Protein AF-0000000083311700 (afdb_homodimer)

Solvent-accessible surface area (backbone atoms only — not comparable to full-atom values): 52429 Å² total; per-residue (Å²): 103,34,38,14,32,40,33,31,38,44,49,66,46,43,50,50,52,52,40,32,36,46,22,36,74,93,36,34,59,31,32,37,21,34,14,21,86,45,64,67,41,33,49,54,33,51,52,51,51,53,50,28,37,56,74,63,70,44,69,45,44,77,47,76,42,66,46,60,59,69,29,34,46,58,13,48,33,37,40,35,49,47,62,70,63,48,68,66,46,50,47,51,34,45,53,56,43,29,30,63,62,46,57,37,16,63,34,49,59,46,38,69,14,3,49,51,43,34,42,36,32,40,59,54,47,39,51,50,27,50,43,40,75,72,38,25,34,91,84,35,42,36,39,35,55,31,61,15,47,47,43,42,36,40,44,27,42,74,74,25,73,35,64,42,41,24,50,67,65,40,62,59,48,45,44,46,52,52,36,52,31,51,41,54,51,32,37,76,72,65,76,38,57,88,86,59,80,74,51,51,88,60,42,48,73,43,48,43,44,24,77,66,52,23,28,48,79,40,40,32,47,92,85,39,75,40,54,90,46,44,58,61,34,42,62,64,30,84,61,49,46,54,44,29,37,44,46,49,50,46,18,67,72,71,62,39,48,55,25,45,53,33,16,55,42,38,37,62,36,33,51,51,42,56,48,56,88,51,32,70,79,44,33,28,82,86,54,87,35,28,41,25,33,35,24,49,56,39,34,43,51,39,30,53,51,43,46,71,68,41,42,70,56,58,70,66,43,79,64,66,83,68,31,65,90,66,42,68,86,62,59,66,41,46,48,53,44,3,45,76,70,41,52,76,35,78,52,59,36,32,37,70,24,78,57,26,47,57,66,47,68,70,66,39,46,26,24,31,52,30,38,26,19,60,90,40,80,46,70,61,74,73,38,67,60,61,67,67,60,31,43,59,41,47,48,52,49,45,25,41,51,31,36,39,53,12,38,76,67,38,35,63,66,39,38,47,46,18,49,53,59,22,47,31,40,21,29,54,32,39,67,68,51,43,52,53,49,49,28,50,50,43,49,76,43,46,90,54,32,74,61,38,61,80,50,32,62,53,31,47,48,52,53,50,47,24,55,76,69,67,64,54,71,88,60,42,78,86,58,70,57,78,39,61,75,84,70,63,48,67,70,60,33,65,73,39,49,68,60,41,49,50,42,32,38,51,54,26,84,70,43,75,76,58,72,84,130,104,34,37,14,30,40,35,33,39,44,50,65,45,42,49,50,52,52,39,31,36,46,23,37,74,92,37,35,58,31,33,38,21,35,14,18,86,46,64,68,42,32,51,53,33,50,54,50,50,53,50,30,37,57,74,62,69,43,70,44,43,78,48,77,40,68,46,59,61,70,28,34,45,59,11,47,33,37,38,36,47,47,62,71,64,48,67,67,45,49,49,51,34,45,53,55,43,30,31,62,61,46,58,39,16,61,36,49,60,46,37,71,14,3,50,51,43,34,42,36,32,39,60,54,46,38,52,50,28,50,41,42,76,72,39,26,34,89,83,35,41,35,40,35,56,31,61,15,48,48,43,42,36,39,44,27,42,75,74,26,73,35,64,42,40,24,50,69,65,39,62,59,47,44,45,46,52,53,35,52,30,51,41,54,49,31,38,74,72,65,77,37,55,89,85,60,79,75,51,52,89,61,42,48,72,43,47,43,42,23,76,67,52,22,28,49,80,40,39,32,48,91,87,38,75,41,52,90,47,44,57,61,36,43,63,66,30,84,60,49,46,55,44,29,36,44,47,50,51,45,19,67,72,70,60,38,48,54,27,46,53,31,18,56,41,36,36,62,36,34,52,52,41,56,47,57,87,50,32,70,79,44,34,28,83,87,54,87,35,27,42,25,34,36,24,46,56,38,36,44,50,40,30,52,51,43,46,71,67,42,43,71,56,58,70,66,45,79,65,64,83,71,31,65,90,66,41,70,85,63,58,67,41,46,50,50,45,3,44,75,68,40,50,76,35,77,52,57,36,32,37,70,25,79,56,26,46,57,68,48,68,70,66,38,45,28,25,32,53,31,38,24,19,59,90,40,80,45,71,62,73,76,38,67,59,60,67,66,60,33,42,58,40,48,47,50,48,46,25,41,52,32,34,41,52,11,38,76,67,37,34,65,65,39,38,47,45,19,48,52,57,21,47,30,42,21,30,54,31,39,68,70,50,44,50,53,50,49,29,50,50,43,48,74,43,46,91,54,32,74,61,38,61,80,51,32,61,54,30,47,49,51,53,51,46,23,55,74,69,68,65,54,72,87,60,42,78,86,58,68,57,78,41,60,78,84,72,61,48,66,71,58,33,64,73,38,50,68,60,42,49,50,42,31,40,51,53,25,86,67,44,76,76,57,73,86,131

Organism: NCBI:txid1204385

Foldseek 3Di:
DEEEEAACLLQQQNLQVVLQQCQDVVCLAYEYEYEDLDPVSQVLNVLQNVVLNVLQVGNYHYHYDNDLLVRQAAHQEYEYADQFPPLPLQVLLQPLVVQLPQFALRQCADASSVLVSLLLVQVVLLVSLVSNVPGYPDLREYEYAYPPFQLNQLSCVPPSVHHYKYFACQVVLVLVVQQVLVQVVCCVVVVDPPPDGDDSVQWDFWWKFAPQLIWGPFIDHPRDTCLQVSLVSQCPDPPSVAAQQQQSVVCVVQSIGGTDAQQNNQSQAAPARQDLVRNVVRHDPPDQSSNARHRLSLLLVLLVQQCVVCSVVSSVDDRDHRHPVSNFPTCVSVQVCQQVPFPKDKDWIWHFDPQLAVLEDGSGIMITIWMHHVVGIHRHRPYHDDPVSRVSRNLLSQLSVLSSVCSVQVPLVSSLVSNCSRRNSVSRHDSVSSLLSSLVSCLSPVVSNPSNVVVNVVSVVVCVVCVVVVNDDRTPPPDPGSHHDDRDHNVRCVVPVVSSVVSSSVSNSTDSNDDDD/DEEEEEACLLQLQNLQVVLQQCQDVVCLQYEYEYEDLDPVSQVLNVLQNVVLNVLQVGNYHYHYDNDLLVRQAAGQEYEYAHQFPPLPLQVLLQPLVVQLPQFALRQCAFASSVLVSLLLVQVVLLVSLVSNVPGYPDLREYEYAHPPFQLNQLSCVPPSVHHYWYFACQVVLVLVVQQVLVQVVCCVVVVDPPPDGDDSVQWDFWWKFAPQLIWGPFIDHPRDTCLQVSLVSQCPDPPSVAAQQQQSVVCVVQSIGGTDAQQNNQSQAAPARQDLVRNVVRHDPPDQSSNARHRLSLLLVLLVQQCVVCSVVSSVDDRDHRHPVSNFPTCVSVQVCQQVPFPKDKDWIWHFDPQLAVLEDGSGIMITIWMHHVVGIHRHRPYHDDPVSRVSRNLLSQLSVLSSVCSVQVPLVSSLVSNCSRRNSVSRHDSVSSLLSSLVSCLSPVVSNPSNVVVNVVSVVVCVVCVVVVNDDRTPPPDPGSHHDDRDHNVRCVVPVVSSVVSSSVSNSTPSNDDDD

Sequence (1034 aa):
MKIAMIGAGSIGFTRKLMYDILAVPEFADTHFALMDISQRNLDMVTQLVKRDIAANGLPATITATTNRREAIEGADYIICMIRQGGLEAFQLDIDIPLKYGVDQCVGDTLCAGGIMYGQRTIPAMLEICQDIREVAQPDALFLNYSNPMAMNVWACNKYGGVNTVGLCHGVQGGHWQITRCIELWAKKEGLLAEDETLHRRDVDIVCAGINHQTWYIKVQWRGMDMIPRMLELFEAHPEYSRTEKVRIDILRRFGYYTTESNGHVSEYVPWYRKRPEEIPQWIDLSRWIHGETGGYLRVCTEGRNWFETDFPNWLKEEPPTIGPERRSEEHGSYIIEALETGRLYRGHFNVINRGHITNLPDGCVVEIPGYVDRNGINMPVVGDLPLACAATCAASVRVQEMAVEAAVHGDVMLLKQAMLHDPLVSAVCNPEEVWQMVDEMLVAQARWLPQYRDEIPRAAERLAQAERNGTRVKLREGWQGAARLHTKTVEEMARDKAAARANAAAADKGQMTQEPAMKIAMIGAGSIGFTRKLMYDILAVPEFADTHFALMDISQRNLDMVTQLVKRDIAANGLPATITATTNRREAIEGADYIICMIRQGGLEAFQLDIDIPLKYGVDQCVGDTLCAGGIMYGQRTIPAMLEICQDIREVAQPDALFLNYSNPMAMNVWACNKYGGVNTVGLCHGVQGGHWQITRCIELWAKKEGLLAEDETLHRRDVDIVCAGINHQTWYIKVQWRGMDMIPRMLELFEAHPEYSRTEKVRIDILRRFGYYTTESNGHVSEYVPWYRKRPEEIPQWIDLSRWIHGETGGYLRVCTEGRNWFETDFPNWLKEEPPTIGPERRSEEHGSYIIEALETGRLYRGHFNVINRGHITNLPDGCVVEIPGYVDRNGINMPVVGDLPLACAATCAASVRVQEMAVEAAVHGDVMLLKQAMLHDPLVSAVCNPEEVWQMVDEMLVAQARWLPQYRDEIPRAAERLAQAERNGTRVKLREGWQGAARLHTKTVEEMARDKAAARANAAAADKGQMTQEPA

Radius of gyration: 31.57 Å; Cα contacts (8 Å, |Δi|>4): 2142; chains: 2; bounding box: 68×103×74 Å

Secondary structure (DSSP, 8-state):
-EEEEETTT-HHHHHHHHHHHHTSGGGTT-EEEEE-S-HHHHHHHHHHHHHHHHHTT---EEEEES-HHHHHTT-SEEEE---TTHHHHHHHHHHHHHHTT---SS-SSSHHHHHHHHHHHHHHHHHHHHHHHHHSPTT-EEEE-PSSHHHHHHHIIIII-S-EEE--SHHHHHHHHHHHHHHHHHHHTTSS-TT----GGGEEEEEEEETTEEEEEEEEETTEE-GGGHHHHHHH-TTHHHH-HHHHHHHHHHSS-BSS-HHHHHTSSSSSSSSGGGHHHH---SSS-TT-TTHHHHHHHHHHHHHHHHHHHHHHSPPPPPSGGG----HHHHHHHHHHH---EEEEEEEE-SSSBTTS-TTSEEEEEEEEETTEEE----BPPPHHHHHHHHHHHHHHHHHHHHHHHT-HHHHHHHHHH-HHHHHH--HHHHHHHHHHHHHHTGGG-GGGTTHHHHHHHHHHHHHHHT-PPPP-TT---SS-PPPPPHHHHHHTHHHHHHHHHHHSTT-TTS---/-EEEEETTT-HHHHHHHHHHHHTSGGGTT-EEEEE-S-HHHHHHHHHHHHHHHHHTT---EEEEES-HHHHHTT-SEEEE---TTHHHHHHHHHHHHHHTT---SS-SSSHHHHHHHHHHHHHHHHHHHHHHHHHSPTT-EEEE-PSSHHHHHHHIIIII-S-EEE--SHHHHHHHHHHHHHHHHHHHTTSS-TT----GGGEEEEEEEETTEEEEEEEEETTEE-GGGHHHHHHH-TTHHHH-HHHHHHHHHHSS-BSS-HHHHHTSSSSSSSSGGGHHHH---SSS-TT-TTHHHHHHHHHHHHHHHHHHHHHHSPPPPPSGGG----HHHHHHHHHHH---EEEEEEEE-SSSBTTS-TTSEEEEEEEEETTEEE----BPPPHHHHHHHHHHHHHHHHHHHHHHHT-HHHHHHHHHH-HHHHHH--HHHHHHHHHHHHHHTGGG-GGGTTHHHHHHHHHHHHHHHT-PPPP-TT---SS-PPPPPHHHHHHTHHHHHHHHHHHSTT-TTS---

Nearest PDB structures (foldseek):
  3fef-assembly1_A  TM=8.771E-01  e=4.579E-27  Bacillus subtilis
  5c3m-assembly1_A-2  TM=8.807E-01  e=1.232E-23  Geobacillus stearothermophilus
  6wbt-assembly1_C  TM=8.261E-01  e=5.709E-24  metagenomes
  6wbt-assembly1_D  TM=8.496E-01  e=2.813E-22  metagenomes
  1obb-assembly1_B  TM=7.939E-01  e=5.179E-23  Thermotoga maritima MSB8

pLDDT: mean 94.11, std 9.99, range [33.28, 98.94]

Structure (mmCIF, N/CA/C/O backbone):
data_AF-0000000083311700-model_v1
#
loop_
_entity.id
_entity.type
_entity.pdbx_description
1 polymer Alpha-glucosidase/alpha-galactosidase
#
loop_
_atom_site.group_PDB
_atom_site.id
_atom_site.type_symbol
_atom_site.label_atom_id
_atom_site.label_alt_id
_atom_site.label_comp_id
_atom_site.label_asym_id
_atom_site.label_entity_id
_atom_site.label_seq_id
_atom_site.pdbx_PDB_ins_code
_atom_site.Cartn_x
_atom_site.Cartn_y
_atom_site.Cartn_z
_atom_site.occupancy
_atom_site.B_iso_or_equiv
_atom_site.auth_seq_id
_atom_site.auth_comp_id
_atom_site.auth_asym_id
_atom_site.auth_atom_id
_atom_site.pdbx_PDB_model_num
ATOM 1 N N . MET A 1 1 ? 14.312 29.719 31.516 1 96.25 1 MET A N 1
ATOM 2 C CA . MET A 1 1 ? 14.211 28.766 30.406 1 96.25 1 MET A CA 1
ATOM 3 C C . MET A 1 1 ? 14.477 29.453 29.062 1 96.25 1 MET A C 1
ATOM 5 O O . MET A 1 1 ? 14.047 30.594 28.844 1 96.25 1 MET A O 1
ATOM 9 N N . LYS A 1 2 ? 15.242 28.797 28.188 1 98.62 2 LYS A N 1
ATOM 10 C CA . LYS A 1 2 ? 15.508 29.328 26.844 1 98.62 2 LYS A CA 1
ATOM 11 C C . LYS A 1 2 ? 14.859 28.469 25.781 1 98.62 2 LYS A C 1
ATOM 13 O O . LYS A 1 2 ? 15.023 27.25 25.766 1 98.62 2 LYS A O 1
ATOM 18 N N . ILE A 1 3 ? 14.156 29.094 24.906 1 98.81 3 ILE A N 1
ATOM 19 C CA . ILE A 1 3 ? 13.516 28.422 23.781 1 98.81 3 ILE A CA 1
ATOM 20 C C . ILE A 1 3 ? 14.031 29.016 22.469 1 98.81 3 ILE A C 1
ATOM 22 O O . ILE A 1 3 ? 13.883 30.219 22.219 1 98.81 3 ILE A O 1
ATOM 26 N N . ALA A 1 4 ? 14.68 28.188 21.719 1 98.81 4 ALA A N 1
ATOM 27 C CA . ALA A 1 4 ? 15.055 28.594 20.359 1 98.81 4 ALA A CA 1
ATOM 28 C C . ALA A 1 4 ? 13.922 28.359 19.375 1 98.81 4 ALA A C 1
ATOM 30 O O . ALA A 1 4 ? 13.352 27.266 19.328 1 98.81 4 ALA A O 1
ATOM 31 N N . MET A 1 5 ? 13.562 29.359 18.625 1 98.44 5 MET A N 1
ATOM 32 C CA . MET A 1 5 ? 12.531 29.25 17.594 1 98.44 5 MET A CA 1
ATOM 33 C C . MET A 1 5 ? 13.133 29.375 16.203 1 98.44 5 MET A C 1
ATOM 35 O O . MET A 1 5 ? 13.406 30.484 15.742 1 98.44 5 MET A O 1
ATOM 39 N N . ILE A 1 6 ? 13.227 28.219 15.547 1 98.44 6 ILE A N 1
ATOM 40 C CA . ILE A 1 6 ? 13.852 28.156 14.227 1 98.44 6 ILE A CA 1
ATOM 41 C C . ILE A 1 6 ? 12.789 28.328 13.148 1 98.44 6 ILE A C 1
ATOM 43 O O . ILE A 1 6 ? 11.805 27.578 13.102 1 98.44 6 ILE A O 1
ATOM 47 N N . GLY A 1 7 ? 12.977 29.234 12.219 1 97 7 GLY A N 1
ATOM 48 C CA . GLY A 1 7 ? 11.945 29.625 11.273 1 97 7 GLY A CA 1
ATOM 49 C C . GLY A 1 7 ? 10.969 30.641 11.828 1 97 7 GLY A C 1
ATOM 50 O O . GLY A 1 7 ? 9.766 30.562 11.57 1 97 7 GLY A O 1
ATOM 51 N N . ALA A 1 8 ? 11.453 31.562 12.602 1 95.19 8 ALA A N 1
ATOM 52 C CA . ALA A 1 8 ? 10.641 32.5 13.375 1 95.19 8 ALA A CA 1
ATOM 53 C C . ALA A 1 8 ? 10.078 33.594 12.492 1 95.19 8 ALA A C 1
ATOM 55 O O . ALA A 1 8 ? 9.273 34.406 12.945 1 95.19 8 ALA A O 1
ATOM 56 N N . GLY A 1 9 ? 10.398 33.562 11.211 1 88.75 9 GLY A N 1
ATOM 57 C CA . GLY A 1 9 ? 9.914 34.594 10.305 1 88.75 9 GLY A CA 1
ATOM 58 C C . GLY A 1 9 ? 8.453 34.438 9.938 1 88.75 9 GLY A C 1
ATOM 59 O O . GLY A 1 9 ? 7.867 35.312 9.305 1 88.75 9 GLY A O 1
ATOM 60 N N . SER A 1 10 ? 7.895 33.344 10.289 1 83.81 10 SER A N 1
ATOM 61 C CA . SER A 1 10 ? 6.449 33.188 10.156 1 83.81 10 SER A CA 1
ATOM 62 C C . SER A 1 10 ? 5.711 34.031 11.188 1 83.81 10 SER A C 1
ATOM 64 O O . SER A 1 10 ? 5.391 33.562 12.281 1 83.81 10 SER A O 1
ATOM 66 N N . ILE A 1 11 ? 5.27 35.156 10.906 1 77.5 11 ILE A N 1
ATOM 67 C CA . ILE A 1 11 ? 4.848 36.188 11.836 1 77.5 11 ILE A CA 1
ATOM 68 C C . ILE A 1 11 ? 3.652 35.688 12.648 1 77.5 11 ILE A C 1
ATOM 70 O O . ILE A 1 11 ? 3.66 35.781 13.883 1 77.5 11 ILE A O 1
ATOM 74 N N . GLY A 1 12 ? 2.66 35.188 11.984 1 78.94 12 GLY A N 1
ATOM 75 C CA . GLY A 1 12 ? 1.464 34.75 12.688 1 78.94 12 GLY A CA 1
ATOM 76 C C . GLY A 1 12 ? 1.713 33.562 13.609 1 78.94 12 GLY A C 1
ATOM 77 O O . GLY A 1 12 ? 1.309 33.594 14.773 1 78.94 12 GLY A O 1
ATOM 78 N N . PHE A 1 13 ? 2.408 32.656 13.156 1 86.88 13 PHE A N 1
ATOM 79 C CA . PHE A 1 13 ? 2.584 31.406 13.906 1 86.88 13 PHE A CA 1
ATOM 80 C C . PHE A 1 13 ? 3.561 31.609 15.062 1 86.88 13 PHE A C 1
ATOM 82 O O . PHE A 1 13 ? 3.326 31.109 16.172 1 86.88 13 PHE A O 1
ATOM 89 N N . THR A 1 14 ? 4.66 32.25 14.812 1 92.06 14 THR A N 1
ATOM 90 C CA . THR A 1 14 ? 5.652 32.531 15.844 1 92.06 14 THR A CA 1
ATOM 91 C C . THR A 1 14 ? 5.031 33.281 17.016 1 92.06 14 THR A C 1
ATOM 93 O O . THR A 1 14 ? 5.184 32.906 18.172 1 92.06 14 THR A O 1
ATOM 96 N N . ARG A 1 15 ? 4.289 34.312 16.672 1 92.06 15 ARG A N 1
ATOM 97 C CA . ARG A 1 15 ? 3.645 35.125 17.688 1 92.06 15 ARG A CA 1
ATOM 98 C C . ARG A 1 15 ? 2.678 34.312 18.531 1 92.06 15 ARG A C 1
ATOM 100 O O . ARG A 1 15 ? 2.691 34.375 19.75 1 92.06 15 ARG A O 1
ATOM 107 N N . LYS A 1 16 ? 1.96 33.531 17.812 1 92.25 16 LYS A N 1
ATOM 108 C CA . LYS A 1 16 ? 0.975 32.688 18.5 1 92.25 16 LYS A CA 1
ATOM 109 C C . LYS A 1 16 ? 1.647 31.75 19.5 1 92.25 16 LYS A C 1
ATOM 111 O O . LYS A 1 16 ? 1.212 31.625 20.641 1 92.25 16 LYS A O 1
ATOM 116 N N . LEU A 1 17 ? 2.67 31.109 19.094 1 95.31 17 LEU A N 1
ATOM 117 C CA . LEU A 1 17 ? 3.361 30.156 19.953 1 95.31 17 LEU A CA 1
ATOM 118 C C . LEU A 1 17 ? 3.996 30.859 21.141 1 95.31 17 LEU A C 1
ATOM 120 O O . LEU A 1 17 ? 3.979 30.328 22.266 1 95.31 17 LEU A O 1
ATOM 124 N N . MET A 1 18 ? 4.566 32.031 20.922 1 96.62 18 MET A N 1
ATOM 125 C CA . MET A 1 18 ? 5.172 32.781 22.016 1 96.62 18 MET A CA 1
ATOM 126 C C . MET A 1 18 ? 4.117 33.219 23.031 1 96.62 18 MET A C 1
ATOM 128 O O . MET A 1 18 ? 4.336 33.094 24.234 1 96.62 18 MET A O 1
ATOM 132 N N . TYR A 1 19 ? 2.932 33.625 22.469 1 96.31 19 TYR A N 1
ATOM 133 C CA . TYR A 1 19 ? 1.852 34.062 23.359 1 96.31 19 TYR A CA 1
ATOM 134 C C . TYR A 1 19 ? 1.33 32.875 24.172 1 96.31 19 TYR A C 1
ATOM 136 O O . TYR A 1 19 ? 1.024 33 25.359 1 96.31 19 TYR A O 1
ATOM 144 N N . ASP A 1 20 ? 1.245 31.75 23.547 1 97.06 20 ASP A N 1
ATOM 145 C CA . ASP A 1 20 ? 0.809 30.547 24.234 1 97.06 20 ASP A CA 1
ATOM 146 C C . ASP A 1 20 ? 1.757 30.188 25.375 1 97.06 20 ASP A C 1
ATOM 148 O O . ASP A 1 20 ? 1.314 29.812 26.469 1 97.06 20 ASP A O 1
ATOM 152 N N . ILE A 1 21 ? 3.049 30.297 25.141 1 97.94 21 ILE A N 1
ATOM 153 C CA . ILE A 1 21 ? 4.055 29.969 26.141 1 97.94 21 ILE A CA 1
ATOM 154 C C . ILE A 1 21 ? 3.998 30.984 27.281 1 97.94 21 ILE A C 1
ATOM 156 O O . ILE A 1 21 ? 3.994 30.609 28.453 1 97.94 21 ILE A O 1
ATOM 160 N N . LEU A 1 22 ? 3.844 32.25 26.969 1 97.75 22 LEU A N 1
ATOM 161 C CA . LEU A 1 22 ? 3.855 33.344 27.953 1 97.75 22 LEU A CA 1
ATOM 162 C C . LEU A 1 22 ? 2.539 33.375 28.719 1 97.75 22 LEU A C 1
ATOM 164 O O . LEU A 1 22 ? 2.445 34.062 29.75 1 97.75 22 LEU A O 1
ATOM 168 N N . ALA A 1 23 ? 1.563 32.688 28.172 1 96.5 23 ALA A N 1
ATOM 169 C CA . ALA A 1 23 ? 0.291 32.594 28.875 1 96.5 23 ALA A CA 1
ATOM 170 C C . ALA A 1 23 ? 0.441 31.781 30.172 1 96.5 23 ALA A C 1
ATOM 172 O O . ALA A 1 23 ? -0.43 31.828 31.031 1 96.5 23 ALA A O 1
ATOM 173 N N . VAL A 1 24 ? 1.465 31.016 30.297 1 97.12 24 VAL A N 1
ATOM 174 C CA . VAL A 1 24 ? 1.776 30.266 31.516 1 97.12 24 VAL A CA 1
ATOM 175 C C . VAL A 1 24 ? 2.531 31.156 32.5 1 97.12 24 VAL A C 1
ATOM 177 O O . VAL A 1 24 ? 3.656 31.578 32.219 1 97.12 24 VAL A O 1
ATOM 180 N N . PRO A 1 25 ? 1.991 31.359 33.625 1 96 25 PRO A N 1
ATOM 181 C CA . PRO A 1 25 ? 2.594 32.312 34.531 1 96 25 PRO A CA 1
ATOM 182 C C . PRO A 1 25 ? 4.035 31.953 34.906 1 96 25 PRO A C 1
ATOM 184 O O . PRO A 1 25 ? 4.879 32.844 35.031 1 96 25 PRO A O 1
ATOM 187 N N . GLU A 1 26 ? 4.285 30.703 35.031 1 97 26 GLU A N 1
ATOM 188 C CA . GLU A 1 26 ? 5.617 30.234 35.406 1 97 26 GLU A CA 1
ATOM 189 C C . GLU A 1 26 ? 6.645 30.547 34.312 1 97 26 GLU A C 1
ATOM 191 O O . GLU A 1 26 ? 7.852 30.469 34.562 1 97 26 GLU A O 1
ATOM 196 N N . PHE A 1 27 ? 6.188 30.969 33.125 1 98.25 27 PHE A N 1
ATOM 197 C CA . PHE A 1 27 ? 7.098 31.156 31.984 1 98.25 27 PHE A CA 1
ATOM 198 C C . PHE A 1 27 ? 7.273 32.625 31.656 1 98.25 27 PHE A C 1
ATOM 200 O O . PHE A 1 27 ? 7.738 32.969 30.562 1 98.25 27 PHE A O 1
ATOM 207 N N . ALA A 1 28 ? 6.934 33.531 32.469 1 96.81 28 ALA A N 1
ATOM 208 C CA . ALA A 1 28 ? 6.891 34.969 32.25 1 96.81 28 ALA A CA 1
ATOM 209 C C . ALA A 1 28 ? 8.273 35.5 31.891 1 96.81 28 ALA A C 1
ATOM 211 O O . ALA A 1 28 ? 8.391 36.469 31.156 1 96.81 28 ALA A O 1
ATOM 212 N N . ASP A 1 29 ? 9.312 34.875 32.375 1 97.81 29 ASP A N 1
ATOM 213 C CA . ASP A 1 29 ? 10.664 35.375 32.156 1 97.81 29 ASP A CA 1
ATOM 214 C C . ASP A 1 29 ? 11.406 34.562 31.109 1 97.81 29 ASP A C 1
ATOM 216 O O . ASP A 1 29 ? 12.641 34.562 31.078 1 97.81 29 ASP A O 1
ATOM 220 N N . THR A 1 30 ? 10.688 33.812 30.281 1 98.5 30 THR A N 1
ATOM 221 C CA . THR A 1 30 ? 11.281 32.969 29.25 1 98.5 30 THR A CA 1
ATOM 222 C C . THR A 1 30 ? 12.18 33.781 28.328 1 98.5 30 THR A C 1
ATOM 224 O O . THR A 1 30 ? 11.844 34.938 27.969 1 98.5 30 THR A O 1
ATOM 227 N N . HIS A 1 31 ? 13.336 33.281 27.984 1 98.75 31 HIS A N 1
ATOM 228 C CA . HIS A 1 31 ? 14.188 33.812 26.938 1 98.75 31 HIS A CA 1
ATOM 229 C C . HIS A 1 31 ? 13.914 33.156 25.594 1 98.75 31 HIS A C 1
ATOM 231 O O . HIS A 1 31 ? 14.141 31.969 25.422 1 98.75 31 HIS A O 1
ATOM 237 N N . PHE A 1 32 ? 13.398 33.969 24.672 1 98.69 32 PHE A N 1
ATOM 238 C CA . PHE A 1 32 ? 13.156 33.469 23.312 1 98.69 32 PHE A CA 1
ATOM 239 C C . PHE A 1 32 ? 14.305 33.844 22.391 1 98.69 32 PHE A C 1
ATOM 241 O O . PHE A 1 32 ? 14.633 35.031 22.25 1 98.69 32 PHE A O 1
ATOM 248 N N . ALA A 1 33 ? 14.922 32.875 21.797 1 98.81 33 ALA A N 1
ATOM 249 C CA . ALA A 1 33 ? 15.891 33.094 20.734 1 98.81 33 ALA A CA 1
ATOM 250 C C . ALA A 1 33 ? 15.266 32.875 19.359 1 98.81 33 ALA A C 1
ATOM 252 O O . ALA A 1 33 ? 15.078 31.734 18.938 1 98.81 33 ALA A O 1
ATOM 253 N N . LEU A 1 34 ? 14.984 33.969 18.641 1 98.56 34 LEU A N 1
ATOM 254 C CA . LEU A 1 34 ? 14.336 33.906 17.328 1 98.56 34 LEU A CA 1
ATOM 255 C C . LEU A 1 34 ? 15.375 33.812 16.219 1 98.56 34 LEU A C 1
ATOM 257 O O . LEU A 1 34 ? 16.359 34.562 16.203 1 98.56 34 LEU A O 1
ATOM 261 N N . MET A 1 35 ? 15.156 32.844 15.375 1 98.56 35 MET A N 1
ATOM 262 C CA . MET A 1 35 ? 16.062 32.656 14.25 1 98.56 35 MET A CA 1
ATOM 263 C C . MET A 1 35 ? 15.289 32.5 12.945 1 98.56 35 MET A C 1
ATOM 265 O O . MET A 1 35 ? 14.312 31.75 12.891 1 98.56 35 MET A O 1
ATOM 269 N N . ASP A 1 36 ? 15.672 33.188 11.891 1 97.5 36 ASP A N 1
ATOM 270 C CA . ASP A 1 36 ? 15.18 33.062 10.523 1 97.5 36 ASP A CA 1
ATOM 271 C C . ASP A 1 36 ? 16.266 33.438 9.516 1 97.5 36 ASP A C 1
ATOM 273 O O . ASP A 1 36 ? 17.141 34.25 9.812 1 97.5 36 ASP A O 1
ATOM 277 N N . ILE A 1 37 ? 16.141 32.906 8.367 1 95.12 37 ILE A N 1
ATOM 278 C CA . ILE A 1 37 ? 17.156 33.188 7.359 1 95.12 37 ILE A CA 1
ATOM 279 C C . ILE A 1 37 ? 16.891 34.562 6.754 1 95.12 37 ILE A C 1
ATOM 281 O O . ILE A 1 37 ? 17.797 35.188 6.199 1 95.12 37 ILE A O 1
ATOM 285 N N . SER A 1 38 ? 15.695 35 6.801 1 94.12 38 SER A N 1
ATOM 286 C CA . SER A 1 38 ? 15.328 36.344 6.293 1 94.12 38 SER A CA 1
ATOM 287 C C . SER A 1 38 ? 15.438 37.406 7.383 1 94.12 38 SER A C 1
ATOM 289 O O . SER A 1 38 ? 14.586 37.469 8.273 1 94.12 38 SER A O 1
ATOM 291 N N . GLN A 1 39 ? 16.406 38.25 7.254 1 95.88 39 GLN A N 1
ATOM 292 C CA . GLN A 1 39 ? 16.578 39.344 8.219 1 95.88 39 GLN A CA 1
ATOM 293 C C . GLN A 1 39 ? 15.336 40.25 8.25 1 95.88 39 GLN A C 1
ATOM 295 O O . GLN A 1 39 ? 14.914 40.688 9.32 1 95.88 39 GLN A O 1
ATOM 300 N N . ARG A 1 40 ? 14.805 40.406 7.09 1 92.69 40 ARG A N 1
ATOM 301 C CA . ARG A 1 40 ? 13.633 41.281 6.969 1 92.69 40 ARG A CA 1
ATOM 302 C C . ARG A 1 40 ? 12.453 40.719 7.758 1 92.69 40 ARG A C 1
ATOM 304 O O . ARG A 1 40 ? 11.852 41.438 8.57 1 92.69 40 ARG A O 1
ATOM 311 N N . ASN A 1 41 ? 12.125 39.469 7.539 1 92.19 41 ASN A N 1
ATOM 312 C CA . ASN A 1 41 ? 11.023 38.844 8.258 1 92.19 41 ASN A CA 1
ATOM 313 C C . ASN A 1 41 ? 11.297 38.781 9.766 1 92.19 41 ASN A C 1
ATOM 315 O O . ASN A 1 41 ? 10.391 39 10.57 1 92.19 41 ASN A O 1
ATOM 319 N N . LEU A 1 42 ? 12.508 38.469 10.086 1 95.44 42 LEU A N 1
ATOM 320 C CA . LEU A 1 42 ? 12.914 38.375 11.477 1 95.44 42 LEU A CA 1
ATOM 321 C C . LEU A 1 42 ? 12.734 39.688 12.203 1 95.44 42 LEU A C 1
ATOM 323 O O . LEU A 1 42 ? 12.25 39.719 13.336 1 95.44 42 LEU A O 1
ATOM 327 N N . ASP A 1 43 ? 13.086 40.75 11.523 1 95 43 ASP A N 1
ATOM 328 C CA . ASP A 1 43 ? 12.961 42.062 12.109 1 95 43 ASP A CA 1
ATOM 329 C C . ASP A 1 43 ? 11.5 42.406 12.391 1 95 43 ASP A C 1
ATOM 331 O O . ASP A 1 43 ? 11.18 42.969 13.453 1 95 43 ASP A O 1
ATOM 335 N N . MET A 1 44 ? 10.688 42.094 11.469 1 92.31 44 MET A N 1
ATOM 336 C CA . MET A 1 44 ? 9.266 42.406 11.609 1 92.31 44 MET A CA 1
ATOM 337 C C . MET A 1 44 ? 8.664 41.656 12.789 1 92.31 44 MET A C 1
ATOM 339 O O . MET A 1 44 ? 7.992 42.25 13.633 1 92.31 44 MET A O 1
ATOM 343 N N . VAL A 1 45 ? 8.945 40.438 12.906 1 93.5 45 VAL A N 1
ATOM 344 C CA . VAL A 1 45 ? 8.391 39.625 13.977 1 93.5 45 VAL A CA 1
ATOM 345 C C . VAL A 1 45 ? 8.953 40.062 15.32 1 93.5 45 VAL A C 1
ATOM 347 O O . VAL A 1 45 ? 8.211 40.188 16.297 1 93.5 45 VAL A O 1
ATOM 350 N N . THR A 1 46 ? 10.227 40.344 15.352 1 96.31 46 THR A N 1
ATOM 351 C CA . THR A 1 46 ? 10.898 40.75 16.578 1 96.31 46 THR A CA 1
ATOM 352 C C . THR A 1 46 ? 10.289 42.062 17.109 1 96.31 46 THR A C 1
ATOM 354 O O . THR A 1 46 ? 10.031 42.188 18.312 1 96.31 46 THR A O 1
ATOM 357 N N . GLN A 1 47 ? 10.047 42.938 16.188 1 95.12 47 GLN A N 1
ATOM 358 C CA . GLN A 1 47 ? 9.453 44.219 16.578 1 95.12 47 GLN A CA 1
ATOM 359 C C . GLN A 1 47 ? 8.07 44.031 17.188 1 95.12 47 GLN A C 1
ATOM 361 O O . GLN A 1 47 ? 7.754 44.594 18.234 1 95.12 47 GLN A O 1
ATOM 366 N N . LEU A 1 48 ? 7.312 43.281 16.547 1 93.75 48 LEU A N 1
ATOM 367 C CA . LEU A 1 48 ? 5.941 43.031 16.984 1 93.75 48 LEU A CA 1
ATOM 368 C C . LEU A 1 48 ? 5.906 42.344 18.328 1 93.75 48 LEU A C 1
ATOM 370 O O . LEU A 1 48 ? 5.152 42.75 19.219 1 93.75 48 LEU A O 1
ATOM 374 N N . VAL A 1 49 ? 6.727 41.344 18.531 1 95.56 49 VAL A N 1
ATOM 375 C CA . VAL A 1 49 ? 6.672 40.562 19.75 1 95.56 49 VAL A CA 1
ATOM 376 C C . VAL A 1 49 ? 7.258 41.344 20.922 1 95.56 49 VAL A C 1
ATOM 378 O O . VAL A 1 49 ? 6.836 41.188 22.062 1 95.56 49 VAL A O 1
ATOM 381 N N . LYS A 1 50 ? 8.312 42.125 20.703 1 96 50 LYS A N 1
ATOM 382 C CA . LYS A 1 50 ? 8.867 42.969 21.75 1 96 50 LYS A CA 1
ATOM 383 C C . LYS A 1 50 ? 7.844 43.969 22.234 1 96 50 LYS A C 1
ATOM 385 O O . LYS A 1 50 ? 7.703 44.219 23.438 1 96 50 LYS A O 1
ATOM 390 N N . ARG A 1 51 ? 7.145 44.531 21.234 1 95.75 51 ARG A N 1
ATOM 391 C CA . ARG A 1 51 ? 6.082 45.469 21.578 1 95.75 51 ARG A CA 1
ATOM 392 C C . ARG A 1 51 ? 5.012 44.812 22.438 1 95.75 51 ARG A C 1
ATOM 394 O O . ARG A 1 51 ? 4.594 45.344 23.453 1 95.75 51 ARG A O 1
ATOM 401 N N . ASP A 1 52 ? 4.562 43.688 21.969 1 95.44 52 ASP A N 1
ATOM 402 C CA . ASP A 1 52 ? 3.486 42.969 22.656 1 95.44 52 ASP A CA 1
ATOM 403 C C . ASP A 1 52 ? 3.91 42.562 24.062 1 95.44 52 ASP A C 1
ATOM 405 O O . ASP A 1 52 ? 3.117 42.656 25.016 1 95.44 52 ASP A O 1
ATOM 409 N N . ILE A 1 53 ? 5.137 42.094 24.266 1 96.75 53 ILE A N 1
ATOM 410 C CA . ILE A 1 53 ? 5.66 41.688 25.562 1 96.75 53 ILE A CA 1
ATOM 411 C C . ILE A 1 53 ? 5.762 42.875 26.5 1 96.75 53 ILE A C 1
ATOM 413 O O . ILE A 1 53 ? 5.348 42.781 27.672 1 96.75 53 ILE A O 1
ATOM 417 N N . ALA A 1 54 ? 6.266 43.969 26 1 96.5 54 ALA A N 1
ATOM 418 C CA . ALA A 1 54 ? 6.395 45.188 26.781 1 96.5 54 ALA A CA 1
ATOM 419 C C . ALA A 1 54 ? 5.027 45.719 27.234 1 96.5 54 ALA A C 1
ATOM 421 O O . ALA A 1 54 ? 4.852 46.125 28.375 1 96.5 54 ALA A O 1
ATOM 422 N N . ALA A 1 55 ? 4.125 45.656 26.297 1 96.69 55 ALA A N 1
ATOM 423 C CA . ALA A 1 55 ? 2.779 46.156 26.578 1 96.69 55 ALA A CA 1
ATOM 424 C C . ALA A 1 55 ? 2.102 45.312 27.672 1 96.69 55 ALA A C 1
ATOM 426 O O . ALA A 1 55 ? 1.259 45.844 28.406 1 96.69 55 ALA A O 1
ATOM 427 N N . ASN A 1 56 ? 2.473 44.125 27.812 1 96.62 56 ASN A N 1
ATOM 428 C CA . ASN A 1 56 ? 1.883 43.219 28.797 1 96.62 56 ASN A CA 1
ATOM 429 C C . ASN A 1 56 ? 2.693 43.219 30.094 1 96.62 56 ASN A C 1
ATOM 431 O O . ASN A 1 56 ? 2.354 42.5 31.047 1 96.62 56 ASN A O 1
ATOM 435 N N . GLY A 1 57 ? 3.787 43.906 30.172 1 96.88 57 GLY A N 1
ATOM 436 C CA . GLY A 1 57 ? 4.621 44.031 31.359 1 96.88 57 GLY A CA 1
ATOM 437 C C . GLY A 1 57 ? 5.34 42.719 31.703 1 96.88 57 GLY A C 1
ATOM 438 O O . GLY A 1 57 ? 5.578 42.438 32.875 1 96.88 57 GLY A O 1
ATOM 439 N N . LEU A 1 58 ? 5.594 41.938 30.75 1 97.25 58 LEU A N 1
ATOM 440 C CA . LEU A 1 58 ? 6.238 40.625 30.969 1 97.25 58 LEU A CA 1
ATOM 441 C C . LEU A 1 58 ? 7.754 40.781 30.922 1 97.25 58 LEU A C 1
ATOM 443 O O . LEU A 1 58 ? 8.289 41.531 30.109 1 97.25 58 LEU A O 1
ATOM 447 N N . PRO A 1 59 ? 8.453 40.125 31.781 1 97.94 59 PRO A N 1
ATOM 448 C CA . PRO A 1 59 ? 9.914 40.219 31.828 1 97.94 59 PRO A CA 1
ATOM 449 C C . PRO A 1 59 ? 10.609 39.312 30.812 1 97.94 59 PRO A C 1
ATOM 451 O O . PRO A 1 59 ? 11.836 39.219 30.828 1 97.94 59 PRO A O 1
ATOM 454 N N . ALA A 1 60 ? 9.891 38.656 29.953 1 98.25 60 ALA A N 1
ATOM 455 C CA . ALA A 1 60 ? 10.477 37.812 28.922 1 98.25 60 ALA A CA 1
ATOM 456 C C . ALA A 1 60 ? 11.484 38.562 28.078 1 98.25 60 ALA A C 1
ATOM 458 O O . ALA A 1 60 ? 11.336 39.781 27.875 1 98.25 60 ALA A O 1
ATOM 459 N N . THR A 1 61 ? 12.516 37.906 27.625 1 98.25 61 THR A N 1
ATOM 460 C CA . THR A 1 61 ? 13.547 38.531 26.797 1 98.25 61 THR A CA 1
ATOM 461 C C . THR A 1 61 ? 13.602 37.906 25.406 1 98.25 61 THR A C 1
ATOM 463 O O . THR A 1 61 ? 13.172 36.75 25.234 1 98.25 61 THR A O 1
ATOM 466 N N . ILE A 1 62 ? 14.062 38.688 24.422 1 98.25 62 ILE A N 1
ATOM 467 C CA . ILE A 1 62 ? 14.117 38.219 23.047 1 98.25 62 ILE A CA 1
ATOM 468 C C . ILE A 1 62 ? 15.5 38.5 22.469 1 98.25 62 ILE A C 1
ATOM 470 O O . ILE A 1 62 ? 16.016 39.625 22.594 1 98.25 62 ILE A O 1
ATOM 474 N N . THR A 1 63 ? 16.109 37.531 21.922 1 98.38 63 THR A N 1
ATOM 475 C CA . THR A 1 63 ? 17.234 37.688 21.016 1 98.38 63 THR A CA 1
ATOM 476 C C . THR A 1 63 ? 16.875 37.25 19.609 1 98.38 63 THR A C 1
ATOM 478 O O . THR A 1 63 ? 16.109 36.281 19.453 1 98.38 63 THR A O 1
ATOM 481 N N . ALA A 1 64 ? 17.297 37.969 18.609 1 98.25 64 ALA A N 1
ATOM 482 C CA . ALA A 1 64 ? 17.031 37.656 17.203 1 98.25 64 ALA A CA 1
ATOM 483 C C . ALA A 1 64 ? 18.328 37.531 16.406 1 98.25 64 ALA A C 1
ATOM 485 O O . ALA A 1 64 ? 19.234 38.344 16.562 1 98.25 64 ALA A O 1
ATOM 486 N N . THR A 1 65 ? 18.469 36.469 15.656 1 98.5 65 THR A N 1
ATOM 487 C CA . THR A 1 65 ? 19.672 36.281 14.883 1 98.5 65 THR A CA 1
ATOM 488 C C . THR A 1 65 ? 19.391 35.438 13.633 1 98.5 65 THR A C 1
ATOM 490 O O . THR A 1 65 ? 18.422 34.688 13.602 1 98.5 65 THR A O 1
ATOM 493 N N . THR A 1 66 ? 20.141 35.625 12.594 1 98.12 66 THR A N 1
ATOM 494 C CA . THR A 1 66 ? 20.062 34.781 11.414 1 98.12 66 THR A CA 1
ATOM 495 C C . THR A 1 66 ? 21.016 33.594 11.539 1 98.12 66 THR A C 1
ATOM 497 O O . THR A 1 66 ? 21.031 32.719 10.688 1 98.12 66 THR A O 1
ATOM 500 N N . ASN A 1 67 ? 21.703 33.594 12.625 1 98.31 67 ASN A N 1
ATOM 501 C CA . ASN A 1 67 ? 22.625 32.5 12.914 1 98.31 67 ASN A CA 1
ATOM 502 C C . ASN A 1 67 ? 21.953 31.406 13.758 1 98.31 67 ASN A C 1
ATOM 504 O O . ASN A 1 67 ? 21.734 31.578 14.961 1 98.31 67 ASN A O 1
ATOM 508 N N . ARG A 1 68 ? 21.734 30.312 13.133 1 98.44 68 ARG A N 1
ATOM 509 C CA . ARG A 1 68 ? 20.969 29.234 13.75 1 98.44 68 ARG A CA 1
ATOM 510 C C . ARG A 1 68 ? 21.688 28.703 14.992 1 98.44 68 ARG A C 1
ATOM 512 O O . ARG A 1 68 ? 21.047 28.469 16.031 1 98.44 68 ARG A O 1
ATOM 519 N N . ARG A 1 69 ? 22.953 28.5 14.891 1 98.31 69 ARG A N 1
ATOM 520 C CA . ARG A 1 69 ? 23.75 27.953 15.992 1 98.31 69 ARG A CA 1
ATOM 521 C C . ARG A 1 69 ? 23.672 28.859 17.219 1 98.31 69 ARG A C 1
ATOM 523 O O . ARG A 1 69 ? 23.531 28.391 18.344 1 98.31 69 ARG A O 1
ATOM 530 N N . GLU A 1 70 ? 23.766 30.141 16.953 1 98.62 70 GLU A N 1
ATOM 531 C CA . GLU A 1 70 ? 23.672 31.125 18.031 1 98.62 70 GLU A CA 1
ATOM 532 C C . GLU A 1 70 ? 22.312 31.031 18.734 1 98.62 70 GLU A C 1
ATOM 534 O O . GLU A 1 70 ? 22.234 31.109 19.969 1 98.62 70 GLU A O 1
ATOM 539 N N . ALA A 1 71 ? 21.281 30.891 17.984 1 98.75 71 ALA A N 1
ATOM 540 C CA . ALA A 1 71 ? 19.938 30.797 18.562 1 98.75 71 ALA A CA 1
ATOM 541 C C . ALA A 1 71 ? 19.797 29.547 19.422 1 98.75 71 ALA A C 1
ATOM 543 O O . ALA A 1 71 ? 19.172 29.578 20.484 1 98.75 71 ALA A O 1
ATOM 544 N N . ILE A 1 72 ? 20.406 28.438 19.031 1 98.81 72 ILE A N 1
ATOM 545 C CA . ILE A 1 72 ? 20.219 27.125 19.656 1 98.81 72 ILE A CA 1
ATOM 546 C C . ILE A 1 72 ? 21.109 27 20.875 1 98.81 72 ILE A C 1
ATOM 548 O O . ILE A 1 72 ? 20.828 26.219 21.797 1 98.81 72 ILE A O 1
ATOM 552 N N . GLU A 1 73 ? 22.156 27.797 20.953 1 98.69 73 GLU A N 1
ATOM 553 C CA . GLU A 1 73 ? 23.141 27.672 22.031 1 98.69 73 GLU A CA 1
ATOM 554 C C . GLU A 1 73 ? 22.469 27.797 23.406 1 98.69 73 GLU A C 1
ATOM 556 O O . GLU A 1 73 ? 21.828 28.812 23.688 1 98.69 73 GLU A O 1
ATOM 561 N N . GLY A 1 74 ? 22.562 26.719 24.141 1 98.5 74 GLY A N 1
ATOM 562 C CA . GLY A 1 74 ? 22.078 26.719 25.516 1 98.5 74 GLY A CA 1
ATOM 563 C C . GLY A 1 74 ? 20.578 26.578 25.625 1 98.5 74 GLY A C 1
ATOM 564 O O . GLY A 1 74 ? 20.016 26.766 26.703 1 98.5 74 GLY A O 1
ATOM 565 N N . ALA A 1 75 ? 19.906 26.297 24.578 1 98.75 75 ALA A N 1
ATOM 566 C CA . ALA A 1 75 ? 18.453 26.203 24.594 1 98.75 75 ALA A CA 1
ATOM 567 C C . ALA A 1 75 ? 17.969 24.938 25.281 1 98.75 75 ALA A C 1
ATOM 569 O O . ALA A 1 75 ? 18.594 23.875 25.141 1 98.75 75 ALA A O 1
ATOM 570 N N . ASP A 1 76 ? 16.906 25.031 26.047 1 98.38 76 ASP A N 1
ATOM 571 C CA . ASP A 1 76 ? 16.234 23.906 26.672 1 98.38 76 ASP A CA 1
ATOM 572 C C . ASP A 1 76 ? 15.258 23.234 25.703 1 98.38 76 ASP A C 1
ATOM 574 O O . ASP A 1 76 ? 15.047 22.016 25.75 1 98.38 76 ASP A O 1
ATOM 578 N N . TYR A 1 77 ? 14.641 24.016 24.953 1 98.75 77 TYR A N 1
ATOM 579 C CA . TYR A 1 77 ? 13.688 23.594 23.922 1 98.75 77 TYR A CA 1
ATOM 580 C C . TYR A 1 77 ? 13.992 24.25 22.594 1 98.75 77 TYR A C 1
ATOM 582 O O . TYR A 1 77 ? 14.414 25.406 22.531 1 98.75 77 TYR A O 1
ATOM 590 N N . ILE A 1 78 ? 13.844 23.5 21.547 1 98.81 78 ILE A N 1
ATOM 591 C CA . ILE A 1 78 ? 13.945 24.016 20.188 1 98.81 78 ILE A CA 1
ATOM 592 C C . ILE A 1 78 ? 12.633 23.766 19.438 1 98.81 78 ILE A C 1
ATOM 594 O O . ILE A 1 78 ? 12.164 22.625 19.375 1 98.81 78 ILE A O 1
ATOM 598 N N . ILE A 1 79 ? 11.992 24.797 18.906 1 98.56 79 ILE A N 1
ATOM 599 C CA . ILE A 1 79 ? 10.781 24.703 18.109 1 98.56 79 ILE A CA 1
ATOM 600 C C . ILE A 1 79 ? 11.109 25.016 16.641 1 98.56 79 ILE A C 1
ATOM 602 O O . ILE A 1 79 ? 11.68 26.062 16.344 1 98.56 79 ILE A O 1
ATOM 606 N N . CYS A 1 80 ? 10.75 24.078 15.797 1 98.19 80 CYS A N 1
ATOM 607 C CA . CYS A 1 80 ? 11.062 24.234 14.383 1 98.19 80 CYS A CA 1
ATOM 608 C C . CYS A 1 80 ? 9.797 24.5 13.578 1 98.19 80 CYS A C 1
ATOM 610 O O . CYS A 1 80 ? 8.836 23.734 13.641 1 98.19 80 CYS A O 1
ATOM 612 N N . MET A 1 81 ? 9.797 25.531 12.797 1 96.44 81 MET A N 1
ATOM 613 C CA . MET A 1 81 ? 8.656 25.875 11.961 1 96.44 81 MET A CA 1
ATOM 614 C C . MET A 1 81 ? 9.125 26.359 10.586 1 96.44 81 MET A C 1
ATOM 616 O O . MET A 1 81 ? 8.594 27.344 10.055 1 96.44 81 MET A O 1
ATOM 620 N N . ILE A 1 82 ? 10.07 25.781 10.023 1 96.19 82 ILE A N 1
ATOM 621 C CA . ILE A 1 82 ? 10.648 26.234 8.766 1 96.19 82 ILE A CA 1
ATOM 622 C C . ILE A 1 82 ? 9.82 25.719 7.598 1 96.19 82 ILE A C 1
ATOM 624 O O . ILE A 1 82 ? 9.133 24.703 7.715 1 96.19 82 ILE A O 1
ATOM 628 N N . ARG A 1 83 ? 9.812 26.406 6.496 1 95.12 83 ARG A N 1
ATOM 629 C CA . ARG A 1 83 ? 9.406 25.984 5.16 1 95.12 83 ARG A CA 1
ATOM 630 C C . ARG A 1 83 ? 10.57 26.047 4.18 1 95.12 83 ARG A C 1
ATOM 632 O O . ARG A 1 83 ? 10.758 27.078 3.514 1 95.12 83 ARG A O 1
ATOM 639 N N . GLN A 1 84 ? 11.25 24.984 4.066 1 96 84 GLN A N 1
ATOM 640 C CA . GLN A 1 84 ? 12.461 24.969 3.256 1 96 84 GLN A CA 1
ATOM 641 C C . GLN A 1 84 ? 12.148 25.281 1.795 1 96 84 GLN A C 1
ATOM 643 O O . GLN A 1 84 ? 11.273 24.656 1.193 1 96 84 GLN A O 1
ATOM 648 N N . GLY A 1 85 ? 12.828 26.281 1.261 1 95.56 85 GLY A N 1
ATOM 649 C CA . GLY A 1 85 ? 12.617 26.688 -0.117 1 95.56 85 GLY A CA 1
ATOM 650 C C . GLY A 1 85 ? 11.547 27.75 -0.262 1 95.56 85 GLY A C 1
ATOM 651 O O . GLY A 1 85 ? 11.383 28.328 -1.339 1 95.56 85 GLY A O 1
ATOM 652 N N . GLY A 1 86 ? 10.805 28.078 0.803 1 94.5 86 GLY A N 1
ATOM 653 C CA . GLY A 1 86 ? 9.805 29.141 0.797 1 94.5 86 GLY A CA 1
ATOM 654 C C . GLY A 1 86 ? 8.68 28.891 -0.193 1 94.5 86 GLY A C 1
ATOM 655 O O . GLY A 1 86 ? 8.375 27.734 -0.51 1 94.5 86 GLY A O 1
ATOM 656 N N . LEU A 1 87 ? 8.055 29.938 -0.637 1 94.38 87 LEU A N 1
ATOM 657 C CA . LEU A 1 87 ? 6.91 29.844 -1.544 1 94.38 87 LEU A CA 1
ATOM 658 C C . LEU A 1 87 ? 7.367 29.5 -2.959 1 94.38 87 LEU A C 1
ATOM 660 O O . LEU A 1 87 ? 6.621 28.891 -3.727 1 94.38 87 LEU A O 1
ATOM 664 N N . GLU A 1 88 ? 8.562 29.875 -3.219 1 96.56 88 GLU A N 1
ATOM 665 C CA . GLU A 1 88 ? 9.078 29.578 -4.551 1 96.56 88 GLU A CA 1
ATOM 666 C C . GLU A 1 88 ? 9.148 28.078 -4.797 1 96.56 88 GLU A C 1
ATOM 668 O O . GLU A 1 88 ? 8.664 27.594 -5.816 1 96.56 88 GLU A O 1
ATOM 673 N N . ALA A 1 89 ? 9.773 27.359 -3.875 1 97.94 89 ALA A N 1
ATOM 674 C CA . ALA A 1 89 ? 9.852 25.906 -4.004 1 97.94 89 ALA A CA 1
ATOM 675 C C . ALA A 1 89 ? 8.461 25.281 -3.934 1 97.94 89 ALA A C 1
ATOM 677 O O . ALA A 1 89 ? 8.18 24.297 -4.637 1 97.94 89 ALA A O 1
ATOM 678 N N . PHE A 1 90 ? 7.633 25.844 -3.078 1 97.75 90 PHE A N 1
ATOM 679 C CA . PHE A 1 90 ? 6.266 25.359 -2.93 1 97.75 90 PHE A CA 1
ATOM 680 C C . PHE A 1 90 ? 5.516 25.438 -4.254 1 97.75 90 PHE A C 1
ATOM 682 O O . PHE A 1 90 ? 4.785 24.516 -4.617 1 97.75 90 PHE A O 1
ATOM 689 N N . GLN A 1 91 ? 5.684 26.5 -4.961 1 97.88 91 GLN A N 1
ATOM 690 C CA . GLN A 1 91 ? 5.059 26.672 -6.27 1 97.88 91 GLN A CA 1
ATOM 691 C C . GLN A 1 91 ? 5.496 25.578 -7.234 1 97.88 91 GLN A C 1
ATOM 693 O O . GLN A 1 91 ? 4.68 25.031 -7.98 1 97.88 91 GLN A O 1
ATOM 698 N N . LEU A 1 92 ? 6.727 25.25 -7.246 1 98.44 92 LEU A N 1
ATOM 699 C CA . LEU A 1 92 ? 7.25 24.203 -8.117 1 98.44 92 LEU A CA 1
ATOM 700 C C . LEU A 1 92 ? 6.664 22.844 -7.742 1 98.44 92 LEU A C 1
ATOM 702 O O . LEU A 1 92 ? 6.41 22.016 -8.617 1 98.44 92 LEU A O 1
ATOM 706 N N . ASP A 1 93 ? 6.395 22.625 -6.398 1 98.5 93 ASP A N 1
ATOM 707 C CA . ASP A 1 93 ? 5.82 21.375 -5.895 1 98.5 93 ASP A CA 1
ATOM 708 C C . ASP A 1 93 ? 4.402 21.172 -6.418 1 98.5 93 ASP A C 1
ATOM 710 O O . ASP A 1 93 ? 3.896 20.047 -6.438 1 98.5 93 ASP A O 1
ATOM 714 N N . ILE A 1 94 ? 3.764 22.281 -6.781 1 97.94 94 ILE A N 1
ATOM 715 C CA . ILE A 1 94 ? 2.391 22.219 -7.27 1 97.94 94 ILE A CA 1
ATOM 716 C C . ILE A 1 94 ? 2.387 22.188 -8.797 1 97.94 94 ILE A C 1
ATOM 718 O O . ILE A 1 94 ? 1.747 21.328 -9.406 1 97.94 94 ILE A O 1
ATOM 722 N N . ASP A 1 95 ? 3.168 23.078 -9.414 1 97.5 95 ASP A N 1
ATOM 723 C CA . ASP A 1 95 ? 3.053 23.359 -10.844 1 97.5 95 ASP A CA 1
ATOM 724 C C . ASP A 1 95 ? 3.65 22.219 -11.672 1 97.5 95 ASP A C 1
ATOM 726 O O . ASP A 1 95 ? 3.098 21.844 -12.711 1 97.5 95 ASP A O 1
ATOM 730 N N . ILE A 1 96 ? 4.758 21.672 -11.281 1 98.38 96 ILE A N 1
ATOM 731 C CA . ILE A 1 96 ? 5.43 20.672 -12.109 1 98.38 96 ILE A CA 1
ATOM 732 C C . ILE A 1 96 ? 4.613 19.375 -12.141 1 98.38 96 ILE A C 1
ATOM 734 O O . ILE A 1 96 ? 4.297 18.859 -13.211 1 98.38 96 ILE A O 1
ATOM 738 N N . PRO A 1 97 ? 4.211 18.844 -10.961 1 98.62 97 PRO A N 1
ATOM 739 C CA . PRO A 1 97 ? 3.369 17.641 -11.016 1 98.62 97 PRO A CA 1
ATOM 740 C C . PRO A 1 97 ? 2.08 17.875 -11.805 1 98.62 97 PRO A C 1
ATOM 742 O O . PRO A 1 97 ? 1.579 16.953 -12.453 1 98.62 97 PRO A O 1
ATOM 745 N N . LEU A 1 98 ? 1.589 19.062 -11.727 1 98.19 98 LEU A N 1
ATOM 746 C CA . LEU A 1 98 ? 0.361 19.375 -12.445 1 98.19 98 LEU A CA 1
ATOM 747 C C . LEU A 1 98 ? 0.534 19.156 -13.945 1 98.19 98 LEU A C 1
ATOM 749 O O . LEU A 1 98 ? -0.394 18.703 -14.617 1 98.19 98 LEU A O 1
ATOM 753 N N . LYS A 1 99 ? 1.724 19.453 -14.531 1 97.94 99 LYS A N 1
ATOM 754 C CA . LYS A 1 99 ? 2.033 19.219 -15.938 1 97.94 99 LYS A CA 1
ATOM 755 C C . LYS A 1 99 ? 1.892 17.734 -16.281 1 97.94 99 LYS A C 1
ATOM 757 O O . LYS A 1 99 ? 1.619 17.391 -17.438 1 97.94 99 LYS A O 1
ATOM 762 N N . TYR A 1 100 ? 2.043 16.906 -15.352 1 98.25 100 TYR A N 1
ATOM 763 C CA . TYR A 1 100 ? 1.994 15.469 -15.562 1 98.25 100 TYR A CA 1
ATOM 764 C C . TYR A 1 100 ? 0.64 14.898 -15.156 1 98.25 100 TYR A C 1
ATOM 766 O O . TYR A 1 100 ? 0.451 13.68 -15.133 1 98.25 100 TYR A O 1
ATOM 774 N N . GLY A 1 101 ? -0.275 15.75 -14.703 1 97.81 101 GLY A N 1
ATOM 775 C CA . GLY A 1 101 ? -1.647 15.352 -14.43 1 97.81 101 GLY A CA 1
ATOM 776 C C . GLY A 1 101 ? -1.933 15.141 -12.961 1 97.81 101 GLY A C 1
ATOM 777 O O . GLY A 1 101 ? -3.059 14.812 -12.578 1 97.81 101 GLY A O 1
ATOM 778 N N . VAL A 1 102 ? -0.963 15.32 -12.102 1 98.38 102 VAL A N 1
ATOM 779 C CA . VAL A 1 102 ? -1.14 15.141 -10.664 1 98.38 102 VAL A CA 1
ATOM 780 C C . VAL A 1 102 ? -1.646 16.438 -10.039 1 98.38 102 VAL A C 1
ATOM 782 O O . VAL A 1 102 ? -0.881 17.391 -9.875 1 98.38 102 VAL A O 1
ATOM 785 N N . ASP A 1 103 ? -2.9 16.453 -9.695 1 97.94 103 ASP A N 1
ATOM 786 C CA . ASP A 1 103 ? -3.586 17.625 -9.156 1 97.94 103 ASP A CA 1
ATOM 787 C C . ASP A 1 103 ? -3.598 17.594 -7.633 1 97.94 103 ASP A C 1
ATOM 789 O O . ASP A 1 103 ? -4.312 16.797 -7.027 1 97.94 103 ASP A O 1
ATOM 793 N N . GLN A 1 104 ? -2.859 18.5 -7.039 1 97.56 104 GLN A N 1
ATOM 794 C CA . GLN A 1 104 ? -2.729 18.531 -5.586 1 97.56 104 GLN A CA 1
ATOM 795 C C . GLN A 1 104 ? -3.402 19.781 -5.004 1 97.56 104 GLN A C 1
ATOM 797 O O . GLN A 1 104 ? -3.381 20.844 -5.617 1 97.56 104 GLN A O 1
ATOM 802 N N . CYS A 1 105 ? -3.977 19.594 -3.816 1 96.69 105 CYS A N 1
ATOM 803 C CA . CYS A 1 105 ? -4.586 20.703 -3.096 1 96.69 105 CYS A CA 1
ATOM 804 C C . CYS A 1 105 ? -3.553 21.453 -2.254 1 96.69 105 CYS A C 1
ATOM 806 O O . CYS A 1 105 ? -3.539 22.688 -2.219 1 96.69 105 CYS A O 1
ATOM 808 N N . VAL A 1 106 ? -2.703 20.719 -1.554 1 96 106 VAL A N 1
ATOM 809 C CA . VAL A 1 106 ? -1.711 21.281 -0.641 1 96 106 VAL A CA 1
ATOM 810 C C . VAL A 1 106 ? -0.31 20.875 -1.085 1 96 106 VAL A C 1
ATOM 812 O O . VAL A 1 106 ? 0.548 21.719 -1.326 1 96 106 VAL A O 1
ATOM 815 N N . GLY A 1 107 ? -0.046 19.547 -1.216 1 96.44 107 GLY A N 1
ATOM 816 C CA . GLY A 1 107 ? 1.216 19.047 -1.741 1 96.44 107 GLY A CA 1
ATOM 817 C C . GLY A 1 107 ? 2.373 19.219 -0.775 1 96.44 107 GLY A C 1
ATOM 818 O O . GLY A 1 107 ? 3.51 19.438 -1.193 1 96.44 107 GLY A O 1
ATOM 819 N N . ASP A 1 108 ? 2.168 19.031 0.543 1 96.06 108 ASP A N 1
ATOM 820 C CA . ASP A 1 108 ? 3.258 19.328 1.463 1 96.06 108 ASP A CA 1
ATOM 821 C C . ASP A 1 108 ? 3.482 18.188 2.451 1 96.06 108 ASP A C 1
ATOM 823 O O . ASP A 1 108 ? 4.195 18.359 3.443 1 96.06 108 ASP A O 1
ATOM 827 N N . THR A 1 109 ? 2.775 17.047 2.273 1 95.38 109 THR A N 1
ATOM 828 C CA . THR A 1 109 ? 2.867 15.93 3.203 1 95.38 109 THR A CA 1
ATOM 829 C C . THR A 1 109 ? 3.258 14.648 2.469 1 95.38 109 THR A C 1
ATOM 831 O O . THR A 1 109 ? 4.246 14 2.822 1 95.38 109 THR A O 1
ATOM 834 N N . LEU A 1 110 ? 2.408 14.281 1.534 1 96.62 110 LEU A N 1
ATOM 835 C CA . LEU A 1 110 ? 2.594 13.164 0.618 1 96.62 110 LEU A CA 1
ATOM 836 C C . LEU A 1 110 ? 2.373 13.602 -0.827 1 96.62 110 LEU A C 1
ATOM 838 O O . LEU A 1 110 ? 2.475 14.789 -1.144 1 96.62 110 LEU A O 1
ATOM 842 N N . CYS A 1 111 ? 2.238 12.672 -1.717 1 98.12 111 CYS A N 1
ATOM 843 C CA . CYS A 1 111 ? 2.137 12.977 -3.141 1 98.12 111 CYS A CA 1
ATOM 844 C C . CYS A 1 111 ? 3.436 13.578 -3.662 1 98.12 111 CYS A C 1
ATOM 846 O O . CYS A 1 111 ? 4.41 13.703 -2.918 1 98.12 111 CYS A O 1
ATOM 848 N N . ALA A 1 112 ? 3.49 14.008 -4.906 1 98.69 112 ALA A N 1
ATOM 849 C CA . ALA A 1 112 ? 4.723 14.461 -5.547 1 98.69 112 ALA A CA 1
ATOM 850 C C . ALA A 1 112 ? 5.312 15.664 -4.812 1 98.69 112 ALA A C 1
ATOM 852 O O . ALA A 1 112 ? 6.512 15.695 -4.523 1 98.69 112 ALA A O 1
ATOM 853 N N . GLY A 1 113 ? 4.465 16.594 -4.492 1 98.69 113 GLY A N 1
ATOM 854 C CA . GLY A 1 113 ? 4.938 17.797 -3.814 1 98.69 113 GLY A CA 1
ATOM 855 C C . GLY A 1 113 ? 5.465 17.516 -2.42 1 98.69 113 GLY A C 1
ATOM 856 O O . GLY A 1 113 ? 6.527 18.016 -2.043 1 98.69 113 GLY A O 1
ATOM 857 N N . GLY A 1 114 ? 4.719 16.719 -1.618 1 98.44 114 GLY A N 1
ATOM 858 C CA . GLY A 1 114 ? 5.133 16.391 -0.262 1 98.44 114 GLY A CA 1
ATOM 859 C C . GLY A 1 114 ? 6.422 15.602 -0.206 1 98.44 114 GLY A C 1
ATOM 860 O O . GLY A 1 114 ? 7.262 15.836 0.667 1 98.44 114 GLY A O 1
ATOM 861 N N . ILE A 1 115 ? 6.594 14.672 -1.109 1 98.88 115 ILE A N 1
ATOM 862 C CA . ILE A 1 115 ? 7.812 13.867 -1.164 1 98.88 115 ILE A CA 1
ATOM 863 C C . ILE A 1 115 ? 9.008 14.766 -1.452 1 98.88 115 ILE A C 1
ATOM 865 O O . ILE A 1 115 ? 10.039 14.68 -0.778 1 98.88 115 ILE A O 1
ATOM 869 N N . MET A 1 116 ? 8.875 15.688 -2.42 1 98.81 116 MET A N 1
ATOM 870 C CA . MET A 1 116 ? 9.977 16.578 -2.764 1 98.81 116 MET A CA 1
ATOM 871 C C . MET A 1 116 ? 10.25 17.562 -1.636 1 98.81 116 MET A C 1
ATOM 873 O O . MET A 1 116 ? 11.406 17.938 -1.396 1 98.81 116 MET A O 1
ATOM 877 N N . TYR A 1 117 ? 9.148 18.047 -1.008 1 98.75 117 TYR A N 1
ATOM 878 C CA . TYR A 1 117 ? 9.305 18.906 0.157 1 98.75 117 TYR A CA 1
ATOM 879 C C . TYR A 1 117 ? 10.156 18.234 1.225 1 98.75 117 TYR A C 1
ATOM 881 O O . TYR A 1 117 ? 11.031 18.859 1.828 1 98.75 117 TYR A O 1
ATOM 889 N N . GLY A 1 118 ? 9.977 16.891 1.429 1 98.81 118 GLY A N 1
ATOM 890 C CA . GLY A 1 118 ? 10.805 16.125 2.35 1 98.81 118 GLY A CA 1
ATOM 891 C C . GLY A 1 118 ? 12.258 16.062 1.934 1 98.81 118 GLY A C 1
ATOM 892 O O . GLY A 1 118 ? 13.156 16.109 2.779 1 98.81 118 GLY A O 1
ATOM 893 N N . GLN A 1 119 ? 12.438 16 0.592 1 98.88 119 GLN A N 1
ATOM 894 C CA . GLN A 1 119 ? 13.812 15.953 0.099 1 98.88 119 GLN A CA 1
ATOM 895 C C . GLN A 1 119 ? 14.555 17.25 0.415 1 98.88 119 GLN A C 1
ATOM 897 O O . GLN A 1 119 ? 15.766 17.234 0.658 1 98.88 119 GLN A O 1
ATOM 902 N N . ARG A 1 120 ? 13.867 18.344 0.421 1 98.69 120 ARG A N 1
ATOM 903 C CA . ARG A 1 120 ? 14.492 19.641 0.718 1 98.69 120 ARG A CA 1
ATOM 904 C C . ARG A 1 120 ? 14.664 19.828 2.221 1 98.69 120 ARG A C 1
ATOM 906 O O . ARG A 1 120 ? 15.68 20.359 2.668 1 98.69 120 ARG A O 1
ATOM 913 N N . THR A 1 121 ? 13.758 19.359 3.014 1 98.69 121 THR A N 1
ATOM 914 C CA . THR A 1 121 ? 13.688 19.75 4.422 1 98.69 121 THR A CA 1
ATOM 915 C C . THR A 1 121 ? 14.586 18.844 5.27 1 98.69 121 THR A C 1
ATOM 917 O O . THR A 1 121 ? 15.188 19.297 6.242 1 98.69 121 THR A O 1
ATOM 920 N N . ILE A 1 122 ? 14.703 17.594 4.906 1 98.81 122 ILE A N 1
ATOM 921 C CA . ILE A 1 122 ? 15.383 16.609 5.738 1 98.81 122 ILE A CA 1
ATOM 922 C C . ILE A 1 122 ? 16.844 17 5.914 1 98.81 122 ILE A C 1
ATOM 924 O O . ILE A 1 122 ? 17.375 17 7.027 1 98.81 122 ILE A O 1
ATOM 928 N N . PRO A 1 123 ? 17.594 17.406 4.867 1 98.5 123 PRO A N 1
ATOM 929 C CA . PRO A 1 123 ? 18.984 17.844 5.102 1 98.5 123 PRO A CA 1
ATOM 930 C C . PRO A 1 123 ? 19.062 19.016 6.07 1 98.5 123 PRO A C 1
ATOM 932 O O . PRO A 1 123 ? 19.969 19.062 6.918 1 98.5 123 PRO A O 1
ATOM 935 N N . ALA A 1 124 ? 18.141 19.953 5.949 1 98 124 ALA A N 1
ATOM 936 C CA . ALA A 1 124 ? 18.125 21.094 6.863 1 98 124 ALA A CA 1
ATOM 937 C C . ALA A 1 124 ? 17.859 20.641 8.297 1 98 124 ALA A C 1
ATOM 939 O O . ALA A 1 124 ? 18.484 21.125 9.234 1 98 124 ALA A O 1
ATOM 940 N N . MET A 1 125 ? 16.938 19.734 8.461 1 98.69 125 MET A N 1
ATOM 941 C CA . MET A 1 125 ? 16.594 19.188 9.773 1 98.69 125 MET A CA 1
ATOM 942 C C . MET A 1 125 ? 17.797 18.5 10.406 1 98.69 125 MET A C 1
ATOM 944 O O . MET A 1 125 ? 18.031 18.625 11.609 1 98.69 125 MET A O 1
ATOM 948 N N . LEU A 1 126 ? 18.484 17.766 9.625 1 98.75 126 LEU A N 1
ATOM 949 C CA . LEU A 1 126 ? 19.656 17.047 10.141 1 98.75 126 LEU A CA 1
ATOM 950 C C . LEU A 1 126 ? 20.75 18.031 10.555 1 98.75 126 LEU A C 1
ATOM 952 O O . LEU A 1 126 ? 21.469 17.781 11.523 1 98.75 126 LEU A O 1
ATOM 956 N N . GLU A 1 127 ? 20.891 19.141 9.852 1 98.38 127 GLU A N 1
ATOM 957 C CA . GLU A 1 127 ? 21.812 20.188 10.273 1 98.38 127 GLU A CA 1
ATOM 958 C C . GLU A 1 127 ? 21.391 20.797 11.602 1 98.38 127 GLU A C 1
ATOM 960 O O . GLU A 1 127 ? 22.219 21.078 12.461 1 98.38 127 GLU A O 1
ATOM 965 N N . ILE A 1 128 ? 20.125 21.031 11.742 1 98.69 128 ILE A N 1
ATOM 966 C CA . ILE A 1 128 ? 19.609 21.547 13 1 98.69 128 ILE A CA 1
ATOM 967 C C . ILE A 1 128 ? 19.922 20.562 14.133 1 98.69 128 ILE A C 1
ATOM 969 O O . ILE A 1 128 ? 20.328 20.969 15.219 1 98.69 128 ILE A O 1
ATOM 973 N N . CYS A 1 129 ? 19.688 19.297 13.867 1 98.75 129 CYS A N 1
ATOM 974 C CA . CYS A 1 129 ? 19.984 18.266 14.859 1 98.75 129 CYS A CA 1
ATOM 975 C C . CYS A 1 129 ? 21.453 18.312 15.266 1 98.75 129 CYS A C 1
ATOM 977 O O . CYS A 1 129 ? 21.781 18.156 16.438 1 98.75 129 CYS A O 1
ATOM 979 N N . GLN A 1 130 ? 22.312 18.484 14.297 1 98.69 130 GLN A N 1
ATOM 980 C CA . GLN A 1 130 ? 23.734 18.609 14.602 1 98.69 130 GLN A CA 1
ATOM 981 C C . GLN A 1 130 ? 24 19.766 15.547 1 98.69 130 GLN A C 1
ATOM 983 O O . GLN A 1 130 ? 24.719 19.625 16.547 1 98.69 130 GLN A O 1
ATOM 988 N N . ASP A 1 131 ? 23.438 20.922 15.227 1 98.69 131 ASP A N 1
ATOM 989 C CA . ASP A 1 131 ? 23.578 22.094 16.094 1 98.69 131 ASP A CA 1
ATOM 990 C C . ASP A 1 131 ? 23.062 21.797 17.5 1 98.69 131 ASP A C 1
ATOM 992 O O . ASP A 1 131 ? 23.688 22.156 18.5 1 98.69 131 ASP A O 1
ATOM 996 N N . ILE A 1 132 ? 21.938 21.141 17.594 1 98.81 132 ILE A N 1
ATOM 997 C CA . ILE A 1 132 ? 21.328 20.812 18.875 1 98.81 132 ILE A CA 1
ATOM 998 C C . ILE A 1 132 ? 22.281 19.953 19.703 1 98.81 132 ILE A C 1
ATOM 1000 O O . ILE A 1 132 ? 22.547 20.25 20.875 1 98.81 132 ILE A O 1
ATOM 1004 N N . ARG A 1 133 ? 22.797 18.953 19.109 1 98.44 133 ARG A N 1
ATOM 1005 C CA . ARG A 1 133 ? 23.688 18.047 19.828 1 98.44 133 ARG A CA 1
ATOM 1006 C C . ARG A 1 133 ? 24.938 18.766 20.312 1 98.44 133 ARG A C 1
ATOM 1008 O O . ARG A 1 133 ? 25.484 18.422 21.359 1 98.44 133 ARG A O 1
ATOM 1015 N N . GLU A 1 134 ? 25.297 19.797 19.594 1 98.44 134 GLU A N 1
ATOM 1016 C CA . GLU A 1 134 ? 26.594 20.406 19.859 1 98.44 134 GLU A CA 1
ATOM 1017 C C . GLU A 1 134 ? 26.469 21.562 20.859 1 98.44 134 GLU A C 1
ATOM 1019 O O . GLU A 1 134 ? 27.359 21.781 21.672 1 98.44 134 GLU A O 1
ATOM 1024 N N . VAL A 1 135 ? 25.297 22.312 20.812 1 98.69 135 VAL A N 1
ATOM 1025 C CA . VAL A 1 135 ? 25.391 23.562 21.547 1 98.69 135 VAL A CA 1
ATOM 1026 C C . VAL A 1 135 ? 24.172 23.734 22.438 1 98.69 135 VAL A C 1
ATOM 1028 O O . VAL A 1 135 ? 24.156 24.594 23.328 1 98.69 135 VAL A O 1
ATOM 1031 N N . ALA A 1 136 ? 23.141 22.969 22.234 1 98.62 136 ALA A N 1
ATOM 1032 C CA . ALA A 1 136 ? 21.984 23.078 23.109 1 98.62 136 ALA A CA 1
ATOM 1033 C C . ALA A 1 136 ? 22.25 22.438 24.469 1 98.62 136 ALA A C 1
ATOM 1035 O O . ALA A 1 136 ? 23.328 21.875 24.688 1 98.62 136 ALA A O 1
ATOM 1036 N N . GLN A 1 137 ? 21.359 22.656 25.484 1 97.56 137 GLN A N 1
ATOM 1037 C CA . GLN A 1 137 ? 21.406 21.922 26.734 1 97.56 137 GLN A CA 1
ATOM 1038 C C . GLN A 1 137 ? 21.344 20.422 26.5 1 97.56 137 GLN A C 1
ATOM 1040 O O . GLN A 1 137 ? 20.688 19.969 25.547 1 97.56 137 GLN A O 1
ATOM 1045 N N . PRO A 1 138 ? 22 19.766 27.5 1 92.94 138 PRO A N 1
ATOM 1046 C CA . PRO A 1 138 ? 21.875 18.312 27.391 1 92.94 138 PRO A CA 1
ATOM 1047 C C . PRO A 1 138 ? 20.422 17.828 27.469 1 92.94 138 PRO A C 1
ATOM 1049 O O . PRO A 1 138 ? 19.625 18.375 28.234 1 92.94 138 PRO A O 1
ATOM 1052 N N . ASP A 1 139 ? 19.828 17.094 26.672 1 90.38 139 ASP A N 1
ATOM 1053 C CA . ASP A 1 139 ? 18.5 16.484 26.656 1 90.38 139 ASP A CA 1
ATOM 1054 C C . ASP A 1 139 ? 17.469 17.469 26.109 1 90.38 139 ASP A C 1
ATOM 1056 O O . ASP A 1 139 ? 16.281 17.344 26.406 1 90.38 139 ASP A O 1
ATOM 1060 N N . ALA A 1 140 ? 17.969 18.578 25.531 1 97.12 140 ALA A N 1
ATOM 1061 C CA . ALA A 1 140 ? 17.031 19.516 24.906 1 97.12 140 ALA A CA 1
ATOM 1062 C C . ALA A 1 140 ? 15.992 18.781 24.062 1 97.12 140 ALA A C 1
ATOM 1064 O O . ALA A 1 140 ? 16.312 17.781 23.406 1 97.12 140 ALA A O 1
ATOM 1065 N N . LEU A 1 141 ? 14.75 19.219 24.156 1 98.31 141 LEU A N 1
ATOM 1066 C CA . LEU A 1 141 ? 13.648 18.625 23.391 1 98.31 141 LEU A CA 1
ATOM 1067 C C . LEU A 1 141 ? 13.422 19.391 22.094 1 98.31 141 LEU A C 1
ATOM 1069 O O . LEU A 1 141 ? 13.344 20.625 22.094 1 98.31 141 LEU A O 1
ATOM 1073 N N . PHE A 1 142 ? 13.43 18.625 21.016 1 98.69 142 PHE A N 1
ATOM 1074 C CA . PHE A 1 142 ? 13.164 19.188 19.703 1 98.69 142 PHE A CA 1
ATOM 1075 C C . PHE A 1 142 ? 11.695 19.016 19.328 1 98.69 142 PHE A C 1
ATOM 1077 O O . PHE A 1 142 ? 11.234 17.891 19.109 1 98.69 142 PHE A O 1
ATOM 1084 N N . LEU A 1 143 ? 10.961 20.109 19.234 1 98.75 143 LEU A N 1
ATOM 1085 C CA . LEU A 1 143 ? 9.547 20.156 18.859 1 98.75 143 LEU A CA 1
ATOM 1086 C C . LEU A 1 143 ? 9.375 20.625 17.422 1 98.75 143 LEU A C 1
ATOM 1088 O O . LEU A 1 143 ? 9.578 21.812 17.141 1 98.75 143 LEU A O 1
ATOM 1092 N N . ASN A 1 144 ? 8.922 19.734 16.547 1 98.69 144 ASN A N 1
ATOM 1093 C CA . ASN A 1 144 ? 8.852 20.047 15.133 1 98.69 144 ASN A CA 1
ATOM 1094 C C . ASN A 1 144 ? 7.414 20.312 14.688 1 98.69 144 ASN A C 1
ATOM 1096 O O . ASN A 1 144 ? 6.531 19.484 14.883 1 98.69 144 ASN A O 1
ATOM 1100 N N . TYR A 1 145 ? 7.258 21.469 14.086 1 97.5 145 TYR A N 1
ATOM 1101 C CA . TYR A 1 145 ? 5.98 21.812 13.477 1 97.5 145 TYR A CA 1
ATOM 1102 C C . TYR A 1 145 ? 6.074 21.766 11.953 1 97.5 145 TYR A C 1
ATOM 1104 O O . TYR A 1 145 ? 5.059 21.859 11.266 1 97.5 145 TYR A O 1
ATOM 1112 N N . SER A 1 146 ? 7.273 21.562 11.414 1 97.25 146 SER A N 1
ATOM 1113 C CA . SER A 1 146 ? 7.508 21.672 9.977 1 97.25 146 SER A CA 1
ATOM 1114 C C . SER A 1 146 ? 7.059 20.406 9.25 1 97.25 146 SER A C 1
ATOM 1116 O O . SER A 1 146 ? 7.281 19.297 9.727 1 97.25 146 SER A O 1
ATOM 1118 N N . ASN A 1 147 ? 6.477 20.594 8.094 1 96.81 147 ASN A N 1
ATOM 1119 C CA . ASN A 1 147 ? 6.145 19.5 7.195 1 96.81 147 ASN A CA 1
ATOM 1120 C C . ASN A 1 147 ? 7.301 19.188 6.25 1 96.81 147 ASN A C 1
ATOM 1122 O O . ASN A 1 147 ? 8.164 20.031 6.012 1 96.81 147 ASN A O 1
ATOM 1126 N N . PRO A 1 148 ? 7.191 17.953 5.699 1 98.12 148 PRO A N 1
ATOM 1127 C CA . PRO A 1 148 ? 6.277 16.859 6.047 1 98.12 148 PRO A CA 1
ATOM 1128 C C . PRO A 1 148 ? 6.586 16.25 7.41 1 98.12 148 PRO A C 1
ATOM 1130 O O . PRO A 1 148 ? 7.703 15.773 7.633 1 98.12 148 PRO A O 1
ATOM 1133 N N . MET A 1 149 ? 5.621 16.125 8.18 1 98.44 149 MET A N 1
ATOM 1134 C CA . MET A 1 149 ? 5.754 15.844 9.609 1 98.44 149 MET A CA 1
ATOM 1135 C C . MET A 1 149 ? 6.414 14.492 9.836 1 98.44 149 MET A C 1
ATOM 1137 O O . MET A 1 149 ? 7.469 14.406 10.461 1 98.44 149 MET A O 1
ATOM 1141 N N . ALA A 1 150 ? 5.852 13.438 9.234 1 98.62 150 ALA A N 1
ATOM 1142 C CA . ALA A 1 150 ? 6.32 12.078 9.508 1 98.62 150 ALA A CA 1
ATOM 1143 C C . ALA A 1 150 ? 7.75 11.891 9.016 1 98.62 150 ALA A C 1
ATOM 1145 O O . ALA A 1 150 ? 8.586 11.312 9.727 1 98.62 150 ALA A O 1
ATOM 1146 N N . MET A 1 151 ? 8.094 12.375 7.84 1 98.88 151 MET A N 1
ATOM 1147 C CA . MET A 1 151 ? 9.422 12.18 7.266 1 98.88 151 MET A CA 1
ATOM 1148 C C . MET A 1 151 ? 10.477 12.945 8.055 1 98.88 151 MET A C 1
ATOM 1150 O O . MET A 1 151 ? 11.562 12.43 8.312 1 98.88 151 MET A O 1
ATOM 1154 N N . ASN A 1 152 ? 10.141 14.195 8.484 1 98.88 152 ASN A N 1
ATOM 1155 C CA . ASN A 1 152 ? 11.078 15 9.266 1 98.88 152 ASN A CA 1
ATOM 1156 C C . ASN A 1 152 ? 11.367 14.367 10.625 1 98.88 152 ASN A C 1
ATOM 1158 O O . ASN A 1 152 ? 12.523 14.25 11.023 1 98.88 152 ASN A O 1
ATOM 1162 N N . VAL A 1 153 ? 10.297 13.977 11.281 1 98.88 153 VAL A N 1
ATOM 1163 C CA . VAL A 1 153 ? 10.438 13.383 12.602 1 98.88 153 VAL A CA 1
ATOM 1164 C C . VAL A 1 153 ? 11.211 12.078 12.508 1 98.88 153 VAL A C 1
ATOM 1166 O O . VAL A 1 153 ? 12.055 11.781 13.359 1 98.88 153 VAL A O 1
ATOM 1169 N N . TRP A 1 154 ? 10.906 11.328 11.453 1 98.88 154 TRP A N 1
ATOM 1170 C CA . TRP A 1 154 ? 11.609 10.078 11.188 1 98.88 154 TRP A CA 1
ATOM 1171 C C . TRP A 1 154 ? 13.109 10.328 11.031 1 98.88 154 TRP A C 1
ATOM 1173 O O . TRP A 1 154 ? 13.914 9.711 11.727 1 98.88 154 TRP A O 1
ATOM 1183 N N . ALA A 1 155 ? 13.531 11.242 10.227 1 98.88 155 ALA A N 1
ATOM 1184 C CA . ALA A 1 155 ? 14.938 11.523 9.938 1 98.88 155 ALA A CA 1
ATOM 1185 C C . ALA A 1 155 ? 15.664 12.039 11.172 1 98.88 155 ALA A C 1
ATOM 1187 O O . ALA A 1 155 ? 16.797 11.633 11.445 1 98.88 155 ALA A O 1
ATOM 1188 N N . CYS A 1 156 ? 15.031 12.945 11.93 1 98.88 156 CYS A N 1
ATOM 1189 C CA . CYS A 1 156 ? 15.664 13.547 13.109 1 98.88 156 CYS A CA 1
ATOM 1190 C C . CYS A 1 156 ? 15.945 12.492 14.172 1 98.88 156 CYS A C 1
ATOM 1192 O O . CYS A 1 156 ? 17.016 12.5 14.789 1 98.88 156 CYS A O 1
ATOM 1194 N N . ASN A 1 157 ? 14.984 11.633 14.398 1 98.75 157 ASN A N 1
ATOM 1195 C CA . ASN A 1 157 ? 15.164 10.625 15.438 1 98.75 157 ASN A CA 1
ATOM 1196 C C . ASN A 1 157 ? 16.125 9.523 15 1 98.75 157 ASN A C 1
ATOM 1198 O O . ASN A 1 157 ? 17.016 9.133 15.758 1 98.75 157 ASN A O 1
ATOM 1202 N N . LYS A 1 158 ? 15.953 9.062 13.812 1 98.38 158 LYS A N 1
ATOM 1203 C CA . LYS A 1 158 ? 16.719 7.91 13.352 1 98.38 158 LYS A CA 1
ATOM 1204 C C . LYS A 1 158 ? 18.156 8.312 13 1 98.38 158 LYS A C 1
ATOM 1206 O O . LYS A 1 158 ? 19.109 7.59 13.32 1 98.38 158 LYS A O 1
ATOM 1211 N N . TYR A 1 159 ? 18.359 9.438 12.359 1 98.62 159 TYR A N 1
ATOM 1212 C CA . TYR A 1 159 ? 19.656 9.805 11.828 1 98.62 159 TYR A CA 1
ATOM 1213 C C . TYR A 1 159 ? 20.203 11.047 12.523 1 98.62 159 TYR A C 1
ATOM 1215 O O . TYR A 1 159 ? 21.422 11.273 12.547 1 98.62 159 TYR A O 1
ATOM 1223 N N . GLY A 1 160 ? 19.281 11.867 13.047 1 98.38 160 GLY A N 1
ATOM 1224 C CA . GLY A 1 160 ? 19.703 13.109 13.688 1 98.38 160 GLY A CA 1
ATOM 1225 C C . GLY A 1 160 ? 20.203 12.906 15.102 1 98.38 160 GLY A C 1
ATOM 1226 O O . GLY A 1 160 ? 20.969 13.727 15.617 1 98.38 160 GLY A O 1
ATOM 1227 N N . GLY A 1 161 ? 19.672 11.844 15.766 1 97.06 161 GLY A N 1
ATOM 1228 C CA . GLY A 1 161 ? 20.078 11.562 17.141 1 97.06 161 GLY A CA 1
ATOM 1229 C C . GLY A 1 161 ? 19.516 12.547 18.141 1 97.06 161 GLY A C 1
ATOM 1230 O O . GLY A 1 161 ? 20.156 12.82 19.172 1 97.06 161 GLY A O 1
ATOM 1231 N N . VAL A 1 162 ? 18.531 13.18 17.828 1 97.81 162 VAL A N 1
ATOM 1232 C CA . VAL A 1 162 ? 17.891 14.164 18.688 1 97.81 162 VAL A CA 1
ATOM 1233 C C . VAL A 1 162 ? 16.469 13.711 19.016 1 97.81 162 VAL A C 1
ATOM 1235 O O . VAL A 1 162 ? 15.734 13.273 18.125 1 97.81 162 VAL A O 1
ATOM 1238 N N . ASN A 1 163 ? 16.141 13.727 20.312 1 96.44 163 ASN A N 1
ATOM 1239 C CA . ASN A 1 163 ? 14.758 13.445 20.703 1 96.44 163 ASN A CA 1
ATOM 1240 C C . ASN A 1 163 ? 13.789 14.453 20.094 1 96.4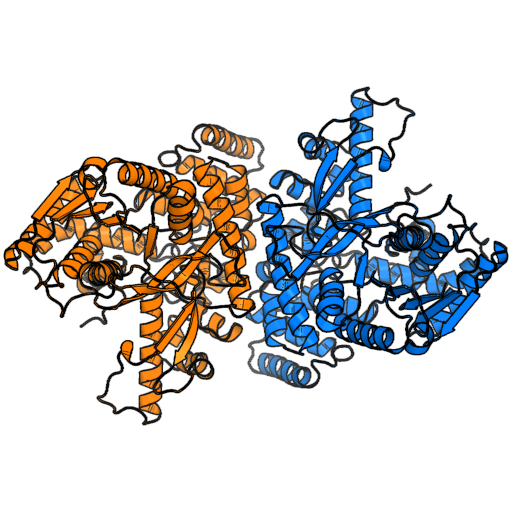4 163 ASN A C 1
ATOM 1242 O O . ASN A 1 163 ? 13.664 15.578 20.562 1 96.44 163 ASN A O 1
ATOM 1246 N N . THR A 1 164 ? 13.07 13.984 19.062 1 98.62 164 THR A N 1
ATOM 1247 C CA . THR A 1 164 ? 12.211 14.867 18.297 1 98.62 164 THR A CA 1
ATOM 1248 C C . THR A 1 164 ? 10.75 14.414 18.391 1 98.62 164 THR A C 1
ATOM 1250 O O . THR A 1 164 ? 10.438 13.25 18.141 1 98.62 164 THR A O 1
ATOM 1253 N N . VAL A 1 165 ? 9.852 15.32 18.75 1 98.81 165 VAL A N 1
ATOM 1254 C CA . VAL A 1 165 ? 8.414 15.109 18.766 1 98.81 165 VAL A CA 1
ATOM 1255 C C . VAL A 1 165 ? 7.738 16 17.734 1 98.81 165 VAL A C 1
ATOM 1257 O O . VAL A 1 165 ? 7.996 17.219 17.688 1 98.81 165 VAL A O 1
ATOM 1260 N N . GLY A 1 166 ? 6.938 15.352 16.875 1 98.69 166 GLY A N 1
ATOM 1261 C CA . GLY A 1 166 ? 6.203 16.125 15.883 1 98.69 166 GLY A CA 1
ATOM 1262 C C . GLY A 1 166 ? 4.84 16.578 16.375 1 98.69 166 GLY A C 1
ATOM 1263 O O . GLY A 1 166 ? 4.141 15.836 17.062 1 98.69 166 GLY A O 1
ATOM 1264 N N . LEU A 1 167 ? 4.508 17.828 15.977 1 97.75 167 LEU A N 1
ATOM 1265 C CA . LEU A 1 167 ? 3.266 18.422 16.453 1 97.75 167 LEU A CA 1
ATOM 1266 C C . LEU A 1 167 ? 2.432 18.938 15.281 1 97.75 167 LEU A C 1
ATOM 1268 O O . LEU A 1 167 ? 2.947 19.641 14.414 1 97.75 167 LEU A O 1
ATOM 1272 N N . CYS A 1 168 ? 1.273 18.453 15.211 1 93.44 168 CYS A N 1
ATOM 1273 C CA . CYS A 1 168 ? 0.298 18.891 14.211 1 93.44 168 CYS A CA 1
ATOM 1274 C C . CYS A 1 168 ? -1.064 19.125 14.852 1 93.44 168 CYS A C 1
ATOM 1276 O O . CYS A 1 168 ? -1.429 18.453 15.82 1 93.44 168 CYS A O 1
ATOM 1278 N N . HIS A 1 169 ? -1.812 20.078 14.367 1 89.19 169 HIS A N 1
ATOM 1279 C CA . HIS A 1 169 ? -3.09 20.422 14.984 1 89.19 169 HIS A CA 1
ATOM 1280 C C . HIS A 1 169 ? -4.25 19.734 14.258 1 89.19 169 HIS A C 1
ATOM 1282 O O . HIS A 1 169 ? -5.41 20.094 14.461 1 89.19 169 HIS A O 1
ATOM 1288 N N . GLY A 1 170 ? -3.982 18.797 13.398 1 89.06 170 GLY A N 1
ATOM 1289 C CA . GLY A 1 170 ? -5.02 18.109 12.648 1 89.06 170 GLY A CA 1
ATOM 1290 C C . GLY A 1 170 ? -6.051 17.422 13.531 1 89.06 170 GLY A C 1
ATOM 1291 O O . GLY A 1 170 ? -7.254 17.516 13.281 1 89.06 170 GLY A O 1
ATOM 1292 N N . VAL A 1 171 ? -5.625 16.766 14.555 1 93.69 171 VAL A N 1
ATOM 1293 C CA . VAL A 1 171 ? -6.508 16.031 15.453 1 93.69 171 VAL A CA 1
ATOM 1294 C C . VAL A 1 171 ? -7.492 17 16.109 1 93.69 171 VAL A C 1
ATOM 1296 O O . VAL A 1 171 ? -8.68 16.703 16.25 1 93.69 171 VAL A O 1
ATOM 1299 N N . GLN A 1 172 ? -7.023 18.188 16.484 1 93.44 172 GLN A N 1
ATOM 1300 C CA . GLN A 1 172 ? -7.863 19.172 17.141 1 93.44 172 GLN A CA 1
ATOM 1301 C C . GLN A 1 172 ? -8.969 19.672 16.219 1 93.44 172 GLN A C 1
ATOM 1303 O O . GLN A 1 172 ? -10.102 19.891 16.656 1 93.44 172 GLN A O 1
ATOM 1308 N N . GLY A 1 173 ? -8.57 19.812 14.969 1 91.56 173 GLY A N 1
ATOM 1309 C CA . GLY A 1 173 ? -9.555 20.25 14 1 91.56 173 GLY A CA 1
ATOM 1310 C C . GLY A 1 173 ? -10.711 19.281 13.844 1 91.56 173 GLY A C 1
ATOM 1311 O O . GLY A 1 173 ? -11.875 19.672 13.859 1 91.56 173 GLY A O 1
ATOM 1312 N N . GLY A 1 174 ? -10.422 18.031 13.664 1 94.62 174 GLY A N 1
ATOM 1313 C CA . GLY A 1 174 ? -11.469 17.016 13.578 1 94.62 174 GLY A CA 1
ATOM 1314 C C . GLY A 1 174 ? -12.266 16.875 14.859 1 94.62 174 GLY A C 1
ATOM 1315 O O . GLY A 1 174 ? -13.477 16.641 14.812 1 94.62 174 GLY A O 1
ATOM 1316 N N . HIS A 1 175 ? -11.602 17 15.977 1 96.31 175 HIS A N 1
ATOM 1317 C CA . HIS A 1 175 ? -12.258 16.938 17.281 1 96.31 175 HIS A CA 1
ATOM 1318 C C . HIS A 1 175 ? -13.328 18.016 17.406 1 96.31 175 HIS A C 1
ATOM 1320 O O . HIS A 1 175 ? -14.422 17.75 17.906 1 96.31 175 HIS A O 1
ATOM 1326 N N . TRP A 1 176 ? -13 19.188 16.938 1 95.25 176 TRP A N 1
ATOM 1327 C CA . TRP A 1 176 ? -13.945 20.297 16.938 1 95.25 176 TRP A CA 1
ATOM 1328 C C . TRP A 1 176 ? -15.156 19.984 16.062 1 95.25 176 TRP A C 1
ATOM 1330 O O . TRP A 1 176 ? -16.297 20.203 16.484 1 95.25 176 TRP A O 1
ATOM 1340 N N . GLN A 1 177 ? -14.914 19.516 14.906 1 96.12 177 GLN A N 1
ATOM 1341 C CA . GLN A 1 177 ? -16 19.188 13.992 1 96.12 177 GLN A CA 1
ATOM 1342 C C . GLN A 1 177 ? -16.922 18.125 14.578 1 96.12 177 GLN A C 1
ATOM 1344 O O . GLN A 1 177 ? -18.141 18.25 14.508 1 96.12 177 GLN A O 1
ATOM 1349 N N . ILE A 1 178 ? -16.312 17.094 15.156 1 98 178 ILE A N 1
ATOM 1350 C CA . ILE A 1 178 ? -17.078 16 15.773 1 98 178 ILE A CA 1
ATOM 1351 C C . ILE A 1 178 ? -17.938 16.562 16.906 1 98 178 ILE A C 1
ATOM 1353 O O . ILE A 1 178 ? -19.125 16.234 17.016 1 98 178 ILE A O 1
ATOM 1357 N N . THR A 1 179 ? -17.344 17.469 17.688 1 97.94 179 THR A N 1
ATOM 1358 C CA . THR A 1 179 ? -18.047 18.078 18.812 1 97.94 179 THR A CA 1
ATOM 1359 C C . THR A 1 179 ? -19.25 18.875 18.328 1 97.94 179 THR A C 1
ATOM 1361 O O . THR A 1 179 ? -20.328 18.797 18.922 1 97.94 179 THR A O 1
ATOM 1364 N N . ARG A 1 180 ? -19.078 19.609 17.234 1 97.31 180 ARG A N 1
ATOM 1365 C CA . ARG A 1 180 ? -20.156 20.406 16.672 1 97.31 180 ARG A CA 1
ATOM 1366 C C . ARG A 1 180 ? -21.297 19.516 16.172 1 97.31 180 ARG A C 1
ATOM 1368 O O . ARG A 1 180 ? -22.469 19.828 16.359 1 97.31 180 ARG A O 1
ATOM 1375 N N . CYS A 1 181 ? -20.953 18.469 15.531 1 98.06 181 CYS A N 1
ATOM 1376 C CA . CYS A 1 181 ? -21.953 17.516 15.031 1 98.06 181 CYS A CA 1
ATOM 1377 C C . CYS A 1 181 ? -22.734 16.906 16.172 1 98.06 181 CYS A C 1
ATOM 1379 O O . CYS A 1 181 ? -23.969 16.812 16.109 1 98.06 181 CYS A O 1
ATOM 1381 N N . ILE A 1 182 ? -22.016 16.484 17.25 1 98.12 182 ILE A N 1
ATOM 1382 C CA . ILE A 1 182 ? -22.672 15.883 18.406 1 98.12 182 ILE A CA 1
ATOM 1383 C C . ILE A 1 182 ? -23.578 16.906 19.078 1 98.12 182 ILE A C 1
ATOM 1385 O O . ILE A 1 182 ? -24.703 16.578 19.469 1 98.12 182 ILE A O 1
ATOM 1389 N N . GLU A 1 183 ? -23.125 18.156 19.172 1 97.94 183 GLU A N 1
ATOM 1390 C CA . GLU A 1 183 ? -23.906 19.219 19.781 1 97.94 183 GLU A CA 1
ATOM 1391 C C . GLU A 1 183 ? -25.234 19.406 19.062 1 97.94 183 GLU A C 1
ATOM 1393 O O . GLU A 1 183 ? -26.297 19.453 19.688 1 97.94 183 GLU A O 1
ATOM 1398 N N . LEU A 1 184 ? -25.156 19.516 17.75 1 96.94 184 LEU A N 1
ATOM 1399 C CA . LEU A 1 184 ? -26.344 19.719 16.938 1 96.94 184 LEU A CA 1
ATOM 1400 C C . LEU A 1 184 ? -27.328 18.562 17.109 1 96.94 184 LEU A C 1
ATOM 1402 O O . LEU A 1 184 ? -28.531 18.781 17.266 1 96.94 184 LEU A O 1
ATOM 1406 N N . TRP A 1 185 ? -26.859 17.391 17.047 1 96.75 185 TRP A N 1
ATOM 1407 C CA . TRP A 1 185 ? -27.688 16.188 17.203 1 96.75 185 TRP A CA 1
ATOM 1408 C C . TRP A 1 185 ? -28.312 16.156 18.594 1 96.75 185 TRP A C 1
ATOM 1410 O O . TRP A 1 185 ? -29.516 15.891 18.734 1 96.75 185 TRP A O 1
ATOM 1420 N N . ALA A 1 186 ? -27.484 16.375 19.641 1 97.12 186 ALA A N 1
ATOM 1421 C CA . ALA A 1 186 ? -27.922 16.312 21.031 1 97.12 186 ALA A CA 1
ATOM 1422 C C . ALA A 1 186 ? -29.031 17.328 21.297 1 97.12 186 ALA A C 1
ATOM 1424 O O . ALA A 1 186 ? -29.969 17.047 22.062 1 97.12 186 ALA A O 1
ATOM 1425 N N . LYS A 1 187 ? -28.906 18.516 20.688 1 96.94 187 LYS A N 1
ATOM 1426 C CA . LYS A 1 187 ? -29.953 19.516 20.812 1 96.94 187 LYS A CA 1
ATOM 1427 C C . LYS A 1 187 ? -31.234 19.062 20.141 1 96.94 187 LYS A C 1
ATOM 1429 O O . LYS A 1 187 ? -32.312 19.188 20.703 1 96.94 187 LYS A O 1
ATOM 1434 N N . LYS A 1 188 ? -31.094 18.531 18.953 1 95.94 188 LYS A N 1
ATOM 1435 C CA . LYS A 1 188 ? -32.25 18.031 18.203 1 95.94 188 LYS A CA 1
ATOM 1436 C C . LYS A 1 188 ? -32.969 16.906 18.969 1 95.94 188 LYS A C 1
ATOM 1438 O O . LYS A 1 188 ? -34.188 16.828 18.953 1 95.94 188 LYS A O 1
ATOM 1443 N N . GLU A 1 189 ? -32.219 16.094 19.672 1 95.88 189 GLU A N 1
ATOM 1444 C CA . GLU A 1 189 ? -32.75 14.945 20.391 1 95.88 189 GLU A CA 1
ATOM 1445 C C . GLU A 1 189 ? -33.219 15.336 21.781 1 95.88 189 GLU A C 1
ATOM 1447 O O . GLU A 1 189 ? -33.688 14.492 22.547 1 95.88 189 GLU A O 1
ATOM 1452 N N . GLY A 1 190 ? -32.938 16.531 22.234 1 95.5 190 GLY A N 1
ATOM 1453 C CA . GLY A 1 190 ? -33.344 17.016 23.547 1 95.5 190 GLY A CA 1
ATOM 1454 C C . GLY A 1 190 ? -32.406 16.578 24.672 1 95.5 190 GLY A C 1
ATOM 1455 O O . GLY A 1 190 ? -32.812 16.578 25.828 1 95.5 190 GLY A O 1
ATOM 1456 N N . LEU A 1 191 ? -31.234 16.203 24.312 1 95.81 191 LEU A N 1
ATOM 1457 C CA . LEU A 1 191 ? -30.266 15.758 25.297 1 95.81 191 LEU A CA 1
ATOM 1458 C C . LEU A 1 191 ? -29.422 16.922 25.812 1 95.81 191 LEU A C 1
ATOM 1460 O O . LEU A 1 191 ? -28.734 16.797 26.828 1 95.81 191 LEU A O 1
ATOM 1464 N N . LEU A 1 192 ? -29.438 18.078 25.094 1 95.19 192 LEU A N 1
ATOM 1465 C CA . LEU A 1 192 ? -28.75 19.312 25.422 1 95.19 192 LEU A CA 1
ATOM 1466 C C . LEU A 1 192 ? -29.703 20.5 25.297 1 95.19 192 LEU A C 1
ATOM 1468 O O . LEU A 1 192 ? -30.5 20.594 24.359 1 95.19 192 LEU A O 1
ATOM 1472 N N . ALA A 1 193 ? -29.562 21.406 26.234 1 95.06 193 ALA A N 1
ATOM 1473 C CA . ALA A 1 193 ? -30.391 22.609 26.172 1 95.06 193 ALA A CA 1
ATOM 1474 C C . ALA A 1 193 ? -29.984 23.484 25 1 95.06 193 ALA A C 1
ATOM 1476 O O . ALA A 1 193 ? -28.828 23.438 24.547 1 95.06 193 ALA A O 1
ATOM 1477 N N . GLU A 1 194 ? -30.891 24.25 24.5 1 92.19 194 GLU A N 1
ATOM 1478 C CA . GLU A 1 194 ? -30.656 25.094 23.328 1 92.19 194 GLU A CA 1
ATOM 1479 C C . GLU A 1 194 ? -29.516 26.078 23.562 1 92.19 194 GLU A C 1
ATOM 1481 O O . GLU A 1 194 ? -28.766 26.391 22.656 1 92.19 194 GLU A O 1
ATOM 1486 N N . ASP A 1 195 ? -29.375 26.484 24.781 1 93.88 195 ASP A N 1
ATOM 1487 C CA . ASP A 1 195 ? -28.391 27.5 25.094 1 93.88 195 ASP A CA 1
ATOM 1488 C C . ASP A 1 195 ? -27.094 26.875 25.609 1 93.88 195 ASP A C 1
ATOM 1490 O O . ASP A 1 195 ? -26.094 27.562 25.828 1 93.88 195 ASP A O 1
ATOM 1494 N N . GLU A 1 196 ? -27.156 25.578 25.734 1 93.94 196 GLU A N 1
ATOM 1495 C CA . GLU A 1 196 ? -25.969 24.859 26.188 1 93.94 196 GLU A CA 1
ATOM 1496 C C . GLU A 1 196 ? -25.016 24.578 25.031 1 93.94 196 GLU A C 1
ATOM 1498 O O . GLU A 1 196 ? -25.453 24.219 23.938 1 93.94 196 GLU A O 1
ATOM 1503 N N . THR A 1 197 ? -23.75 24.828 25.266 1 93.81 197 THR A N 1
ATOM 1504 C CA . THR A 1 197 ? -22.734 24.547 24.266 1 93.81 197 THR A CA 1
ATOM 1505 C C . THR A 1 197 ? -21.812 23.422 24.734 1 93.81 197 THR A C 1
ATOM 1507 O O . THR A 1 197 ? -21.516 23.297 25.922 1 93.81 197 THR A O 1
ATOM 1510 N N . LEU A 1 198 ? -21.438 22.609 23.75 1 94.94 198 LEU A N 1
ATOM 1511 C CA . LEU A 1 198 ? -20.469 21.547 24.047 1 94.94 198 LEU A CA 1
ATOM 1512 C C . LEU A 1 198 ? -19.062 22.016 23.719 1 94.94 198 LEU A C 1
ATOM 1514 O O . LEU A 1 198 ? -18.828 22.625 22.672 1 94.94 198 LEU A O 1
ATOM 1518 N N . HIS A 1 199 ? -18.203 21.75 24.609 1 93 199 HIS A N 1
ATOM 1519 C CA . HIS A 1 199 ? -16.781 21.938 24.375 1 93 199 HIS A CA 1
ATOM 1520 C C . HIS A 1 199 ? -16.094 20.625 24 1 93 199 HIS A C 1
ATOM 1522 O O . HIS A 1 199 ? -16.594 19.547 24.328 1 93 199 HIS A O 1
ATOM 1528 N N . ARG A 1 200 ? -15.047 20.703 23.344 1 92.81 200 ARG A N 1
ATOM 1529 C CA . ARG A 1 200 ? -14.305 19.531 22.922 1 92.81 200 ARG A CA 1
ATOM 1530 C C . ARG A 1 200 ? -13.961 18.641 24.125 1 92.81 200 ARG A C 1
ATOM 1532 O O . ARG A 1 200 ? -13.898 17.422 24 1 92.81 200 ARG A O 1
ATOM 1539 N N . ARG A 1 201 ? -13.727 19.266 25.25 1 92.19 201 ARG A N 1
ATOM 1540 C CA . ARG A 1 201 ? -13.367 18.516 26.453 1 92.19 201 ARG A CA 1
ATOM 1541 C C . ARG A 1 201 ? -14.5 17.594 26.891 1 92.19 201 ARG A C 1
ATOM 1543 O O . ARG A 1 201 ? -14.273 16.641 27.641 1 92.19 201 ARG A O 1
ATOM 1550 N N . ASP A 1 202 ? -15.664 17.891 26.359 1 96.06 202 ASP A N 1
ATOM 1551 C CA . ASP A 1 202 ? -16.828 17.109 26.75 1 96.06 202 ASP A CA 1
ATOM 1552 C C . ASP A 1 202 ? -16.938 15.844 25.891 1 96.06 202 ASP A C 1
ATOM 1554 O O . ASP A 1 202 ? -17.75 14.961 26.188 1 96.06 202 ASP A O 1
ATOM 1558 N N . VAL A 1 203 ? -16.125 15.797 24.844 1 97.94 203 VAL A N 1
ATOM 1559 C CA . VAL A 1 203 ? -16.125 14.648 23.938 1 97.94 203 VAL A CA 1
ATOM 1560 C C . VAL A 1 203 ? -14.766 13.945 24.016 1 97.94 203 VAL A C 1
ATOM 1562 O O . VAL A 1 203 ? -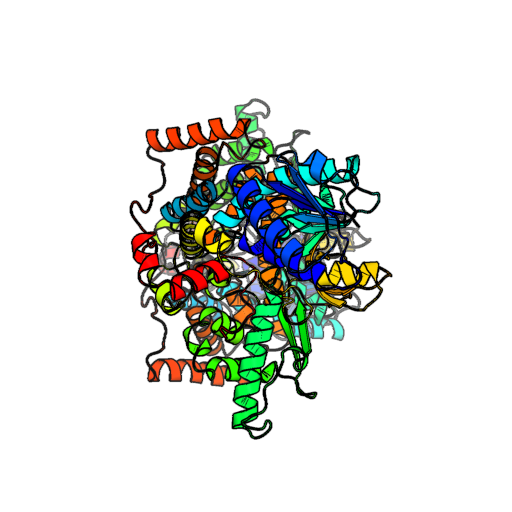13.742 14.508 23.625 1 97.94 203 VAL A O 1
ATOM 1565 N N . ASP A 1 204 ? -14.789 12.758 24.531 1 97.81 204 ASP A N 1
ATOM 1566 C CA . ASP A 1 204 ? -13.555 11.984 24.641 1 97.81 204 ASP A CA 1
ATOM 1567 C C . ASP A 1 204 ? -13.195 11.328 23.312 1 97.81 204 ASP A C 1
ATOM 1569 O O . ASP A 1 204 ? -14.055 10.742 22.656 1 97.81 204 ASP A O 1
ATOM 1573 N N . ILE A 1 205 ? -11.883 11.43 22.938 1 97.94 205 ILE A N 1
ATOM 1574 C CA . ILE A 1 205 ? -11.492 10.828 21.656 1 97.94 205 ILE A CA 1
ATOM 1575 C C . ILE A 1 205 ? -10.18 10.062 21.828 1 97.94 205 ILE A C 1
ATOM 1577 O O . ILE A 1 205 ? -9.414 10.344 22.75 1 97.94 205 ILE A O 1
ATOM 1581 N N . VAL A 1 206 ? -9.93 9.062 21.016 1 97.88 206 VAL A N 1
ATOM 1582 C CA . VAL A 1 206 ? -8.641 8.453 20.734 1 97.88 206 VAL A CA 1
ATOM 1583 C C . VAL A 1 206 ? -8.391 8.438 19.234 1 97.88 206 VAL A C 1
ATOM 1585 O O . VAL A 1 206 ? -9.203 7.91 18.469 1 97.88 206 VAL A O 1
ATOM 1588 N N . CYS A 1 207 ? -7.395 9.094 18.844 1 97.88 207 CYS A N 1
ATOM 1589 C CA . CYS A 1 207 ? -6.957 9.078 17.453 1 97.88 207 CYS A CA 1
ATOM 1590 C C . CYS A 1 207 ? -5.637 8.336 17.297 1 97.88 207 CYS A C 1
ATOM 1592 O O . CYS A 1 207 ? -4.789 8.375 18.188 1 97.88 207 CYS A O 1
ATOM 1594 N N . ALA A 1 208 ? -5.52 7.621 16.203 1 98.62 208 ALA A N 1
ATOM 1595 C CA . ALA A 1 208 ? -4.281 6.883 15.961 1 98.62 208 ALA A CA 1
ATOM 1596 C C . ALA A 1 208 ? -4.062 6.641 14.477 1 98.62 208 ALA A C 1
ATOM 1598 O O . ALA A 1 208 ? -5.02 6.457 13.719 1 98.62 208 ALA A O 1
ATOM 1599 N N . GLY A 1 209 ? -2.846 6.605 14.016 1 98.56 209 GLY A N 1
ATOM 1600 C CA . GLY A 1 209 ? -2.404 6.414 12.641 1 98.56 209 GLY A CA 1
ATOM 1601 C C . GLY A 1 209 ? -1.078 7.09 12.344 1 98.56 209 GLY A C 1
ATOM 1602 O O . GLY A 1 209 ? -0.12 6.949 13.102 1 98.56 209 GLY A O 1
ATOM 1603 N N . ILE A 1 210 ? -1.028 7.742 11.188 1 98.62 210 ILE A N 1
ATOM 1604 C CA . ILE A 1 210 ? 0.111 8.586 10.844 1 98.62 210 ILE A CA 1
ATOM 1605 C C . ILE A 1 210 ? -0.367 10.016 10.57 1 98.62 210 ILE A C 1
ATOM 1607 O O . ILE A 1 210 ? -1.541 10.234 10.266 1 98.62 210 ILE A O 1
ATOM 1611 N N . ASN A 1 211 ? 0.559 10.93 10.703 1 97.69 211 ASN A N 1
ATOM 1612 C CA . ASN A 1 211 ? 0.185 12.328 10.531 1 97.69 211 ASN A CA 1
ATOM 1613 C C . ASN A 1 211 ? -0.562 12.562 9.219 1 97.69 211 ASN A C 1
ATOM 1615 O O . ASN A 1 211 ? -0.138 12.078 8.172 1 97.69 211 ASN A O 1
ATOM 1619 N N . HIS A 1 212 ? -1.688 13.242 9.273 1 96.19 212 HIS A N 1
ATOM 1620 C CA . HIS A 1 212 ? -2.578 13.602 8.172 1 96.19 212 HIS A CA 1
ATOM 1621 C C . HIS A 1 212 ? -3.355 12.391 7.68 1 96.19 212 HIS A C 1
ATOM 1623 O O . HIS A 1 212 ? -4.102 12.484 6.699 1 96.19 212 HIS A O 1
ATOM 1629 N N . GLN A 1 213 ? -3.193 11.242 8.242 1 97.06 213 GLN A N 1
ATOM 1630 C CA . GLN A 1 213 ? -3.986 10.031 8.055 1 97.06 213 GLN A CA 1
ATOM 1631 C C . GLN A 1 213 ? -4.254 9.336 9.383 1 97.06 213 GLN A C 1
ATOM 1633 O O . GLN A 1 213 ? -4.086 8.117 9.5 1 97.06 213 GLN A O 1
ATOM 1638 N N . THR A 1 214 ? -4.512 10.109 10.359 1 97.94 214 THR A N 1
ATOM 1639 C CA . THR A 1 214 ? -4.918 9.609 11.664 1 97.94 214 THR A CA 1
ATOM 1640 C C . THR A 1 214 ? -6.43 9.414 11.727 1 97.94 214 THR A C 1
ATOM 1642 O O . THR A 1 214 ? -7.184 10.18 11.125 1 97.94 214 THR A O 1
ATOM 1645 N N . TRP A 1 215 ? -6.883 8.414 12.461 1 98.5 215 TRP A N 1
ATOM 1646 C CA . TRP A 1 215 ? -8.289 8.008 12.508 1 98.5 215 TRP A CA 1
ATOM 1647 C C . TRP A 1 215 ? -8.859 8.172 13.914 1 98.5 215 TRP A C 1
ATOM 1649 O O . TRP A 1 215 ? -8.188 7.859 14.898 1 98.5 215 TRP A O 1
ATOM 1659 N N . TYR A 1 216 ? -10.086 8.688 14 1 98.5 216 TYR A N 1
ATOM 1660 C CA . TYR A 1 216 ? -10.781 8.727 15.281 1 98.5 216 TYR A CA 1
ATOM 1661 C C . TYR A 1 216 ? -11.367 7.359 15.617 1 98.5 216 TYR A C 1
ATOM 1663 O O . TYR A 1 216 ? -12.531 7.09 15.328 1 98.5 216 TYR A O 1
ATOM 1671 N N . ILE A 1 217 ? -10.594 6.566 16.359 1 98.38 217 ILE A N 1
ATOM 1672 C CA . ILE A 1 217 ? -10.953 5.168 16.547 1 98.38 217 ILE A CA 1
ATOM 1673 C C . ILE A 1 217 ? -11.828 5.027 17.797 1 98.38 217 ILE A C 1
ATOM 1675 O O . ILE A 1 217 ? -12.445 3.986 18.016 1 98.38 217 ILE A O 1
ATOM 1679 N N . LYS A 1 218 ? -11.891 6.027 18.672 1 98.19 218 LYS A N 1
ATOM 1680 C CA . LYS A 1 218 ? -12.82 6.117 19.797 1 98.19 218 LYS A CA 1
ATOM 1681 C C . LYS A 1 218 ? -13.383 7.527 19.938 1 98.19 218 LYS A C 1
ATOM 1683 O O . LYS A 1 218 ? -12.641 8.508 19.875 1 98.19 218 LYS A O 1
ATOM 1688 N N . VAL A 1 219 ? -14.648 7.664 20.047 1 98.56 219 VAL A N 1
ATOM 1689 C CA . VAL A 1 219 ? -15.367 8.906 20.312 1 98.56 219 VAL A CA 1
ATOM 1690 C C . VAL A 1 219 ? -16.516 8.633 21.297 1 98.56 219 VAL A C 1
ATOM 1692 O O . VAL A 1 219 ? -17.406 7.836 21 1 98.56 219 VAL A O 1
ATOM 1695 N N . GLN A 1 220 ? -16.406 9.289 22.391 1 98.38 220 GLN A N 1
ATOM 1696 C CA . GLN A 1 220 ? -17.422 9.07 23.422 1 98.38 220 GLN A CA 1
ATOM 1697 C C . GLN A 1 220 ? -17.969 10.398 23.938 1 98.38 220 GLN A C 1
ATOM 1699 O O . GLN A 1 220 ? -17.219 11.367 24.109 1 98.38 220 GLN A O 1
ATOM 1704 N N . TRP A 1 221 ? -19.25 10.5 24.141 1 98.31 221 TRP A N 1
ATOM 1705 C CA . TRP A 1 221 ? -19.938 11.625 24.766 1 98.31 221 TRP A CA 1
ATOM 1706 C C . TRP A 1 221 ? -20.922 11.148 25.812 1 98.31 221 TRP A C 1
ATOM 1708 O O . TRP A 1 221 ? -21.859 10.406 25.5 1 98.31 221 TRP A O 1
ATOM 1718 N N . ARG A 1 222 ? -20.719 11.523 27.141 1 96.38 222 ARG A N 1
ATOM 1719 C CA . ARG A 1 222 ? -21.562 11.133 28.266 1 96.38 222 ARG A CA 1
ATOM 1720 C C . ARG A 1 222 ? -21.734 9.617 28.312 1 96.38 222 ARG A C 1
ATOM 1722 O O . ARG A 1 222 ? -22.859 9.125 28.438 1 96.38 222 ARG A O 1
ATOM 1729 N N . GLY A 1 223 ? -20.656 8.906 28.016 1 95.88 223 GLY A N 1
ATOM 1730 C CA . GLY A 1 223 ? -20.641 7.453 28.109 1 95.88 223 GLY A CA 1
ATOM 1731 C C . GLY A 1 223 ? -21.156 6.766 26.859 1 95.88 223 GLY A C 1
ATOM 1732 O O . GLY A 1 223 ? -21.047 5.543 26.734 1 95.88 223 GLY A O 1
ATOM 1733 N N . MET A 1 224 ? -21.672 7.477 25.922 1 97.44 224 MET A N 1
ATOM 1734 C CA . MET A 1 224 ? -22.188 6.914 24.688 1 97.44 224 MET A CA 1
ATOM 1735 C C . MET A 1 224 ? -21.094 6.777 23.641 1 97.44 224 MET A C 1
ATOM 1737 O O . MET A 1 224 ? -20.344 7.723 23.406 1 97.44 224 MET A O 1
ATOM 1741 N N . ASP A 1 225 ? -20.969 5.609 23.078 1 98.31 225 ASP A N 1
ATOM 1742 C CA . ASP A 1 225 ? -20.125 5.43 21.906 1 98.31 225 ASP A CA 1
ATOM 1743 C C . ASP A 1 225 ? -20.703 6.121 20.672 1 98.31 225 ASP A C 1
ATOM 1745 O O . ASP A 1 225 ? -21.781 5.746 20.203 1 98.31 225 ASP A O 1
ATOM 1749 N N . MET A 1 226 ? -19.984 7.012 20.094 1 98.38 226 MET A N 1
ATOM 1750 C CA . MET A 1 226 ? -20.547 7.852 19.047 1 98.38 226 MET A CA 1
ATOM 1751 C C . MET A 1 226 ? -20.109 7.371 17.672 1 98.38 226 MET A C 1
ATOM 1753 O O . MET A 1 226 ? -20.625 7.836 16.656 1 98.38 226 MET A O 1
ATOM 1757 N N . ILE A 1 227 ? -19.219 6.383 17.578 1 98.31 227 ILE A N 1
ATOM 1758 C CA . ILE A 1 227 ? -18.672 5.918 16.312 1 98.31 227 ILE A CA 1
ATOM 1759 C C . ILE A 1 227 ? -19.797 5.441 15.398 1 98.31 227 ILE A C 1
ATOM 1761 O O . ILE A 1 227 ? -19.875 5.84 14.234 1 98.31 227 ILE A O 1
ATOM 1765 N N . PRO A 1 228 ? -20.766 4.688 15.945 1 97.69 228 PRO A N 1
ATOM 1766 C CA . PRO A 1 228 ? -21.812 4.176 15.062 1 97.69 228 PRO A CA 1
ATOM 1767 C C . PRO A 1 228 ? -22.703 5.281 14.492 1 97.69 228 PRO A C 1
ATOM 1769 O O . PRO A 1 228 ? -23.375 5.082 13.477 1 97.69 228 PRO A O 1
ATOM 1772 N N . ARG A 1 229 ? -22.703 6.461 15.07 1 97.31 229 ARG A N 1
ATOM 1773 C CA . ARG A 1 229 ? -23.594 7.547 14.656 1 97.31 229 ARG A CA 1
ATOM 1774 C C . ARG A 1 229 ? -22.844 8.578 13.82 1 97.31 229 ARG A C 1
ATOM 1776 O O . ARG A 1 229 ? -23.453 9.484 13.25 1 97.31 229 ARG A O 1
ATOM 1783 N N . MET A 1 230 ? -21.562 8.422 13.703 1 98.31 230 MET A N 1
ATOM 1784 C CA . MET A 1 230 ? -20.688 9.461 13.164 1 98.31 230 MET A CA 1
ATOM 1785 C C . MET A 1 230 ? -21.109 9.836 11.742 1 98.31 230 MET A C 1
ATOM 1787 O O . MET A 1 230 ? -21.156 11.016 11.398 1 98.31 230 MET A O 1
ATOM 1791 N N . LEU A 1 231 ? -21.406 8.852 10.945 1 98.44 231 LEU A N 1
ATOM 1792 C CA . LEU A 1 231 ? -21.781 9.117 9.562 1 98.44 231 LEU A CA 1
ATOM 1793 C C . LEU A 1 231 ? -23.062 9.953 9.492 1 98.44 231 LEU A C 1
ATOM 1795 O O . LEU A 1 231 ? -23.109 10.945 8.766 1 98.44 231 LEU A O 1
ATOM 1799 N N . GLU A 1 232 ? -24.047 9.539 10.258 1 98.06 232 GLU A N 1
ATOM 1800 C CA . GLU A 1 232 ? -25.312 10.266 10.297 1 98.06 232 GLU A CA 1
ATOM 1801 C C . GLU A 1 232 ? -25.125 11.703 10.758 1 98.06 232 GLU A C 1
ATOM 1803 O O . GLU A 1 232 ? -25.719 12.625 10.203 1 98.06 232 GLU A O 1
ATOM 1808 N N . LEU A 1 233 ? -24.328 11.867 11.758 1 98.25 233 LEU A N 1
ATOM 1809 C CA . LEU A 1 233 ? -24.062 13.188 12.32 1 98.25 233 LEU A CA 1
ATOM 1810 C C . LEU A 1 233 ? -23.438 14.117 11.281 1 98.25 233 LEU A C 1
ATOM 1812 O O . LEU A 1 233 ? -23.875 15.258 11.133 1 98.25 233 LEU A O 1
ATOM 1816 N N . PHE A 1 234 ? -22.453 13.648 10.555 1 98.25 234 PHE A N 1
ATOM 1817 C CA . PHE A 1 234 ? -21.766 14.484 9.578 1 98.25 234 PHE A CA 1
ATOM 1818 C C . PHE A 1 234 ? -22.656 14.742 8.367 1 98.25 234 PHE A C 1
ATOM 1820 O O . PHE A 1 234 ? -22.656 15.844 7.82 1 98.25 234 PHE A O 1
ATOM 1827 N N . GLU A 1 235 ? -23.406 13.758 7.926 1 97.94 235 GLU A N 1
ATOM 1828 C CA . GLU A 1 235 ? -24.297 13.93 6.789 1 97.94 235 GLU A CA 1
ATOM 1829 C C . GLU A 1 235 ? -25.422 14.922 7.109 1 97.94 235 GLU A C 1
ATOM 1831 O O . GLU A 1 235 ? -25.938 15.594 6.219 1 97.94 235 GLU A O 1
ATOM 1836 N N . ALA A 1 236 ? -25.781 15.016 8.391 1 97.12 236 ALA A N 1
ATOM 1837 C CA . ALA A 1 236 ? -26.891 15.867 8.812 1 97.12 236 ALA A CA 1
ATOM 1838 C C . ALA A 1 236 ? -26.438 17.297 9.047 1 97.12 236 ALA A C 1
ATOM 1840 O O . ALA A 1 236 ? -27.25 18.219 9.117 1 97.12 236 ALA A O 1
ATOM 1841 N N . HIS A 1 237 ? -25.203 17.453 9.25 1 97 237 HIS A N 1
ATOM 1842 C CA . HIS A 1 237 ? -24.703 18.797 9.547 1 97 237 HIS A CA 1
ATOM 1843 C C . HIS A 1 237 ? -24.812 19.703 8.328 1 97 237 HIS A C 1
ATOM 1845 O O . HIS A 1 237 ? -24.328 19.375 7.25 1 97 237 HIS A O 1
ATOM 1851 N N . PRO A 1 238 ? -25.359 20.875 8.453 1 95.5 238 PRO A N 1
ATOM 1852 C CA . PRO A 1 238 ? -25.656 21.719 7.293 1 95.5 238 PRO A CA 1
ATOM 1853 C C . PRO A 1 238 ? -24.406 22.188 6.566 1 95.5 238 PRO A C 1
ATOM 1855 O O . PRO A 1 238 ? -24.406 22.312 5.34 1 95.5 238 PRO A O 1
ATOM 1858 N N . GLU A 1 239 ? -23.344 22.375 7.242 1 94.19 239 GLU A N 1
ATOM 1859 C CA . GLU A 1 239 ? -22.109 22.891 6.645 1 94.19 239 GLU A CA 1
ATOM 1860 C C . GLU A 1 239 ? -21.203 21.75 6.203 1 94.19 239 GLU A C 1
ATOM 1862 O O . GLU A 1 239 ? -20.766 21.703 5.051 1 94.19 239 GLU A O 1
ATOM 1867 N N . TYR A 1 240 ? -20.984 20.781 7.102 1 95.62 240 TYR A N 1
ATOM 1868 C CA . TYR A 1 240 ? -19.984 19.75 6.852 1 95.62 240 TYR A CA 1
ATOM 1869 C C . TYR A 1 240 ? -20.453 18.797 5.77 1 95.62 240 TYR A C 1
ATOM 1871 O O . TYR A 1 240 ? -19.641 18.234 5.027 1 95.62 240 TYR A O 1
ATOM 1879 N N . SER A 1 241 ? -21.734 18.609 5.613 1 96.06 241 SER A N 1
ATOM 1880 C CA . SER A 1 241 ? -22.266 17.766 4.559 1 96.06 241 SER A CA 1
ATOM 1881 C C . SER A 1 241 ? -21.859 18.266 3.178 1 96.06 241 SER A C 1
ATOM 1883 O O . SER A 1 241 ? -21.781 17.5 2.221 1 96.06 241 SER A O 1
ATOM 1885 N N . ARG A 1 242 ? -21.484 19.531 3.07 1 93.94 242 ARG A N 1
ATOM 1886 C CA . ARG A 1 242 ? -21.125 20.156 1.8 1 93.94 242 ARG A CA 1
ATOM 1887 C C . ARG A 1 242 ? -19.609 20.312 1.674 1 93.94 242 ARG A C 1
ATOM 1889 O O . ARG A 1 242 ? -19.047 20.125 0.593 1 93.94 242 ARG A O 1
ATOM 1896 N N . THR A 1 243 ? -18.969 20.594 2.77 1 94.38 243 THR A N 1
ATOM 1897 C CA . THR A 1 243 ? -17.578 20.984 2.703 1 94.38 243 THR A CA 1
ATOM 1898 C C . THR A 1 243 ? -16.656 19.797 2.936 1 94.38 243 THR A C 1
ATOM 1900 O O . THR A 1 243 ? -15.469 19.844 2.613 1 94.38 243 THR A O 1
ATOM 1903 N N . GLU A 1 244 ? -17.141 18.688 3.535 1 96.38 244 GLU A N 1
ATOM 1904 C CA . GLU A 1 244 ? -16.312 17.562 3.926 1 96.38 244 GLU A CA 1
ATOM 1905 C C . GLU A 1 244 ? -16.703 16.297 3.148 1 96.38 244 GLU A C 1
ATOM 1907 O O . GLU A 1 244 ? -16.75 15.211 3.715 1 96.38 244 GLU A O 1
ATOM 1912 N N . LYS A 1 245 ? -16.906 16.438 1.855 1 96.81 245 LYS A N 1
ATOM 1913 C CA . LYS A 1 245 ? -17.453 15.359 1.038 1 96.81 245 LYS A CA 1
ATOM 1914 C C . LYS A 1 245 ? -16.5 14.172 0.979 1 96.81 245 LYS A C 1
ATOM 1916 O O . LYS A 1 245 ? -16.938 13.016 1.074 1 96.81 245 LYS A O 1
ATOM 1921 N N . VAL A 1 246 ? -15.227 14.406 0.78 1 97.38 246 VAL A N 1
ATOM 1922 C CA . VAL A 1 246 ? -14.234 13.336 0.726 1 97.38 246 VAL A CA 1
ATOM 1923 C C . VAL A 1 246 ? -14.195 12.602 2.064 1 97.38 246 VAL A C 1
ATOM 1925 O O . VAL A 1 246 ? -14.266 11.367 2.109 1 97.38 246 VAL A O 1
ATOM 1928 N N . ARG A 1 247 ? -14.148 13.305 3.184 1 97.12 247 ARG A N 1
ATOM 1929 C CA . ARG A 1 247 ? -14.031 12.703 4.508 1 97.12 247 ARG A CA 1
ATOM 1930 C C . ARG A 1 247 ? -15.312 11.953 4.879 1 97.12 247 ARG A C 1
ATOM 1932 O O . ARG A 1 247 ? -15.258 10.938 5.57 1 97.12 247 ARG A O 1
ATOM 1939 N N . ILE A 1 248 ? -16.438 12.484 4.441 1 98.06 248 ILE A N 1
ATOM 1940 C CA . ILE A 1 248 ? -17.688 11.797 4.691 1 98.06 248 ILE A CA 1
ATOM 1941 C C . ILE A 1 248 ? -17.734 10.492 3.891 1 98.06 248 ILE A C 1
ATOM 1943 O O . ILE A 1 248 ? -18.203 9.469 4.387 1 98.06 248 ILE A O 1
ATOM 1947 N N . ASP A 1 249 ? -17.266 10.539 2.662 1 98.25 249 ASP A N 1
ATOM 1948 C CA . ASP A 1 249 ? -17.219 9.312 1.877 1 98.25 249 ASP A CA 1
ATOM 1949 C C . ASP A 1 249 ? -16.297 8.281 2.514 1 98.25 249 ASP A C 1
ATOM 1951 O O . ASP A 1 249 ? -16.609 7.09 2.555 1 98.25 249 ASP A O 1
ATOM 1955 N N . ILE A 1 250 ? -15.156 8.703 2.961 1 98.12 250 ILE A N 1
ATOM 1956 C CA . ILE A 1 250 ? -14.234 7.82 3.664 1 98.12 250 ILE A CA 1
ATOM 1957 C C . ILE A 1 250 ? -14.906 7.266 4.918 1 98.12 250 ILE A C 1
ATOM 1959 O O . ILE A 1 250 ? -14.805 6.07 5.203 1 98.12 250 ILE A O 1
ATOM 1963 N N . LEU A 1 251 ? -15.555 8.156 5.645 1 98.38 251 LEU A N 1
ATOM 1964 C CA . LEU A 1 251 ? -16.281 7.73 6.828 1 98.38 251 LEU A CA 1
ATOM 1965 C C . LEU A 1 251 ? -17.312 6.664 6.473 1 98.38 251 LEU A C 1
ATOM 1967 O O . LEU A 1 251 ? -17.469 5.676 7.191 1 98.38 251 LEU A O 1
ATOM 1971 N N . ARG A 1 252 ? -17.984 6.867 5.387 1 97.94 252 ARG A N 1
ATOM 1972 C CA . ARG A 1 252 ? -18.984 5.91 4.902 1 97.94 252 ARG A CA 1
ATOM 1973 C C . ARG A 1 252 ? -18.344 4.562 4.598 1 97.94 252 ARG A C 1
ATOM 1975 O O . ARG A 1 252 ? -18.906 3.514 4.914 1 97.94 252 ARG A O 1
ATOM 1982 N N . ARG A 1 253 ? -17.219 4.559 4.074 1 97.94 253 ARG A N 1
ATOM 1983 C CA . ARG A 1 253 ? -16.562 3.365 3.559 1 97.94 253 ARG A CA 1
ATOM 1984 C C . ARG A 1 253 ? -15.773 2.658 4.652 1 97.94 253 ARG A C 1
ATOM 1986 O O . ARG A 1 253 ? -15.617 1.437 4.625 1 97.94 253 ARG A O 1
ATOM 1993 N N . PHE A 1 254 ? -15.258 3.365 5.617 1 98 254 PHE A N 1
ATOM 1994 C CA . PHE A 1 254 ? -14.32 2.795 6.578 1 98 254 PHE A CA 1
ATOM 1995 C C . PHE A 1 254 ? -14.977 2.668 7.953 1 98 254 PHE A C 1
ATOM 1997 O O . PHE A 1 254 ? -14.516 1.885 8.789 1 98 254 PHE A O 1
ATOM 2004 N N . GLY A 1 255 ? -15.977 3.572 8.227 1 97.62 255 GLY A N 1
ATOM 2005 C CA . GLY A 1 255 ? -16.625 3.586 9.531 1 97.62 255 GLY A CA 1
ATOM 2006 C C . GLY A 1 255 ? -15.93 4.5 10.523 1 97.62 255 GLY A C 1
ATOM 2007 O O . GLY A 1 255 ? -16.391 4.66 11.656 1 97.62 255 GLY A O 1
ATOM 2008 N N . TYR A 1 256 ? -14.805 5.105 10.133 1 98.25 256 TYR A N 1
ATOM 2009 C CA . TYR A 1 256 ? -14.031 5.984 11 1 98.25 256 TYR A CA 1
ATOM 2010 C C . TYR A 1 256 ? -13.742 7.312 10.312 1 98.25 256 TYR A C 1
ATOM 2012 O O . TYR A 1 256 ? -13.461 7.352 9.117 1 98.25 256 TYR A O 1
ATOM 2020 N N . TYR A 1 257 ? -13.914 8.375 11.078 1 97.81 257 TYR A N 1
ATOM 2021 C CA . TYR A 1 257 ? -13.555 9.703 10.586 1 97.81 257 TYR A CA 1
ATOM 2022 C C . TYR A 1 257 ? -12.047 9.914 10.617 1 97.81 257 TYR A C 1
ATOM 2024 O O . TYR A 1 257 ? -11.352 9.336 11.461 1 97.81 257 TYR A O 1
ATOM 2032 N N . THR A 1 258 ? -11.5 10.586 9.664 1 97 258 THR A N 1
ATOM 2033 C CA . THR A 1 258 ? -10.062 10.789 9.57 1 97 258 THR A CA 1
ATOM 2034 C C . THR A 1 258 ? -9.703 12.25 9.844 1 97 258 THR A C 1
ATOM 2036 O O . THR A 1 258 ? -10.547 13.133 9.727 1 97 258 THR A O 1
ATOM 2039 N N . THR A 1 259 ? -8.406 12.289 10.141 1 93.44 259 THR A N 1
ATOM 2040 C CA . THR A 1 259 ? -7.91 13.641 10.383 1 93.44 259 THR A CA 1
ATOM 2041 C C . THR A 1 259 ? -7.672 14.375 9.062 1 93.44 259 THR A C 1
ATOM 2043 O O . THR A 1 259 ? -7.93 13.828 7.988 1 93.44 259 THR A O 1
ATOM 2046 N N . GLU A 1 260 ? -7.391 15.531 9.078 1 87.38 260 GLU A N 1
ATOM 2047 C CA . GLU A 1 260 ? -6.984 16.469 8.031 1 87.38 260 GLU A CA 1
ATOM 2048 C C . GLU A 1 260 ? -8.188 16.938 7.211 1 87.38 260 GLU A C 1
ATOM 2050 O O . GLU A 1 260 ? -9.172 16.203 7.078 1 87.38 260 GLU A O 1
ATOM 2055 N N . SER A 1 261 ? -8.062 17.969 6.586 1 91.06 261 SER A N 1
ATOM 2056 C CA . SER A 1 261 ? -9.141 18.641 5.863 1 91.06 261 SER A CA 1
ATOM 2057 C C . SER A 1 261 ? -9.492 17.891 4.586 1 91.06 261 SER A C 1
ATOM 2059 O O . SER A 1 261 ? -8.695 17.094 4.086 1 91.06 261 SER A O 1
ATOM 2061 N N . ASN A 1 262 ? -10.641 18.156 4.078 1 94.19 262 ASN A N 1
ATOM 2062 C CA . ASN A 1 262 ? -11.211 17.5 2.906 1 94.19 262 ASN A CA 1
ATOM 2063 C C . ASN A 1 262 ? -10.25 17.531 1.721 1 94.19 262 ASN A C 1
ATOM 2065 O O . ASN A 1 262 ? -9.977 16.5 1.101 1 94.19 262 ASN A O 1
ATOM 2069 N N . GLY A 1 263 ? -9.703 18.734 1.475 1 93.06 263 GLY A N 1
ATOM 2070 C CA . GLY A 1 263 ? -8.781 18.891 0.357 1 93.06 263 GLY A CA 1
ATOM 2071 C C . GLY A 1 263 ? -7.473 18.141 0.556 1 93.06 263 GLY A C 1
ATOM 2072 O O . GLY A 1 263 ? -6.938 17.562 -0.385 1 93.06 263 GLY A O 1
ATOM 2073 N N . HIS A 1 264 ? -6.969 18.062 1.805 1 93 264 HIS A N 1
ATOM 2074 C CA . HIS A 1 264 ? -5.703 17.422 2.127 1 93 264 HIS A CA 1
ATOM 2075 C C . HIS A 1 264 ? -5.789 15.898 1.951 1 93 264 HIS A C 1
ATOM 2077 O O . HIS A 1 264 ? -4.949 15.305 1.277 1 93 264 HIS A O 1
ATOM 2083 N N . VAL A 1 265 ? -6.824 15.383 2.438 1 94.69 265 VAL A N 1
ATOM 2084 C CA . VAL A 1 265 ? -6.938 13.93 2.447 1 94.69 265 VAL A CA 1
ATOM 2085 C C . VAL A 1 265 ? -7.141 13.414 1.022 1 94.69 265 VAL A C 1
ATOM 2087 O O . VAL A 1 265 ? -6.648 12.344 0.666 1 94.69 265 VAL A O 1
ATOM 2090 N N . SER A 1 266 ? -7.75 14.258 0.196 1 96.38 266 SER A N 1
ATOM 2091 C CA . SER A 1 266 ? -8.062 13.82 -1.161 1 96.38 266 SER A CA 1
ATOM 2092 C C . SER A 1 266 ? -6.793 13.555 -1.961 1 96.38 266 SER A C 1
ATOM 2094 O O . SER A 1 266 ? -6.82 12.82 -2.951 1 96.38 266 SER A O 1
ATOM 2096 N N . GLU A 1 267 ? -5.66 14.125 -1.56 1 96.12 267 GLU A N 1
ATOM 2097 C CA . GLU A 1 267 ? -4.441 13.977 -2.348 1 96.12 267 GLU A CA 1
ATOM 2098 C C . GLU A 1 267 ? -3.547 12.875 -1.777 1 96.12 267 GLU A C 1
ATOM 2100 O O . GLU A 1 267 ? -2.461 12.617 -2.301 1 96.12 267 GLU A O 1
ATOM 2105 N N . TYR A 1 268 ? -4.008 12.141 -0.706 1 96.38 268 TYR A N 1
ATOM 2106 C CA . TYR A 1 268 ? -3.184 11.109 -0.081 1 96.38 268 TYR A CA 1
ATOM 2107 C C . TYR A 1 268 ? -3.672 9.719 -0.456 1 96.38 268 TYR A C 1
ATOM 2109 O O . TYR A 1 268 ? -3.09 8.711 -0.035 1 96.38 268 TYR A O 1
ATOM 2117 N N . VAL A 1 269 ? -4.777 9.609 -1.18 1 97.62 269 VAL A N 1
ATOM 2118 C CA . VAL A 1 269 ? -5.395 8.344 -1.571 1 97.62 269 VAL A CA 1
ATOM 2119 C C . VAL A 1 269 ? -5.629 8.336 -3.08 1 97.62 269 VAL A C 1
ATOM 2121 O O . VAL A 1 269 ? -5.648 9.383 -3.721 1 97.62 269 VAL A O 1
ATOM 2124 N N . PRO A 1 270 ? -5.789 7.238 -3.668 1 98.19 270 PRO A N 1
ATOM 2125 C CA . PRO A 1 270 ? -5.891 7.152 -5.125 1 98.19 270 PRO A CA 1
ATOM 2126 C C . PRO A 1 270 ? -7.32 7.336 -5.629 1 98.19 270 PRO A C 1
ATOM 2128 O O . PRO A 1 270 ? -7.602 7.078 -6.805 1 98.19 270 PRO A O 1
ATOM 2131 N N . TRP A 1 271 ? -8.273 7.801 -4.879 1 98 271 TRP A N 1
ATOM 2132 C CA . TRP A 1 271 ? -9.664 7.547 -5.223 1 98 271 TRP A CA 1
ATOM 2133 C C . TRP A 1 271 ? -10.336 8.812 -5.75 1 98 271 TRP A C 1
ATOM 2135 O O . TRP A 1 271 ? -11.227 8.742 -6.602 1 98 271 TRP A O 1
ATOM 2145 N N . TYR A 1 272 ? -9.836 9.984 -5.332 1 97.94 272 TYR A N 1
ATOM 2146 C CA . TYR A 1 272 ? -10.734 11.125 -5.488 1 97.94 272 TYR A CA 1
ATOM 2147 C C . TYR A 1 272 ? -10.172 12.125 -6.492 1 97.94 272 TYR A C 1
ATOM 2149 O O . TYR A 1 272 ? -10.906 12.977 -7.004 1 97.94 272 TYR A O 1
ATOM 2157 N N . ARG A 1 273 ? -8.805 12.047 -6.773 1 97.69 273 ARG A N 1
ATOM 2158 C CA . ARG A 1 273 ? -8.227 13.109 -7.586 1 97.69 273 ARG A CA 1
ATOM 2159 C C . ARG A 1 273 ? -7.637 12.555 -8.883 1 97.69 273 ARG A C 1
ATOM 2161 O O . ARG A 1 273 ? -7.039 13.297 -9.664 1 97.69 273 ARG A O 1
ATOM 2168 N N . LYS A 1 274 ? -7.805 11.266 -9.141 1 97.56 274 LYS A N 1
ATOM 2169 C CA . LYS A 1 274 ? -7.148 10.656 -10.289 1 97.56 274 LYS A CA 1
ATOM 2170 C C . LYS A 1 274 ? -7.855 11.031 -11.594 1 97.56 274 LYS A C 1
ATOM 2172 O O . LYS A 1 274 ? -7.242 11.039 -12.664 1 97.56 274 LYS A O 1
ATOM 2177 N N . ARG A 1 275 ? -9.172 11.297 -11.523 1 97.06 275 ARG A N 1
ATOM 2178 C CA . ARG A 1 275 ? -9.977 11.734 -12.664 1 97.06 275 ARG A CA 1
ATOM 2179 C C . ARG A 1 275 ? -10.398 13.188 -12.508 1 97.06 275 ARG A C 1
ATOM 2181 O O . ARG A 1 275 ? -11.32 13.5 -11.758 1 97.06 275 ARG A O 1
ATOM 2188 N N . PRO A 1 276 ? -9.766 14.094 -13.32 1 95.88 276 PRO A N 1
ATOM 2189 C CA . PRO A 1 276 ? -10.016 15.523 -13.148 1 95.88 276 PRO A CA 1
ATOM 2190 C C . PRO A 1 276 ? -11.5 15.883 -13.219 1 95.88 276 PRO A C 1
ATOM 2192 O O . PRO A 1 276 ? -11.961 16.766 -12.492 1 95.88 276 PRO A O 1
ATOM 2195 N N . GLU A 1 277 ? -12.25 15.227 -14.016 1 95.94 277 GLU A N 1
ATOM 2196 C CA . GLU A 1 277 ? -13.656 15.547 -14.234 1 95.94 277 GLU A CA 1
ATOM 2197 C C . GLU A 1 277 ? -14.492 15.211 -13 1 95.94 277 GLU A C 1
ATOM 2199 O O . GLU A 1 277 ? -15.609 15.703 -12.852 1 95.94 277 GLU A O 1
ATOM 2204 N N . GLU A 1 278 ? -13.953 14.422 -12.094 1 96.69 278 GLU A N 1
ATOM 2205 C CA . GLU A 1 278 ? -14.703 14 -10.914 1 96.69 278 GLU A CA 1
ATOM 2206 C C . GLU A 1 278 ? -14.352 14.867 -9.703 1 96.69 278 GLU A C 1
ATOM 2208 O O . GLU A 1 278 ? -15.086 14.883 -8.719 1 96.69 278 GLU A O 1
ATOM 2213 N N . ILE A 1 279 ? -13.266 15.594 -9.734 1 96.5 279 ILE A N 1
ATOM 2214 C CA . ILE A 1 279 ? -12.734 16.312 -8.578 1 96.5 279 ILE A CA 1
ATOM 2215 C C . ILE A 1 279 ? -13.781 17.312 -8.07 1 96.5 279 ILE A C 1
ATOM 2217 O O . ILE A 1 279 ? -14 17.422 -6.863 1 96.5 279 ILE A O 1
ATOM 2221 N N . PRO A 1 280 ? -14.531 18.016 -8.945 1 95.12 280 PRO A N 1
ATOM 2222 C CA . PRO A 1 280 ? -15.516 19 -8.469 1 95.12 280 PRO A CA 1
ATOM 2223 C C . PRO A 1 280 ? -16.625 18.359 -7.629 1 95.12 280 PRO A C 1
ATOM 2225 O O . PRO A 1 280 ? -17.219 19.031 -6.789 1 95.12 280 PRO A O 1
ATOM 2228 N N . GLN A 1 281 ? -16.828 17.062 -7.785 1 94.75 281 GLN A N 1
ATOM 2229 C CA . GLN A 1 281 ? -17.859 16.359 -7.008 1 94.75 281 GLN A CA 1
ATOM 2230 C C . GLN A 1 281 ? -17.438 16.234 -5.547 1 94.75 281 GLN A C 1
ATOM 2232 O O . GLN A 1 281 ? -18.281 16.078 -4.664 1 94.75 281 GLN A O 1
ATOM 2237 N N . TRP A 1 282 ? -16.188 16.391 -5.297 1 95.31 282 TRP A N 1
ATOM 2238 C CA . TRP A 1 282 ? -15.648 16.047 -3.98 1 95.31 282 TRP A CA 1
ATOM 2239 C C . TRP A 1 282 ? -15.211 17.297 -3.229 1 95.31 282 TRP A C 1
ATOM 2241 O O . TRP A 1 282 ? -14.789 17.219 -2.072 1 95.31 282 TRP A O 1
ATOM 2251 N N . ILE A 1 283 ? -15.32 18.453 -3.83 1 93.38 283 ILE A N 1
ATOM 2252 C CA . ILE A 1 283 ? -14.711 19.625 -3.227 1 93.38 283 ILE A CA 1
ATOM 2253 C C . ILE A 1 283 ? -15.773 20.703 -3.018 1 93.38 283 ILE A C 1
ATOM 2255 O O . ILE A 1 283 ? -16.922 20.531 -3.406 1 93.38 283 ILE A O 1
ATOM 2259 N N . ASP A 1 284 ? -15.391 21.75 -2.279 1 91.88 284 ASP A N 1
ATOM 2260 C CA . ASP A 1 284 ? -16.172 22.953 -2.039 1 91.88 284 ASP A CA 1
ATOM 2261 C C . ASP A 1 284 ? -15.297 24.203 -2.133 1 91.88 284 ASP A C 1
ATOM 2263 O O . ASP A 1 284 ? -14.297 24.328 -1.418 1 91.88 284 ASP A O 1
ATOM 2267 N N . LEU A 1 285 ? -15.594 25.109 -2.979 1 89 285 LEU A N 1
ATOM 2268 C CA . LEU A 1 285 ? -14.727 26.25 -3.221 1 89 285 LEU A CA 1
ATOM 2269 C C . LEU A 1 285 ? -15.258 27.5 -2.51 1 89 285 LEU A C 1
ATOM 2271 O O . LEU A 1 285 ? -14.781 28.609 -2.76 1 89 285 LEU A O 1
ATOM 2275 N N . SER A 1 286 ? -16.266 27.266 -1.685 1 82.38 286 SER A N 1
ATOM 2276 C CA . SER A 1 286 ? -16.922 28.406 -1.065 1 82.38 286 SER A CA 1
ATOM 2277 C C . SER A 1 286 ? -16.016 29.062 -0.027 1 82.38 286 SER A C 1
ATOM 2279 O O . SER A 1 286 ? -16.062 30.281 0.176 1 82.38 286 SER A O 1
ATOM 2281 N N . ARG A 1 287 ? -15.25 28.219 0.625 1 76.94 287 ARG A N 1
ATOM 2282 C CA . ARG A 1 287 ? -14.375 28.734 1.679 1 76.94 287 ARG A CA 1
ATOM 2283 C C . ARG A 1 287 ? -13.078 27.938 1.754 1 76.94 287 ARG A C 1
ATOM 2285 O O . ARG A 1 287 ? -13.047 26.75 1.387 1 76.94 287 ARG A O 1
ATOM 2292 N N . TRP A 1 288 ? -12.102 28.688 2.08 1 80.44 288 TRP A N 1
ATOM 2293 C CA . TRP A 1 288 ? -10.805 28.062 2.352 1 80.44 288 TRP A CA 1
ATOM 2294 C C . TRP A 1 288 ? -10.297 27.312 1.129 1 80.44 288 TRP A C 1
ATOM 2296 O O . TRP A 1 288 ? -10.438 27.781 -0.003 1 80.44 288 TRP A O 1
ATOM 2306 N N . ILE A 1 289 ? -9.641 26.125 1.212 1 82.94 289 ILE A N 1
ATOM 2307 C CA . ILE A 1 289 ? -8.977 25.422 0.117 1 82.94 289 ILE A CA 1
ATOM 2308 C C . ILE A 1 289 ? -9.758 24.156 -0.236 1 82.94 289 ILE A C 1
ATOM 2310 O O . ILE A 1 289 ? -9.844 23.781 -1.406 1 82.94 289 ILE A O 1
ATOM 2314 N N . HIS A 1 290 ? -10.594 23.625 0.547 1 86.38 290 HIS A N 1
ATOM 2315 C CA . HIS A 1 290 ? -11.406 22.422 0.595 1 86.38 290 HIS A CA 1
ATOM 2316 C C . HIS A 1 290 ? -11.305 21.641 -0.71 1 86.38 290 HIS A C 1
ATOM 2318 O O . HIS A 1 290 ? -12.305 21.094 -1.197 1 86.38 290 HIS A O 1
ATOM 2324 N N . GLY A 1 291 ? -10.148 21.656 -1.383 1 91.81 291 GLY A N 1
ATOM 2325 C CA . GLY A 1 291 ? -9.906 20.812 -2.545 1 91.81 291 GLY A CA 1
ATOM 2326 C C . GLY A 1 291 ? -9.445 21.594 -3.762 1 91.81 291 GLY A C 1
ATOM 2327 O O . GLY A 1 291 ? -9.172 21.016 -4.812 1 91.81 291 GLY A O 1
ATOM 2328 N N . GLU A 1 292 ? -9.273 22.875 -3.613 1 95.25 292 GLU A N 1
ATOM 2329 C CA . GLU A 1 292 ? -8.75 23.734 -4.676 1 95.25 292 GLU A CA 1
ATOM 2330 C C . GLU A 1 292 ? -7.352 23.281 -5.105 1 95.25 292 GLU A C 1
ATOM 2332 O O . GLU A 1 292 ? -6.52 22.938 -4.266 1 95.25 292 GLU A O 1
ATOM 2337 N N . THR A 1 293 ? -7.133 23.234 -6.465 1 96.38 293 THR A N 1
ATOM 2338 C CA . THR A 1 293 ? -5.789 22.953 -6.961 1 96.38 293 THR A CA 1
ATOM 2339 C C . THR A 1 293 ? -4.801 24.016 -6.48 1 96.38 293 THR A C 1
ATOM 2341 O O . THR A 1 293 ? -4.906 25.188 -6.852 1 96.38 293 THR A O 1
ATOM 2344 N N . GLY A 1 294 ? -3.902 23.578 -5.645 1 96.44 294 GLY A N 1
ATOM 2345 C CA . GLY A 1 294 ? -2.922 24.516 -5.117 1 96.44 294 GLY A CA 1
ATOM 2346 C C . GLY A 1 294 ? -3.525 25.531 -4.176 1 96.44 294 GLY A C 1
ATOM 2347 O O . GLY A 1 294 ? -3.029 26.656 -4.074 1 96.44 294 GLY A O 1
ATOM 2348 N N . GLY A 1 295 ? -4.582 25.188 -3.58 1 94.75 295 GLY A N 1
ATOM 2349 C CA . GLY A 1 295 ? -5.285 26.125 -2.732 1 94.75 295 GLY A CA 1
ATOM 2350 C C . GLY A 1 295 ? -4.438 26.656 -1.591 1 94.75 295 GLY A C 1
ATOM 2351 O O . GLY A 1 295 ? -4.5 27.844 -1.256 1 94.75 295 GLY A O 1
ATOM 2352 N N . TYR A 1 296 ? -3.691 25.828 -0.982 1 93.56 296 TYR A N 1
ATOM 2353 C CA . TYR A 1 296 ? -2.861 26.25 0.142 1 93.56 296 TYR A CA 1
ATOM 2354 C C . TYR A 1 296 ? -1.761 27.203 -0.316 1 93.56 296 TYR A C 1
ATOM 2356 O O . TYR A 1 296 ? -1.393 28.125 0.407 1 93.56 296 TYR A O 1
ATOM 2364 N N . LEU A 1 297 ? -1.2 26.938 -1.481 1 94.56 297 LEU A N 1
ATOM 2365 C CA . LEU A 1 297 ? -0.233 27.875 -2.059 1 94.56 297 LEU A CA 1
ATOM 2366 C C . LEU A 1 297 ? -0.844 29.25 -2.23 1 94.56 297 LEU A C 1
ATOM 2368 O O . LEU A 1 297 ? -0.206 30.266 -1.916 1 94.56 297 LEU A O 1
ATOM 2372 N N . ARG A 1 298 ? -2.033 29.266 -2.729 1 93.19 298 ARG A N 1
ATOM 2373 C CA . ARG A 1 298 ? -2.73 30.531 -2.902 1 93.19 298 ARG A CA 1
ATOM 2374 C C . ARG A 1 298 ? -2.881 31.25 -1.569 1 93.19 298 ARG A C 1
ATOM 2376 O O . ARG A 1 298 ? -2.537 32.438 -1.457 1 93.19 298 ARG A O 1
ATOM 2383 N N . VAL A 1 299 ? -3.334 30.562 -0.585 1 90.75 299 VAL A N 1
ATOM 2384 C CA . VAL A 1 299 ? -3.596 31.141 0.726 1 90.75 299 VAL A CA 1
ATOM 2385 C C . VAL A 1 299 ? -2.289 31.641 1.337 1 90.75 299 VAL A C 1
ATOM 2387 O O . VAL A 1 299 ? -2.246 32.719 1.922 1 90.75 299 VAL A O 1
ATOM 2390 N N . CYS A 1 300 ? -1.255 30.859 1.228 1 90.12 300 CYS A N 1
ATOM 2391 C CA . CYS A 1 300 ? 0.047 31.266 1.753 1 90.12 300 CYS A CA 1
ATOM 2392 C C . CYS A 1 300 ? 0.574 32.5 1.03 1 90.12 300 CYS A C 1
ATOM 2394 O O . CYS A 1 300 ? 1.145 33.375 1.656 1 90.12 300 CYS A O 1
ATOM 2396 N N . THR A 1 301 ? 0.378 32.531 -0.276 1 90.75 301 THR A N 1
ATOM 2397 C CA . THR A 1 301 ? 0.833 33.656 -1.084 1 90.75 301 THR A CA 1
ATOM 2398 C C . THR A 1 301 ? 0.074 34.938 -0.714 1 90.75 301 THR A C 1
ATOM 2400 O O . THR A 1 301 ? 0.68 36 -0.519 1 90.75 301 THR A O 1
ATOM 2403 N N . GLU A 1 302 ? -1.192 34.812 -0.647 1 88.88 302 GLU A N 1
ATOM 2404 C CA . GLU A 1 302 ? -2.021 35.938 -0.245 1 88.88 302 GLU A CA 1
ATOM 2405 C C . GLU A 1 302 ? -1.659 36.406 1.158 1 88.88 302 GLU A C 1
ATOM 2407 O O . GLU A 1 302 ? -1.572 37.625 1.406 1 88.88 302 GLU A O 1
ATOM 2412 N N . GLY A 1 303 ? -1.479 35.469 2.049 1 85.19 303 GLY A N 1
ATOM 2413 C CA . GLY A 1 303 ? -1.104 35.781 3.412 1 85.19 303 GLY A CA 1
ATOM 2414 C C . GLY A 1 303 ? 0.214 36.531 3.502 1 85.19 303 GLY A C 1
ATOM 2415 O O . GLY A 1 303 ? 0.331 37.531 4.246 1 85.19 303 GLY A O 1
ATOM 2416 N N . ARG A 1 304 ? 1.15 36.094 2.805 1 83.94 304 ARG A N 1
ATOM 2417 C CA . ARG A 1 304 ? 2.459 36.75 2.787 1 83.94 304 ARG A CA 1
ATOM 2418 C C . ARG A 1 304 ? 2.363 38.156 2.242 1 83.94 304 ARG A C 1
ATOM 2420 O O . ARG A 1 304 ? 2.914 39.094 2.828 1 83.94 304 ARG A O 1
ATOM 2427 N N . ASN A 1 305 ? 1.642 38.312 1.198 1 83.19 305 ASN A N 1
ATOM 2428 C CA . ASN A 1 305 ? 1.476 39.625 0.581 1 83.19 305 ASN A CA 1
ATOM 2429 C C . ASN A 1 305 ? 0.746 40.594 1.508 1 83.19 305 ASN A C 1
ATOM 2431 O O . ASN A 1 305 ? 1.105 41.75 1.592 1 83.19 305 ASN A O 1
ATOM 2435 N N . TRP A 1 306 ? -0.153 40.062 2.09 1 82 306 TRP A N 1
ATOM 2436 C CA . TRP A 1 306 ? -0.933 40.906 2.996 1 82 306 TRP A CA 1
ATOM 2437 C C . TRP A 1 306 ? -0.093 41.344 4.191 1 82 306 TRP A C 1
ATOM 2439 O O . TRP A 1 306 ? -0.142 42.5 4.598 1 82 306 TRP A O 1
ATOM 2449 N N . PHE A 1 307 ? 0.633 40.469 4.723 1 78.81 307 PHE A N 1
ATOM 2450 C CA . PHE A 1 307 ? 1.454 40.781 5.887 1 78.81 307 PHE A CA 1
ATOM 2451 C C . PHE A 1 307 ? 2.496 41.844 5.555 1 78.81 307 PHE A C 1
ATOM 2453 O O . PHE A 1 307 ? 2.715 42.781 6.332 1 78.81 307 PHE A O 1
ATOM 2460 N N . GLU A 1 308 ? 3.117 41.688 4.508 1 78.75 308 GLU A N 1
ATOM 2461 C CA . GLU A 1 308 ? 4.145 42.656 4.102 1 78.75 308 GLU A CA 1
ATOM 2462 C C . GLU A 1 308 ? 3.557 44.031 3.916 1 78.75 308 GLU A C 1
ATOM 2464 O O . GLU A 1 308 ? 4.184 45.031 4.285 1 78.75 308 GLU A O 1
ATOM 2469 N N . THR A 1 309 ? 2.363 43.969 3.469 1 81.5 309 THR A N 1
ATOM 2470 C CA . THR A 1 309 ? 1.743 45.281 3.16 1 81.5 309 THR A CA 1
ATOM 2471 C C . THR A 1 309 ? 1.12 45.875 4.41 1 81.5 309 THR A C 1
ATOM 2473 O O . THR A 1 309 ? 1.171 47.094 4.602 1 81.5 309 THR A O 1
ATOM 2476 N N . ASP A 1 310 ? 0.628 45.094 5.211 1 81.5 310 ASP A N 1
ATOM 2477 C CA . ASP A 1 310 ? -0.163 45.594 6.328 1 81.5 310 ASP A CA 1
ATOM 2478 C C . ASP A 1 310 ? 0.679 45.688 7.598 1 81.5 310 ASP A C 1
ATOM 2480 O O . ASP A 1 310 ? 0.191 46.125 8.641 1 81.5 310 ASP A O 1
ATOM 2484 N N . PHE A 1 311 ? 1.905 45.438 7.586 1 85.06 311 PHE A N 1
ATOM 2485 C CA . PHE A 1 311 ? 2.801 45.375 8.734 1 85.06 311 PHE A CA 1
ATOM 2486 C C . PHE A 1 311 ? 2.775 46.688 9.5 1 85.06 311 PHE A C 1
ATOM 2488 O O . PHE A 1 311 ? 2.648 46.688 10.727 1 85.06 311 PHE A O 1
ATOM 2495 N N . PRO A 1 312 ? 2.789 47.75 8.812 1 84.75 312 PRO A N 1
ATOM 2496 C CA . PRO A 1 312 ? 2.742 49 9.547 1 84.75 312 PRO A CA 1
ATOM 2497 C C . PRO A 1 312 ? 1.453 49.156 10.352 1 84.75 312 PRO A C 1
ATOM 2499 O O . PRO A 1 312 ? 1.465 49.781 11.43 1 84.75 312 PRO A O 1
ATOM 2502 N N . ASN A 1 313 ? 0.445 48.656 9.789 1 84.12 313 ASN A N 1
ATOM 2503 C CA . ASN A 1 313 ? -0.827 48.719 10.5 1 84.12 313 ASN A CA 1
ATOM 2504 C C . ASN A 1 313 ? -0.844 47.781 11.711 1 84.12 313 ASN A C 1
ATOM 2506 O O . ASN A 1 313 ? -1.46 48.094 12.727 1 84.12 313 ASN A O 1
ATOM 2510 N N . TRP A 1 314 ? -0.177 46.719 11.578 1 83.12 314 TRP A N 1
ATOM 2511 C CA . TRP A 1 314 ? -0.075 45.812 12.695 1 83.12 314 TRP A CA 1
ATOM 2512 C C . TRP A 1 314 ? 0.689 46.438 13.859 1 83.12 314 TRP A C 1
ATOM 2514 O O . TRP A 1 314 ? 0.337 46.219 15.023 1 83.12 314 TRP A O 1
ATOM 2524 N N . LEU A 1 315 ? 1.64 47.156 13.555 1 87 315 LEU A N 1
ATOM 2525 C CA . LEU A 1 315 ? 2.463 47.812 14.57 1 87 315 LEU A CA 1
ATOM 2526 C C . LEU A 1 315 ? 1.668 48.875 15.328 1 87 315 LEU A C 1
ATOM 2528 O O . LEU A 1 315 ? 1.941 49.125 16.5 1 87 315 LEU A O 1
ATOM 2532 N N . LYS A 1 316 ? 0.658 49.312 14.602 1 88.12 316 LYS A N 1
ATOM 2533 C CA . LYS A 1 316 ? -0.129 50.375 15.195 1 88.12 316 LYS A CA 1
ATOM 2534 C C . LYS A 1 316 ? -1.318 49.844 15.977 1 88.12 316 LYS A C 1
ATOM 2536 O O . LYS A 1 316 ? -1.903 50.531 16.797 1 88.12 316 LYS A O 1
ATOM 2541 N N . GLU A 1 317 ? -1.59 48.656 15.688 1 87.44 317 GLU A N 1
ATOM 2542 C CA . GLU A 1 317 ? -2.709 48.031 16.391 1 87.44 317 GLU A CA 1
ATOM 2543 C C . GLU A 1 317 ? -2.406 47.844 17.875 1 87.44 317 GLU A C 1
ATOM 2545 O O . GLU A 1 317 ? -1.242 47.781 18.266 1 87.44 317 GLU A O 1
ATOM 2550 N N . GLU A 1 318 ? -3.479 47.875 18.656 1 91.38 318 GLU A N 1
ATOM 2551 C CA . GLU A 1 318 ? -3.324 47.625 20.078 1 91.38 318 GLU A CA 1
ATOM 2552 C C . GLU A 1 318 ? -2.732 46.25 20.344 1 91.38 318 GLU A C 1
ATOM 2554 O O . GLU A 1 318 ? -3.205 45.25 19.812 1 91.38 318 GLU A O 1
ATOM 2559 N N . PRO A 1 319 ? -1.646 46.25 21.109 1 92.19 319 PRO A N 1
ATOM 2560 C CA . PRO A 1 319 ? -1.066 44.938 21.438 1 92.19 319 PRO A CA 1
ATOM 2561 C C . PRO A 1 319 ? -2.078 44 22.078 1 92.19 319 PRO A C 1
ATOM 2563 O O . PRO A 1 319 ? -2.889 44.438 22.906 1 92.19 319 PRO A O 1
ATOM 2566 N N . PRO A 1 320 ? -2.021 42.812 21.656 1 90.62 320 PRO A N 1
ATOM 2567 C CA . PRO A 1 320 ? -2.936 41.844 22.266 1 90.62 320 PRO A CA 1
ATOM 2568 C C . PRO A 1 320 ? -2.578 41.531 23.719 1 90.62 320 PRO A C 1
ATOM 2570 O O . PRO A 1 320 ? -1.407 41.625 24.094 1 90.62 320 PRO A O 1
ATOM 2573 N N . THR A 1 321 ? -3.609 41.188 24.5 1 93.56 321 THR A N 1
ATOM 2574 C CA . THR A 1 321 ? -3.375 40.719 25.859 1 93.56 321 THR A CA 1
ATOM 2575 C C . THR A 1 321 ? -2.857 39.281 25.844 1 93.56 321 THR A C 1
ATOM 2577 O O . THR A 1 321 ? -3.406 38.406 25.141 1 93.56 321 THR A O 1
ATOM 2580 N N . ILE A 1 322 ? -1.783 39.094 26.594 1 94.75 322 ILE A N 1
ATOM 2581 C CA . ILE A 1 322 ? -1.208 37.75 26.719 1 94.75 322 ILE A CA 1
ATOM 2582 C C . ILE A 1 322 ? -1.652 37.156 28.047 1 94.75 322 ILE A C 1
ATOM 2584 O O . ILE A 1 322 ? -1.449 37.719 29.109 1 94.75 322 ILE A O 1
ATOM 2588 N N . GLY A 1 323 ? -2.393 36.031 27.922 1 91.88 323 GLY A N 1
ATOM 2589 C CA . GLY A 1 323 ? -2.885 35.375 29.125 1 91.88 323 GLY A CA 1
ATOM 2590 C C . GLY A 1 323 ? -3.578 34.062 28.812 1 91.88 323 GLY A C 1
ATOM 2591 O O . GLY A 1 323 ? -3.736 33.688 27.656 1 91.88 323 GLY A O 1
ATOM 2592 N N . PRO A 1 324 ? -3.916 33.312 29.828 1 90.44 324 PRO A N 1
ATOM 2593 C CA . PRO A 1 324 ? -4.492 31.984 29.672 1 90.44 324 PRO A CA 1
ATOM 2594 C C . PRO A 1 324 ? -5.781 31.984 28.844 1 90.44 324 PRO A C 1
ATOM 2596 O O . PRO A 1 324 ? -6.082 31.016 28.156 1 90.44 324 PRO A O 1
ATOM 2599 N N . GLU A 1 325 ? -6.48 33.062 28.859 1 88.25 325 GLU A N 1
ATOM 2600 C CA . GLU A 1 325 ? -7.77 33.125 28.188 1 88.25 325 GLU A CA 1
ATOM 2601 C C . GLU A 1 325 ? -7.594 33.125 26.672 1 88.25 325 GLU A C 1
ATOM 2603 O O . GLU A 1 325 ? -8.523 32.812 25.922 1 88.25 325 GLU A O 1
ATOM 2608 N N . ARG A 1 326 ? -6.422 33.438 26.234 1 88.69 326 ARG A N 1
ATOM 2609 C CA . ARG A 1 326 ? -6.168 33.562 24.797 1 88.69 326 ARG A CA 1
ATOM 2610 C C . ARG A 1 326 ? -5.211 32.469 24.312 1 88.69 326 ARG A C 1
ATOM 2612 O O . ARG A 1 326 ? -4.746 32.531 23.172 1 88.69 326 ARG A O 1
ATOM 2619 N N . ARG A 1 327 ? -4.891 31.609 25.156 1 93.12 327 ARG A N 1
ATOM 2620 C CA . ARG A 1 327 ? -3.969 30.531 24.797 1 93.12 327 ARG A CA 1
ATOM 2621 C C . ARG A 1 327 ? -4.586 29.609 23.766 1 93.12 327 ARG A C 1
ATOM 2623 O O . ARG A 1 327 ? -5.746 29.203 23.891 1 93.12 327 ARG A O 1
ATOM 2630 N N . SER A 1 328 ? -3.859 29.391 22.688 1 91.25 328 SER A N 1
ATOM 2631 C CA . SER A 1 328 ? -4.352 28.5 21.625 1 91.25 328 SER A CA 1
ATOM 2632 C C . SER A 1 328 ? -4.203 27.031 22.016 1 91.25 328 SER A C 1
ATOM 2634 O O . SER A 1 328 ? -3.873 26.734 23.172 1 91.25 328 SER A O 1
ATOM 2636 N N . GLU A 1 329 ? -4.477 26.156 21.016 1 89.12 329 GLU A N 1
ATOM 2637 C CA . GLU A 1 329 ? -4.445 24.719 21.297 1 89.12 329 GLU A CA 1
ATOM 2638 C C . GLU A 1 329 ? -3.186 24.078 20.734 1 89.12 329 GLU A C 1
ATOM 2640 O O . GLU A 1 329 ? -3.098 22.859 20.641 1 89.12 329 GLU A O 1
ATOM 2645 N N . GLU A 1 330 ? -2.291 24.922 20.422 1 92 330 GLU A N 1
ATOM 2646 C CA . GLU A 1 330 ? -1.036 24.359 19.922 1 92 330 GLU A CA 1
ATOM 2647 C C . GLU A 1 330 ? -0.329 23.547 21.016 1 92 330 GLU A C 1
ATOM 2649 O O . GLU A 1 330 ? -0.247 24 22.156 1 92 330 GLU A O 1
ATOM 2654 N N . HIS A 1 331 ? 0.194 22.406 20.672 1 94.06 331 HIS A N 1
ATOM 2655 C CA . HIS A 1 331 ? 0.684 21.438 21.641 1 94.06 331 HIS A CA 1
ATOM 2656 C C . HIS A 1 331 ? 1.934 21.938 22.344 1 94.06 331 HIS A C 1
ATOM 2658 O O . HIS A 1 331 ? 2.162 21.609 23.516 1 94.06 331 HIS A O 1
ATOM 2664 N N . GLY A 1 332 ? 2.75 22.672 21.688 1 96.19 332 GLY A N 1
ATOM 2665 C CA . GLY A 1 332 ? 4.086 22.984 22.156 1 96.19 332 GLY A CA 1
ATOM 2666 C C . GLY A 1 332 ? 4.102 23.609 23.547 1 96.19 332 GLY A C 1
ATOM 2667 O O . GLY A 1 332 ? 4.828 23.141 24.438 1 96.19 332 GLY A O 1
ATOM 2668 N N . SER A 1 333 ? 3.254 24.625 23.766 1 96.88 333 SER A N 1
ATOM 2669 C CA . SER A 1 333 ? 3.232 25.328 25.047 1 96.88 333 SER A CA 1
ATOM 2670 C C . SER A 1 333 ? 2.748 24.422 26.172 1 96.88 333 SER A C 1
ATOM 2672 O O . SER A 1 333 ? 3.234 24.516 27.297 1 96.88 333 SER A O 1
ATOM 2674 N N . TYR A 1 334 ? 1.835 23.516 25.844 1 97.38 334 TYR A N 1
ATOM 2675 C CA . TYR A 1 334 ? 1.304 22.609 26.844 1 97.38 334 TYR A CA 1
ATOM 2676 C C . TYR A 1 334 ? 2.324 21.531 27.219 1 97.38 334 TYR A C 1
ATOM 2678 O O . TYR A 1 334 ? 2.42 21.125 28.375 1 97.38 334 TYR A O 1
ATOM 2686 N N . ILE A 1 335 ? 3.016 21.047 26.25 1 98.38 335 ILE A N 1
ATOM 2687 C CA . ILE A 1 335 ? 4.055 20.062 26.5 1 98.38 335 ILE A CA 1
ATOM 2688 C C . ILE A 1 335 ? 5.121 20.641 27.422 1 98.38 335 ILE A C 1
ATOM 2690 O O . ILE A 1 335 ? 5.496 20.031 28.422 1 98.38 335 ILE A O 1
ATOM 2694 N N . ILE A 1 336 ? 5.602 21.875 27.125 1 98.38 336 ILE A N 1
ATOM 2695 C CA . ILE A 1 336 ? 6.629 22.531 27.922 1 98.38 336 ILE A CA 1
ATOM 2696 C C . ILE A 1 336 ? 6.105 22.766 29.344 1 98.38 336 ILE A C 1
ATOM 2698 O O . ILE A 1 336 ? 6.809 22.516 30.328 1 98.38 336 ILE A O 1
ATOM 2702 N N . GLU A 1 337 ? 4.859 23.25 29.438 1 98.38 337 GLU A N 1
ATOM 2703 C CA . GLU A 1 337 ? 4.25 23.469 30.734 1 98.38 337 GLU A CA 1
ATOM 2704 C C . GLU A 1 337 ? 4.238 22.188 31.562 1 98.38 337 GLU A C 1
ATOM 2706 O O . GLU A 1 337 ? 4.594 22.203 32.75 1 98.38 337 GLU A O 1
ATOM 2711 N N . ALA A 1 338 ? 3.812 21.125 30.922 1 98.62 338 ALA A N 1
ATOM 2712 C CA . ALA A 1 338 ? 3.723 19.844 31.609 1 98.62 338 ALA A CA 1
ATOM 2713 C C . ALA A 1 338 ? 5.094 19.391 32.094 1 98.62 338 ALA A C 1
ATOM 2715 O O . ALA A 1 338 ? 5.242 18.938 33.25 1 98.62 338 ALA A O 1
ATOM 2716 N N . LEU A 1 339 ? 6.07 19.5 31.297 1 98.06 339 LEU A N 1
ATOM 2717 C CA . LEU A 1 339 ? 7.422 19.047 31.625 1 98.06 339 LEU A CA 1
ATOM 2718 C C . LEU A 1 339 ? 8.016 19.891 32.75 1 98.06 339 LEU A C 1
ATOM 2720 O O . LEU A 1 339 ? 8.711 19.375 33.625 1 98.06 339 LEU A O 1
ATOM 2724 N N . GLU A 1 340 ? 7.762 21.234 32.781 1 97.81 340 GLU A N 1
ATOM 2725 C CA . GLU A 1 340 ? 8.398 22.172 33.688 1 97.81 340 GLU A CA 1
ATOM 2726 C C . GLU A 1 340 ? 7.637 22.234 35 1 97.81 340 GLU A C 1
ATOM 2728 O O . GLU A 1 340 ? 8.234 22.453 36.062 1 97.81 340 GLU A O 1
ATOM 2733 N N . THR A 1 341 ? 6.27 22.062 34.938 1 97.62 341 THR A N 1
ATOM 2734 C CA . THR A 1 341 ? 5.465 22.328 36.125 1 97.62 341 THR A CA 1
ATOM 2735 C C . THR A 1 341 ? 4.879 21.031 36.688 1 97.62 341 THR A C 1
ATOM 2737 O O . THR A 1 341 ? 4.438 20.984 37.844 1 97.62 341 THR A O 1
ATOM 2740 N N . GLY A 1 342 ? 4.785 20.047 35.844 1 97.62 342 GLY A N 1
ATOM 2741 C CA . GLY A 1 342 ? 4.191 18.781 36.25 1 97.62 342 GLY A CA 1
ATOM 2742 C C . GLY A 1 342 ? 2.699 18.719 36 1 97.62 342 GLY A C 1
ATOM 2743 O O . GLY A 1 342 ? 2.088 17.656 36.125 1 97.62 342 GLY A O 1
ATOM 2744 N N . ARG A 1 343 ? 2.09 19.828 35.594 1 97.56 343 ARG A N 1
ATOM 2745 C CA . ARG A 1 343 ? 0.681 19.797 35.219 1 97.56 343 ARG A CA 1
ATOM 2746 C C . ARG A 1 343 ? 0.457 18.875 34 1 97.56 343 ARG A C 1
ATOM 2748 O O . ARG A 1 343 ? 1.109 19.016 32.969 1 97.56 343 ARG A O 1
ATOM 2755 N N . LEU A 1 344 ? -0.448 17.969 34.188 1 97.44 344 LEU A N 1
ATOM 2756 C CA . LEU A 1 344 ? -0.653 16.891 33.219 1 97.44 344 LEU A CA 1
ATOM 2757 C C . LEU A 1 344 ? -1.236 17.453 31.922 1 97.44 344 LEU A C 1
ATOM 2759 O O . LEU A 1 344 ? -2.121 18.312 31.953 1 97.44 344 LEU A O 1
ATOM 2763 N N . TYR A 1 345 ? -0.687 17.047 30.812 1 97.5 345 TYR A N 1
ATOM 2764 C CA . TYR A 1 345 ? -1.213 17.375 29.5 1 97.5 345 TYR A CA 1
ATOM 2765 C C . TYR A 1 345 ? -1.39 16.125 28.641 1 97.5 345 TYR A C 1
ATOM 2767 O O . TYR A 1 345 ? -0.529 15.234 28.641 1 97.5 345 TYR A O 1
ATOM 2775 N N . ARG A 1 346 ? -2.58 16.031 28 1 97.5 346 ARG A N 1
ATOM 2776 C CA . ARG A 1 346 ? -2.838 14.992 27.016 1 97.5 346 ARG A CA 1
ATOM 2777 C C . ARG A 1 346 ? -3.008 15.586 25.625 1 97.5 346 ARG A C 1
ATOM 2779 O O . ARG A 1 346 ? -3.785 16.531 25.438 1 97.5 346 ARG A O 1
ATOM 2786 N N . GLY A 1 347 ? -2.264 15.164 24.672 1 96.88 347 GLY A N 1
ATOM 2787 C CA . GLY A 1 347 ? -2.391 15.523 23.266 1 96.88 347 GLY A CA 1
ATOM 2788 C C . GLY A 1 347 ? -2.123 14.367 22.328 1 96.88 347 GLY A C 1
ATOM 2789 O O . GLY A 1 347 ? -2.242 13.203 22.719 1 96.88 347 GLY A O 1
ATOM 2790 N N . HIS A 1 348 ? -2.004 14.602 21.141 1 97.69 348 HIS A N 1
ATOM 2791 C CA . HIS A 1 348 ? -1.567 13.641 20.125 1 97.69 348 HIS A CA 1
ATOM 2792 C C . HIS A 1 348 ? -0.243 14.062 19.5 1 97.69 348 HIS A C 1
ATOM 2794 O O . HIS A 1 348 ? -0.09 15.211 19.078 1 97.69 348 HIS A O 1
ATOM 2800 N N . PHE A 1 349 ? 0.71 13.148 19.484 1 98.56 349 PHE A N 1
ATOM 2801 C CA . PHE A 1 349 ? 2.07 13.492 19.078 1 98.56 349 PHE A CA 1
ATOM 2802 C C . PHE A 1 349 ? 2.582 12.539 18.016 1 98.56 349 PHE A C 1
ATOM 2804 O O . PHE A 1 349 ? 2.109 11.406 17.906 1 98.56 349 PHE A O 1
ATOM 2811 N N . ASN A 1 350 ? 3.445 13.008 17.188 1 98.81 350 ASN A N 1
ATOM 2812 C CA . ASN A 1 350 ? 4.152 12.18 16.219 1 98.81 350 ASN A CA 1
ATOM 2813 C C . ASN A 1 350 ? 5.469 11.656 16.781 1 98.81 350 ASN A C 1
ATOM 2815 O O . ASN A 1 350 ? 6.359 12.438 17.109 1 98.81 350 ASN A O 1
ATOM 2819 N N . VAL A 1 351 ? 5.59 10.367 16.922 1 98.75 351 VAL A N 1
ATOM 2820 C CA . VAL A 1 351 ? 6.75 9.734 17.547 1 98.75 351 VAL A CA 1
ATOM 2821 C C . VAL A 1 351 ? 7.094 8.453 16.797 1 98.75 351 VAL A C 1
ATOM 2823 O O . VAL A 1 351 ? 6.305 7.969 15.977 1 98.75 351 VAL A O 1
ATOM 2826 N N . ILE A 1 352 ? 8.227 7.898 17.047 1 98.75 352 ILE A N 1
ATOM 2827 C CA . ILE A 1 352 ? 8.648 6.629 16.469 1 98.75 352 ILE A CA 1
ATOM 2828 C C . ILE A 1 352 ? 7.777 5.496 17 1 98.75 352 ILE A C 1
ATOM 2830 O O . ILE A 1 352 ? 7.559 5.391 18.203 1 98.75 352 ILE A O 1
ATOM 2834 N N . ASN A 1 353 ? 7.258 4.68 16.125 1 98.69 353 ASN A N 1
ATOM 2835 C CA . ASN A 1 353 ? 6.473 3.516 16.516 1 98.69 353 ASN A CA 1
ATOM 2836 C C . ASN A 1 353 ? 7.348 2.43 17.125 1 98.69 353 ASN A C 1
ATOM 2838 O O . ASN A 1 353 ? 8.234 1.89 16.469 1 98.69 353 ASN A O 1
ATOM 2842 N N . ARG A 1 354 ? 7.164 2.143 18.312 1 97.19 354 ARG A N 1
ATOM 2843 C CA . ARG A 1 354 ? 7.824 1.064 19.047 1 97.19 354 ARG A CA 1
ATOM 2844 C C . ARG A 1 354 ? 6.805 0.084 19.625 1 97.19 354 ARG A C 1
ATOM 2846 O O . ARG A 1 354 ? 6.816 -0.21 20.812 1 97.19 354 ARG A O 1
ATOM 2853 N N . GLY A 1 355 ? 5.934 -0.278 18.703 1 97 355 GLY A N 1
ATOM 2854 C CA . GLY A 1 355 ? 4.898 -1.214 19.109 1 97 355 GLY A CA 1
ATOM 2855 C C . GLY A 1 355 ? 3.635 -0.531 19.594 1 97 355 GLY A C 1
ATOM 2856 O O . GLY A 1 355 ? 2.707 -1.192 20.062 1 97 355 GLY A O 1
ATOM 2857 N N . HIS A 1 356 ? 3.607 0.813 19.469 1 98.44 356 HIS A N 1
ATOM 2858 C CA . HIS A 1 356 ? 2.422 1.543 19.906 1 98.44 356 HIS A CA 1
ATOM 2859 C C . HIS A 1 356 ? 1.207 1.174 19.062 1 98.44 356 HIS A C 1
ATOM 2861 O O . HIS A 1 356 ? 0.118 0.954 19.609 1 98.44 356 HIS A O 1
ATOM 2867 N N . ILE A 1 357 ? 1.317 1.293 17.766 1 98.75 357 ILE A N 1
ATOM 2868 C CA . ILE A 1 357 ? 0.369 0.692 16.828 1 98.75 357 ILE A CA 1
ATOM 2869 C C . ILE A 1 357 ? 0.923 -0.633 16.312 1 98.75 357 ILE A C 1
ATOM 2871 O O . ILE A 1 357 ? 1.9 -0.654 15.562 1 98.75 357 ILE A O 1
ATOM 2875 N N . THR A 1 358 ? 0.288 -1.699 16.625 1 97.88 358 THR A N 1
ATOM 2876 C CA . THR A 1 358 ? 0.9 -3.02 16.5 1 97.88 358 THR A CA 1
ATOM 2877 C C . THR A 1 358 ? 0.828 -3.525 15.07 1 97.88 358 THR A C 1
ATOM 2879 O O . THR A 1 358 ? 1.58 -4.422 14.68 1 97.88 358 THR A O 1
ATOM 2882 N N . ASN A 1 359 ? -0.083 -3.006 14.242 1 97.94 359 ASN A N 1
ATOM 2883 C CA . ASN A 1 359 ? -0.173 -3.502 12.875 1 97.94 359 ASN A CA 1
ATOM 2884 C C . ASN A 1 359 ? 0.321 -2.465 11.867 1 97.94 359 ASN A C 1
ATOM 2886 O O . ASN A 1 359 ? -0.12 -2.449 10.719 1 97.94 359 ASN A O 1
ATOM 2890 N N . LEU A 1 360 ? 1.172 -1.558 12.281 1 98.19 360 LEU A N 1
ATOM 2891 C CA . LEU A 1 360 ? 2.043 -0.744 11.438 1 98.19 360 LEU A CA 1
ATOM 2892 C C . LEU A 1 360 ? 3.51 -1.078 11.695 1 98.19 360 LEU A C 1
ATOM 2894 O O . LEU A 1 360 ? 3.855 -1.608 12.75 1 98.19 360 LEU A O 1
ATOM 2898 N N . PRO A 1 361 ? 4.344 -0.843 10.734 1 96.56 361 PRO A N 1
ATOM 2899 C CA . PRO A 1 361 ? 5.746 -1.234 10.898 1 96.56 361 PRO A CA 1
ATOM 2900 C C . PRO A 1 361 ? 6.418 -0.548 12.086 1 96.56 361 PRO A C 1
ATOM 2902 O O . PRO A 1 361 ? 6.18 0.638 12.328 1 96.56 361 PRO A O 1
ATOM 2905 N N . ASP A 1 362 ? 7.254 -1.254 12.766 1 95.94 362 ASP A N 1
ATOM 2906 C CA . ASP A 1 362 ? 8.109 -0.642 13.781 1 95.94 362 ASP A CA 1
ATOM 2907 C C . ASP A 1 362 ? 9.102 0.334 13.148 1 95.94 362 ASP A C 1
ATOM 2909 O O . ASP A 1 362 ? 9.57 0.113 12.023 1 95.94 362 ASP A O 1
ATOM 2913 N N . GLY A 1 363 ? 9.336 1.386 13.859 1 97.38 363 GLY A N 1
ATOM 2914 C CA . GLY A 1 363 ? 10.32 2.342 13.391 1 97.38 363 GLY A CA 1
ATOM 2915 C C . GLY A 1 363 ? 9.727 3.461 12.562 1 97.38 363 GLY A C 1
ATOM 2916 O O . GLY A 1 363 ? 10.359 4.496 12.352 1 97.38 363 GLY A O 1
ATOM 2917 N N . CYS A 1 364 ? 8.484 3.193 12.039 1 98.5 364 CYS A N 1
ATOM 2918 C CA . CYS A 1 364 ? 7.855 4.309 11.344 1 98.5 364 CYS A CA 1
ATOM 2919 C C . CYS A 1 364 ? 7.395 5.379 12.32 1 98.5 364 CYS A C 1
ATOM 2921 O O . CYS A 1 364 ? 7.57 5.23 13.531 1 98.5 364 CYS A O 1
ATOM 2923 N N . VAL A 1 365 ? 6.914 6.5 11.82 1 98.88 365 VAL A N 1
ATOM 2924 C CA . VAL A 1 365 ? 6.391 7.555 12.68 1 98.88 365 VAL A CA 1
ATOM 2925 C C . VAL A 1 365 ? 4.867 7.469 12.742 1 98.88 365 VAL A C 1
ATOM 2927 O O . VAL A 1 365 ? 4.203 7.379 11.703 1 98.88 365 VAL A O 1
ATOM 2930 N N . VAL A 1 366 ? 4.344 7.426 13.922 1 98.88 366 VAL A N 1
ATOM 2931 C CA . VAL A 1 366 ? 2.9 7.348 14.117 1 98.88 366 VAL A CA 1
ATOM 2932 C C . VAL A 1 366 ? 2.414 8.57 14.898 1 98.88 366 VAL A C 1
ATOM 2934 O O . VAL A 1 366 ? 3.215 9.281 15.5 1 98.88 366 VAL A O 1
ATOM 2937 N N . GLU A 1 367 ? 1.212 8.898 14.805 1 98.75 367 GLU A N 1
ATOM 2938 C CA . GLU A 1 367 ? 0.524 9.922 15.594 1 98.75 367 GLU A CA 1
ATOM 2939 C C . GLU A 1 367 ? -0.505 9.289 16.531 1 98.75 367 GLU A C 1
ATOM 2941 O O . GLU A 1 367 ? -1.494 8.711 16.078 1 98.75 367 GLU A O 1
ATOM 2946 N N . ILE A 1 368 ? -0.25 9.367 17.812 1 98.62 368 ILE A N 1
ATOM 2947 C CA . ILE A 1 368 ? -1.067 8.688 18.812 1 98.62 368 ILE A CA 1
ATOM 2948 C C . ILE A 1 368 ? -1.188 9.562 20.062 1 98.62 368 ILE A C 1
ATOM 2950 O O . ILE A 1 368 ? -0.486 10.57 20.188 1 98.62 368 ILE A O 1
ATOM 2954 N N . PRO A 1 369 ? -2.115 9.211 20.953 1 98 369 PRO A N 1
ATOM 2955 C CA . PRO A 1 369 ? -2.199 9.977 22.188 1 98 369 PRO A CA 1
ATOM 2956 C C . PRO A 1 369 ? -0.914 9.906 23.016 1 98 369 PRO A C 1
ATOM 2958 O O . PRO A 1 369 ? -0.258 8.859 23.062 1 98 369 PRO A O 1
ATOM 2961 N N . GLY A 1 370 ? -0.607 10.992 23.594 1 98.06 370 GLY A N 1
ATOM 2962 C CA . GLY A 1 370 ? 0.509 11.078 24.516 1 98.06 370 GLY A CA 1
ATOM 2963 C C . GLY A 1 370 ? 0.174 11.844 25.797 1 98.06 370 GLY A C 1
ATOM 2964 O O . GLY A 1 370 ? -0.66 12.75 25.766 1 98.06 370 GLY A O 1
ATOM 2965 N N . TYR A 1 371 ? 0.803 11.477 26.844 1 98.38 371 TYR A N 1
ATOM 2966 C CA . TYR A 1 371 ? 0.666 12.109 28.156 1 98.38 371 TYR A CA 1
ATOM 2967 C C . TYR A 1 371 ? 1.988 12.719 28.609 1 98.38 371 TYR A C 1
ATOM 2969 O O . TYR A 1 371 ? 3.047 12.102 28.453 1 98.38 371 TYR A O 1
ATOM 2977 N N . VAL A 1 372 ? 1.894 13.93 29.125 1 98.62 372 VAL A N 1
ATOM 2978 C CA . VAL A 1 372 ? 3.119 14.633 29.484 1 98.62 372 VAL A CA 1
ATOM 2979 C C . VAL A 1 372 ? 3.01 15.156 30.922 1 98.62 372 VAL A C 1
ATOM 2981 O O . VAL A 1 372 ? 1.973 15.695 31.312 1 98.62 372 VAL A O 1
ATOM 2984 N N . ASP A 1 373 ? 3.945 14.93 31.703 1 98.19 373 ASP A N 1
ATOM 2985 C CA . ASP A 1 373 ? 4.168 15.523 33 1 98.19 373 ASP A CA 1
ATOM 2986 C C . ASP A 1 373 ? 5.66 15.641 33.312 1 98.19 373 ASP A C 1
ATOM 2988 O O . ASP A 1 373 ? 6.488 15.594 32.406 1 98.19 373 ASP A O 1
ATOM 2992 N N . ARG A 1 374 ? 6.023 15.875 34.594 1 97 374 ARG A N 1
ATOM 2993 C CA . ARG A 1 374 ? 7.426 16.078 34.938 1 97 374 ARG A CA 1
ATOM 2994 C C . ARG A 1 374 ? 8.25 14.828 34.656 1 97 374 ARG A C 1
ATOM 2996 O O . ARG A 1 374 ? 9.477 14.891 34.594 1 97 374 ARG A O 1
ATOM 3003 N N . ASN A 1 375 ? 7.527 13.719 34.562 1 96.5 375 ASN A N 1
ATOM 3004 C CA . ASN A 1 375 ? 8.219 12.461 34.281 1 96.5 375 ASN A CA 1
ATOM 3005 C C . ASN A 1 375 ? 8.539 12.297 32.812 1 96.5 375 ASN A C 1
ATOM 3007 O O . ASN A 1 375 ? 9.227 11.359 32.406 1 96.5 375 ASN A O 1
ATOM 3011 N N . GLY A 1 376 ? 8.031 13.164 31.938 1 97.19 376 GLY A N 1
ATOM 3012 C CA . GLY A 1 376 ? 8.367 13.125 30.531 1 97.19 376 GLY A CA 1
ATOM 3013 C C . GLY A 1 376 ? 7.152 12.906 29.641 1 97.19 376 GLY A C 1
ATOM 3014 O O . GLY A 1 376 ? 6.016 13.117 30.062 1 97.19 376 GLY A O 1
ATOM 3015 N N . ILE A 1 377 ? 7.367 12.625 28.422 1 97.94 377 ILE A N 1
ATOM 3016 C CA . ILE A 1 377 ? 6.352 12.305 27.438 1 97.94 377 ILE A CA 1
ATOM 3017 C C . ILE A 1 377 ? 6.129 10.797 27.391 1 97.94 377 ILE A C 1
ATOM 3019 O O . ILE A 1 377 ? 7.059 10.031 27.109 1 97.94 377 ILE A O 1
ATOM 3023 N N . ASN A 1 378 ? 4.969 10.391 27.703 1 97.88 378 ASN A N 1
ATOM 3024 C CA . ASN A 1 378 ? 4.625 8.977 27.797 1 97.88 378 ASN A CA 1
ATOM 3025 C C . ASN A 1 378 ? 3.604 8.578 26.734 1 97.88 378 ASN A C 1
ATOM 3027 O O . ASN A 1 378 ? 2.5 9.117 26.703 1 97.88 378 ASN A O 1
ATOM 3031 N N . MET A 1 379 ? 3.965 7.613 25.938 1 97.94 379 MET A N 1
ATOM 3032 C CA . MET A 1 379 ? 3.123 7.164 24.828 1 97.94 379 MET A CA 1
ATOM 3033 C C . MET A 1 379 ? 2.506 5.805 25.125 1 97.94 379 MET A C 1
ATOM 3035 O O . MET A 1 379 ? 3.225 4.828 25.359 1 97.94 379 MET A O 1
ATOM 3039 N N . PRO A 1 380 ? 1.233 5.645 25.141 1 97.94 380 PRO A N 1
ATOM 3040 C CA . PRO A 1 380 ? 0.608 4.344 25.391 1 97.94 380 PRO A CA 1
ATOM 3041 C C . PRO A 1 380 ? 0.608 3.443 24.156 1 97.94 380 PRO A C 1
ATOM 3043 O O . PRO A 1 380 ? 0.884 3.906 23.047 1 97.94 380 PRO A O 1
ATOM 3046 N N . VAL A 1 381 ? 0.313 2.162 24.438 1 98.12 381 VAL A N 1
ATOM 3047 C CA . VAL A 1 381 ? 0.022 1.228 23.359 1 98.12 381 VAL A CA 1
ATOM 3048 C C . VAL A 1 381 ? -1.432 1.384 22.906 1 98.12 381 VAL A C 1
ATOM 3050 O O . VAL A 1 381 ? -2.348 1.296 23.734 1 98.12 381 VAL A O 1
ATOM 3053 N N . VAL A 1 382 ? -1.622 1.657 21.625 1 98.12 382 VAL A N 1
ATOM 3054 C CA . VAL A 1 382 ? -2.961 1.778 21.062 1 98.12 382 VAL A CA 1
ATOM 3055 C C . VAL A 1 382 ? -3.467 0.404 20.625 1 98.12 382 VAL A C 1
ATOM 3057 O O . VAL A 1 382 ? -4.648 0.092 20.781 1 98.12 382 VAL A O 1
ATOM 3060 N N . GLY A 1 383 ? -2.586 -0.459 20.188 1 98.12 383 GLY A N 1
ATOM 3061 C CA . GLY A 1 383 ? -2.965 -1.745 19.625 1 98.12 383 GLY A CA 1
ATOM 3062 C C . GLY A 1 383 ? -3.199 -1.694 18.125 1 98.12 383 GLY A C 1
ATOM 3063 O O . GLY A 1 383 ? -2.604 -0.872 17.422 1 98.12 383 GLY A O 1
ATOM 3064 N N . ASP A 1 384 ? -3.973 -2.584 17.609 1 98 384 ASP A N 1
ATOM 3065 C CA . ASP A 1 384 ? -4.215 -2.656 16.172 1 98 384 ASP A CA 1
ATOM 3066 C C . ASP A 1 384 ? -5.199 -1.577 15.727 1 98 384 ASP A C 1
ATOM 3068 O O . ASP A 1 384 ? -6.223 -1.354 16.391 1 98 384 ASP A O 1
ATOM 3072 N N . LEU A 1 385 ? -4.906 -0.933 14.641 1 98.56 385 LEU A N 1
ATOM 3073 C CA . LEU A 1 385 ? -5.906 -0.163 13.906 1 98.56 385 LEU A CA 1
ATOM 3074 C C . LEU A 1 385 ? -6.887 -1.087 13.195 1 98.56 385 LEU A C 1
ATOM 3076 O O . LEU A 1 385 ? -6.562 -2.244 12.914 1 98.56 385 LEU A O 1
ATOM 3080 N N . PRO A 1 386 ? -8.133 -0.517 12.945 1 98.19 386 PRO A N 1
ATOM 3081 C CA . PRO A 1 386 ? -8.953 -1.27 12 1 98.19 386 PRO A CA 1
ATOM 3082 C C . PRO A 1 386 ? -8.219 -1.591 10.703 1 98.19 386 PRO A C 1
ATOM 3084 O O . PRO A 1 386 ? -7.441 -0.766 10.211 1 98.19 386 PRO A O 1
ATOM 3087 N N . LEU A 1 387 ? -8.453 -2.732 10.094 1 98.44 387 LEU A N 1
ATOM 3088 C CA . LEU A 1 387 ? -7.617 -3.289 9.039 1 98.44 387 LEU A CA 1
ATOM 3089 C C . LEU A 1 387 ? -7.527 -2.336 7.855 1 98.44 387 LEU A C 1
ATOM 3091 O O . LEU A 1 387 ? -6.438 -2.082 7.336 1 98.44 387 LEU A O 1
ATOM 3095 N N . ALA A 1 388 ? -8.641 -1.777 7.465 1 98.62 388 ALA A N 1
ATOM 3096 C CA . ALA A 1 388 ? -8.633 -0.895 6.301 1 98.62 388 ALA A CA 1
ATOM 3097 C C . ALA A 1 388 ? -7.895 0.405 6.598 1 98.62 388 ALA A C 1
ATOM 3099 O O . ALA A 1 388 ? -7.23 0.963 5.723 1 98.62 388 ALA A O 1
ATOM 3100 N N . CYS A 1 389 ? -8.055 0.927 7.832 1 98.69 389 CYS A N 1
ATOM 3101 C CA . CYS A 1 389 ? -7.316 2.111 8.266 1 98.69 389 CYS A CA 1
ATOM 3102 C C . CYS A 1 389 ? -5.816 1.852 8.258 1 98.69 389 CYS A C 1
ATOM 3104 O O . CYS A 1 389 ? -5.039 2.678 7.777 1 98.69 389 CYS A O 1
ATOM 3106 N N . ALA A 1 390 ? -5.453 0.691 8.766 1 98.69 390 ALA A N 1
ATOM 3107 C CA . ALA A 1 390 ? -4.047 0.3 8.781 1 98.69 390 ALA A CA 1
ATOM 3108 C C . ALA A 1 390 ? -3.494 0.16 7.371 1 98.69 390 ALA A C 1
ATOM 3110 O O . ALA A 1 390 ? -2.348 0.53 7.105 1 98.69 390 ALA A O 1
ATOM 3111 N N . ALA A 1 391 ? -4.297 -0.417 6.488 1 98.62 391 ALA A N 1
ATOM 3112 C CA . ALA A 1 391 ? -3.869 -0.606 5.105 1 98.62 391 ALA A CA 1
ATOM 3113 C C . ALA A 1 391 ? -3.568 0.732 4.434 1 98.62 391 ALA A C 1
ATOM 3115 O O . ALA A 1 391 ? -2.576 0.866 3.717 1 98.62 391 ALA A O 1
ATOM 3116 N N . THR A 1 392 ? -4.434 1.704 4.652 1 98.38 392 THR A N 1
ATOM 3117 C CA . THR A 1 392 ? -4.238 3.043 4.105 1 98.38 392 THR A CA 1
ATOM 3118 C C . THR A 1 392 ? -2.951 3.662 4.645 1 98.38 392 THR A C 1
ATOM 3120 O O . THR A 1 392 ? -2.137 4.18 3.877 1 98.38 392 THR A O 1
ATOM 3123 N N . CYS A 1 393 ? -2.709 3.553 5.93 1 98.56 393 CYS A N 1
ATOM 3124 C CA . CYS A 1 393 ? -1.517 4.102 6.57 1 98.56 393 CYS A CA 1
ATOM 3125 C C . CYS A 1 393 ? -0.26 3.398 6.074 1 98.56 393 CYS A C 1
ATOM 3127 O O . CYS A 1 393 ? 0.756 4.043 5.809 1 98.56 393 CYS A O 1
ATOM 3129 N N . ALA A 1 394 ? -0.347 2.105 5.945 1 98.25 394 ALA A N 1
ATOM 3130 C CA . ALA A 1 394 ? 0.822 1.3 5.602 1 98.25 394 ALA A CA 1
ATOM 3131 C C . ALA A 1 394 ? 1.352 1.666 4.219 1 98.25 394 ALA A C 1
ATOM 3133 O O . ALA A 1 394 ? 2.564 1.673 3.99 1 98.25 394 ALA A O 1
ATOM 3134 N N . ALA A 1 395 ? 0.467 1.903 3.328 1 97.62 395 ALA A N 1
ATOM 3135 C CA . ALA A 1 395 ? 0.876 2.311 1.987 1 97.62 395 ALA A CA 1
ATOM 3136 C C . ALA A 1 395 ? 1.683 3.605 2.029 1 97.62 395 ALA A C 1
ATOM 3138 O O . ALA A 1 395 ? 2.727 3.715 1.383 1 97.62 395 ALA A O 1
ATOM 3139 N N . SER A 1 396 ? 1.268 4.535 2.797 1 98.44 396 SER A N 1
ATOM 3140 C CA . SER A 1 396 ? 1.946 5.82 2.922 1 98.44 396 SER A CA 1
ATOM 3141 C C . SER A 1 396 ? 3.26 5.68 3.684 1 98.44 396 SER A C 1
ATOM 3143 O O . SER A 1 396 ? 4.234 6.371 3.381 1 98.44 396 SER A O 1
ATOM 3145 N N . VAL A 1 397 ? 3.283 4.824 4.664 1 98.69 397 VAL A N 1
ATOM 3146 C CA . VAL A 1 397 ? 4.473 4.605 5.48 1 98.69 397 VAL A CA 1
ATOM 3147 C C . VAL A 1 397 ? 5.625 4.125 4.598 1 98.69 397 VAL A C 1
ATOM 3149 O O . VAL A 1 397 ? 6.77 4.551 4.773 1 98.69 397 VAL A O 1
ATOM 3152 N N . ARG A 1 398 ? 5.34 3.252 3.65 1 98.69 398 ARG A N 1
ATOM 3153 C CA . ARG A 1 398 ? 6.375 2.736 2.762 1 98.69 398 ARG A CA 1
ATOM 3154 C C . ARG A 1 398 ? 6.922 3.84 1.859 1 98.69 398 ARG A C 1
ATOM 3156 O O . ARG A 1 398 ? 8.117 3.867 1.557 1 98.69 398 ARG A O 1
ATOM 3163 N N . VAL A 1 399 ? 6.098 4.707 1.436 1 98.81 399 VAL A N 1
ATOM 3164 C CA . VAL A 1 399 ? 6.512 5.867 0.653 1 98.81 399 VAL A CA 1
ATOM 3165 C C . VAL A 1 399 ? 7.418 6.762 1.496 1 98.81 399 VAL A C 1
ATOM 3167 O O . VAL A 1 399 ? 8.484 7.184 1.04 1 98.81 399 VAL A O 1
ATOM 3170 N N . GLN A 1 400 ? 6.996 7.008 2.717 1 98.88 400 GLN A N 1
ATOM 3171 C CA . GLN A 1 400 ? 7.77 7.832 3.639 1 98.88 400 GLN A CA 1
ATOM 3172 C C . GLN A 1 400 ? 9.148 7.219 3.9 1 98.88 400 GLN A C 1
ATOM 3174 O O . GLN A 1 400 ? 10.156 7.926 3.9 1 98.88 400 GLN A O 1
ATOM 3179 N N . GLU A 1 401 ? 9.133 5.945 4.098 1 98.75 401 GLU A N 1
ATOM 3180 C CA . GLU A 1 401 ? 10.375 5.234 4.383 1 98.75 401 GLU A CA 1
ATOM 3181 C C . GLU A 1 401 ? 11.391 5.41 3.254 1 98.75 401 GLU A C 1
ATOM 3183 O O . GLU A 1 401 ? 12.539 5.785 3.494 1 98.75 401 GLU A O 1
ATOM 3188 N N . MET A 1 402 ? 10.953 5.16 2.035 1 98.88 402 MET A N 1
ATOM 3189 C CA . MET A 1 402 ? 11.836 5.289 0.88 1 98.88 402 MET A CA 1
ATOM 3190 C C . MET A 1 402 ? 12.266 6.742 0.689 1 98.88 402 MET A C 1
ATOM 3192 O O . MET A 1 402 ? 13.422 7.008 0.361 1 98.88 402 MET A O 1
ATOM 3196 N N . ALA A 1 403 ? 11.398 7.668 0.927 1 98.94 403 ALA A N 1
ATOM 3197 C CA . ALA A 1 403 ? 11.703 9.086 0.756 1 98.94 403 ALA A CA 1
ATOM 3198 C C . ALA A 1 403 ? 12.742 9.547 1.774 1 98.94 403 ALA A C 1
ATOM 3200 O O . ALA A 1 403 ? 13.648 10.312 1.441 1 98.94 403 ALA A O 1
ATOM 3201 N N . VAL A 1 404 ? 12.586 9.117 3.033 1 98.94 404 VAL A N 1
ATOM 3202 C CA . VAL A 1 404 ? 13.539 9.477 4.078 1 98.94 404 VAL A CA 1
ATOM 3203 C C . VAL A 1 404 ? 14.922 8.938 3.729 1 98.94 404 VAL A C 1
ATOM 3205 O O . VAL A 1 404 ? 15.914 9.664 3.77 1 98.94 404 VAL A O 1
ATOM 3208 N N . GLU A 1 405 ? 14.977 7.676 3.316 1 98.88 405 GLU A N 1
ATOM 3209 C CA . GLU A 1 405 ? 16.25 7.074 2.941 1 98.88 405 GLU A CA 1
ATOM 3210 C C . GLU A 1 405 ? 16.859 7.777 1.734 1 98.88 405 GLU A C 1
ATOM 3212 O O . GLU A 1 405 ? 18.078 7.98 1.675 1 98.88 405 GLU A O 1
ATOM 3217 N N . ALA A 1 406 ? 16.016 8.125 0.81 1 98.88 406 ALA A N 1
ATOM 3218 C CA . ALA A 1 406 ? 16.484 8.844 -0.373 1 98.88 406 ALA A CA 1
ATOM 3219 C C . ALA A 1 406 ? 17.109 10.188 0.009 1 98.88 406 ALA A C 1
ATOM 3221 O O . ALA A 1 406 ? 18.188 10.531 -0.466 1 98.88 406 ALA A O 1
ATOM 3222 N N . ALA A 1 407 ? 16.469 10.914 0.84 1 98.88 407 ALA A N 1
ATOM 3223 C CA . ALA A 1 407 ? 16.906 12.25 1.23 1 98.88 407 ALA A CA 1
ATOM 3224 C C . ALA A 1 407 ? 18.219 12.188 2.012 1 98.88 407 ALA A C 1
ATOM 3226 O O . ALA A 1 407 ? 19.109 13.016 1.809 1 98.88 407 ALA A O 1
ATOM 3227 N N . VAL A 1 408 ? 18.312 11.25 2.92 1 98.75 408 VAL A N 1
ATOM 3228 C CA . VAL A 1 408 ? 19.469 11.141 3.812 1 98.75 408 VAL A CA 1
ATOM 3229 C C . VAL A 1 408 ? 20.703 10.711 3.02 1 98.75 408 VAL A C 1
ATOM 3231 O O . VAL A 1 408 ? 21.797 11.203 3.262 1 98.75 408 VAL A O 1
ATOM 3234 N N . HIS A 1 409 ? 20.516 9.875 1.967 1 98.44 409 HIS A N 1
ATOM 3235 C CA . HIS A 1 409 ? 21.672 9.258 1.308 1 98.44 409 HIS A CA 1
ATOM 3236 C C . HIS A 1 409 ? 21.844 9.805 -0.106 1 98.44 409 HIS A C 1
ATOM 3238 O O . HIS A 1 409 ? 22.797 9.445 -0.798 1 98.44 409 HIS A O 1
ATOM 3244 N N . GLY A 1 410 ? 21.016 10.695 -0.491 1 98.44 410 GLY A N 1
ATOM 3245 C CA . GLY A 1 410 ? 21.078 11.195 -1.854 1 98.44 410 GLY A CA 1
ATOM 3246 C C . GLY A 1 410 ? 20.844 10.125 -2.898 1 98.44 410 GLY A C 1
ATOM 3247 O O . GLY A 1 410 ? 21.547 10.055 -3.904 1 98.44 410 GLY A O 1
ATOM 3248 N N . ASP A 1 411 ? 19.922 9.242 -2.656 1 98.44 411 ASP A N 1
ATOM 3249 C CA . ASP A 1 411 ? 19.625 8.102 -3.523 1 98.44 411 ASP A CA 1
ATOM 3250 C C . ASP A 1 411 ? 18.453 8.43 -4.465 1 98.44 411 ASP A C 1
ATOM 3252 O O . ASP A 1 411 ? 17.297 8.258 -4.105 1 98.44 411 ASP A O 1
ATOM 3256 N N . VAL A 1 412 ? 18.734 8.742 -5.691 1 98.44 412 VAL A N 1
ATOM 3257 C CA . VAL A 1 412 ? 17.734 9.203 -6.648 1 98.44 412 VAL A CA 1
ATOM 3258 C C . VAL A 1 412 ? 16.812 8.039 -7.027 1 98.44 412 VAL A C 1
ATOM 3260 O O . VAL A 1 412 ? 15.625 8.234 -7.258 1 98.44 412 VAL A O 1
ATOM 3263 N N . MET A 1 413 ? 17.344 6.82 -7.098 1 98.19 413 MET A N 1
ATOM 3264 C CA . MET A 1 413 ? 16.5 5.664 -7.418 1 98.19 413 MET A CA 1
ATOM 3265 C C . MET A 1 413 ? 15.43 5.453 -6.363 1 98.19 413 MET A C 1
ATOM 3267 O O . MET A 1 413 ? 14.266 5.223 -6.695 1 98.19 413 MET A O 1
ATOM 3271 N N . LEU A 1 414 ? 15.781 5.57 -5.121 1 98.69 414 LEU A N 1
ATOM 3272 C CA . LEU A 1 414 ? 14.805 5.438 -4.047 1 98.69 414 LEU A CA 1
ATOM 3273 C C . LEU A 1 414 ? 13.773 6.559 -4.109 1 98.69 414 LEU A C 1
ATOM 3275 O O . LEU A 1 414 ? 12.602 6.352 -3.787 1 98.69 414 LEU A O 1
ATOM 3279 N N . LEU A 1 415 ? 14.273 7.766 -4.422 1 98.88 415 LEU A N 1
ATOM 3280 C CA . LEU A 1 415 ? 13.352 8.883 -4.582 1 98.88 415 LEU A CA 1
ATOM 3281 C C . LEU A 1 415 ? 12.312 8.578 -5.652 1 98.88 415 LEU A C 1
ATOM 3283 O O . LEU A 1 415 ? 11.109 8.773 -5.434 1 98.88 415 LEU A O 1
ATOM 3287 N N . LYS A 1 416 ? 12.766 8.102 -6.809 1 98.88 416 LYS A N 1
ATOM 3288 C CA . LYS A 1 416 ? 11.867 7.77 -7.91 1 98.88 416 LYS A CA 1
ATOM 3289 C C . LYS A 1 416 ? 10.922 6.633 -7.523 1 98.88 416 LYS A C 1
ATOM 3291 O O . LYS A 1 416 ? 9.742 6.648 -7.883 1 98.88 416 LYS A O 1
ATOM 3296 N N . GLN A 1 417 ? 11.422 5.664 -6.797 1 98.88 417 GLN A N 1
ATOM 3297 C CA . GLN A 1 417 ? 10.609 4.543 -6.336 1 98.88 417 GLN A CA 1
ATOM 3298 C C . GLN A 1 417 ? 9.562 5 -5.324 1 98.88 417 GLN A C 1
ATOM 3300 O O . GLN A 1 417 ? 8.43 4.508 -5.324 1 98.88 417 GLN A O 1
ATOM 3305 N N . ALA A 1 418 ? 9.93 5.934 -4.438 1 98.88 418 ALA A N 1
ATOM 3306 C CA . ALA A 1 418 ? 8.953 6.516 -3.52 1 98.88 418 ALA A CA 1
ATOM 3307 C C . ALA A 1 418 ? 7.812 7.184 -4.285 1 98.88 418 ALA A C 1
ATOM 3309 O O . ALA A 1 418 ? 6.641 6.984 -3.961 1 98.88 418 ALA A O 1
ATOM 3310 N N . MET A 1 419 ? 8.227 7.961 -5.332 1 98.88 419 MET A N 1
ATOM 3311 C CA . MET A 1 419 ? 7.242 8.641 -6.168 1 98.88 419 MET A CA 1
ATOM 3312 C C . MET A 1 419 ? 6.348 7.629 -6.879 1 98.88 419 MET A C 1
ATOM 3314 O O . MET A 1 419 ? 5.133 7.828 -6.973 1 98.88 419 MET A O 1
ATOM 3318 N N . LEU A 1 420 ? 6.902 6.57 -7.328 1 98.81 420 LEU A N 1
ATOM 3319 C CA . LEU A 1 420 ? 6.203 5.531 -8.078 1 98.81 420 LEU A CA 1
ATOM 3320 C C . LEU A 1 420 ? 5.16 4.844 -7.207 1 98.81 420 LEU A C 1
ATOM 3322 O O . LEU A 1 420 ? 4.109 4.426 -7.703 1 98.81 420 LEU A O 1
ATOM 3326 N N . HIS A 1 421 ? 5.391 4.758 -5.891 1 98.81 421 HIS A N 1
ATOM 3327 C CA . HIS A 1 421 ? 4.531 3.998 -4.988 1 98.81 421 HIS A CA 1
ATOM 3328 C C . HIS A 1 421 ? 3.496 4.898 -4.324 1 98.81 421 HIS A C 1
ATOM 3330 O O . HIS A 1 421 ? 2.605 4.418 -3.619 1 98.81 421 HIS A O 1
ATOM 3336 N N . ASP A 1 422 ? 3.666 6.25 -4.488 1 98.75 422 ASP A N 1
ATOM 3337 C CA . ASP A 1 422 ? 2.676 7.148 -3.904 1 98.75 422 ASP A CA 1
ATOM 3338 C C . ASP A 1 422 ? 1.282 6.871 -4.461 1 98.75 422 ASP A C 1
ATOM 3340 O O . ASP A 1 422 ? 1.105 6.762 -5.676 1 98.75 422 ASP A O 1
ATOM 3344 N N . PRO A 1 423 ? 0.261 6.852 -3.57 1 98.31 423 PRO A N 1
ATOM 3345 C CA . PRO A 1 423 ? -1.06 6.387 -3.998 1 98.31 423 PRO A CA 1
ATOM 3346 C C . PRO A 1 423 ? -1.649 7.23 -5.125 1 98.31 423 PRO A C 1
ATOM 3348 O O . PRO A 1 423 ? -2.139 6.684 -6.117 1 98.31 423 PRO A O 1
ATOM 3351 N N . LEU A 1 424 ? -1.616 8.531 -5.035 1 98.62 424 LEU A N 1
ATOM 3352 C CA . LEU A 1 424 ? -2.209 9.359 -6.074 1 98.62 424 LEU A CA 1
ATOM 3353 C C . LEU A 1 424 ? -1.322 9.398 -7.312 1 98.62 424 LEU A C 1
ATOM 3355 O O . LEU A 1 424 ? -1.817 9.297 -8.438 1 98.62 424 LEU A O 1
ATOM 3359 N N . VAL A 1 425 ? 0.003 9.523 -7.145 1 98.81 425 VAL A N 1
ATOM 3360 C CA . VAL A 1 425 ? 0.923 9.57 -8.273 1 98.81 425 VAL A CA 1
ATOM 3361 C C . VAL A 1 425 ? 0.805 8.289 -9.102 1 98.81 425 VAL A C 1
ATOM 3363 O O . VAL A 1 425 ? 0.722 8.344 -10.328 1 98.81 425 VAL A O 1
ATOM 3366 N N . SER A 1 426 ? 0.758 7.152 -8.414 1 98.56 426 SER A N 1
ATOM 3367 C CA . SER A 1 426 ? 0.692 5.867 -9.102 1 98.56 426 SER A CA 1
ATOM 3368 C C . SER A 1 426 ? -0.636 5.703 -9.836 1 98.56 426 SER A C 1
ATOM 3370 O O . SER A 1 426 ? -0.702 5.039 -10.867 1 98.56 426 SER A O 1
ATOM 3372 N N . ALA A 1 427 ? -1.698 6.277 -9.258 1 98.38 427 ALA A N 1
ATOM 3373 C CA . ALA A 1 427 ? -3.016 6.172 -9.883 1 98.38 427 ALA A CA 1
ATOM 3374 C C . ALA A 1 427 ? -3.09 7.016 -11.156 1 98.38 427 ALA A C 1
ATOM 3376 O O . ALA A 1 427 ? -3.812 6.672 -12.094 1 98.38 427 ALA A O 1
ATOM 3377 N N . VAL A 1 428 ? -2.277 8.094 -11.242 1 98.44 428 VAL A N 1
ATOM 3378 C CA . VAL A 1 428 ? -2.375 9.055 -12.336 1 98.44 428 VAL A CA 1
ATOM 3379 C C . VAL A 1 428 ? -1.303 8.75 -13.383 1 98.44 428 VAL A C 1
ATOM 3381 O O . VAL A 1 428 ? -1.596 8.68 -14.578 1 98.44 428 VAL A O 1
ATOM 3384 N N . CYS A 1 429 ? -0.052 8.516 -12.969 1 98.62 429 CYS A N 1
ATOM 3385 C CA . CYS A 1 429 ? 1.098 8.5 -13.867 1 98.62 429 CYS A CA 1
ATOM 3386 C C . CYS A 1 429 ? 1.538 7.07 -14.164 1 98.62 429 CYS A C 1
ATOM 3388 O O . CYS A 1 429 ? 1.442 6.195 -13.297 1 98.62 429 CYS A O 1
ATOM 3390 N N . ASN A 1 430 ? 1.971 6.812 -15.383 1 98 430 ASN A N 1
ATOM 3391 C CA . ASN A 1 430 ? 2.73 5.598 -15.648 1 98 430 ASN A CA 1
ATOM 3392 C C . ASN A 1 430 ? 4.195 5.75 -15.25 1 98 430 ASN A C 1
ATOM 3394 O O . ASN A 1 430 ? 4.629 6.84 -14.867 1 98 430 ASN A O 1
ATOM 3398 N N . PRO A 1 431 ? 5.031 4.715 -15.297 1 98.06 431 PRO A N 1
ATOM 3399 C CA . PRO A 1 431 ? 6.387 4.773 -14.75 1 98.06 431 PRO A CA 1
ATOM 3400 C C . PRO A 1 431 ? 7.266 5.812 -15.445 1 98.06 431 PRO A C 1
ATOM 3402 O O . PRO A 1 431 ? 8.039 6.516 -14.797 1 98.06 431 PRO A O 1
ATOM 3405 N N . GLU A 1 432 ? 7.172 5.914 -16.75 1 98 432 GLU A N 1
ATOM 3406 C CA . GLU A 1 432 ? 7.988 6.879 -17.484 1 98 432 GLU A CA 1
ATOM 3407 C C . GLU A 1 432 ? 7.637 8.312 -17.094 1 98 432 GLU A C 1
ATOM 3409 O O . GLU A 1 432 ? 8.523 9.156 -16.953 1 98 432 GLU A O 1
ATOM 3414 N N . GLU A 1 433 ? 6.379 8.578 -16.938 1 98.69 433 GLU A N 1
ATOM 3415 C CA . GLU A 1 433 ? 5.934 9.891 -16.469 1 98.69 433 GLU A CA 1
ATOM 3416 C C . GLU A 1 433 ? 6.5 10.203 -15.086 1 98.69 433 GLU A C 1
ATOM 3418 O O . GLU A 1 433 ? 6.945 11.328 -14.836 1 98.69 433 GLU A O 1
ATOM 3423 N N . VAL A 1 434 ? 6.504 9.258 -14.203 1 98.88 434 VAL A N 1
ATOM 3424 C CA . VAL A 1 434 ? 7.047 9.445 -12.867 1 98.88 434 VAL A CA 1
ATOM 3425 C C . VAL A 1 434 ? 8.531 9.773 -12.953 1 98.88 434 VAL A C 1
ATOM 3427 O O . VAL A 1 434 ? 9.008 10.703 -12.289 1 98.88 434 VAL A O 1
ATOM 3430 N N . TRP A 1 435 ? 9.289 9 -13.742 1 98.75 435 TRP A N 1
ATOM 3431 C CA . TRP A 1 435 ? 10.734 9.18 -13.859 1 98.75 435 TRP A CA 1
ATOM 3432 C C . TRP A 1 435 ? 11.07 10.57 -14.383 1 98.75 435 TRP A C 1
ATOM 3434 O O . TRP A 1 435 ? 11.938 11.25 -13.836 1 98.75 435 TRP A O 1
ATOM 3444 N N . GLN A 1 436 ? 10.375 11.016 -15.414 1 98.81 436 GLN A N 1
ATOM 3445 C CA . GLN A 1 436 ? 10.664 12.328 -15.992 1 98.81 436 GLN A CA 1
ATOM 3446 C C . GLN A 1 436 ? 10.18 13.453 -15.078 1 98.81 436 GLN A C 1
ATOM 3448 O O . GLN A 1 436 ? 10.805 14.516 -15.016 1 98.81 436 GLN A O 1
ATOM 3453 N N . MET A 1 437 ? 9.062 13.219 -14.383 1 98.88 437 MET A N 1
ATOM 3454 C CA . MET A 1 437 ? 8.57 14.203 -13.422 1 98.88 437 MET A CA 1
ATOM 3455 C C . MET A 1 437 ? 9.594 14.445 -12.312 1 98.88 437 MET A C 1
ATOM 3457 O O . MET A 1 437 ? 9.883 15.586 -11.969 1 98.88 437 MET A O 1
ATOM 3461 N N . VAL A 1 438 ? 10.164 13.367 -11.812 1 98.88 438 VAL A N 1
ATOM 3462 C CA . VAL A 1 438 ? 11.148 13.484 -10.742 1 98.88 438 VAL A CA 1
ATOM 3463 C C . VAL A 1 438 ? 12.391 14.211 -11.266 1 98.88 438 VAL A C 1
ATOM 3465 O O . VAL A 1 438 ? 12.945 15.078 -10.586 1 98.88 438 VAL A O 1
ATOM 3468 N N . ASP A 1 439 ? 12.82 13.844 -12.477 1 98.88 439 ASP A N 1
ATOM 3469 C CA . ASP A 1 439 ? 13.961 14.523 -13.07 1 98.88 439 ASP A CA 1
ATOM 3470 C C . ASP A 1 439 ? 13.703 16.031 -13.195 1 98.88 439 ASP A C 1
ATOM 3472 O O . ASP A 1 439 ? 14.578 16.844 -12.883 1 98.88 439 ASP A O 1
ATOM 3476 N N . GLU A 1 440 ? 12.562 16.359 -13.664 1 98.75 440 GLU A N 1
ATOM 3477 C CA . GLU A 1 440 ? 12.227 17.781 -13.828 1 98.75 440 GLU A CA 1
ATOM 3478 C C . GLU A 1 440 ? 12.203 18.5 -12.484 1 98.75 440 GLU A C 1
ATOM 3480 O O . GLU A 1 440 ? 12.672 19.641 -12.375 1 98.75 440 GLU A O 1
ATOM 3485 N N . MET A 1 441 ? 11.648 17.875 -11.5 1 98.88 441 MET A N 1
ATOM 3486 C CA . MET A 1 441 ? 11.586 18.469 -10.172 1 98.88 441 MET A CA 1
ATOM 3487 C C . MET A 1 441 ? 12.977 18.641 -9.578 1 98.88 441 MET A C 1
ATOM 3489 O O . MET A 1 441 ? 13.266 19.641 -8.922 1 98.88 441 MET A O 1
ATOM 3493 N N . LEU A 1 442 ? 13.828 17.625 -9.805 1 98.88 442 LEU A N 1
ATOM 3494 C CA . LEU A 1 442 ? 15.211 17.719 -9.336 1 98.88 442 LEU A CA 1
ATOM 3495 C C . LEU A 1 442 ? 15.922 18.922 -9.969 1 98.88 442 LEU A C 1
ATOM 3497 O O . LEU A 1 442 ? 16.562 19.703 -9.273 1 98.88 442 LEU A O 1
ATOM 3501 N N . VAL A 1 443 ? 15.781 19.062 -11.266 1 98.81 443 VAL A N 1
ATOM 3502 C CA . VAL A 1 443 ? 16.453 20.141 -12 1 98.81 443 VAL A CA 1
ATOM 3503 C C . VAL A 1 443 ? 15.906 21.5 -11.539 1 98.81 443 VAL A C 1
ATOM 3505 O O . VAL A 1 443 ? 16.672 22.406 -11.25 1 98.81 443 VAL A O 1
ATOM 3508 N N . ALA A 1 444 ? 14.602 21.594 -11.414 1 98.75 444 ALA A N 1
ATOM 3509 C CA . ALA A 1 444 ? 13.945 22.859 -11.086 1 98.75 444 ALA A CA 1
ATOM 3510 C C . ALA A 1 444 ? 14.273 23.297 -9.664 1 98.75 444 ALA A C 1
ATOM 3512 O O . ALA A 1 444 ? 14.328 24.484 -9.367 1 98.75 444 ALA A O 1
ATOM 3513 N N . GLN A 1 445 ? 14.531 22.328 -8.789 1 98.56 445 GLN A N 1
ATOM 3514 C CA . GLN A 1 445 ? 14.711 22.656 -7.375 1 98.56 445 GLN A CA 1
ATOM 3515 C C . GLN A 1 445 ? 16.156 22.438 -6.941 1 98.56 445 GLN A C 1
ATOM 3517 O O . GLN A 1 445 ? 16.438 22.281 -5.75 1 98.56 445 GLN A O 1
ATOM 3522 N N . ALA A 1 446 ? 17.062 22.469 -7.832 1 98.31 446 ALA A N 1
ATOM 3523 C CA . ALA A 1 446 ? 18.469 22.141 -7.637 1 98.31 446 ALA A CA 1
ATOM 3524 C C . ALA A 1 446 ? 19.062 22.938 -6.48 1 98.31 446 ALA A C 1
ATOM 3526 O O . ALA A 1 446 ? 19.844 22.406 -5.691 1 98.31 446 ALA A O 1
ATOM 3527 N N . ARG A 1 447 ? 18.625 24.109 -6.301 1 96.56 447 ARG A N 1
ATOM 3528 C CA . ARG A 1 447 ? 19.172 25.031 -5.32 1 96.56 447 ARG A CA 1
ATOM 3529 C C . ARG A 1 447 ? 18.984 24.5 -3.902 1 96.56 447 ARG A C 1
ATOM 3531 O O . ARG A 1 447 ? 19.797 24.812 -3.016 1 96.56 447 ARG A O 1
ATOM 3538 N N . TRP A 1 448 ? 17.984 23.688 -3.699 1 97.81 448 TRP A N 1
ATOM 3539 C CA . TRP A 1 448 ? 17.641 23.297 -2.342 1 97.81 448 TRP A CA 1
ATOM 3540 C C . TRP A 1 448 ? 17.938 21.812 -2.115 1 97.81 448 TRP A C 1
ATOM 3542 O O . TRP A 1 448 ? 17.5 21.234 -1.112 1 97.81 448 TRP A O 1
ATOM 3552 N N . LEU A 1 449 ? 18.688 21.219 -3.096 1 98.5 449 LEU A N 1
ATOM 3553 C CA . LEU A 1 449 ? 18.875 19.781 -3.025 1 98.5 449 LEU A CA 1
ATOM 3554 C C . LEU A 1 449 ? 20.359 19.422 -3.107 1 98.5 449 LEU A C 1
ATOM 3556 O O . LEU A 1 449 ? 20.797 18.734 -4.039 1 98.5 449 LEU A O 1
ATOM 3560 N N . PRO A 1 450 ? 21.125 19.781 -2.061 1 97.12 450 PRO A N 1
ATOM 3561 C CA . PRO A 1 450 ? 22.578 19.562 -2.111 1 97.12 450 PRO A CA 1
ATOM 3562 C C . PRO A 1 450 ? 22.938 18.078 -2.186 1 97.12 450 PRO A C 1
ATOM 3564 O O . PRO A 1 450 ? 23.984 17.719 -2.754 1 97.12 450 PRO A O 1
ATOM 3567 N N . GLN A 1 451 ? 22.109 17.188 -1.667 1 98.12 451 GLN A N 1
ATOM 3568 C CA . GLN A 1 451 ? 22.422 15.766 -1.623 1 98.12 451 GLN A CA 1
ATOM 3569 C C . GLN A 1 451 ? 22.344 15.141 -3.014 1 98.12 451 GLN A C 1
ATOM 3571 O O . GLN A 1 451 ? 22.812 14.023 -3.227 1 98.12 451 GLN A O 1
ATOM 3576 N N . TYR A 1 452 ? 21.781 15.891 -3.975 1 98.44 452 TYR A N 1
ATOM 3577 C CA . TYR A 1 452 ? 21.609 15.367 -5.324 1 98.44 452 TYR A CA 1
ATOM 3578 C C . TYR A 1 452 ? 22.484 16.125 -6.316 1 98.44 452 TYR A C 1
ATOM 3580 O O . TYR A 1 452 ? 22.219 16.109 -7.523 1 98.44 452 TYR A O 1
ATOM 3588 N N . ARG A 1 453 ? 23.484 16.797 -5.863 1 97.38 453 ARG A N 1
ATOM 3589 C CA . ARG A 1 453 ? 24.328 17.688 -6.66 1 97.38 453 ARG A CA 1
ATOM 3590 C C . ARG A 1 453 ? 24.875 16.969 -7.887 1 97.38 453 ARG A C 1
ATOM 3592 O O . ARG A 1 453 ? 24.953 17.547 -8.969 1 97.38 453 ARG A O 1
ATOM 3599 N N . ASP A 1 454 ? 25.266 15.734 -7.758 1 96.62 454 ASP A N 1
ATOM 3600 C CA . ASP A 1 454 ? 25.891 14.984 -8.844 1 96.62 454 ASP A CA 1
ATOM 3601 C C . ASP A 1 454 ? 24.828 14.398 -9.781 1 96.62 454 ASP A C 1
ATOM 3603 O O . ASP A 1 454 ? 25.109 14.156 -10.961 1 96.62 454 ASP A O 1
ATOM 3607 N N . GLU A 1 455 ? 23.656 14.211 -9.258 1 97.62 455 GLU A N 1
ATOM 3608 C CA . GLU A 1 455 ? 22.594 13.57 -10.031 1 97.62 455 GLU A CA 1
ATOM 3609 C C . GLU A 1 455 ? 21.812 14.594 -10.859 1 97.62 455 GLU A C 1
ATOM 3611 O O . GLU A 1 455 ? 21.234 14.25 -11.891 1 97.62 455 GLU A O 1
ATOM 3616 N N . ILE A 1 456 ? 21.797 15.805 -10.492 1 98.44 456 ILE A N 1
ATOM 3617 C CA . ILE A 1 456 ? 20.922 16.812 -11.094 1 98.44 456 ILE A CA 1
ATOM 3618 C C . ILE A 1 456 ? 21.375 17.094 -12.523 1 98.44 456 ILE A C 1
ATOM 3620 O O . ILE A 1 456 ? 20.562 17.141 -13.438 1 98.44 456 ILE A O 1
ATOM 3624 N N . PRO A 1 457 ? 22.734 17.188 -12.82 1 98.19 457 PRO A N 1
ATOM 3625 C CA . PRO A 1 457 ? 23.125 17.328 -14.219 1 98.19 457 PRO A CA 1
ATOM 3626 C C . PRO A 1 457 ? 22.75 16.109 -15.07 1 98.19 457 PRO A C 1
ATOM 3628 O O . PRO A 1 457 ? 22.375 16.266 -16.234 1 98.19 457 PRO A O 1
ATOM 3631 N N . ARG A 1 458 ? 22.797 14.984 -14.484 1 98.25 458 ARG A N 1
ATOM 3632 C CA . ARG A 1 458 ? 22.391 13.773 -15.203 1 98.25 458 ARG A CA 1
ATOM 3633 C C . ARG A 1 458 ? 20.906 13.781 -15.508 1 98.25 458 ARG A C 1
ATOM 3635 O O . ARG A 1 458 ? 20.484 13.352 -16.578 1 98.25 458 ARG A O 1
ATOM 3642 N N . ALA A 1 459 ? 20.141 14.234 -14.555 1 98.56 459 ALA A N 1
ATOM 3643 C CA . ALA A 1 459 ? 18.688 14.367 -14.75 1 98.56 459 ALA A CA 1
ATOM 3644 C C . ALA A 1 459 ? 18.391 15.328 -15.898 1 98.56 459 ALA A C 1
ATOM 3646 O O . ALA A 1 459 ? 17.516 15.055 -16.734 1 98.56 459 ALA A O 1
ATOM 3647 N N . ALA A 1 460 ? 19.078 16.406 -15.883 1 98.56 460 ALA A N 1
ATOM 3648 C CA . ALA A 1 460 ? 18.906 17.391 -16.953 1 98.56 460 ALA A CA 1
ATOM 3649 C C . ALA A 1 460 ? 19.234 16.781 -18.312 1 98.56 460 ALA A C 1
ATOM 3651 O O . ALA A 1 460 ? 18.531 17.016 -19.297 1 98.56 460 ALA A O 1
ATOM 3652 N N . GLU A 1 461 ? 20.266 16.031 -18.344 1 98.44 461 GLU A N 1
ATOM 3653 C CA . GLU A 1 461 ? 20.688 15.375 -19.578 1 98.44 461 GLU A CA 1
ATOM 3654 C C . GLU A 1 461 ? 19.656 14.344 -20.031 1 98.44 461 GLU A C 1
ATOM 3656 O O . GLU A 1 461 ? 19.391 14.219 -21.234 1 98.44 461 GLU A O 1
ATOM 3661 N N . ARG A 1 462 ? 19.094 13.617 -19.109 1 98.12 462 ARG A N 1
ATOM 3662 C CA . ARG A 1 462 ? 18.078 12.633 -19.453 1 98.12 462 ARG A CA 1
ATOM 3663 C C . ARG A 1 462 ? 16.859 13.312 -20.078 1 98.12 462 ARG A C 1
ATOM 3665 O O . ARG A 1 462 ? 16.281 12.812 -21.047 1 98.12 462 ARG A O 1
ATOM 3672 N N . LEU A 1 463 ? 16.453 14.406 -19.531 1 98.25 463 LEU A N 1
ATOM 3673 C CA . LEU A 1 463 ? 15.312 15.148 -20.062 1 98.25 463 LEU A CA 1
ATOM 3674 C C . LEU A 1 463 ? 15.625 15.695 -21.453 1 98.25 463 LEU A C 1
ATOM 3676 O O . LEU A 1 463 ? 14.781 15.633 -22.359 1 98.25 463 LEU A O 1
ATOM 3680 N N . ALA A 1 464 ? 16.859 16.203 -21.609 1 98.12 464 ALA A N 1
ATOM 3681 C CA . ALA A 1 464 ? 17.281 16.719 -22.906 1 98.12 464 ALA A CA 1
ATOM 3682 C C . ALA A 1 464 ? 17.312 15.609 -23.953 1 98.12 464 ALA A C 1
ATOM 3684 O O . ALA A 1 464 ? 16.906 15.82 -25.109 1 98.12 464 ALA A O 1
ATOM 3685 N N . GLN A 1 465 ? 17.828 14.516 -23.578 1 97.94 465 GLN A N 1
ATOM 3686 C CA . GLN A 1 465 ? 17.875 13.367 -24.484 1 97.94 465 GLN A CA 1
ATOM 3687 C C . GLN A 1 465 ? 16.469 12.914 -24.875 1 97.94 465 GLN A C 1
ATOM 3689 O O . GLN A 1 465 ? 16.234 12.555 -26.031 1 97.94 465 GLN A O 1
ATOM 3694 N N . ALA A 1 466 ? 15.578 12.875 -23.859 1 97.38 466 ALA A N 1
ATOM 3695 C CA . ALA A 1 466 ? 14.195 12.5 -24.141 1 97.38 466 ALA A CA 1
ATOM 3696 C C . ALA A 1 466 ? 13.57 13.461 -25.156 1 97.38 466 ALA A C 1
ATOM 3698 O O . ALA A 1 466 ? 12.797 13.039 -26.031 1 97.38 466 ALA A O 1
ATOM 3699 N N . GLU A 1 467 ? 13.883 14.695 -25.047 1 96.81 467 GLU A N 1
ATOM 3700 C CA . GLU A 1 467 ? 13.406 15.68 -26.016 1 96.81 467 GLU A CA 1
ATOM 3701 C C . GLU A 1 467 ? 13.992 15.43 -27.406 1 96.81 467 GLU A C 1
ATOM 3703 O O . GLU A 1 467 ? 13.266 15.43 -28.391 1 96.81 467 GLU A O 1
ATOM 3708 N N . ARG A 1 468 ? 15.273 15.164 -27.453 1 97.38 468 ARG A N 1
ATOM 3709 C CA . ARG A 1 468 ? 15.969 14.945 -28.719 1 97.38 468 ARG A CA 1
ATOM 3710 C C . ARG A 1 468 ? 15.477 13.68 -29.406 1 97.38 468 ARG A C 1
ATOM 3712 O O . ARG A 1 468 ? 15.32 13.648 -30.625 1 97.38 468 ARG A O 1
ATOM 3719 N N . ASN A 1 469 ? 15.195 12.727 -28.609 1 96.5 469 ASN A N 1
ATOM 3720 C CA . ASN A 1 469 ? 14.82 11.43 -29.141 1 96.5 469 ASN A CA 1
ATOM 3721 C C . ASN A 1 469 ? 13.312 11.32 -29.359 1 96.5 469 ASN A C 1
ATOM 3723 O O . ASN A 1 469 ? 12.82 10.305 -29.859 1 96.5 469 ASN A O 1
ATOM 3727 N N . GLY A 1 470 ? 12.609 12.305 -28.953 1 95.31 470 GLY A N 1
ATOM 3728 C CA . GLY A 1 470 ? 11.164 12.281 -29.125 1 95.31 470 GLY A CA 1
ATOM 3729 C C . GLY A 1 470 ? 10.469 11.359 -28.141 1 95.31 470 GLY A C 1
ATOM 3730 O O . GLY A 1 470 ? 9.367 10.875 -28.406 1 95.31 470 GLY A O 1
ATOM 3731 N N . THR A 1 471 ? 11.133 11.078 -26.969 1 95.06 471 THR A N 1
ATOM 3732 C CA . THR A 1 471 ? 10.578 10.164 -25.984 1 95.06 471 THR A CA 1
ATOM 3733 C C . THR A 1 471 ? 10.07 10.922 -24.766 1 95.06 471 THR A C 1
ATOM 3735 O O . THR A 1 471 ? 9.758 10.312 -23.734 1 95.06 471 THR A O 1
ATOM 3738 N N . ARG A 1 472 ? 10.047 12.258 -24.875 1 97 472 ARG A N 1
ATOM 3739 C CA . ARG A 1 472 ? 9.43 13.031 -23.797 1 97 472 ARG A CA 1
ATOM 3740 C C . ARG A 1 472 ? 7.953 12.695 -23.672 1 97 472 ARG A C 1
ATOM 3742 O O . ARG A 1 472 ? 7.238 12.586 -24.656 1 97 472 ARG A O 1
ATOM 3749 N N . VAL A 1 473 ? 7.527 12.461 -22.469 1 97.31 473 VAL A N 1
ATOM 3750 C CA . VAL A 1 473 ? 6.129 12.117 -22.234 1 97.31 473 VAL A CA 1
ATOM 3751 C C . VAL A 1 473 ? 5.238 13.305 -22.594 1 97.31 473 VAL A C 1
ATOM 3753 O O . VAL A 1 473 ? 5.699 14.445 -22.625 1 97.31 473 VAL A O 1
ATOM 3756 N N . LYS A 1 474 ? 3.992 13 -22.922 1 93.94 474 LYS A N 1
ATOM 3757 C CA . LYS A 1 474 ? 3.033 14.055 -23.219 1 93.94 474 LYS A CA 1
ATOM 3758 C C . LYS A 1 474 ? 2.633 14.812 -21.953 1 93.94 474 LYS A C 1
ATOM 3760 O O . LYS A 1 474 ? 2.111 14.219 -21.016 1 93.94 474 LYS A O 1
ATOM 3765 N N . LEU A 1 475 ? 2.854 16.062 -21.922 1 96.12 475 LEU A N 1
ATOM 3766 C CA . LEU A 1 475 ? 2.518 16.906 -20.781 1 96.12 475 LEU A CA 1
ATOM 3767 C C . LEU A 1 475 ? 1.173 17.609 -20.984 1 96.12 475 LEU A C 1
ATOM 3769 O O . LEU A 1 475 ? 0.759 17.828 -22.125 1 96.12 475 LEU A O 1
ATOM 3773 N N . ARG A 1 476 ? 0.515 17.891 -19.938 1 93.69 476 ARG A N 1
ATOM 3774 C CA . ARG A 1 476 ? -0.687 18.719 -19.969 1 93.69 476 ARG A CA 1
ATOM 3775 C C . ARG A 1 476 ? -0.331 20.203 -19.906 1 93.69 476 ARG A C 1
ATOM 3777 O O . ARG A 1 476 ? -0.644 20.891 -18.938 1 93.69 476 ARG A O 1
ATOM 3784 N N . GLU A 1 477 ? 0.198 20.672 -20.969 1 87.81 477 GLU A N 1
ATOM 3785 C CA . GLU A 1 477 ? 0.666 22.047 -21 1 87.81 477 GLU A CA 1
ATOM 3786 C C . GLU A 1 477 ? -0.493 23.031 -20.828 1 87.81 477 GLU A C 1
ATOM 3788 O O . GLU A 1 477 ? -1.508 22.922 -21.516 1 87.81 477 GLU A O 1
ATOM 3793 N N . GLY A 1 478 ? -0.348 23.875 -19.984 1 88.44 478 GLY A N 1
ATOM 3794 C CA . GLY A 1 478 ? -1.321 24.938 -19.781 1 88.44 478 GLY A CA 1
ATOM 3795 C C . GLY A 1 478 ? -2.477 24.531 -18.891 1 88.44 478 GLY A C 1
ATOM 3796 O O . GLY A 1 478 ? -3.32 25.359 -18.547 1 88.44 478 GLY A O 1
ATOM 3797 N N . TRP A 1 479 ? -2.467 23.281 -18.531 1 93.25 479 TRP A N 1
ATOM 3798 C CA . TRP A 1 479 ? -3.535 22.828 -17.641 1 93.25 479 TRP A CA 1
ATOM 3799 C C . TRP A 1 479 ? -3.393 23.453 -16.266 1 93.25 479 TRP A C 1
ATOM 3801 O O . TRP A 1 479 ? -2.311 23.438 -15.664 1 93.25 479 TRP A O 1
ATOM 3811 N N . GLN A 1 480 ? -4.422 24.031 -15.75 1 93.5 480 GLN A N 1
ATOM 3812 C CA . GLN A 1 480 ? -4.359 24.75 -14.484 1 93.5 480 GLN A CA 1
ATOM 3813 C C . GLN A 1 480 ? -4.957 23.938 -13.344 1 93.5 480 GLN A C 1
ATOM 3815 O O . GLN A 1 480 ? -5.074 24.406 -12.219 1 93.5 480 GLN A O 1
ATOM 3820 N N . GLY A 1 481 ? -5.328 22.703 -13.594 1 95.19 481 GLY A N 1
ATOM 3821 C CA . GLY A 1 481 ? -5.961 21.875 -12.594 1 95.19 481 GLY A CA 1
ATOM 3822 C C . GLY A 1 481 ? -7.473 21.812 -12.727 1 95.19 481 GLY A C 1
ATOM 3823 O O . GLY A 1 481 ? -8.047 22.5 -13.578 1 95.19 481 GLY A O 1
ATOM 3824 N N . ALA A 1 482 ? -8.086 20.953 -11.992 1 94.25 482 ALA A N 1
ATOM 3825 C CA . ALA A 1 482 ? -9.523 20.719 -12.078 1 94.25 482 ALA A CA 1
ATOM 3826 C C . ALA A 1 482 ? -10.312 21.875 -11.461 1 94.25 482 ALA A C 1
ATOM 3828 O O . ALA A 1 482 ? -11.445 22.141 -11.852 1 94.25 482 ALA A O 1
ATOM 3829 N N . ALA A 1 483 ? -9.703 22.516 -10.453 1 92.75 483 ALA A N 1
ATOM 3830 C CA . ALA A 1 483 ? -10.352 23.609 -9.742 1 92.75 483 ALA A CA 1
ATOM 3831 C C . ALA A 1 483 ? -9.328 24.609 -9.227 1 92.75 483 ALA A C 1
ATOM 3833 O O . ALA A 1 483 ? -8.633 24.344 -8.242 1 92.75 483 ALA A O 1
ATOM 3834 N N . ARG A 1 484 ? -9.188 25.703 -9.812 1 91.62 484 ARG A N 1
ATOM 3835 C CA . ARG A 1 484 ? -8.203 26.719 -9.438 1 91.62 484 ARG A CA 1
ATOM 3836 C C . ARG A 1 484 ? -8.852 28.078 -9.273 1 91.62 484 ARG A C 1
ATOM 3838 O O . ARG A 1 484 ? -9.68 28.484 -10.094 1 91.62 484 ARG A O 1
ATOM 3845 N N . LEU A 1 485 ? -8.516 28.672 -8.18 1 89.75 485 LEU A N 1
ATOM 3846 C CA . LEU A 1 485 ? -8.984 30.031 -7.93 1 89.75 485 LEU A CA 1
ATOM 3847 C C . LEU A 1 485 ? -7.875 31.047 -8.188 1 89.75 485 LEU A C 1
ATOM 3849 O O . LEU A 1 485 ? -6.691 30.719 -8.07 1 89.75 485 LEU A O 1
ATOM 3853 N N . HIS A 1 486 ? -8.305 32.156 -8.445 1 87.94 486 HIS A N 1
ATOM 3854 C CA . HIS A 1 486 ? -7.387 33.281 -8.672 1 87.94 486 HIS A CA 1
ATOM 3855 C C . HIS A 1 486 ? -6.758 33.75 -7.367 1 87.94 486 HIS A C 1
ATOM 3857 O O . HIS A 1 486 ? -7.441 33.875 -6.348 1 87.94 486 HIS A O 1
ATOM 3863 N N . THR A 1 487 ? -5.398 33.969 -7.414 1 88 487 THR A N 1
ATOM 3864 C CA . THR A 1 487 ? -4.707 34.562 -6.27 1 88 487 THR A CA 1
ATOM 3865 C C . THR A 1 487 ? -4.973 36.062 -6.18 1 88 487 THR A C 1
ATOM 3867 O O . THR A 1 487 ? -4.574 36.812 -7.062 1 88 487 THR A O 1
ATOM 3870 N N . LYS A 1 488 ? -5.496 36.438 -5.129 1 86.5 488 LYS A N 1
ATOM 3871 C CA . LYS A 1 488 ? -5.883 37.812 -4.984 1 86.5 488 LYS A CA 1
ATOM 3872 C C . LYS A 1 488 ? -4.656 38.719 -4.812 1 86.5 488 LYS A C 1
ATOM 3874 O O . LYS A 1 488 ? -3.691 38.344 -4.145 1 86.5 488 LYS A O 1
ATOM 3879 N N . THR A 1 489 ? -4.738 39.844 -5.41 1 85.19 489 THR A N 1
ATOM 3880 C CA . THR A 1 489 ? -3.729 40.875 -5.203 1 85.19 489 THR A CA 1
ATOM 3881 C C . THR A 1 489 ? -3.967 41.625 -3.883 1 85.19 489 THR A C 1
ATOM 3883 O O . THR A 1 489 ? -5.008 41.438 -3.248 1 85.19 489 THR A O 1
ATOM 3886 N N . VAL A 1 490 ? -2.994 42.375 -3.543 1 83.75 490 VAL A N 1
ATOM 3887 C CA . VAL A 1 490 ? -3.121 43.156 -2.326 1 83.75 490 VAL A CA 1
ATOM 3888 C C . VAL A 1 490 ? -4.312 44.094 -2.447 1 83.75 490 VAL A C 1
ATOM 3890 O O . VAL A 1 490 ? -5.043 44.312 -1.477 1 83.75 490 VAL A O 1
ATOM 3893 N N . GLU A 1 491 ? -4.508 44.625 -3.607 1 83.62 491 GLU A N 1
ATOM 3894 C CA . GLU A 1 491 ? -5.613 45.562 -3.859 1 83.62 491 GLU A CA 1
ATOM 3895 C C . GLU A 1 491 ? -6.957 44.844 -3.713 1 83.62 491 GLU A C 1
ATOM 3897 O O . GLU A 1 491 ? -7.902 45.406 -3.15 1 83.62 491 GLU A O 1
ATOM 3902 N N . GLU A 1 492 ? -7 43.688 -4.176 1 86.31 492 GLU A N 1
ATOM 3903 C CA . GLU A 1 492 ? -8.227 42.906 -4.082 1 86.31 492 GLU A CA 1
ATOM 3904 C C . GLU A 1 492 ? -8.531 42.531 -2.633 1 86.31 492 GLU A C 1
ATOM 3906 O O . GLU A 1 492 ? -9.688 42.531 -2.213 1 86.31 492 GLU A O 1
ATOM 3911 N N . MET A 1 493 ? -7.504 42.219 -1.919 1 83.19 493 MET A N 1
ATOM 3912 C CA . MET A 1 493 ? -7.656 41.844 -0.522 1 83.19 493 MET A CA 1
ATOM 3913 C C . MET A 1 493 ? -8.07 43.031 0.338 1 83.19 493 MET A C 1
ATOM 3915 O O . MET A 1 493 ? -8.805 42.875 1.312 1 83.19 493 MET A O 1
ATOM 3919 N N . ALA A 1 494 ? -7.562 44.156 -0.046 1 76.5 494 ALA A N 1
ATOM 3920 C CA . ALA A 1 494 ? -7.871 45.375 0.688 1 76.5 494 ALA A CA 1
ATOM 3921 C C . ALA A 1 494 ? -9.352 45.719 0.579 1 76.5 494 ALA A C 1
ATOM 3923 O O . ALA A 1 494 ? -9.898 46.406 1.44 1 76.5 494 ALA A O 1
ATOM 3924 N N . ARG A 1 495 ? -9.953 45.125 -0.469 1 80.12 495 ARG A N 1
ATOM 3925 C CA . ARG A 1 495 ? -11.375 45.375 -0.66 1 80.12 495 ARG A CA 1
ATOM 3926 C C . ARG A 1 495 ? -12.211 44.594 0.336 1 80.12 495 ARG A C 1
ATOM 3928 O O . ARG A 1 495 ? -13.328 44.969 0.669 1 80.12 495 ARG A O 1
ATOM 3935 N N . ASP A 1 496 ? -11.703 43.531 0.783 1 76.5 496 ASP A N 1
ATOM 3936 C CA . ASP A 1 496 ? -12.328 42.719 1.82 1 76.5 496 ASP A CA 1
ATOM 3937 C C . ASP A 1 496 ? -11.312 42.312 2.883 1 76.5 496 ASP A C 1
ATOM 3939 O O . ASP A 1 496 ? -10.883 41.156 2.922 1 76.5 496 ASP A O 1
ATOM 3943 N N . LYS A 1 497 ? -11.109 43.188 3.736 1 72.75 497 LYS A N 1
ATOM 3944 C CA . LYS A 1 497 ? -10.055 43.062 4.734 1 72.75 497 LYS A CA 1
ATOM 3945 C C . LYS A 1 497 ? -10.367 41.906 5.703 1 72.75 497 LYS A C 1
ATOM 3947 O O . LYS A 1 497 ? -9.461 41.188 6.141 1 72.75 497 LYS A O 1
ATOM 3952 N N . ALA A 1 498 ? -11.656 41.844 5.965 1 68.12 498 ALA A N 1
ATOM 3953 C CA . ALA A 1 498 ? -12.055 40.812 6.895 1 68.12 498 ALA A CA 1
ATOM 3954 C C . ALA A 1 498 ? -11.734 39.406 6.328 1 68.12 498 ALA A C 1
ATOM 3956 O O . ALA A 1 498 ? -11.18 38.562 7.027 1 68.12 498 ALA A O 1
ATOM 3957 N N . ALA A 1 499 ? -12.062 39.25 5.109 1 68.19 499 ALA A N 1
ATOM 3958 C CA . ALA A 1 499 ? -11.797 37.969 4.449 1 68.19 499 ALA A CA 1
ATOM 3959 C C . ALA A 1 499 ? -10.297 37.75 4.312 1 68.19 499 ALA A C 1
ATOM 3961 O O . ALA A 1 499 ? -9.828 36.625 4.465 1 68.19 499 ALA A O 1
ATOM 3962 N N . ALA A 1 500 ? -9.602 38.719 4.156 1 66.06 500 ALA A N 1
ATOM 3963 C CA . ALA A 1 500 ? -8.156 38.656 4.004 1 66.06 500 ALA A CA 1
ATOM 3964 C C . ALA A 1 500 ? -7.484 38.25 5.32 1 66.06 500 ALA A C 1
ATOM 3966 O O . ALA A 1 500 ? -6.566 37.438 5.34 1 66.06 500 ALA A O 1
ATOM 3967 N N . ARG A 1 501 ? -8.039 38.812 6.336 1 64.88 501 ARG A N 1
ATOM 3968 C CA . ARG A 1 501 ? -7.508 38.531 7.66 1 64.88 501 ARG A CA 1
ATOM 3969 C C . ARG A 1 501 ? -7.805 37.062 8.047 1 64.88 501 ARG A C 1
ATOM 3971 O O . ARG A 1 501 ? -6.953 36.406 8.633 1 64.88 501 ARG A O 1
ATOM 3978 N N . ALA A 1 502 ? -8.969 36.75 7.688 1 64.94 502 ALA A N 1
ATOM 3979 C CA . ALA A 1 502 ? -9.367 35.375 7.988 1 64.94 502 ALA A CA 1
ATOM 3980 C C . ALA A 1 502 ? -8.508 34.375 7.227 1 64.94 502 ALA A C 1
ATOM 3982 O O . ALA A 1 502 ? -8.094 33.344 7.785 1 64.94 502 ALA A O 1
ATOM 3983 N N . ASN A 1 503 ? -8.281 34.688 6.043 1 63.88 503 ASN A N 1
ATOM 3984 C CA . ASN A 1 503 ? -7.449 33.812 5.203 1 63.88 503 ASN A CA 1
ATOM 3985 C C . ASN A 1 503 ? -6.008 33.781 5.703 1 63.88 503 ASN A C 1
ATOM 3987 O O . ASN A 1 503 ? -5.391 32.688 5.715 1 63.88 503 ASN A O 1
ATOM 3991 N N . ALA A 1 504 ? -5.566 34.844 6.109 1 59.78 504 ALA A N 1
ATOM 3992 C CA . ALA A 1 504 ? -4.207 34.969 6.633 1 59.78 504 ALA A CA 1
ATOM 3993 C C . ALA A 1 504 ? -4.055 34.156 7.922 1 59.78 504 ALA A C 1
ATOM 3995 O O . ALA A 1 504 ? -3.045 33.469 8.125 1 59.78 504 ALA A O 1
ATOM 3996 N N . ALA A 1 505 ? -5.145 34.25 8.672 1 58.47 505 ALA A N 1
ATOM 3997 C CA . ALA A 1 505 ? -5.145 33.5 9.922 1 58.47 505 ALA A CA 1
ATOM 3998 C C . ALA A 1 505 ? -5.191 31.984 9.664 1 58.47 505 ALA A C 1
ATOM 4000 O O . ALA A 1 505 ? -4.535 31.219 10.359 1 58.47 505 ALA A O 1
ATOM 4001 N N . ALA A 1 506 ? -5.883 31.688 8.656 1 57.28 506 ALA A N 1
ATOM 4002 C CA . ALA A 1 506 ? -6.047 30.281 8.289 1 57.28 506 ALA A CA 1
ATOM 4003 C C . ALA A 1 506 ? -4.762 29.719 7.684 1 57.28 506 ALA A C 1
ATOM 4005 O O . ALA A 1 506 ? -4.438 28.547 7.883 1 57.28 506 ALA A O 1
ATOM 4006 N N . ALA A 1 507 ? -4.141 30.484 6.895 1 52.81 507 ALA A N 1
ATOM 4007 C CA . ALA A 1 507 ? -2.869 30.094 6.289 1 52.81 507 ALA A CA 1
ATOM 4008 C C . ALA A 1 507 ? -1.815 29.812 7.359 1 52.81 507 ALA A C 1
ATOM 4010 O O . ALA A 1 507 ? -0.91 29 7.148 1 52.81 507 ALA A O 1
ATOM 4011 N N . ASP A 1 508 ? -2.148 30.578 8.445 1 49.72 508 ASP A N 1
ATOM 4012 C CA . ASP A 1 508 ? -1.244 30.406 9.578 1 49.72 508 ASP A CA 1
ATOM 4013 C C . ASP A 1 508 ? -1.625 29.172 10.398 1 49.72 508 ASP A C 1
ATOM 4015 O O . ASP A 1 508 ? -2.807 28.938 10.656 1 49.72 508 ASP A O 1
ATOM 4019 N N . LYS A 1 509 ? -1.137 28 10.117 1 48.12 509 LYS A N 1
ATOM 4020 C CA . LYS A 1 509 ? -1.435 26.703 10.719 1 48.12 509 LYS A CA 1
ATOM 4021 C C . LYS A 1 509 ? -2.084 26.859 12.086 1 48.12 509 LYS A C 1
ATOM 4023 O O . LYS A 1 509 ? -2.592 25.891 12.664 1 48.12 509 LYS A O 1
ATOM 4028 N N . GLY A 1 510 ? -2.168 28.016 12.727 1 38.31 510 GLY A N 1
ATOM 4029 C CA . GLY A 1 510 ? -2.514 28.156 14.133 1 38.31 510 GLY A CA 1
ATOM 4030 C C . GLY A 1 510 ? -3.984 28.438 14.359 1 38.31 510 GLY A C 1
ATOM 4031 O O . GLY A 1 510 ? -4.465 28.391 15.492 1 38.31 510 GLY A O 1
ATOM 4032 N N . GLN A 1 511 ? -4.727 29.047 13.555 1 39.47 511 GLN A N 1
ATOM 4033 C CA . GLN A 1 511 ? -6.012 29.578 13.992 1 39.47 511 GLN A CA 1
ATOM 4034 C C . GLN A 1 511 ? -7.16 28.688 13.547 1 39.47 511 GLN A C 1
ATOM 4036 O O . GLN A 1 511 ? -8.32 29.078 13.586 1 39.47 511 GLN A O 1
ATOM 4041 N N . MET A 1 512 ? -6.918 27.594 13.078 1 40.62 512 MET A N 1
ATOM 4042 C CA . MET A 1 512 ? -8.023 26.766 12.602 1 40.62 512 MET A CA 1
ATOM 4043 C C . MET A 1 512 ? -8.984 26.438 13.742 1 40.62 512 MET A C 1
ATOM 4045 O O . MET A 1 512 ? -10.062 25.891 13.508 1 40.62 512 MET A O 1
ATOM 4049 N N . THR A 1 513 ? -8.578 26.688 14.961 1 38.78 513 THR A N 1
ATOM 4050 C CA . THR A 1 513 ? -9.367 26.203 16.094 1 38.78 513 THR A CA 1
ATOM 4051 C C . THR A 1 513 ? -10.289 27.312 16.609 1 38.78 513 THR A C 1
ATOM 4053 O O . THR A 1 513 ? -10.969 27.125 17.625 1 38.78 513 THR A O 1
ATOM 4056 N N . GLN A 1 514 ? -10.125 28.562 16.219 1 33.88 514 GLN A N 1
ATOM 4057 C CA . GLN A 1 514 ? -10.977 29.547 16.875 1 33.88 514 GLN A CA 1
ATOM 4058 C C . GLN A 1 514 ? -12.203 29.859 16.016 1 33.88 514 GLN A C 1
ATOM 4060 O O . GLN A 1 514 ? -12.086 30.062 14.812 1 33.88 514 GLN A O 1
ATOM 4065 N N . GLU A 1 515 ? -13.344 29.438 16.375 1 36.81 515 GLU A N 1
ATOM 4066 C CA . GLU A 1 515 ? -14.578 29.969 15.797 1 36.81 515 GLU A CA 1
ATOM 4067 C C . GLU A 1 515 ? -14.484 31.469 15.602 1 36.81 515 GLU A C 1
ATOM 4069 O O . GLU A 1 515 ? -13.961 32.188 16.453 1 36.81 515 GLU A O 1
ATOM 4074 N N . PRO A 1 516 ? -14.555 32.031 14.281 1 35.25 516 PRO A N 1
ATOM 4075 C CA . PRO A 1 516 ? -14.633 33.469 14.281 1 35.25 516 PRO A CA 1
ATOM 4076 C C . PRO A 1 516 ? -15.547 34.031 15.383 1 35.25 516 PRO A C 1
ATOM 4078 O O . PRO A 1 516 ? -16.625 33.469 15.625 1 35.25 516 PRO A O 1
ATOM 4081 N N . ALA A 1 517 ? -15.023 34.969 16.344 1 33.69 517 ALA A N 1
ATOM 4082 C CA . ALA A 1 517 ? -15.93 35.719 17.203 1 33.69 517 ALA A CA 1
ATOM 4083 C C . ALA A 1 517 ? -16.938 36.531 16.359 1 33.69 517 ALA A C 1
ATOM 4085 O O . ALA A 1 517 ? -16.609 37.031 15.297 1 33.69 517 ALA A O 1
ATOM 4086 N N . MET B 1 1 ? 2.342 -45.656 1.472 1 96.25 1 MET B N 1
ATOM 4087 C CA . MET B 1 1 ? 1.976 -44.25 1.627 1 96.25 1 MET B CA 1
ATOM 4088 C C . MET B 1 1 ? 0.69 -43.938 0.87 1 96.25 1 MET B C 1
ATOM 4090 O O . MET B 1 1 ? 0.476 -44.438 -0.234 1 96.25 1 MET B O 1
ATOM 4094 N N . LYS B 1 2 ? -0.214 -43.156 1.481 1 98.62 2 LYS B N 1
ATOM 4095 C CA . LYS B 1 2 ? -1.449 -42.719 0.824 1 98.62 2 LYS B CA 1
ATOM 4096 C C . LYS B 1 2 ? -1.451 -41.219 0.559 1 98.62 2 LYS B C 1
ATOM 4098 O O . LYS B 1 2 ? -1.184 -40.438 1.462 1 98.62 2 LYS B O 1
ATOM 4103 N N . ILE B 1 3 ? -1.754 -40.875 -0.629 1 98.81 3 ILE B N 1
ATOM 4104 C CA . ILE B 1 3 ? -1.854 -39.469 -1.037 1 98.81 3 ILE B CA 1
ATOM 4105 C C . ILE B 1 3 ? -3.262 -39.188 -1.56 1 98.81 3 ILE B C 1
ATOM 4107 O O . ILE B 1 3 ? -3.705 -39.812 -2.531 1 98.81 3 ILE B O 1
ATOM 4111 N N . ALA B 1 4 ? -3.943 -38.344 -0.863 1 98.81 4 ALA B N 1
ATOM 4112 C CA . ALA B 1 4 ? -5.23 -37.875 -1.371 1 98.81 4 ALA B CA 1
ATOM 4113 C C . ALA B 1 4 ? -5.043 -36.688 -2.334 1 98.81 4 ALA B C 1
ATOM 4115 O O . ALA B 1 4 ? -4.344 -35.719 -2.021 1 98.81 4 ALA B O 1
ATOM 4116 N N . MET B 1 5 ? -5.609 -36.781 -3.494 1 98.44 5 MET B N 1
ATOM 4117 C CA . MET B 1 5 ? -5.562 -35.719 -4.488 1 98.44 5 MET B CA 1
ATOM 4118 C C . MET B 1 5 ? -6.938 -35.094 -4.68 1 98.44 5 MET B C 1
ATOM 4120 O O . MET B 1 5 ? -7.781 -35.625 -5.395 1 98.44 5 MET B O 1
ATOM 4124 N N . ILE B 1 6 ? -7.078 -33.875 -4.109 1 98.38 6 ILE B N 1
ATOM 4125 C CA . ILE B 1 6 ? -8.352 -33.188 -4.141 1 98.38 6 ILE B CA 1
ATOM 4126 C C . ILE B 1 6 ? -8.406 -32.25 -5.359 1 98.38 6 ILE B C 1
ATOM 4128 O O . ILE B 1 6 ? -7.535 -31.406 -5.535 1 98.38 6 ILE B O 1
ATOM 4132 N N . GLY B 1 7 ? -9.438 -32.344 -6.168 1 96.94 7 GLY B N 1
ATOM 4133 C CA . GLY B 1 7 ? -9.492 -31.672 -7.453 1 96.94 7 GLY B CA 1
ATOM 4134 C C . GLY B 1 7 ? -8.789 -32.438 -8.562 1 96.94 7 GLY B C 1
ATOM 4135 O O . GLY B 1 7 ? -8.133 -31.828 -9.414 1 96.94 7 GLY B O 1
ATOM 4136 N N . ALA B 1 8 ? -8.875 -33.719 -8.555 1 95.12 8 ALA B N 1
ATOM 4137 C CA . ALA B 1 8 ? -8.102 -34.625 -9.414 1 95.12 8 ALA B CA 1
ATOM 4138 C C . ALA B 1 8 ? -8.664 -34.625 -10.828 1 95.12 8 ALA B C 1
ATOM 4140 O O . ALA B 1 8 ? -8.07 -35.219 -11.734 1 95.12 8 ALA B O 1
ATOM 4141 N N . GLY B 1 9 ? -9.727 -33.875 -11.062 1 88.69 9 GLY B N 1
ATOM 4142 C CA . GLY B 1 9 ? -10.328 -33.844 -12.383 1 88.69 9 GLY B CA 1
ATOM 4143 C C . GLY B 1 9 ? -9.531 -33.031 -13.383 1 88.69 9 GLY B C 1
ATOM 4144 O O . GLY B 1 9 ? -9.836 -33.031 -14.578 1 88.69 9 GLY B O 1
ATOM 4145 N N . SER B 1 10 ? -8.586 -32.312 -12.922 1 83.69 10 SER B N 1
ATOM 4146 C CA . SER B 1 10 ? -7.641 -31.672 -13.82 1 83.69 10 SER B CA 1
ATOM 4147 C C . SER B 1 10 ? -6.723 -32.688 -14.492 1 83.69 10 SER B C 1
ATOM 4149 O O . SER B 1 10 ? -5.633 -32.969 -13.992 1 83.69 10 SER B O 1
ATOM 4151 N N . ILE B 1 11 ? -6.961 -33.125 -15.617 1 77.44 11 ILE B N 1
ATOM 4152 C CA . ILE B 1 11 ? -6.391 -34.344 -16.234 1 77.44 11 ILE B CA 1
ATOM 4153 C C . ILE B 1 11 ? -4.883 -34.156 -16.406 1 77.44 11 ILE B C 1
ATOM 4155 O O . ILE B 1 11 ? -4.098 -35 -16.016 1 77.44 11 ILE B O 1
ATOM 4159 N N . GLY B 1 12 ? -4.492 -33.031 -16.984 1 78.69 12 GLY B N 1
ATOM 4160 C CA . GLY B 1 12 ? -3.076 -32.812 -17.234 1 78.69 12 GLY B CA 1
ATOM 4161 C C . GLY B 1 12 ? -2.256 -32.688 -15.961 1 78.69 12 GLY B C 1
ATOM 4162 O O . GLY B 1 12 ? -1.22 -33.344 -15.812 1 78.69 12 GLY B O 1
ATOM 4163 N N . PHE B 1 13 ? -2.734 -31.969 -15.062 1 86.75 13 PHE B N 1
ATOM 4164 C CA . PHE B 1 13 ? -1.966 -31.656 -13.867 1 86.75 13 PHE B CA 1
ATOM 4165 C C . PHE B 1 13 ? -1.92 -32.844 -12.93 1 86.75 13 PHE B C 1
ATOM 4167 O O . PHE B 1 13 ? -0.871 -33.156 -12.359 1 86.75 13 PHE B O 1
ATOM 4174 N N . THR B 1 14 ? -3.035 -33.5 -12.719 1 91.88 14 THR B N 1
ATOM 4175 C CA . THR B 1 14 ? -3.1 -34.688 -11.852 1 91.88 14 THR B CA 1
ATOM 4176 C C . THR B 1 14 ? -2.148 -35.75 -12.344 1 91.88 14 THR B C 1
ATOM 4178 O O . THR B 1 14 ? -1.359 -36.312 -11.57 1 91.88 14 THR B O 1
ATOM 4181 N N . ARG B 1 15 ? -2.203 -36 -13.617 1 92 15 ARG B N 1
ATOM 4182 C CA . ARG B 1 15 ? -1.353 -37.031 -14.211 1 92 15 ARG B CA 1
ATOM 4183 C C . ARG B 1 15 ? 0.123 -36.688 -14.008 1 92 15 ARG B C 1
ATOM 4185 O O . ARG B 1 15 ? 0.904 -37.562 -13.594 1 92 15 ARG B O 1
ATOM 4192 N N . LYS B 1 16 ? 0.392 -35.469 -14.234 1 92.19 16 LYS B N 1
ATOM 4193 C CA . LYS B 1 16 ? 1.779 -35.031 -14.102 1 92.19 16 LYS B CA 1
ATOM 4194 C C . LYS B 1 16 ? 2.283 -35.25 -12.672 1 92.19 16 LYS B C 1
ATOM 4196 O O . LYS B 1 16 ? 3.377 -35.781 -12.461 1 92.19 16 LYS B O 1
ATOM 4201 N N . LEU B 1 17 ? 1.529 -34.844 -11.734 1 95.25 17 LEU B N 1
ATOM 4202 C CA . LEU B 1 17 ? 1.937 -34.969 -10.336 1 95.25 17 LEU B CA 1
ATOM 4203 C C . LEU B 1 17 ? 2.076 -36.438 -9.93 1 95.25 17 LEU B C 1
ATOM 4205 O O . LEU B 1 17 ? 2.994 -36.781 -9.188 1 95.25 17 LEU B O 1
ATOM 4209 N N . MET B 1 18 ? 1.167 -37.281 -10.383 1 96.62 18 MET B N 1
ATOM 4210 C CA . MET B 1 18 ? 1.237 -38.719 -10.078 1 96.62 18 MET B CA 1
ATOM 4211 C C . MET B 1 18 ? 2.49 -39.344 -10.68 1 96.62 18 MET B C 1
ATOM 4213 O O . MET B 1 18 ? 3.184 -40.094 -10.023 1 96.62 18 MET B O 1
ATOM 4217 N N . TYR B 1 19 ? 2.783 -38.906 -11.953 1 96.25 19 TYR B N 1
ATOM 4218 C CA . TYR B 1 19 ? 3.973 -39.406 -12.617 1 96.25 19 TYR B CA 1
ATOM 4219 C C . TYR B 1 19 ? 5.238 -38.969 -11.898 1 96.25 19 TYR B C 1
ATOM 4221 O O . TYR B 1 19 ? 6.191 -39.75 -11.758 1 96.25 19 TYR B O 1
ATOM 4229 N N . ASP B 1 20 ? 5.238 -37.75 -11.461 1 97 20 ASP B N 1
ATOM 4230 C CA . ASP B 1 20 ? 6.375 -37.219 -10.711 1 97 20 ASP B CA 1
ATOM 4231 C C . ASP B 1 20 ? 6.602 -38.031 -9.43 1 97 20 ASP B C 1
ATOM 4233 O O . ASP B 1 20 ? 7.742 -38.344 -9.086 1 97 20 ASP B O 1
ATOM 4237 N N . ILE B 1 21 ? 5.543 -38.344 -8.727 1 97.94 21 ILE B N 1
ATOM 4238 C CA . ILE B 1 21 ? 5.629 -39.094 -7.477 1 97.94 21 ILE B CA 1
ATOM 4239 C C . ILE B 1 21 ? 6.098 -40.531 -7.758 1 97.94 21 ILE B C 1
ATOM 4241 O O . ILE B 1 21 ? 7.004 -41.031 -7.09 1 97.94 21 ILE B O 1
ATOM 4245 N N . LEU B 1 22 ? 5.598 -41.156 -8.789 1 97.75 22 LEU B N 1
ATOM 4246 C CA . LEU B 1 22 ? 5.895 -42.531 -9.117 1 97.75 22 LEU B CA 1
ATOM 4247 C C . LEU B 1 22 ? 7.277 -42.656 -9.75 1 97.75 22 LEU B C 1
ATOM 4249 O O . LEU B 1 22 ? 7.82 -43.75 -9.859 1 97.75 22 LEU B O 1
ATOM 4253 N N . ALA B 1 23 ? 7.797 -41.5 -10.156 1 96.5 23 ALA B N 1
ATOM 4254 C CA . ALA B 1 23 ? 9.164 -41.5 -10.68 1 96.5 23 ALA B CA 1
ATOM 4255 C C . ALA B 1 23 ? 10.172 -41.812 -9.578 1 96.5 23 ALA B C 1
ATOM 4257 O O . ALA B 1 23 ? 11.328 -42.156 -9.867 1 96.5 23 ALA B O 1
ATOM 4258 N N . VAL B 1 24 ? 9.82 -41.719 -8.352 1 97.12 24 VAL B N 1
ATOM 4259 C CA . VAL B 1 24 ? 10.648 -42.062 -7.207 1 97.12 24 VAL B CA 1
ATOM 4260 C C . VAL B 1 24 ? 10.508 -43.562 -6.918 1 97.12 24 VAL B C 1
ATOM 4262 O O . VAL B 1 24 ? 9.43 -44.031 -6.539 1 97.12 24 VAL B O 1
ATOM 4265 N N . PRO B 1 25 ? 11.562 -44.25 -6.996 1 95.94 25 PRO B N 1
ATOM 4266 C CA . PRO B 1 25 ? 11.477 -45.719 -6.871 1 95.94 25 PRO B CA 1
ATOM 4267 C C . PRO B 1 25 ? 10.844 -46.156 -5.551 1 95.94 25 PRO B C 1
ATOM 4269 O O . PRO B 1 25 ? 10.078 -47.125 -5.52 1 95.94 25 PRO B O 1
ATOM 4272 N N . GLU B 1 26 ? 11.148 -45.438 -4.531 1 97 26 GLU B N 1
ATOM 4273 C CA . GLU B 1 26 ? 10.656 -45.781 -3.205 1 97 26 GLU B CA 1
ATOM 4274 C C . GLU B 1 26 ? 9.141 -45.625 -3.117 1 97 26 GLU B C 1
ATOM 4276 O O . GLU B 1 26 ? 8.508 -46.125 -2.176 1 97 26 GLU B O 1
ATOM 4281 N N . PHE B 1 27 ? 8.508 -45 -4.148 1 98.19 27 PHE B N 1
ATOM 4282 C CA . PHE B 1 27 ? 7.086 -44.656 -4.074 1 98.19 27 PHE B CA 1
ATOM 4283 C C . PHE B 1 27 ? 6.281 -45.531 -5.035 1 98.19 27 PHE B C 1
ATOM 4285 O O . PHE B 1 27 ? 5.133 -45.219 -5.352 1 98.19 27 PHE B O 1
ATOM 4292 N N . ALA B 1 28 ? 6.77 -46.562 -5.539 1 96.81 28 ALA B N 1
ATOM 4293 C CA . ALA B 1 28 ? 6.191 -47.406 -6.59 1 96.81 28 ALA B CA 1
ATOM 4294 C C . ALA B 1 28 ? 4.848 -47.969 -6.156 1 96.81 28 ALA B C 1
ATOM 4296 O O . ALA B 1 28 ? 3.969 -48.219 -6.988 1 96.81 28 ALA B O 1
ATOM 4297 N N . ASP B 1 29 ? 4.664 -48.188 -4.883 1 97.81 29 ASP B N 1
ATOM 4298 C CA . ASP B 1 29 ? 3.449 -48.844 -4.391 1 97.81 29 ASP B CA 1
ATOM 4299 C C . ASP B 1 29 ? 2.506 -47.812 -3.75 1 97.81 29 ASP B C 1
ATOM 4301 O O . ASP B 1 29 ? 1.65 -48.188 -2.941 1 97.81 29 ASP B O 1
ATOM 4305 N N . THR B 1 30 ? 2.682 -46.531 -4.043 1 98.5 30 THR B N 1
ATOM 4306 C CA . THR B 1 30 ? 1.856 -45.469 -3.486 1 98.5 30 THR B CA 1
ATOM 4307 C C . THR B 1 30 ? 0.378 -45.719 -3.76 1 98.5 30 THR B C 1
ATOM 4309 O O . THR B 1 30 ? 0.013 -46.156 -4.848 1 98.5 30 THR B O 1
ATOM 4312 N N . HIS B 1 31 ? -0.47 -45.5 -2.766 1 98.75 31 HIS B N 1
ATOM 4313 C CA . HIS B 1 31 ? -1.918 -45.469 -2.945 1 98.75 31 HIS B CA 1
ATOM 4314 C C . HIS B 1 31 ? -2.418 -44.062 -3.195 1 98.75 31 HIS B C 1
ATOM 4316 O O . HIS B 1 31 ? -2.305 -43.188 -2.324 1 98.75 31 HIS B O 1
ATOM 4322 N N . PHE B 1 32 ? -2.941 -43.844 -4.398 1 98.69 32 PHE B N 1
ATOM 4323 C CA . PHE B 1 32 ? -3.52 -42.562 -4.738 1 98.69 32 PHE B CA 1
ATOM 4324 C C . PHE B 1 32 ? -5.031 -42.562 -4.562 1 98.69 32 PHE B C 1
ATOM 4326 O O . PHE B 1 32 ? -5.723 -43.406 -5.164 1 98.69 32 PHE B O 1
ATOM 4333 N N . ALA B 1 33 ? -5.527 -41.688 -3.719 1 98.81 33 ALA B N 1
ATOM 4334 C CA . ALA B 1 33 ? -6.965 -41.469 -3.615 1 98.81 33 ALA B CA 1
ATOM 4335 C C . ALA B 1 33 ? -7.379 -40.219 -4.391 1 98.81 33 ALA B C 1
ATOM 4337 O O . ALA B 1 33 ? -7.184 -39.094 -3.918 1 98.81 33 ALA B O 1
ATOM 4338 N N . LEU B 1 34 ? -8.016 -40.438 -5.562 1 98.56 34 LEU B N 1
ATOM 4339 C CA . LEU B 1 34 ? -8.43 -39.344 -6.426 1 98.56 34 LEU B CA 1
ATOM 4340 C C . LEU B 1 34 ? -9.836 -38.875 -6.074 1 98.56 34 LEU B C 1
ATOM 4342 O O . LEU B 1 34 ? -10.75 -39.688 -5.918 1 98.56 34 LEU B O 1
ATOM 4346 N N . MET B 1 35 ? -9.953 -37.594 -5.898 1 98.56 35 MET B N 1
ATOM 4347 C CA . MET B 1 35 ? -11.258 -37 -5.59 1 98.56 35 MET B CA 1
ATOM 4348 C C . MET B 1 35 ? -11.547 -35.812 -6.484 1 98.56 35 MET B C 1
ATOM 4350 O O . MET B 1 35 ? -10.688 -34.938 -6.676 1 98.56 35 MET B O 1
ATOM 4354 N N . ASP B 1 36 ? -12.727 -35.719 -7.086 1 97.5 36 ASP B N 1
ATOM 4355 C CA . ASP B 1 36 ? -13.266 -34.594 -7.82 1 97.5 36 ASP B CA 1
ATOM 4356 C C . ASP B 1 36 ? -14.789 -34.531 -7.715 1 97.5 36 ASP B C 1
ATOM 4358 O O . ASP B 1 36 ? -15.438 -35.562 -7.547 1 97.5 36 ASP B O 1
ATOM 4362 N N . ILE B 1 37 ? -15.297 -33.375 -7.859 1 95.06 37 ILE B N 1
ATOM 4363 C CA . ILE B 1 37 ? -16.75 -33.25 -7.75 1 95.06 37 ILE B CA 1
ATOM 4364 C C . ILE B 1 37 ? -17.406 -33.719 -9.039 1 95.06 37 ILE B C 1
ATOM 4366 O O . ILE B 1 37 ? -18.594 -34.062 -9.047 1 95.06 37 ILE B O 1
ATOM 4370 N N . SER B 1 38 ? -16.719 -33.688 -10.117 1 94.06 38 SER B N 1
ATOM 4371 C CA . SER B 1 38 ? -17.219 -34.125 -11.406 1 94.06 38 SER B CA 1
ATOM 4372 C C . SER B 1 38 ? -16.906 -35.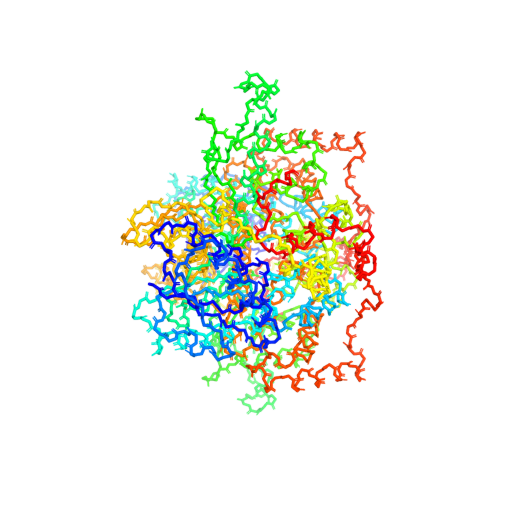625 -11.625 1 94.06 38 SER B C 1
ATOM 4374 O O . SER B 1 38 ? -15.758 -35.969 -11.914 1 94.06 38 SER B O 1
ATOM 4376 N N . GLN B 1 39 ? -17.922 -36.438 -11.578 1 95.94 39 GLN B N 1
ATOM 4377 C CA . GLN B 1 39 ? -17.734 -37.844 -11.82 1 95.94 39 GLN B CA 1
ATOM 4378 C C . GLN B 1 39 ? -17.156 -38.094 -13.211 1 95.94 39 GLN B C 1
ATOM 4380 O O . GLN B 1 39 ? -16.312 -38.969 -13.383 1 95.94 39 GLN B O 1
ATOM 4385 N N . ARG B 1 40 ? -17.625 -37.312 -14.109 1 92.69 40 ARG B N 1
ATOM 4386 C CA . ARG B 1 40 ? -17.188 -37.469 -15.492 1 92.69 40 ARG B CA 1
ATOM 4387 C C . ARG B 1 40 ? -15.688 -37.219 -15.625 1 92.69 40 ARG B C 1
ATOM 4389 O O . ARG B 1 40 ? -14.961 -38.062 -16.188 1 92.69 40 ARG B O 1
ATOM 4396 N N . ASN B 1 41 ? -15.219 -36.125 -15.125 1 92.12 41 ASN B N 1
ATOM 4397 C CA . ASN B 1 41 ? -13.797 -35.812 -15.172 1 92.12 41 ASN B CA 1
ATOM 4398 C C . ASN B 1 41 ? -12.969 -36.812 -14.398 1 92.12 41 ASN B C 1
ATOM 4400 O O . ASN B 1 41 ? -11.883 -37.219 -14.844 1 92.12 41 ASN B O 1
ATOM 4404 N N . LEU B 1 42 ? -13.469 -37.188 -13.266 1 95.38 42 LEU B N 1
ATOM 4405 C CA . LEU B 1 42 ? -12.789 -38.156 -12.414 1 95.38 42 LEU B CA 1
ATOM 4406 C C . LEU B 1 42 ? -12.602 -39.5 -13.133 1 95.38 42 LEU B C 1
ATOM 4408 O O . LEU B 1 42 ? -11.531 -40.094 -13.062 1 95.38 42 LEU B O 1
ATOM 4412 N N . ASP B 1 43 ? -13.625 -39.875 -13.82 1 95 43 ASP B N 1
ATOM 4413 C CA . ASP B 1 43 ? -13.57 -41.156 -14.562 1 95 43 ASP B CA 1
ATOM 4414 C C . ASP B 1 43 ? -12.5 -41.094 -15.648 1 95 43 ASP B C 1
ATOM 4416 O O . ASP B 1 43 ? -11.75 -42.062 -15.828 1 95 43 ASP B O 1
ATOM 4420 N N . MET B 1 44 ? -12.469 -40.031 -16.312 1 92.31 44 MET B N 1
ATOM 4421 C CA . MET B 1 44 ? -11.516 -39.875 -17.406 1 92.31 44 MET B CA 1
ATOM 4422 C C . MET B 1 44 ? -10.078 -39.938 -16.891 1 92.31 44 MET B C 1
ATOM 4424 O O . MET B 1 44 ? -9.258 -40.688 -17.406 1 92.31 44 MET B O 1
ATOM 4428 N N . VAL B 1 45 ? -9.805 -39.25 -15.867 1 93.5 45 VAL B N 1
ATOM 4429 C CA . VAL B 1 45 ? -8.453 -39.219 -15.312 1 93.5 45 VAL B CA 1
ATOM 4430 C C . VAL B 1 45 ? -8.086 -40.562 -14.742 1 93.5 45 VAL B C 1
ATOM 4432 O O . VAL B 1 45 ? -6.965 -41.062 -14.945 1 93.5 45 VAL B O 1
ATOM 4435 N N . THR B 1 46 ? -9.016 -41.188 -14.07 1 96.31 46 THR B N 1
ATOM 4436 C CA . THR B 1 46 ? -8.773 -42.5 -13.445 1 96.31 46 THR B CA 1
ATOM 4437 C C . THR B 1 46 ? -8.422 -43.531 -14.492 1 96.31 46 THR B C 1
ATOM 4439 O O . THR B 1 46 ? -7.488 -44.312 -14.305 1 96.31 46 THR B O 1
ATOM 4442 N N . GLN B 1 47 ? -9.148 -43.469 -15.562 1 95.12 47 GLN B N 1
ATOM 4443 C CA . GLN B 1 47 ? -8.898 -44.406 -16.641 1 95.12 47 GLN B CA 1
ATOM 4444 C C . GLN B 1 47 ? -7.5 -44.25 -17.219 1 95.12 47 GLN B C 1
ATOM 4446 O O . GLN B 1 47 ? -6.773 -45.219 -17.422 1 95.12 47 GLN B O 1
ATOM 4451 N N . LEU B 1 48 ? -7.184 -43.062 -17.469 1 93.69 48 LEU B N 1
ATOM 4452 C CA . LEU B 1 48 ? -5.895 -42.75 -18.078 1 93.69 48 LEU B CA 1
ATOM 4453 C C . LEU B 1 48 ? -4.75 -43.156 -17.141 1 93.69 48 LEU B C 1
ATOM 4455 O O . LEU B 1 48 ? -3.775 -43.781 -17.578 1 93.69 48 LEU B O 1
ATOM 4459 N N . VAL B 1 49 ? -4.852 -42.844 -15.883 1 95.56 49 VAL B N 1
ATOM 4460 C CA . VAL B 1 49 ? -3.744 -43.062 -14.953 1 95.56 49 VAL B CA 1
ATOM 4461 C C . VAL B 1 49 ? -3.623 -44.562 -14.656 1 95.56 49 VAL B C 1
ATOM 4463 O O . VAL B 1 49 ? -2.525 -45.062 -14.414 1 95.56 49 VAL B O 1
ATOM 4466 N N . LYS B 1 50 ? -4.723 -45.281 -14.531 1 96.06 50 LYS B N 1
ATOM 4467 C CA . LYS B 1 50 ? -4.672 -46.75 -14.328 1 96.06 50 LYS B CA 1
ATOM 4468 C C . LYS B 1 50 ? -3.977 -47.438 -15.5 1 96.06 50 LYS B C 1
ATOM 4470 O O . LYS B 1 50 ? -3.154 -48.312 -15.297 1 96.06 50 LYS B O 1
ATOM 4475 N N . ARG B 1 51 ? -4.352 -46.938 -16.688 1 95.75 51 ARG B N 1
ATOM 4476 C CA . ARG B 1 51 ? -3.701 -47.469 -17.875 1 95.75 51 ARG B CA 1
ATOM 4477 C C . ARG B 1 51 ? -2.197 -47.219 -17.844 1 95.75 51 ARG B C 1
ATOM 4479 O O . ARG B 1 51 ? -1.408 -48.156 -18.094 1 95.75 51 ARG B O 1
ATOM 4486 N N . ASP B 1 52 ? -1.841 -46.031 -17.594 1 95.44 52 ASP B N 1
ATOM 4487 C CA . ASP B 1 52 ? -0.434 -45.625 -17.594 1 95.44 52 ASP B CA 1
ATOM 4488 C C . ASP B 1 52 ? 0.347 -46.406 -16.531 1 95.44 52 ASP B C 1
ATOM 4490 O O . ASP B 1 52 ? 1.479 -46.812 -16.766 1 95.44 52 ASP B O 1
ATOM 4494 N N . ILE B 1 53 ? -0.198 -46.594 -15.336 1 96.75 53 ILE B N 1
ATOM 4495 C CA . ILE B 1 53 ? 0.443 -47.312 -14.227 1 96.75 53 ILE B CA 1
ATOM 4496 C C . ILE B 1 53 ? 0.625 -48.781 -14.586 1 96.75 53 ILE B C 1
ATOM 4498 O O . ILE B 1 53 ? 1.702 -49.344 -14.391 1 96.75 53 ILE B O 1
ATOM 4502 N N . ALA B 1 54 ? -0.412 -49.375 -15.164 1 96.5 54 ALA B N 1
ATOM 4503 C CA . ALA B 1 54 ? -0.358 -50.75 -15.578 1 96.5 54 ALA B CA 1
ATOM 4504 C C . ALA B 1 54 ? 0.695 -50.969 -16.656 1 96.5 54 ALA B C 1
ATOM 4506 O O . ALA B 1 54 ? 1.451 -51.938 -16.625 1 96.5 54 ALA B O 1
ATOM 4507 N N . ALA B 1 55 ? 0.712 -50.062 -17.562 1 96.69 55 ALA B N 1
ATOM 4508 C CA . ALA B 1 55 ? 1.648 -50.156 -18.672 1 96.69 55 ALA B CA 1
ATOM 4509 C C . ALA B 1 55 ? 3.094 -50.062 -18.188 1 96.69 55 ALA B C 1
ATOM 4511 O O . ALA B 1 55 ? 3.996 -50.625 -18.812 1 96.69 55 ALA B O 1
ATOM 4512 N N . ASN B 1 56 ? 3.32 -49.469 -17.109 1 96.56 56 ASN B N 1
ATOM 4513 C CA . ASN B 1 56 ? 4.664 -49.312 -16.547 1 96.56 56 ASN B CA 1
ATOM 4514 C C . ASN B 1 56 ? 4.977 -50.406 -15.531 1 96.56 56 ASN B C 1
ATOM 4516 O O . ASN B 1 56 ? 6.062 -50.406 -14.945 1 96.56 56 ASN B O 1
ATOM 4520 N N . GLY B 1 57 ? 4.059 -51.281 -15.234 1 96.81 57 GLY B N 1
ATOM 4521 C CA . GLY B 1 57 ? 4.25 -52.375 -14.305 1 96.81 57 GLY B CA 1
ATOM 4522 C C . GLY B 1 57 ? 4.402 -51.938 -12.867 1 96.81 57 GLY B C 1
ATOM 4523 O O . GLY B 1 57 ? 5.121 -52.562 -12.086 1 96.81 57 GLY B O 1
ATOM 4524 N N . LEU B 1 58 ? 3.854 -50.844 -12.523 1 97.25 58 LEU B N 1
ATOM 4525 C CA . LEU B 1 58 ? 3.977 -50.281 -11.172 1 97.25 58 LEU B CA 1
ATOM 4526 C C . LEU B 1 58 ? 2.873 -50.844 -10.273 1 97.25 58 LEU B C 1
ATOM 4528 O O . LEU B 1 58 ? 1.729 -51 -10.703 1 97.25 58 LEU B O 1
ATOM 4532 N N . PRO B 1 59 ? 3.18 -51.156 -9.078 1 97.88 59 PRO B N 1
ATOM 4533 C CA . PRO B 1 59 ? 2.197 -51.719 -8.156 1 97.88 59 PRO B CA 1
ATOM 4534 C C . PRO B 1 59 ? 1.335 -50.656 -7.48 1 97.88 59 PRO B C 1
ATOM 4536 O O . PRO B 1 59 ? 0.561 -50.969 -6.57 1 97.88 59 PRO B O 1
ATOM 4539 N N . ALA B 1 60 ? 1.452 -49.438 -7.84 1 98.25 60 ALA B N 1
ATOM 4540 C CA . ALA B 1 60 ? 0.642 -48.344 -7.277 1 98.25 60 ALA B CA 1
ATOM 4541 C C . ALA B 1 60 ? -0.847 -48.656 -7.414 1 98.25 60 ALA B C 1
ATOM 4543 O O . ALA B 1 60 ? -1.269 -49.312 -8.375 1 98.25 60 ALA B O 1
ATOM 4544 N N . THR B 1 61 ? -1.64 -48.219 -6.465 1 98.25 61 THR B N 1
ATOM 4545 C CA . THR B 1 61 ? -3.082 -48.438 -6.488 1 98.25 61 THR B CA 1
ATOM 4546 C C . THR B 1 61 ? -3.828 -47.094 -6.543 1 98.25 61 THR B C 1
ATOM 4548 O O . THR B 1 61 ? -3.289 -46.062 -6.145 1 98.25 61 THR B O 1
ATOM 4551 N N . ILE B 1 62 ? -5.055 -47.156 -7.105 1 98.25 62 ILE B N 1
ATOM 4552 C CA . ILE B 1 62 ? -5.859 -45.969 -7.273 1 98.25 62 ILE B CA 1
ATOM 4553 C C . ILE B 1 62 ? -7.273 -46.219 -6.754 1 98.25 62 ILE B C 1
ATOM 4555 O O . ILE B 1 62 ? -7.895 -47.219 -7.086 1 98.25 62 ILE B O 1
ATOM 4559 N N . THR B 1 63 ? -7.73 -45.375 -5.906 1 98.38 63 THR B N 1
ATOM 4560 C CA . THR B 1 63 ? -9.148 -45.25 -5.594 1 98.38 63 THR B CA 1
ATOM 4561 C C . THR B 1 63 ? -9.688 -43.906 -6.059 1 98.38 63 THR B C 1
ATOM 4563 O O . THR B 1 63 ? -8.977 -42.906 -6.016 1 98.38 63 THR B O 1
ATOM 4566 N N . ALA B 1 64 ? -10.883 -43.906 -6.625 1 98.25 64 ALA B N 1
ATOM 4567 C CA . ALA B 1 64 ? -11.531 -42.688 -7.109 1 98.25 64 ALA B CA 1
ATOM 4568 C C . ALA B 1 64 ? -12.898 -42.5 -6.465 1 98.25 64 ALA B C 1
ATOM 4570 O O . ALA B 1 64 ? -13.672 -43.469 -6.34 1 98.25 64 ALA B O 1
ATOM 4571 N N . THR B 1 65 ? -13.164 -41.312 -5.961 1 98.56 65 THR B N 1
ATOM 4572 C CA . THR B 1 65 ? -14.438 -41.062 -5.301 1 98.56 65 THR B CA 1
ATOM 4573 C C . THR B 1 65 ? -14.805 -39.594 -5.422 1 98.56 65 THR B C 1
ATOM 4575 O O . THR B 1 65 ? -13.938 -38.719 -5.57 1 98.56 65 THR B O 1
ATOM 4578 N N . THR B 1 66 ? -16.062 -39.281 -5.434 1 98.12 66 THR B N 1
ATOM 4579 C CA . THR B 1 66 ? -16.531 -37.906 -5.363 1 98.12 66 THR B CA 1
ATOM 4580 C C . THR B 1 66 ? -16.703 -37.469 -3.914 1 98.12 66 THR B C 1
ATOM 4582 O O . THR B 1 66 ? -17.016 -36.281 -3.645 1 98.12 66 THR B O 1
ATOM 4585 N N . ASN B 1 67 ? -16.453 -38.375 -3.035 1 98.31 67 ASN B N 1
ATOM 4586 C CA . ASN B 1 67 ? -16.531 -38.062 -1.606 1 98.31 67 ASN B CA 1
ATOM 4587 C C . ASN B 1 67 ? -15.172 -37.656 -1.04 1 98.31 67 ASN B C 1
ATOM 4589 O O . ASN B 1 67 ? -14.297 -38.5 -0.854 1 98.31 67 ASN B O 1
ATOM 4593 N N . ARG B 1 68 ? -15.086 -36.438 -0.71 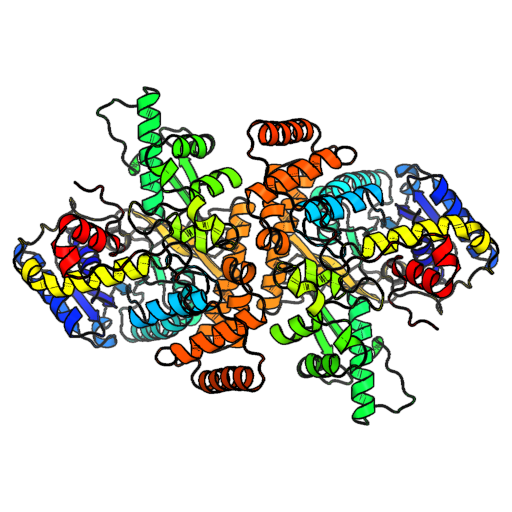1 98.44 68 ARG B N 1
ATOM 4594 C CA . ARG B 1 68 ? -13.82 -35.844 -0.283 1 98.44 68 ARG B CA 1
ATOM 4595 C C . ARG B 1 68 ? -13.312 -36.531 0.991 1 98.44 68 ARG B C 1
ATOM 4597 O O . ARG B 1 68 ? -12.125 -36.844 1.098 1 98.44 68 ARG B O 1
ATOM 4604 N N . ARG B 1 69 ? -14.188 -36.719 1.933 1 98.31 69 ARG B N 1
ATOM 4605 C CA . ARG B 1 69 ? -13.812 -37.312 3.213 1 98.31 69 ARG B CA 1
ATOM 4606 C C . ARG B 1 69 ? -13.242 -38.719 3.021 1 98.31 69 ARG B C 1
ATOM 4608 O O . ARG B 1 69 ? -12.25 -39.062 3.652 1 98.31 69 ARG B O 1
ATOM 4615 N N . GLU B 1 70 ? -13.875 -39.469 2.158 1 98.62 70 GLU B N 1
ATOM 4616 C CA . GLU B 1 70 ? -13.406 -40.812 1.845 1 98.62 70 GLU B CA 1
ATOM 4617 C C . GLU B 1 70 ? -11.992 -40.781 1.264 1 98.62 70 GLU B C 1
ATOM 4619 O O . GLU B 1 70 ? -11.156 -41.594 1.62 1 98.62 70 GLU B O 1
ATOM 4624 N N . ALA B 1 71 ? -11.75 -39.844 0.403 1 98.75 71 ALA B N 1
ATOM 4625 C CA . ALA B 1 71 ? -10.43 -39.75 -0.221 1 98.75 71 ALA B CA 1
ATOM 4626 C C . ALA B 1 71 ? -9.367 -39.375 0.812 1 98.75 71 ALA B C 1
ATOM 4628 O O . ALA B 1 71 ? -8.25 -39.906 0.757 1 98.75 71 ALA B O 1
ATOM 4629 N N . ILE B 1 72 ? -9.68 -38.594 1.796 1 98.81 72 ILE B N 1
ATOM 4630 C CA . ILE B 1 72 ? -8.727 -38.031 2.746 1 98.81 72 ILE B CA 1
ATOM 4631 C C . ILE B 1 72 ? -8.477 -39 3.877 1 98.81 72 ILE B C 1
ATOM 4633 O O . ILE B 1 72 ? -7.43 -38.969 4.527 1 98.81 72 ILE B O 1
ATOM 4637 N N . GLU B 1 73 ? -9.375 -39.938 4.094 1 98.69 73 GLU B N 1
ATOM 4638 C CA . GLU B 1 73 ? -9.289 -40.875 5.215 1 98.69 73 GLU B CA 1
ATOM 4639 C C . GLU B 1 73 ? -7.973 -41.625 5.195 1 98.69 73 GLU B C 1
ATOM 4641 O O . GLU B 1 73 ? -7.656 -42.312 4.215 1 98.69 73 GLU B O 1
ATOM 4646 N N . GLY B 1 74 ? -7.203 -41.406 6.223 1 98.5 74 GLY B N 1
ATOM 4647 C CA . GLY B 1 74 ? -5.965 -42.125 6.418 1 98.5 74 GLY B CA 1
ATOM 4648 C C . GLY B 1 74 ? -4.828 -41.625 5.543 1 98.5 74 GLY B C 1
ATOM 4649 O O . GLY B 1 74 ? -3.785 -42.281 5.445 1 98.5 74 GLY B O 1
ATOM 4650 N N . ALA B 1 75 ? -4.977 -40.531 4.898 1 98.75 75 ALA B N 1
ATOM 4651 C CA . ALA B 1 75 ? -3.955 -40.031 3.988 1 98.75 75 ALA B CA 1
ATOM 4652 C C . ALA B 1 75 ? -2.771 -39.469 4.758 1 98.75 75 ALA B C 1
ATOM 4654 O O . ALA B 1 75 ? -2.949 -38.812 5.805 1 98.75 75 ALA B O 1
ATOM 4655 N N . ASP B 1 76 ? -1.567 -39.688 4.246 1 98.38 76 ASP B N 1
ATOM 4656 C CA . ASP B 1 76 ? -0.341 -39.094 4.77 1 98.38 76 ASP B CA 1
ATOM 4657 C C . ASP B 1 76 ? -0.123 -37.688 4.199 1 98.38 76 ASP B C 1
ATOM 4659 O O . ASP B 1 76 ? 0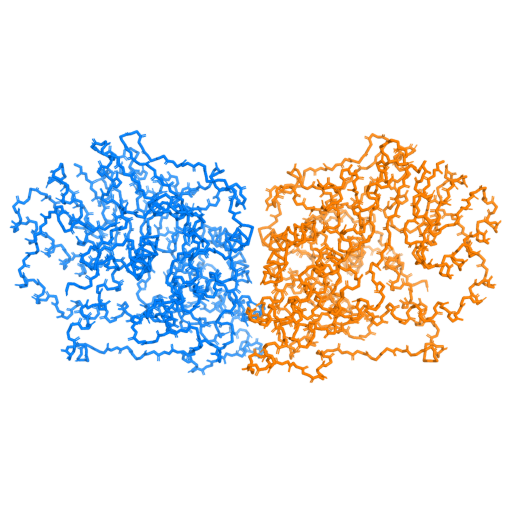.436 -36.812 4.871 1 98.38 76 ASP B O 1
ATOM 4663 N N . TYR B 1 77 ? -0.448 -37.562 3.004 1 98.75 77 TYR B N 1
ATOM 4664 C CA . TYR B 1 77 ? -0.348 -36.281 2.273 1 98.75 77 TYR B CA 1
ATOM 4665 C C . TYR B 1 77 ? -1.655 -35.969 1.561 1 98.75 77 TYR B C 1
ATOM 4667 O O . TYR B 1 77 ? -2.34 -36.875 1.07 1 98.75 77 TYR B O 1
ATOM 4675 N N . ILE B 1 78 ? -2.006 -34.719 1.574 1 98.81 78 ILE B N 1
ATOM 4676 C CA . ILE B 1 78 ? -3.141 -34.219 0.808 1 98.81 78 ILE B CA 1
ATOM 4677 C C . ILE B 1 78 ? -2.668 -33.156 -0.173 1 98.81 78 ILE B C 1
ATOM 4679 O O . ILE B 1 78 ? -2.037 -32.156 0.226 1 98.81 78 ILE B O 1
ATOM 4683 N N . ILE B 1 79 ? -2.922 -33.312 -1.466 1 98.56 79 ILE B N 1
ATOM 4684 C CA . ILE B 1 79 ? -2.605 -32.344 -2.506 1 98.56 79 ILE B CA 1
ATOM 4685 C C . ILE B 1 79 ? -3.893 -31.719 -3.031 1 98.56 79 ILE B C 1
ATOM 4687 O O . ILE B 1 79 ? -4.812 -32.438 -3.447 1 98.56 79 ILE B O 1
ATOM 4691 N N . CYS B 1 80 ? -3.922 -30.406 -2.971 1 98.19 80 CYS B N 1
ATOM 4692 C CA . CYS B 1 80 ? -5.121 -29.688 -3.391 1 98.19 80 CYS B CA 1
ATOM 4693 C C . CYS B 1 80 ? -4.883 -28.953 -4.699 1 98.19 80 CYS B C 1
ATOM 4695 O O . CYS B 1 80 ? -3.947 -28.156 -4.801 1 98.19 80 CYS B O 1
ATOM 4697 N N . MET B 1 81 ? -5.723 -29.156 -5.656 1 96.5 81 MET B N 1
ATOM 4698 C CA . MET B 1 81 ? -5.621 -28.484 -6.945 1 96.5 81 MET B CA 1
ATOM 4699 C C . MET B 1 81 ? -7 -28.078 -7.457 1 96.5 81 MET B C 1
ATOM 4701 O O . MET B 1 81 ? -7.305 -28.266 -8.641 1 96.5 81 MET B O 1
ATOM 4705 N N . ILE B 1 82 ? -7.824 -27.594 -6.664 1 96.12 82 ILE B N 1
ATOM 4706 C CA . ILE B 1 82 ? -9.203 -27.297 -7.035 1 96.12 82 ILE B CA 1
ATOM 4707 C C . ILE B 1 82 ? -9.266 -25.906 -7.68 1 96.12 82 ILE B C 1
ATOM 4709 O O . ILE B 1 82 ? -8.398 -25.062 -7.434 1 96.12 82 ILE B O 1
ATOM 4713 N N . ARG B 1 83 ? -10.211 -25.656 -8.539 1 95.06 83 ARG B N 1
ATOM 4714 C CA . ARG B 1 83 ? -10.688 -24.375 -9.023 1 95.06 83 ARG B CA 1
ATOM 4715 C C . ARG B 1 83 ? -12.148 -24.156 -8.648 1 95.06 83 ARG B C 1
ATOM 4717 O O . ARG B 1 83 ? -13.047 -24.484 -9.43 1 95.06 83 ARG B O 1
ATOM 4724 N N . GLN B 1 84 ? -12.344 -23.562 -7.535 1 96 84 GLN B N 1
ATOM 4725 C CA . GLN B 1 84 ? -13.695 -23.406 -7.008 1 96 84 GLN B CA 1
ATOM 4726 C C . GLN B 1 84 ? -14.562 -22.578 -7.949 1 96 84 GLN B C 1
ATOM 4728 O O . GLN B 1 84 ? -14.172 -21.469 -8.344 1 96 84 GLN B O 1
ATOM 4733 N N . GLY B 1 85 ? -15.688 -23.125 -8.344 1 95.56 85 GLY B N 1
ATOM 4734 C CA . GLY B 1 85 ? -16.594 -22.438 -9.258 1 95.56 85 GLY B CA 1
ATOM 4735 C C . GLY B 1 85 ? -16.312 -22.75 -10.711 1 95.56 85 GLY B C 1
ATOM 4736 O O . GLY B 1 85 ? -17.094 -22.391 -11.594 1 95.56 85 GLY B O 1
ATOM 4737 N N . GLY B 1 86 ? -15.211 -23.438 -11.031 1 94.5 86 GLY B N 1
ATOM 4738 C CA . GLY B 1 86 ? -14.883 -23.844 -12.391 1 94.5 86 GLY B CA 1
ATOM 4739 C C . GLY B 1 86 ? -14.703 -22.672 -13.336 1 94.5 86 GLY B C 1
ATOM 4740 O O . GLY B 1 86 ? -14.344 -21.578 -12.914 1 94.5 86 GLY B O 1
ATOM 4741 N N . LEU B 1 87 ? -14.891 -22.906 -14.602 1 94.38 87 LEU B N 1
ATOM 4742 C CA . LEU B 1 87 ? -14.703 -21.906 -15.633 1 94.38 87 LEU B CA 1
ATOM 4743 C C . LEU B 1 87 ? -15.844 -20.891 -15.633 1 94.38 87 LEU B C 1
ATOM 4745 O O . LEU B 1 87 ? -15.656 -19.734 -16.016 1 94.38 87 LEU B O 1
ATOM 4749 N N . GLU B 1 88 ? -16.938 -21.344 -15.172 1 96.5 88 GLU B N 1
ATOM 4750 C CA . GLU B 1 88 ? -18.094 -20.453 -15.117 1 96.5 88 GLU B CA 1
ATOM 4751 C C . GLU B 1 88 ? -17.828 -19.266 -14.188 1 96.5 88 GLU B C 1
ATOM 4753 O O . GLU B 1 88 ? -18.031 -18.109 -14.562 1 96.5 88 GLU B O 1
ATOM 4758 N N . ALA B 1 89 ? -17.406 -19.562 -12.969 1 97.88 89 ALA B N 1
ATOM 4759 C CA . ALA B 1 89 ? -17.078 -18.5 -12.023 1 97.88 89 ALA B CA 1
ATOM 4760 C C . ALA B 1 89 ? -15.891 -17.672 -12.516 1 97.88 89 ALA B C 1
ATOM 4762 O O . ALA B 1 89 ? -15.859 -16.453 -12.328 1 97.88 89 ALA B O 1
ATOM 4763 N N . PHE B 1 90 ? -14.938 -18.359 -13.125 1 97.69 90 PHE B N 1
ATOM 4764 C CA . PHE B 1 90 ? -13.766 -17.688 -13.664 1 97.69 90 PHE B CA 1
ATOM 4765 C C . PHE B 1 90 ? -14.164 -16.656 -14.703 1 97.69 90 PHE B C 1
ATOM 4767 O O . PHE B 1 90 ? -13.625 -15.547 -14.727 1 97.69 90 PHE B O 1
ATOM 4774 N N . GLN B 1 91 ? -15.078 -16.969 -15.531 1 97.88 91 GLN B N 1
ATOM 4775 C CA . GLN B 1 91 ? -15.586 -16.047 -16.531 1 97.88 91 GLN B CA 1
ATOM 4776 C C . GLN B 1 91 ? -16.172 -14.797 -15.883 1 97.88 91 GLN B C 1
ATOM 4778 O O . GLN B 1 91 ? -15.945 -13.68 -16.359 1 97.88 91 GLN B O 1
ATOM 4783 N N . LEU B 1 92 ? -16.906 -14.953 -14.859 1 98.44 92 LEU B N 1
ATOM 4784 C CA . LEU B 1 92 ? -17.516 -13.836 -14.148 1 98.44 92 LEU B CA 1
ATOM 4785 C C . LEU B 1 92 ? -16.438 -12.953 -13.523 1 98.44 92 LEU B C 1
ATOM 4787 O O . LEU B 1 92 ? -16.578 -11.727 -13.469 1 98.44 92 LEU B O 1
ATOM 4791 N N . ASP B 1 93 ? -15.289 -13.586 -13.07 1 98.5 93 ASP B N 1
ATOM 4792 C CA . ASP B 1 93 ? -14.172 -12.875 -12.461 1 98.5 93 ASP B CA 1
ATOM 4793 C C . ASP B 1 93 ? -13.5 -11.945 -13.461 1 98.5 93 ASP B C 1
ATOM 4795 O O . ASP B 1 93 ? -12.812 -10.992 -13.078 1 98.5 93 ASP B O 1
ATOM 4799 N N . ILE B 1 94 ? -13.664 -12.266 -14.734 1 97.88 94 ILE B N 1
ATOM 4800 C CA . ILE B 1 94 ? -13.039 -11.469 -15.781 1 97.88 94 ILE B CA 1
ATOM 4801 C C . ILE B 1 94 ? -14.047 -10.461 -16.328 1 97.88 94 ILE B C 1
ATOM 4803 O O . ILE B 1 94 ? -13.758 -9.266 -16.422 1 97.88 94 ILE B O 1
ATOM 4807 N N . ASP B 1 95 ? -15.266 -10.906 -16.609 1 97.44 95 ASP B N 1
ATOM 4808 C CA . ASP B 1 95 ? -16.234 -10.141 -17.375 1 97.44 95 ASP B CA 1
ATOM 4809 C C . ASP B 1 95 ? -16.828 -9 -16.547 1 97.44 95 ASP B C 1
ATOM 4811 O O . ASP B 1 95 ? -17.016 -7.895 -17.047 1 97.44 95 ASP B O 1
ATOM 4815 N N . ILE B 1 96 ? -17.141 -9.227 -15.312 1 98.38 96 ILE B N 1
ATOM 4816 C CA . ILE B 1 96 ? -17.828 -8.219 -14.516 1 98.38 96 ILE B CA 1
ATOM 4817 C C . ILE B 1 96 ? -16.891 -7.051 -14.234 1 98.38 96 ILE B C 1
ATOM 4819 O O . ILE B 1 96 ? -17.219 -5.895 -14.5 1 98.38 96 ILE B O 1
ATOM 4823 N N . PRO B 1 97 ? -15.648 -7.312 -13.727 1 98.56 97 PRO B N 1
ATOM 4824 C CA . PRO B 1 97 ? -14.742 -6.184 -13.531 1 98.56 97 PRO B CA 1
ATOM 4825 C C . PRO B 1 97 ? -14.469 -5.418 -14.828 1 98.56 97 PRO B C 1
ATOM 4827 O O . PRO B 1 97 ? -14.273 -4.199 -14.797 1 98.56 97 PRO B O 1
ATOM 4830 N N . LEU B 1 98 ? -14.461 -6.137 -15.891 1 98.19 98 LEU B N 1
ATOM 4831 C CA . LEU B 1 98 ? -14.211 -5.504 -17.188 1 98.19 98 LEU B CA 1
ATOM 4832 C C . LEU B 1 98 ? -15.258 -4.43 -17.469 1 98.19 98 LEU B C 1
ATOM 4834 O O . LEU B 1 98 ? -14.938 -3.385 -18.047 1 98.19 98 LEU B O 1
ATOM 4838 N N . LYS B 1 99 ? -16.547 -4.629 -17.078 1 97.88 99 LYS B N 1
ATOM 4839 C CA . LYS B 1 99 ? -17.609 -3.652 -17.234 1 97.88 99 LYS B CA 1
ATOM 4840 C C . LYS B 1 99 ? -17.281 -2.355 -16.5 1 97.88 99 LYS B C 1
ATOM 4842 O O . LYS B 1 99 ? -17.75 -1.282 -16.875 1 97.88 99 LYS B O 1
ATOM 4847 N N . TYR B 1 100 ? -16.5 -2.447 -15.523 1 98.25 100 TYR B N 1
ATOM 4848 C CA . TYR B 1 100 ? -16.156 -1.297 -14.695 1 98.25 100 TYR B CA 1
ATOM 4849 C C . TYR B 1 100 ? -14.797 -0.738 -15.078 1 98.25 100 TYR B C 1
ATOM 4851 O O . TYR B 1 100 ? -14.273 0.15 -14.398 1 98.25 100 TYR B O 1
ATOM 4859 N N . GLY B 1 101 ? -14.141 -1.322 -16.062 1 97.81 101 GLY B N 1
ATOM 4860 C CA . GLY B 1 101 ? -12.914 -0.783 -16.625 1 97.81 101 GLY B CA 1
ATOM 4861 C C . GLY B 1 101 ? -11.672 -1.505 -16.141 1 97.81 101 GLY B C 1
ATOM 4862 O O . GLY B 1 101 ? -10.555 -1.17 -16.531 1 97.81 101 GLY B O 1
ATOM 4863 N N . VAL B 1 102 ? -11.812 -2.498 -15.297 1 98.38 102 VAL B N 1
ATOM 4864 C CA . VAL B 1 102 ? -10.68 -3.254 -14.773 1 98.38 102 VAL B CA 1
ATOM 4865 C C . VAL B 1 102 ? -10.328 -4.395 -15.727 1 98.38 102 VAL B C 1
ATOM 4867 O O . VAL B 1 102 ? -11.031 -5.41 -15.766 1 98.38 102 VAL B O 1
ATOM 4870 N N . ASP B 1 103 ? -9.258 -4.219 -16.438 1 97.94 103 ASP B N 1
ATOM 4871 C CA . ASP B 1 103 ? -8.805 -5.164 -17.453 1 97.94 103 ASP B CA 1
ATOM 4872 C C . ASP B 1 103 ? -7.773 -6.133 -16.891 1 97.94 103 ASP B C 1
ATOM 4874 O O . ASP B 1 103 ? -6.633 -5.746 -16.609 1 97.94 103 ASP B O 1
ATOM 4878 N N . GLN B 1 104 ? -8.172 -7.379 -16.781 1 97.56 104 GLN B N 1
ATOM 4879 C CA . GLN B 1 104 ? -7.301 -8.391 -16.188 1 97.56 104 GLN B CA 1
ATOM 4880 C C . GLN B 1 104 ? -6.852 -9.414 -17.219 1 97.56 104 GLN B C 1
ATOM 4882 O O . GLN B 1 104 ? -7.613 -9.758 -18.125 1 97.56 104 GLN B O 1
ATOM 4887 N N . CYS B 1 105 ? -5.609 -9.875 -17.047 1 96.69 105 CYS B N 1
ATOM 4888 C CA . CYS B 1 105 ? -5.066 -10.922 -17.922 1 96.69 105 CYS B CA 1
ATOM 4889 C C . CYS B 1 105 ? -5.438 -12.305 -17.391 1 96.69 105 CYS B C 1
ATOM 4891 O O . CYS B 1 105 ? -5.812 -13.188 -18.172 1 96.69 105 CYS B O 1
ATOM 4893 N N . VAL B 1 106 ? -5.324 -12.523 -16.109 1 96 106 VAL B N 1
ATOM 4894 C CA . VAL B 1 106 ? -5.559 -13.82 -15.469 1 96 106 VAL B CA 1
ATOM 4895 C C . VAL B 1 106 ? -6.668 -13.695 -14.43 1 96 106 VAL B C 1
ATOM 4897 O O . VAL B 1 106 ? -7.668 -14.414 -14.492 1 96 106 VAL B O 1
ATOM 4900 N N . GLY B 1 107 ? -6.523 -12.773 -13.453 1 96.38 107 GLY B N 1
ATOM 4901 C CA . GLY B 1 107 ? -7.566 -12.492 -12.484 1 96.38 107 GLY B CA 1
ATOM 4902 C C . GLY B 1 107 ? -7.758 -13.609 -11.477 1 96.38 107 GLY B C 1
ATOM 4903 O O . GLY B 1 107 ? -8.875 -13.859 -11.016 1 96.38 107 GLY B O 1
ATOM 4904 N N . ASP B 1 108 ? -6.68 -14.266 -11 1 96 108 ASP B N 1
ATOM 4905 C CA . ASP B 1 108 ? -6.898 -15.43 -10.141 1 96 108 ASP B CA 1
ATOM 4906 C C . ASP B 1 108 ? -6.035 -15.352 -8.883 1 96 108 ASP B C 1
ATOM 4908 O O . ASP B 1 108 ? -5.914 -16.328 -8.141 1 96 108 ASP B O 1
ATOM 4912 N N . THR B 1 109 ? -5.301 -14.234 -8.68 1 95.25 109 THR B N 1
ATOM 4913 C CA . THR B 1 109 ? -4.395 -14.094 -7.551 1 95.25 109 THR B CA 1
ATOM 4914 C C . THR B 1 109 ? -4.738 -12.852 -6.73 1 95.25 109 THR B C 1
ATOM 4916 O O . THR B 1 109 ? -4.973 -12.945 -5.523 1 95.25 109 THR B O 1
ATOM 4919 N N . LEU B 1 110 ? -4.668 -11.727 -7.398 1 96.56 110 LEU B N 1
ATOM 4920 C CA . LEU B 1 110 ? -5.047 -10.414 -6.883 1 96.56 110 LEU B CA 1
ATOM 4921 C C . LEU B 1 110 ? -5.992 -9.703 -7.848 1 96.56 110 LEU B C 1
ATOM 4923 O O . LEU B 1 110 ? -6.648 -10.352 -8.664 1 96.56 110 LEU B O 1
ATOM 4927 N N . CYS B 1 111 ? -6.199 -8.445 -7.656 1 98.12 111 CYS B N 1
ATOM 4928 C CA . CYS B 1 111 ? -7.176 -7.695 -8.438 1 98.12 111 CYS B CA 1
ATOM 4929 C C . CYS B 1 111 ? -8.594 -8.18 -8.156 1 98.12 111 CYS B C 1
ATOM 4931 O O . CYS B 1 111 ? -8.797 -9.055 -7.312 1 98.12 111 CYS B O 1
ATOM 4933 N N . ALA B 1 112 ? -9.594 -7.684 -8.852 1 98.69 112 ALA B N 1
ATOM 4934 C CA . ALA B 1 112 ? -11 -7.969 -8.555 1 98.69 112 ALA B CA 1
ATOM 4935 C C . ALA B 1 112 ? -11.289 -9.461 -8.672 1 98.69 112 ALA B C 1
ATOM 4937 O O . ALA B 1 112 ? -11.914 -10.047 -7.789 1 98.69 112 ALA B O 1
ATOM 4938 N N . GLY B 1 113 ? -10.805 -10.047 -9.727 1 98.69 113 GLY B N 1
ATOM 4939 C CA . GLY B 1 113 ? -11.055 -11.461 -9.938 1 98.69 113 GLY B CA 1
ATOM 4940 C C . GLY B 1 113 ? -10.391 -12.344 -8.898 1 98.69 113 GLY B C 1
ATOM 4941 O O . GLY B 1 113 ? -11.016 -13.273 -8.375 1 98.69 113 GLY B O 1
ATOM 4942 N N . GLY B 1 114 ? -9.102 -12.078 -8.586 1 98.5 114 GLY B N 1
ATOM 4943 C CA . GLY B 1 114 ? -8.375 -12.867 -7.602 1 98.5 114 GLY B CA 1
ATOM 4944 C C . GLY B 1 114 ? -8.961 -12.766 -6.207 1 98.5 114 GLY B C 1
ATOM 4945 O O . GLY B 1 114 ? -9.016 -13.758 -5.477 1 98.5 114 GLY B O 1
ATOM 4946 N N . ILE B 1 115 ? -9.375 -11.594 -5.82 1 98.88 115 ILE B N 1
ATOM 4947 C CA . ILE B 1 115 ? -9.977 -11.391 -4.508 1 98.88 115 ILE B CA 1
ATOM 4948 C C . ILE B 1 115 ? -11.266 -12.203 -4.402 1 98.88 115 ILE B C 1
ATOM 4950 O O . ILE B 1 115 ? -11.484 -12.906 -3.412 1 98.88 115 ILE B O 1
ATOM 4954 N N . MET B 1 116 ? -12.109 -12.164 -5.441 1 98.81 116 MET B N 1
ATOM 4955 C CA . MET B 1 116 ? -13.367 -12.906 -5.414 1 98.81 116 MET B CA 1
ATOM 4956 C C . MET B 1 116 ? -13.117 -14.406 -5.461 1 98.81 116 MET B C 1
ATOM 4958 O O . MET B 1 116 ? -13.852 -15.188 -4.844 1 98.81 116 MET B O 1
ATOM 4962 N N . TYR B 1 117 ? -12.109 -14.797 -6.273 1 98.75 117 TYR B N 1
ATOM 4963 C CA . TYR B 1 117 ? -11.711 -16.203 -6.305 1 98.75 117 TYR B CA 1
ATOM 4964 C C . TYR B 1 117 ? -11.359 -16.688 -4.906 1 98.75 117 TYR B C 1
ATOM 4966 O O . TYR B 1 117 ? -11.75 -17.797 -4.52 1 98.75 117 TYR B O 1
ATOM 4974 N N . GLY B 1 118 ? -10.68 -15.844 -4.082 1 98.81 118 GLY B N 1
ATOM 4975 C CA . GLY B 1 118 ? -10.383 -16.172 -2.697 1 98.81 118 GLY B CA 1
ATOM 4976 C C . GLY B 1 118 ? -11.625 -16.328 -1.839 1 98.81 118 GLY B C 1
ATOM 4977 O O . GLY B 1 118 ? -11.68 -17.203 -0.968 1 98.81 118 GLY B O 1
ATOM 4978 N N . GLN B 1 119 ? -12.617 -15.469 -2.172 1 98.88 119 GLN B N 1
ATOM 4979 C CA . GLN B 1 119 ? -13.859 -15.555 -1.409 1 98.88 119 GLN B CA 1
ATOM 4980 C C . GLN B 1 119 ? -14.562 -16.891 -1.642 1 98.88 119 GLN B C 1
ATOM 4982 O O . GLN B 1 119 ? -15.203 -17.422 -0.738 1 98.88 119 GLN B O 1
ATOM 4987 N N . ARG B 1 120 ? -14.445 -17.438 -2.809 1 98.69 120 ARG B N 1
ATOM 4988 C CA . ARG B 1 120 ? -15.07 -18.719 -3.125 1 98.69 120 ARG B CA 1
ATOM 4989 C C . ARG B 1 120 ? -14.25 -19.875 -2.578 1 98.69 120 ARG B C 1
ATOM 4991 O O . ARG B 1 120 ? -14.812 -20.859 -2.086 1 98.69 120 ARG B O 1
ATOM 4998 N N . THR B 1 121 ? -12.969 -19.781 -2.592 1 98.69 121 THR B N 1
ATOM 4999 C CA . THR B 1 121 ? -12.102 -20.938 -2.369 1 98.69 121 THR B CA 1
ATOM 5000 C C . THR B 1 121 ? -11.859 -21.156 -0.879 1 98.69 121 THR B C 1
ATOM 5002 O O . THR B 1 121 ? -11.758 -22.297 -0.419 1 98.69 121 THR B O 1
ATOM 5005 N N . ILE B 1 122 ? -11.789 -20.094 -0.126 1 98.81 122 ILE B N 1
ATOM 5006 C CA . ILE B 1 122 ? -11.375 -20.172 1.271 1 98.81 122 ILE B CA 1
ATOM 5007 C C . ILE B 1 122 ? -12.375 -21.016 2.059 1 98.81 122 ILE B C 1
ATOM 5009 O O . ILE B 1 122 ? -11.984 -21.906 2.82 1 98.81 122 ILE B O 1
ATOM 5013 N N . PRO B 1 123 ? -13.711 -20.859 1.906 1 98.5 123 PRO B N 1
ATOM 5014 C CA . PRO B 1 123 ? -14.625 -21.75 2.629 1 98.5 123 PRO B CA 1
ATOM 5015 C C . PRO B 1 123 ? -14.414 -23.219 2.283 1 98.5 123 PRO B C 1
ATOM 5017 O O . PRO B 1 123 ? -14.469 -24.078 3.166 1 98.5 123 PRO B O 1
ATOM 5020 N N . ALA B 1 124 ? -14.164 -23.484 1.024 1 98.06 124 ALA B N 1
ATOM 5021 C CA . ALA B 1 124 ? -13.906 -24.859 0.603 1 98.06 124 ALA B CA 1
ATOM 5022 C C . ALA B 1 124 ? -12.625 -25.406 1.241 1 98.06 124 ALA B C 1
ATOM 5024 O O . ALA B 1 124 ? -12.586 -26.547 1.689 1 98.06 124 ALA B O 1
ATOM 5025 N N . MET B 1 125 ? -11.602 -24.578 1.281 1 98.69 125 MET B N 1
ATOM 5026 C CA . MET B 1 125 ? -10.328 -24.953 1.889 1 98.69 125 MET B CA 1
ATOM 5027 C C . MET B 1 125 ? -10.508 -25.281 3.369 1 98.69 125 MET B C 1
ATOM 5029 O O . MET B 1 125 ? -9.906 -26.219 3.883 1 98.69 125 MET B O 1
ATOM 5033 N N . LEU B 1 126 ? -11.258 -24.484 4.02 1 98.75 126 LEU B N 1
ATOM 5034 C CA . LEU B 1 126 ? -11.469 -24.688 5.445 1 98.75 126 LEU B CA 1
ATOM 5035 C C . LEU B 1 126 ? -12.242 -25.984 5.695 1 98.75 126 LEU B C 1
ATOM 5037 O O . LEU B 1 126 ? -12.016 -26.656 6.695 1 98.75 126 LEU B O 1
ATOM 5041 N N . GLU B 1 127 ? -13.156 -26.328 4.805 1 98.38 127 GLU B N 1
ATOM 5042 C CA . GLU B 1 127 ? -13.836 -27.625 4.891 1 98.38 127 GLU B CA 1
ATOM 5043 C C . GLU B 1 127 ? -12.859 -28.781 4.699 1 98.38 127 GLU B C 1
ATOM 5045 O O . GLU B 1 127 ? -12.945 -29.797 5.391 1 98.38 127 GLU B O 1
ATOM 5050 N N . ILE B 1 128 ? -11.992 -28.625 3.77 1 98.69 128 ILE B N 1
ATOM 5051 C CA . ILE B 1 128 ? -10.969 -29.641 3.545 1 98.69 128 ILE B CA 1
ATOM 5052 C C . ILE B 1 128 ? -10.109 -29.797 4.801 1 98.69 128 ILE B C 1
ATOM 5054 O O . ILE B 1 128 ? -9.805 -30.922 5.215 1 98.69 128 ILE B O 1
ATOM 5058 N N . CYS B 1 129 ? -9.727 -28.672 5.379 1 98.69 129 CYS B N 1
ATOM 5059 C CA . CYS B 1 129 ? -8.938 -28.703 6.609 1 98.69 129 CYS B CA 1
ATOM 5060 C C . CYS B 1 129 ? -9.68 -29.453 7.707 1 98.69 129 CYS B C 1
ATOM 5062 O O . CYS B 1 129 ? -9.07 -30.219 8.461 1 98.69 129 CYS B O 1
ATOM 5064 N N . GLN B 1 130 ? -10.961 -29.219 7.805 1 98.69 130 GLN B N 1
ATOM 5065 C CA . GLN B 1 130 ? -11.75 -29.953 8.789 1 98.69 130 GLN B CA 1
ATOM 5066 C C . GLN B 1 130 ? -11.68 -31.453 8.555 1 98.69 130 GLN B C 1
ATOM 5068 O O . GLN B 1 130 ? -11.461 -32.219 9.492 1 98.69 130 GLN B O 1
ATOM 5073 N N . ASP B 1 131 ? -11.875 -31.875 7.312 1 98.69 131 ASP B N 1
ATOM 5074 C CA . ASP B 1 131 ? -11.766 -33.281 6.969 1 98.69 131 ASP B CA 1
ATOM 5075 C C . ASP B 1 131 ? -10.383 -33.812 7.336 1 98.69 131 ASP B C 1
ATOM 5077 O O . ASP B 1 131 ? -10.273 -34.938 7.883 1 98.69 131 ASP B O 1
ATOM 5081 N N . ILE B 1 132 ? -9.352 -33.062 7.035 1 98.81 132 ILE B N 1
ATOM 5082 C CA . ILE B 1 132 ? -7.98 -33.5 7.312 1 98.81 132 ILE B CA 1
ATOM 5083 C C . ILE B 1 132 ? -7.809 -33.75 8.812 1 98.81 132 ILE B C 1
ATOM 5085 O O . ILE B 1 132 ? -7.316 -34.812 9.219 1 98.81 132 ILE B O 1
ATOM 5089 N N . ARG B 1 133 ? -8.242 -32.844 9.586 1 98.44 133 ARG B N 1
ATOM 5090 C CA . ARG B 1 133 ? -8.086 -32.938 11.039 1 98.44 133 ARG B CA 1
ATOM 5091 C C . ARG B 1 133 ? -8.836 -34.156 11.578 1 98.44 133 ARG B C 1
ATOM 5093 O O . ARG B 1 133 ? -8.406 -34.781 12.555 1 98.44 133 ARG B O 1
ATOM 5100 N N . GLU B 1 134 ? -9.867 -34.531 10.883 1 98.44 134 GLU B N 1
ATOM 5101 C CA . GLU B 1 134 ? -10.766 -35.531 11.438 1 98.44 134 GLU B CA 1
ATOM 5102 C C . GLU B 1 134 ? -10.375 -36.938 10.977 1 98.44 134 GLU B C 1
ATOM 5104 O O . GLU B 1 134 ? -10.516 -37.906 11.727 1 98.44 134 GLU B O 1
ATOM 5109 N N . VAL B 1 135 ? -9.867 -37.031 9.695 1 98.69 135 VAL B N 1
ATOM 5110 C CA . VAL B 1 135 ? -9.852 -38.438 9.211 1 98.69 135 VAL B CA 1
ATOM 5111 C C . VAL B 1 135 ? -8.477 -38.75 8.617 1 98.69 135 VAL B C 1
ATOM 5113 O O . VAL B 1 135 ? -8.156 -39.906 8.367 1 98.69 135 VAL B O 1
ATOM 5116 N N . ALA B 1 136 ? -7.688 -37.75 8.352 1 98.62 136 ALA B N 1
ATOM 5117 C CA . ALA B 1 136 ? -6.352 -38.031 7.828 1 98.62 136 ALA B CA 1
ATOM 5118 C C . ALA B 1 136 ? -5.43 -38.531 8.922 1 98.62 136 ALA B C 1
ATOM 5120 O O . ALA B 1 136 ? -5.828 -38.656 10.086 1 98.62 136 ALA B O 1
ATOM 5121 N N . GLN B 1 137 ? -4.211 -39.094 8.555 1 97.56 137 GLN B N 1
ATOM 5122 C CA . GLN B 1 137 ? -3.178 -39.406 9.531 1 97.56 137 GLN B CA 1
ATOM 5123 C C . GLN B 1 137 ? -2.818 -38.188 10.375 1 97.56 137 GLN B C 1
ATOM 5125 O O . GLN B 1 137 ? -2.877 -37.062 9.891 1 97.56 137 GLN B O 1
ATOM 5130 N N . PRO B 1 138 ? -2.385 -38.594 11.602 1 93 138 PRO B N 1
ATOM 5131 C CA . PRO B 1 138 ? -1.921 -37.469 12.422 1 93 138 PRO B CA 1
ATOM 5132 C C . PRO B 1 138 ? -0.742 -36.719 11.797 1 93 138 PRO B C 1
ATOM 5134 O O . PRO B 1 138 ? 0.135 -37.344 11.195 1 93 138 PRO B O 1
ATOM 5137 N N . ASP B 1 139 ? -0.633 -35.531 11.594 1 90.38 139 ASP B N 1
ATOM 5138 C CA . ASP B 1 139 ? 0.446 -34.688 11.102 1 90.38 139 ASP B CA 1
ATOM 5139 C C . ASP B 1 139 ? 0.484 -34.656 9.57 1 90.38 139 ASP B C 1
ATOM 5141 O O . ASP B 1 139 ? 1.531 -34.406 8.977 1 90.38 139 ASP B O 1
ATOM 5145 N N . ALA B 1 140 ? -0.587 -35.219 8.977 1 97.12 140 ALA B N 1
ATOM 5146 C CA . ALA B 1 140 ? -0.669 -35.156 7.516 1 97.12 140 ALA B CA 1
ATOM 5147 C C . ALA B 1 140 ? -0.29 -33.781 6.996 1 97.12 140 ALA B C 1
ATOM 5149 O O . ALA B 1 140 ? -0.631 -32.75 7.605 1 97.12 140 ALA B O 1
ATOM 5150 N N . LEU B 1 141 ? 0.47 -33.75 5.906 1 98.31 141 LEU B N 1
ATOM 5151 C CA . LEU B 1 141 ? 0.893 -32.5 5.281 1 98.31 141 LEU B CA 1
ATOM 5152 C C . LEU B 1 141 ? -0.057 -32.094 4.152 1 98.31 141 LEU B C 1
ATOM 5154 O O . LEU B 1 141 ? -0.396 -32.938 3.305 1 98.31 141 LEU B O 1
ATOM 5158 N N . PHE B 1 142 ? -0.533 -30.875 4.273 1 98.69 142 PHE B N 1
ATOM 5159 C CA . PHE B 1 142 ? -1.407 -30.328 3.244 1 98.69 142 PHE B CA 1
ATOM 5160 C C . PHE B 1 142 ? -0.611 -29.5 2.244 1 98.69 142 PHE B C 1
ATOM 5162 O O . PHE B 1 142 ? -0.084 -28.438 2.588 1 98.69 142 PHE B O 1
ATOM 5169 N N . LEU B 1 143 ? -0.521 -29.969 1 1 98.75 143 LEU B N 1
ATOM 5170 C CA . LEU B 1 143 ? 0.175 -29.312 -0.099 1 98.75 143 LEU B CA 1
ATOM 5171 C C . LEU B 1 143 ? -0.816 -28.641 -1.054 1 98.75 143 LEU B C 1
ATOM 5173 O O . LEU B 1 143 ? -1.532 -29.344 -1.783 1 98.75 143 LEU B O 1
ATOM 5177 N N . ASN B 1 144 ? -0.806 -27.312 -1.092 1 98.69 144 ASN B N 1
ATOM 5178 C CA . ASN B 1 144 ? -1.806 -26.578 -1.866 1 98.69 144 ASN B CA 1
ATOM 5179 C C . ASN B 1 144 ? -1.217 -26.016 -3.158 1 98.69 144 ASN B C 1
ATOM 5181 O O . ASN B 1 144 ? -0.229 -25.281 -3.129 1 98.69 144 ASN B O 1
ATOM 5185 N N . TYR B 1 145 ? -1.874 -26.391 -4.238 1 97.5 145 TYR B N 1
ATOM 5186 C CA . TYR B 1 145 ? -1.524 -25.812 -5.535 1 97.5 145 TYR B CA 1
ATOM 5187 C C . TYR B 1 145 ? -2.588 -24.828 -6 1 97.5 145 TYR B C 1
ATOM 5189 O O . TYR B 1 145 ? -2.387 -24.109 -6.984 1 97.5 145 TYR B O 1
ATOM 5197 N N . SER B 1 146 ? -3.695 -24.719 -5.262 1 97.25 146 SER B N 1
ATOM 5198 C CA . SER B 1 146 ? -4.844 -23.922 -5.703 1 97.25 146 SER B CA 1
ATOM 5199 C C . SER B 1 146 ? -4.625 -22.438 -5.445 1 97.25 146 SER B C 1
ATOM 5201 O O . SER B 1 146 ? -4.105 -22.062 -4.395 1 97.25 146 SER B O 1
ATOM 5203 N N . ASN B 1 147 ? -5.055 -21.641 -6.383 1 96.81 147 ASN B N 1
ATOM 5204 C CA . ASN B 1 147 ? -5.082 -20.188 -6.215 1 96.81 147 ASN B CA 1
ATOM 5205 C C . ASN B 1 147 ? -6.391 -19.719 -5.59 1 96.81 147 ASN B C 1
ATOM 5207 O O . ASN B 1 147 ? -7.402 -20.422 -5.656 1 96.81 147 ASN B O 1
ATOM 5211 N N . PRO B 1 148 ? -6.289 -18.484 -5.059 1 98.12 148 PRO B N 1
ATOM 5212 C CA . PRO B 1 148 ? -5.094 -17.672 -4.832 1 98.12 148 PRO B CA 1
ATOM 5213 C C . PRO B 1 148 ? -4.203 -18.219 -3.727 1 98.12 148 PRO B C 1
ATOM 5215 O O . PRO B 1 148 ? -4.652 -18.391 -2.592 1 98.12 148 PRO B O 1
ATOM 5218 N N . MET B 1 149 ? -3.002 -18.344 -4.016 1 98.44 149 MET B N 1
ATOM 5219 C CA . MET B 1 149 ? -2.053 -19.109 -3.221 1 98.44 149 MET B CA 1
ATOM 5220 C C . MET B 1 149 ? -1.916 -18.531 -1.817 1 98.44 149 MET B C 1
ATOM 5222 O O . MET B 1 149 ? -2.182 -19.219 -0.829 1 98.44 149 MET B O 1
ATOM 5226 N N . ALA B 1 150 ? -1.596 -17.234 -1.729 1 98.62 150 ALA B N 1
ATOM 5227 C CA . ALA B 1 150 ? -1.303 -16.625 -0.437 1 98.62 150 ALA B CA 1
ATOM 5228 C C . ALA B 1 150 ? -2.535 -16.625 0.464 1 98.62 150 ALA B C 1
ATOM 5230 O O . ALA B 1 150 ? -2.445 -16.969 1.647 1 98.62 150 ALA B O 1
ATOM 5231 N N . MET B 1 151 ? -3.701 -16.312 -0.056 1 98.88 151 MET B N 1
ATOM 5232 C CA . MET B 1 151 ? -4.918 -16.219 0.746 1 98.88 151 MET B CA 1
ATOM 5233 C C . MET B 1 151 ? -5.344 -17.594 1.237 1 98.88 151 MET B C 1
ATOM 5235 O O . MET B 1 151 ? -5.75 -17.75 2.391 1 98.88 151 MET B O 1
ATOM 5239 N N . ASN B 1 152 ? -5.234 -18.625 0.364 1 98.88 152 ASN B N 1
ATOM 5240 C CA . ASN B 1 152 ? -5.602 -19.984 0.747 1 98.88 152 ASN B CA 1
ATOM 5241 C C . ASN B 1 152 ? -4.691 -20.531 1.848 1 98.88 152 ASN B C 1
ATOM 5243 O O . ASN B 1 152 ? -5.172 -21.078 2.844 1 98.88 152 ASN B O 1
ATOM 5247 N N . VAL B 1 153 ? -3.41 -20.344 1.628 1 98.88 153 VAL B N 1
ATOM 5248 C CA . VAL B 1 153 ? -2.434 -20.844 2.594 1 98.88 153 VAL B CA 1
ATOM 5249 C C . VAL B 1 153 ? -2.613 -20.125 3.926 1 98.88 153 VAL B C 1
ATOM 5251 O O . VAL B 1 153 ? -2.523 -20.734 4.992 1 98.88 153 VAL B O 1
ATOM 5254 N N . TRP B 1 154 ? -2.867 -18.828 3.82 1 98.88 154 TRP B N 1
ATOM 5255 C CA . TRP B 1 154 ? -3.129 -18.016 5.004 1 98.88 154 TRP B CA 1
ATOM 5256 C C . TRP B 1 154 ? -4.32 -18.547 5.785 1 98.88 154 TRP B C 1
ATOM 5258 O O . TRP B 1 154 ? -4.211 -18.844 6.98 1 98.88 154 TRP B O 1
ATOM 5268 N N . ALA B 1 155 ? -5.434 -18.797 5.172 1 98.88 155 ALA B N 1
ATOM 5269 C CA . ALA B 1 155 ? -6.664 -19.25 5.816 1 98.88 155 ALA B CA 1
ATOM 5270 C C . ALA B 1 155 ? -6.496 -20.641 6.422 1 98.88 155 ALA B C 1
ATOM 5272 O O . ALA B 1 155 ? -6.949 -20.891 7.539 1 98.88 155 ALA B O 1
ATOM 5273 N N . CYS B 1 156 ? -5.859 -21.562 5.691 1 98.88 156 CYS B N 1
ATOM 5274 C CA . CYS B 1 156 ? -5.695 -22.938 6.148 1 98.88 156 CYS B CA 1
ATOM 5275 C C . CYS B 1 156 ? -4.844 -22.984 7.41 1 98.88 156 CYS B C 1
ATOM 5277 O O . CYS B 1 156 ? -5.152 -23.734 8.344 1 98.88 156 CYS B O 1
ATOM 5279 N N . ASN B 1 157 ? -3.766 -22.25 7.418 1 98.75 157 ASN B N 1
ATOM 5280 C CA . ASN B 1 157 ? -2.873 -22.281 8.57 1 98.75 157 ASN B CA 1
ATOM 5281 C C . ASN B 1 157 ? -3.473 -21.547 9.766 1 98.75 157 ASN B C 1
ATOM 5283 O O . ASN B 1 157 ? -3.443 -22.047 10.891 1 98.75 157 ASN B O 1
ATOM 5287 N N . LYS B 1 158 ? -3.984 -20.391 9.516 1 98.38 158 LYS B N 1
ATOM 5288 C CA . LYS B 1 158 ? -4.449 -19.531 10.609 1 98.38 158 LYS B CA 1
ATOM 5289 C C . LYS B 1 158 ? -5.777 -20.047 11.172 1 98.38 158 LYS B C 1
ATOM 5291 O O . LYS B 1 158 ? -5.98 -20.047 12.391 1 98.38 158 LYS B O 1
ATOM 5296 N N . TYR B 1 159 ? -6.691 -20.469 10.344 1 98.62 159 TYR B N 1
ATOM 5297 C CA . TYR B 1 159 ? -8.047 -20.781 10.773 1 98.62 159 TYR B CA 1
ATOM 5298 C C . TYR B 1 159 ? -8.344 -22.266 10.586 1 98.62 159 TYR B C 1
ATOM 5300 O O . TYR B 1 159 ? -9.227 -22.812 11.25 1 98.62 159 TYR B O 1
ATOM 5308 N N . GLY B 1 160 ? -7.641 -22.891 9.633 1 98.38 160 GLY B N 1
ATOM 5309 C CA . GLY B 1 160 ? -7.891 -24.281 9.336 1 98.38 160 GLY B CA 1
ATOM 5310 C C . GLY B 1 160 ? -7.23 -25.234 10.328 1 98.38 160 GLY B C 1
ATOM 5311 O O . GLY B 1 160 ? -7.664 -26.375 10.484 1 98.38 160 GLY B O 1
ATOM 5312 N N . GLY B 1 161 ? -6.094 -24.766 10.898 1 97 161 GLY B N 1
ATOM 5313 C CA . GLY B 1 161 ? -5.375 -25.594 11.859 1 97 161 GLY B CA 1
ATOM 5314 C C . GLY B 1 161 ? -4.637 -26.75 11.219 1 97 161 GLY B C 1
ATOM 5315 O O . GLY B 1 161 ? -4.48 -27.812 11.828 1 97 161 GLY B O 1
ATOM 5316 N N . VAL B 1 162 ? -4.375 -26.672 10.031 1 97.81 162 VAL B N 1
ATOM 5317 C CA . VAL B 1 162 ? -3.67 -27.719 9.289 1 97.81 162 VAL B CA 1
ATOM 5318 C C . VAL B 1 162 ? -2.352 -27.156 8.75 1 97.81 162 VAL B C 1
ATOM 5320 O O . VAL B 1 162 ? -2.307 -26.047 8.227 1 97.81 162 VAL B O 1
ATOM 5323 N N . ASN B 1 163 ? -1.269 -27.906 8.992 1 96.62 163 ASN B N 1
ATOM 5324 C CA . ASN B 1 163 ? 0.012 -27.531 8.398 1 96.62 163 ASN B CA 1
ATOM 5325 C C . ASN B 1 163 ? -0.061 -27.516 6.875 1 96.62 163 ASN B C 1
ATOM 5327 O O . ASN B 1 163 ? -0.031 -28.562 6.234 1 96.62 163 ASN B O 1
ATOM 5331 N N . THR B 1 164 ? -0.11 -26.297 6.332 1 98.62 164 THR B N 1
ATOM 5332 C CA . THR B 1 164 ? -0.325 -26.125 4.898 1 98.62 164 THR B CA 1
ATOM 5333 C C . THR B 1 164 ? 0.863 -25.422 4.254 1 98.62 164 THR B C 1
ATOM 5335 O O . THR B 1 164 ? 1.286 -24.359 4.719 1 98.62 164 THR B O 1
ATOM 5338 N N . VAL B 1 165 ? 1.419 -25.984 3.197 1 98.81 165 VAL B N 1
ATOM 5339 C CA . VAL B 1 165 ? 2.477 -25.406 2.383 1 98.81 165 VAL B CA 1
ATOM 5340 C C . VAL B 1 165 ? 1.956 -25.141 0.973 1 98.81 165 VAL B C 1
ATOM 5342 O O . VAL B 1 165 ? 1.367 -26.016 0.344 1 98.81 165 VAL B O 1
ATOM 5345 N N . GLY B 1 166 ? 2.137 -23.875 0.556 1 98.69 166 GLY B N 1
ATOM 5346 C CA . GLY B 1 166 ? 1.73 -23.531 -0.796 1 98.69 166 GLY B CA 1
ATOM 5347 C C . GLY B 1 166 ? 2.832 -23.719 -1.82 1 98.69 166 GLY B C 1
ATOM 5348 O O . GLY B 1 166 ? 4 -23.438 -1.548 1 98.69 166 GLY B O 1
ATOM 5349 N N . LEU B 1 167 ? 2.404 -24.219 -3.004 1 97.75 167 LEU B N 1
ATOM 5350 C CA . LEU B 1 167 ? 3.371 -24.547 -4.043 1 97.75 167 LEU B CA 1
ATOM 5351 C C . LEU B 1 167 ? 2.992 -23.891 -5.367 1 97.75 167 LEU B C 1
ATOM 5353 O O . LEU B 1 167 ? 1.84 -23.969 -5.801 1 97.75 167 LEU B O 1
ATOM 5357 N N . CYS B 1 168 ? 3.875 -23.141 -5.852 1 93.38 168 CYS B N 1
ATOM 5358 C CA . CYS B 1 168 ? 3.734 -22.484 -7.145 1 93.38 168 CYS B CA 1
ATOM 5359 C C . CYS B 1 168 ? 5.008 -22.625 -7.969 1 93.38 168 CYS B C 1
ATOM 5361 O O . CYS B 1 168 ? 6.109 -22.688 -7.418 1 93.38 168 CYS B O 1
ATOM 5363 N N . HIS B 1 169 ? 4.898 -22.719 -9.266 1 89.19 169 HIS B N 1
ATOM 5364 C CA . HIS B 1 169 ? 6.062 -22.953 -10.109 1 89.19 169 HIS B CA 1
ATOM 5365 C C . HIS B 1 169 ? 6.582 -21.641 -10.711 1 89.19 169 HIS B C 1
ATOM 5367 O O . HIS B 1 169 ? 7.383 -21.672 -11.648 1 89.19 169 HIS B O 1
ATOM 5373 N N . GLY B 1 170 ? 6.133 -20.516 -10.227 1 89.06 170 GLY B N 1
ATOM 5374 C CA . GLY B 1 170 ? 6.555 -19.234 -10.742 1 89.06 170 GLY B CA 1
ATOM 5375 C C . GLY B 1 170 ? 8.055 -19.016 -10.664 1 89.06 170 GLY B C 1
ATOM 5376 O O . GLY B 1 170 ? 8.672 -18.547 -11.617 1 89.06 170 GLY B O 1
ATOM 5377 N N . VAL B 1 171 ? 8.656 -19.359 -9.578 1 93.69 171 VAL B N 1
ATOM 5378 C CA . VAL B 1 171 ? 10.086 -19.172 -9.359 1 93.69 171 VAL B CA 1
ATOM 5379 C C . VAL B 1 171 ? 10.883 -19.953 -10.398 1 93.69 171 VAL B C 1
ATOM 5381 O O . VAL B 1 171 ? 11.867 -19.453 -10.953 1 93.69 171 VAL B O 1
ATOM 5384 N N . GLN B 1 172 ? 10.422 -21.156 -10.719 1 93.38 172 GLN B N 1
ATOM 5385 C CA . GLN B 1 172 ? 11.117 -22 -11.68 1 93.38 172 GLN B CA 1
ATOM 5386 C C . GLN B 1 172 ? 11.086 -21.391 -13.078 1 93.38 172 GLN B C 1
ATOM 5388 O O . GLN B 1 172 ? 12.07 -21.484 -13.82 1 93.38 172 GLN B O 1
ATOM 5393 N N . GLY B 1 173 ? 9.945 -20.812 -13.367 1 91.56 173 GLY B N 1
ATOM 5394 C CA . GLY B 1 173 ? 9.828 -20.156 -14.664 1 91.56 173 GLY B CA 1
ATOM 5395 C C . GLY B 1 173 ? 10.812 -19.031 -14.852 1 91.56 173 GLY B C 1
ATOM 5396 O O . GLY B 1 173 ? 11.484 -18.938 -15.875 1 91.56 173 GLY B O 1
ATOM 5397 N N . GLY B 1 174 ? 10.891 -18.141 -13.914 1 94.62 174 GLY B N 1
ATOM 5398 C CA . GLY B 1 174 ? 11.859 -17.062 -13.984 1 94.62 174 GLY B CA 1
ATOM 5399 C C . GLY B 1 174 ? 13.297 -17.531 -13.961 1 94.62 174 GLY B C 1
ATOM 5400 O O . GLY B 1 174 ? 14.164 -16.953 -14.625 1 94.62 174 GLY B O 1
ATOM 5401 N N . HIS B 1 175 ? 13.555 -18.562 -13.18 1 96.31 175 HIS B N 1
ATOM 5402 C CA . HIS B 1 175 ? 14.891 -19.156 -13.102 1 96.31 175 HIS B CA 1
ATOM 5403 C C . HIS B 1 175 ? 15.352 -19.641 -14.469 1 96.31 175 HIS B C 1
ATOM 5405 O O . HIS B 1 175 ? 16.516 -19.438 -14.852 1 96.31 175 HIS B O 1
ATOM 5411 N N . TRP B 1 176 ? 14.445 -20.25 -15.188 1 95.19 176 TRP B N 1
ATOM 5412 C CA . TRP B 1 176 ? 14.742 -20.719 -16.531 1 95.19 176 TRP B CA 1
ATOM 5413 C C . TRP B 1 176 ? 15.07 -19.562 -17.469 1 95.19 176 TRP B C 1
ATOM 5415 O O . TRP B 1 176 ? 16.047 -19.609 -18.219 1 95.19 176 TRP B O 1
ATOM 5425 N N . GLN B 1 177 ? 14.281 -18.547 -17.406 1 96.12 177 GLN B N 1
ATOM 5426 C CA . GLN B 1 177 ? 14.508 -17.391 -18.266 1 96.12 177 GLN B CA 1
ATOM 5427 C C . GLN B 1 177 ? 15.859 -16.75 -17.969 1 96.12 177 GLN B C 1
ATOM 5429 O O . GLN B 1 177 ? 16.594 -16.391 -18.891 1 96.12 177 GLN B O 1
ATOM 5434 N N . ILE B 1 178 ? 16.156 -16.578 -16.688 1 98 178 ILE B N 1
ATOM 5435 C CA . ILE B 1 178 ? 17.422 -15.992 -16.266 1 98 178 ILE B CA 1
ATOM 5436 C C . ILE B 1 178 ? 18.578 -16.844 -16.781 1 98 178 ILE B C 1
ATOM 5438 O O . ILE B 1 178 ? 19.562 -16.312 -17.312 1 98 178 ILE B O 1
ATOM 5442 N N . THR B 1 179 ? 18.422 -18.172 -16.688 1 97.94 179 THR B N 1
ATOM 5443 C CA . THR B 1 179 ? 19.453 -19.094 -17.141 1 97.94 179 THR B CA 1
ATOM 5444 C C . THR B 1 179 ? 19.688 -18.953 -18.641 1 97.94 179 THR B C 1
ATOM 5446 O O . THR B 1 179 ? 20.828 -18.938 -19.094 1 97.94 179 THR B O 1
ATOM 5449 N N . ARG B 1 180 ? 18.625 -18.812 -19.391 1 97.31 180 ARG B N 1
ATOM 5450 C CA . ARG B 1 180 ? 18.719 -18.656 -20.828 1 97.31 180 ARG B CA 1
ATOM 5451 C C . ARG B 1 180 ? 19.438 -17.344 -21.188 1 97.31 180 ARG B C 1
ATOM 5453 O O . ARG B 1 180 ? 20.25 -17.312 -22.109 1 97.31 180 ARG B O 1
ATOM 5460 N N . CYS B 1 181 ? 19.109 -16.312 -20.516 1 98 181 CYS B N 1
ATOM 5461 C CA . CYS B 1 181 ? 19.734 -15.023 -20.75 1 98 181 CYS B CA 1
ATOM 5462 C C . CYS B 1 181 ? 21.234 -15.086 -20.469 1 98 181 CYS B C 1
ATOM 5464 O O . CYS B 1 181 ? 22.047 -14.586 -21.234 1 98 181 CYS B O 1
ATOM 5466 N N . ILE B 1 182 ? 21.594 -15.719 -19.328 1 98.12 182 ILE B N 1
ATOM 5467 C CA . ILE B 1 182 ? 22.984 -15.852 -18.938 1 98.12 182 ILE B CA 1
ATOM 5468 C C . ILE B 1 182 ? 23.734 -16.703 -19.969 1 98.12 182 ILE B C 1
ATOM 5470 O O . ILE B 1 182 ? 24.859 -16.375 -20.344 1 98.12 182 ILE B O 1
ATOM 5474 N N . GLU B 1 183 ? 23.094 -17.781 -20.438 1 97.88 183 GLU B N 1
ATOM 5475 C CA . GLU B 1 183 ? 23.703 -18.672 -21.438 1 97.88 183 GLU B CA 1
ATOM 5476 C C . GLU B 1 183 ? 24.047 -17.891 -22.703 1 97.88 183 GLU B C 1
ATOM 5478 O O . GLU B 1 183 ? 25.172 -18 -23.203 1 97.88 183 GLU B O 1
ATOM 5483 N N . LEU B 1 184 ? 23.078 -17.141 -23.203 1 97 184 LEU B N 1
ATOM 5484 C CA . LEU B 1 184 ? 23.281 -16.375 -24.422 1 97 184 LEU B CA 1
ATOM 5485 C C . LEU B 1 184 ? 24.422 -15.383 -24.266 1 97 184 LEU B C 1
ATOM 5487 O O . LEU B 1 184 ? 25.281 -15.25 -25.141 1 97 184 LEU B O 1
ATOM 5491 N N . TRP B 1 185 ? 24.438 -14.672 -23.203 1 96.75 185 TRP B N 1
ATOM 5492 C CA . TRP B 1 185 ? 25.484 -13.695 -22.922 1 96.75 185 TRP B CA 1
ATOM 5493 C C . TRP B 1 185 ? 26.844 -14.367 -22.797 1 96.75 185 TRP B C 1
ATOM 5495 O O . TRP B 1 185 ? 27.828 -13.898 -23.375 1 96.75 185 TRP B O 1
ATOM 5505 N N . ALA B 1 186 ? 26.906 -15.477 -22.016 1 97.12 186 ALA B N 1
ATOM 5506 C CA . ALA B 1 186 ? 28.156 -16.188 -21.766 1 97.12 186 ALA B CA 1
ATOM 5507 C C . ALA B 1 186 ? 28.766 -16.719 -23.062 1 97.12 186 ALA B C 1
ATOM 5509 O O . ALA B 1 186 ? 29.984 -16.719 -23.219 1 97.12 186 ALA B O 1
ATOM 5510 N N . LYS B 1 187 ? 27.891 -17.172 -23.969 1 96.94 187 LYS B N 1
ATOM 5511 C CA . LYS B 1 187 ? 28.359 -17.625 -25.266 1 96.94 187 LYS B CA 1
ATOM 5512 C C . LYS B 1 187 ? 28.922 -16.453 -26.078 1 96.94 187 LYS B C 1
ATOM 5514 O O . LYS B 1 187 ? 29.984 -16.562 -26.672 1 96.94 187 LYS B O 1
ATOM 5519 N N . LYS B 1 188 ? 28.203 -15.359 -26.078 1 95.94 188 LYS B N 1
ATOM 5520 C CA . LYS B 1 188 ? 28.641 -14.156 -26.781 1 95.94 188 LYS B CA 1
ATOM 5521 C C . LYS B 1 188 ? 29.984 -13.664 -26.25 1 95.94 188 LYS B C 1
ATOM 5523 O O . LYS B 1 188 ? 30.828 -13.195 -27.016 1 95.94 188 LYS B O 1
ATOM 5528 N N . GLU B 1 189 ? 30.203 -13.781 -24.969 1 95.88 189 GLU B N 1
ATOM 5529 C CA . GLU B 1 189 ? 31.422 -13.281 -24.312 1 95.88 189 GLU B CA 1
ATOM 5530 C C . GLU B 1 189 ? 32.531 -14.312 -24.375 1 95.88 189 GLU B C 1
ATOM 5532 O O . GLU B 1 189 ? 33.656 -14.062 -23.875 1 95.88 189 GLU B O 1
ATOM 5537 N N . GLY B 1 190 ? 32.25 -15.523 -24.797 1 95.5 190 GLY B N 1
ATOM 5538 C CA . GLY B 1 190 ? 33.25 -16.578 -24.922 1 95.5 190 GLY B CA 1
ATOM 5539 C C . GLY B 1 190 ? 33.531 -17.297 -23.609 1 95.5 190 GLY B C 1
ATOM 5540 O O . GLY B 1 190 ? 34.562 -17.938 -23.438 1 95.5 190 GLY B O 1
ATOM 5541 N N . LEU B 1 191 ? 32.594 -17.188 -22.703 1 95.81 191 LEU B N 1
ATOM 5542 C CA . LEU B 1 191 ? 32.75 -17.828 -21.391 1 95.81 191 LEU B CA 1
ATOM 5543 C C . LEU B 1 191 ? 32.156 -19.234 -21.406 1 95.81 191 LEU B C 1
ATOM 5545 O O . LEU B 1 191 ? 32.406 -20.016 -20.5 1 95.81 191 LEU B O 1
ATOM 5549 N N . LEU B 1 192 ? 31.328 -19.562 -22.422 1 95.12 192 LEU B N 1
ATOM 5550 C CA . LEU B 1 192 ? 30.688 -20.844 -22.656 1 95.12 192 LEU B CA 1
ATOM 5551 C C . LEU B 1 192 ? 30.875 -21.297 -24.094 1 95.12 192 LEU B C 1
ATOM 5553 O O . LEU B 1 192 ? 30.75 -20.484 -25.016 1 95.12 192 LEU B O 1
ATOM 5557 N N . ALA B 1 193 ? 31.109 -22.562 -24.25 1 95.06 193 ALA B N 1
ATOM 5558 C CA . ALA B 1 193 ? 31.25 -23.094 -25.594 1 95.06 193 ALA B CA 1
ATOM 5559 C C . ALA B 1 193 ? 29.922 -23.062 -26.328 1 95.06 193 ALA B C 1
ATOM 5561 O O . ALA B 1 193 ? 28.859 -23.109 -25.703 1 95.06 193 ALA B O 1
ATOM 5562 N N . GLU B 1 194 ? 29.969 -22.969 -27.609 1 92.25 194 GLU B N 1
ATOM 5563 C CA . GLU B 1 194 ? 28.766 -22.875 -28.438 1 92.25 194 GLU B CA 1
ATOM 5564 C C . GLU B 1 194 ? 27.844 -24.078 -28.234 1 92.25 194 GLU B C 1
ATOM 5566 O O . GLU B 1 194 ? 26.625 -23.938 -28.281 1 92.25 194 GLU B O 1
ATOM 5571 N N . ASP B 1 195 ? 28.438 -25.188 -27.953 1 93.88 195 ASP B N 1
ATOM 5572 C CA . ASP B 1 195 ? 27.656 -26.406 -27.844 1 93.88 195 ASP B CA 1
ATOM 5573 C C . ASP B 1 195 ? 27.312 -26.719 -26.391 1 93.88 195 ASP 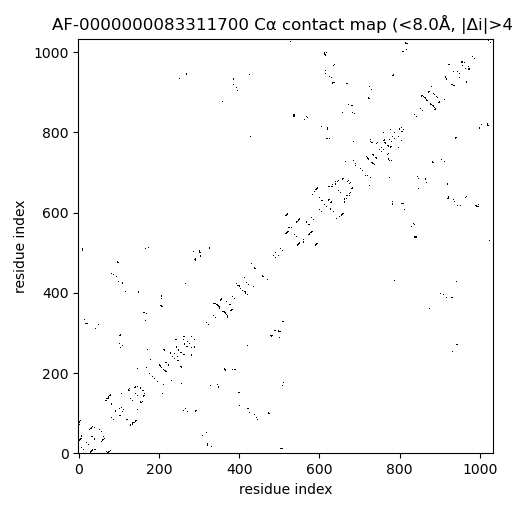B C 1
ATOM 5575 O O . ASP B 1 195 ? 26.578 -27.656 -26.094 1 93.88 195 ASP B O 1
ATOM 5579 N N . GLU B 1 196 ? 27.844 -25.891 -25.547 1 93.94 196 GLU B N 1
ATOM 5580 C CA . GLU B 1 196 ? 27.562 -26.062 -24.125 1 93.94 196 GLU B CA 1
ATOM 5581 C C . GLU B 1 196 ? 26.25 -25.422 -23.719 1 93.94 196 GLU B C 1
ATOM 5583 O O . GLU B 1 196 ? 25.922 -24.312 -24.188 1 93.94 196 GLU B O 1
ATOM 5588 N N . THR B 1 197 ? 25.469 -26.156 -22.953 1 93.75 197 THR B N 1
ATOM 5589 C CA . THR B 1 197 ? 24.203 -25.641 -22.453 1 93.75 197 THR B CA 1
ATOM 5590 C C . THR B 1 197 ? 24.25 -25.453 -20.938 1 93.75 197 THR B C 1
ATOM 5592 O O . THR B 1 197 ? 24.891 -26.234 -20.234 1 93.75 197 THR B O 1
ATOM 5595 N N . LEU B 1 198 ? 23.609 -24.375 -20.531 1 94.88 198 LEU B N 1
ATOM 5596 C CA . LEU B 1 198 ? 23.484 -24.125 -19.094 1 94.88 198 LEU B CA 1
ATOM 5597 C C . LEU B 1 198 ? 22.156 -24.688 -18.562 1 94.88 198 LEU B C 1
ATOM 5599 O O . LEU B 1 198 ? 21.109 -24.516 -19.203 1 94.88 198 LEU B O 1
ATOM 5603 N N . HIS B 1 199 ? 22.266 -25.344 -17.484 1 92.94 199 HIS B N 1
ATOM 5604 C CA . HIS B 1 199 ? 21.078 -25.781 -16.75 1 92.94 199 HIS B CA 1
ATOM 5605 C C . HIS B 1 199 ? 20.781 -24.844 -15.586 1 92.94 199 HIS B C 1
ATOM 5607 O O . HIS B 1 199 ? 21.672 -24.156 -15.086 1 92.94 199 HIS B O 1
ATOM 5613 N N . ARG B 1 200 ? 19.609 -24.812 -15.188 1 92.88 200 ARG B N 1
ATOM 5614 C CA . ARG B 1 200 ? 19.188 -23.969 -14.07 1 92.88 200 ARG B CA 1
ATOM 5615 C C . ARG B 1 200 ? 20.031 -24.25 -12.828 1 92.88 200 ARG B C 1
ATOM 5617 O O . ARG B 1 200 ? 20.297 -23.344 -12.039 1 92.88 200 ARG B O 1
ATOM 5624 N N . ARG B 1 201 ? 20.453 -25.469 -12.672 1 92.25 201 ARG B N 1
ATOM 5625 C CA . ARG B 1 201 ? 21.234 -25.859 -11.508 1 92.25 201 ARG B CA 1
ATOM 5626 C C . ARG B 1 201 ? 22.594 -25.141 -11.5 1 92.25 201 ARG B C 1
ATOM 5628 O O . ARG B 1 201 ? 23.234 -25.047 -10.461 1 92.25 201 ARG B O 1
ATOM 5635 N N . ASP B 1 202 ? 22.938 -24.625 -12.664 1 96.06 202 ASP B N 1
ATOM 5636 C CA . ASP B 1 202 ? 24.219 -23.953 -12.789 1 96.06 202 ASP B CA 1
ATOM 5637 C C . ASP B 1 202 ? 24.125 -22.5 -12.352 1 96.06 202 ASP B C 1
ATOM 5639 O O . ASP B 1 202 ? 25.156 -21.828 -12.211 1 96.06 202 ASP B O 1
ATOM 5643 N N . VAL B 1 203 ? 22.891 -22.047 -12.172 1 97.94 203 VAL B N 1
ATOM 5644 C CA . VAL B 1 203 ? 22.641 -20.672 -11.75 1 97.94 203 VAL B CA 1
ATOM 5645 C C . VAL B 1 203 ? 22 -20.656 -10.367 1 97.94 203 VAL B C 1
ATOM 5647 O O . VAL B 1 203 ? 20.875 -21.125 -10.195 1 97.94 203 VAL B O 1
ATOM 5650 N N . ASP B 1 204 ? 22.75 -20.172 -9.414 1 97.81 204 ASP B N 1
ATOM 5651 C CA . ASP B 1 204 ? 22.234 -20.109 -8.047 1 97.81 204 ASP B CA 1
ATOM 5652 C C . ASP B 1 204 ? 21.312 -18.906 -7.867 1 97.81 204 ASP B C 1
ATOM 5654 O O . ASP B 1 204 ? 21.641 -17.797 -8.312 1 97.81 204 ASP B O 1
ATOM 5658 N N . ILE B 1 205 ? 20.141 -19.141 -7.211 1 97.94 205 ILE B N 1
ATOM 5659 C CA . ILE B 1 205 ? 19.203 -18.016 -7.027 1 97.94 205 ILE B CA 1
ATOM 5660 C C . ILE B 1 205 ? 18.688 -18.016 -5.594 1 97.94 205 ILE B C 1
ATOM 5662 O O . ILE B 1 205 ? 18.688 -19.047 -4.922 1 97.94 205 ILE B O 1
ATOM 5666 N N . VAL B 1 206 ? 18.297 -16.891 -5.066 1 97.88 206 VAL B N 1
ATOM 5667 C CA . VAL B 1 206 ? 17.438 -16.688 -3.908 1 97.88 206 VAL B CA 1
ATOM 5668 C C . VAL B 1 206 ? 16.266 -15.773 -4.285 1 97.88 206 VAL B C 1
ATOM 5670 O O . VAL B 1 206 ? 16.484 -14.656 -4.77 1 97.88 206 VAL B O 1
ATOM 5673 N N . CYS B 1 207 ? 15.125 -16.281 -4.188 1 97.88 207 CYS B N 1
ATOM 5674 C CA . CYS B 1 207 ? 13.906 -15.508 -4.398 1 97.88 207 CYS B CA 1
ATOM 5675 C C . CYS B 1 207 ? 13.156 -15.305 -3.088 1 97.88 207 CYS B C 1
ATOM 5677 O O . CYS B 1 207 ? 13.164 -16.188 -2.221 1 97.88 207 CYS B O 1
ATOM 5679 N N . ALA B 1 208 ? 12.555 -14.141 -2.945 1 98.69 208 ALA B N 1
ATOM 5680 C CA . ALA B 1 208 ? 11.797 -13.875 -1.729 1 98.69 208 ALA B CA 1
ATOM 5681 C C . ALA B 1 208 ? 10.727 -12.812 -1.976 1 98.69 208 ALA B C 1
ATOM 5683 O O . ALA B 1 208 ? 10.938 -11.891 -2.771 1 98.69 208 ALA B O 1
ATOM 5684 N N . GLY B 1 209 ? 9.617 -12.875 -1.33 1 98.56 209 GLY B N 1
ATOM 5685 C CA . GLY B 1 209 ? 8.461 -11.984 -1.417 1 98.56 209 GLY B CA 1
ATOM 5686 C C . GLY B 1 209 ? 7.156 -12.68 -1.079 1 98.56 209 GLY B C 1
ATOM 5687 O O . GLY B 1 209 ? 7.059 -13.383 -0.072 1 98.56 209 GLY B O 1
ATOM 5688 N N . ILE B 1 210 ? 6.148 -12.391 -1.877 1 98.62 210 ILE B N 1
ATOM 5689 C CA . ILE B 1 210 ? 4.883 -13.109 -1.79 1 98.62 210 ILE B CA 1
ATOM 5690 C C . ILE B 1 210 ? 4.57 -13.766 -3.135 1 98.62 210 ILE B C 1
ATOM 5692 O O . ILE B 1 210 ? 5.086 -13.344 -4.172 1 98.62 210 ILE B O 1
ATOM 5696 N N . ASN B 1 211 ? 3.732 -14.773 -3.064 1 97.69 211 ASN B N 1
ATOM 5697 C CA . ASN B 1 211 ? 3.428 -15.516 -4.285 1 97.69 211 ASN B CA 1
ATOM 5698 C C . ASN B 1 211 ? 2.99 -14.578 -5.41 1 97.69 211 ASN B C 1
ATOM 5700 O O . ASN B 1 211 ? 2.154 -13.695 -5.203 1 97.69 211 ASN B O 1
ATOM 5704 N N . HIS B 1 212 ? 3.572 -14.734 -6.582 1 96.19 212 HIS B N 1
ATOM 5705 C CA . HIS B 1 212 ? 3.33 -13.984 -7.809 1 96.19 212 HIS B CA 1
ATOM 5706 C C . HIS B 1 212 ? 3.908 -12.578 -7.719 1 96.19 212 HIS B C 1
ATOM 5708 O O . HIS B 1 212 ? 3.717 -11.766 -8.625 1 96.19 212 HIS B O 1
ATOM 5714 N N . GLN B 1 213 ? 4.535 -12.195 -6.664 1 97.12 213 GLN B N 1
ATOM 5715 C CA . GLN B 1 213 ? 5.332 -10.984 -6.465 1 97.12 213 GLN B CA 1
ATOM 5716 C C . GLN B 1 213 ? 6.617 -11.297 -5.703 1 97.12 213 GLN B C 1
ATOM 5718 O O . GLN B 1 213 ? 6.961 -10.602 -4.742 1 97.12 213 GLN B O 1
ATOM 5723 N N . THR B 1 214 ? 7.199 -12.375 -6.043 1 98 214 THR B N 1
ATOM 5724 C CA . THR B 1 214 ? 8.5 -12.766 -5.508 1 98 214 THR B CA 1
ATOM 5725 C C . THR B 1 214 ? 9.625 -12.203 -6.367 1 98 214 THR B C 1
ATOM 5727 O O . THR B 1 214 ? 9.492 -12.109 -7.59 1 98 214 THR B O 1
ATOM 5730 N N . TRP B 1 215 ? 10.742 -11.836 -5.746 1 98.56 215 TRP B N 1
ATOM 5731 C CA . TRP B 1 215 ? 11.844 -11.141 -6.406 1 98.56 215 TRP B CA 1
ATOM 5732 C C . TRP B 1 215 ? 13.109 -11.984 -6.379 1 98.56 215 TRP B C 1
ATOM 5734 O O . TRP B 1 215 ? 13.422 -12.625 -5.367 1 98.56 215 TRP B O 1
ATOM 5744 N N . TYR B 1 216 ? 13.836 -12.008 -7.496 1 98.5 216 TYR B N 1
ATOM 5745 C CA . TYR B 1 216 ? 15.148 -12.641 -7.512 1 98.5 216 TYR B CA 1
ATOM 5746 C C . TYR B 1 216 ? 16.203 -11.734 -6.891 1 98.5 216 TYR B C 1
ATOM 5748 O O . TYR B 1 216 ? 16.875 -10.977 -7.594 1 98.5 216 TYR B O 1
ATOM 5756 N N . ILE B 1 217 ? 16.422 -11.914 -5.59 1 98.44 217 ILE B N 1
ATOM 5757 C CA . ILE B 1 217 ? 17.25 -10.961 -4.848 1 98.44 217 ILE B CA 1
ATOM 5758 C C . ILE B 1 217 ? 18.703 -11.406 -4.883 1 98.44 217 ILE B C 1
ATOM 5760 O O . ILE B 1 217 ? 19.609 -10.633 -4.543 1 98.44 217 ILE B O 1
ATOM 5764 N N . LYS B 1 218 ? 19.016 -12.633 -5.25 1 98.19 218 LYS B N 1
ATOM 5765 C CA . LYS B 1 218 ? 20.359 -13.141 -5.516 1 98.19 218 LYS B CA 1
ATOM 5766 C C . LYS B 1 218 ? 20.391 -14.023 -6.758 1 98.19 218 LYS B C 1
ATOM 5768 O O . LYS B 1 218 ? 19.531 -14.891 -6.93 1 98.19 218 LYS B O 1
ATOM 5773 N N . VAL B 1 219 ? 21.266 -13.789 -7.66 1 98.56 219 VAL B N 1
ATOM 5774 C CA . VAL B 1 219 ? 21.547 -14.594 -8.844 1 98.56 219 VAL B CA 1
ATOM 5775 C C . VAL B 1 219 ? 23.047 -14.68 -9.07 1 98.56 219 VAL B C 1
ATOM 5777 O O . VAL B 1 219 ? 23.719 -13.656 -9.258 1 98.56 219 VAL B O 1
ATOM 5780 N N . GLN B 1 220 ? 23.516 -15.875 -9.031 1 98.38 220 GLN B N 1
ATOM 5781 C CA . GLN B 1 220 ? 24.953 -16.062 -9.188 1 98.38 220 GLN B CA 1
ATOM 5782 C C . GLN B 1 220 ? 25.25 -17.156 -10.219 1 98.38 220 GLN B C 1
ATOM 5784 O O . GLN B 1 220 ? 24.547 -18.156 -10.289 1 98.38 220 GLN B O 1
ATOM 5789 N N . TRP B 1 221 ? 26.203 -16.938 -11.062 1 98.31 221 TRP B N 1
ATOM 5790 C CA . TRP B 1 221 ? 26.719 -17.906 -12.031 1 98.31 221 TRP B CA 1
ATOM 5791 C C . TRP B 1 221 ? 28.25 -17.938 -11.992 1 98.31 221 TRP B C 1
ATOM 5793 O O . TRP B 1 221 ? 28.906 -16.938 -12.234 1 98.31 221 TRP B O 1
ATOM 5803 N N . ARG B 1 222 ? 28.875 -19.125 -11.625 1 96.44 222 ARG B N 1
ATOM 5804 C CA . ARG B 1 222 ? 30.312 -19.312 -11.508 1 96.44 222 ARG B CA 1
ATOM 5805 C C . ARG B 1 222 ? 30.938 -18.25 -10.617 1 96.44 222 ARG B C 1
ATOM 5807 O O . ARG B 1 222 ? 31.938 -17.641 -10.984 1 96.44 222 ARG B O 1
ATOM 5814 N N . GLY B 1 223 ? 30.234 -17.906 -9.539 1 95.88 223 GLY B N 1
ATOM 5815 C CA . GLY B 1 223 ? 30.734 -16.984 -8.539 1 95.88 223 GLY B CA 1
ATOM 5816 C C . GLY B 1 223 ? 30.469 -15.531 -8.898 1 95.88 223 GLY B C 1
ATOM 5817 O O . GLY B 1 223 ? 30.703 -14.633 -8.078 1 95.88 223 GLY B O 1
ATOM 5818 N N . MET B 1 224 ? 29.969 -15.25 -10.047 1 97.5 224 MET B N 1
ATOM 5819 C CA . MET B 1 224 ? 29.688 -13.891 -10.484 1 97.5 224 MET B CA 1
ATOM 5820 C C . MET B 1 224 ? 28.281 -13.469 -10.039 1 97.5 224 MET B C 1
ATOM 5822 O O . MET B 1 224 ? 27.312 -14.195 -10.25 1 97.5 224 MET B O 1
ATOM 5826 N N . ASP B 1 225 ? 28.203 -12.328 -9.414 1 98.31 225 ASP B N 1
ATOM 5827 C CA . ASP B 1 225 ? 26.891 -11.719 -9.156 1 98.31 225 ASP B CA 1
ATOM 5828 C C . ASP B 1 225 ? 26.266 -11.203 -10.453 1 98.31 225 ASP B C 1
ATOM 5830 O O . ASP B 1 225 ? 26.797 -10.305 -11.094 1 98.31 225 ASP B O 1
ATOM 5834 N N . MET B 1 226 ? 25.109 -11.672 -10.766 1 98.38 226 MET B N 1
ATOM 5835 C CA . MET B 1 226 ? 24.531 -11.391 -12.07 1 98.38 226 MET B CA 1
ATOM 5836 C C . MET B 1 226 ? 23.453 -10.305 -11.969 1 98.38 226 MET B C 1
ATOM 5838 O O . MET B 1 226 ? 22.969 -9.805 -12.984 1 98.38 226 MET B O 1
ATOM 5842 N N . ILE B 1 227 ? 23.109 -9.852 -10.773 1 98.31 227 ILE B N 1
ATOM 5843 C CA . ILE B 1 227 ? 22.047 -8.883 -10.562 1 98.31 227 ILE B CA 1
ATOM 5844 C C . ILE B 1 227 ? 22.344 -7.602 -11.336 1 98.31 227 ILE B C 1
ATOM 5846 O O . ILE B 1 227 ? 21.5 -7.098 -12.07 1 98.31 227 ILE B O 1
ATOM 5850 N N . PRO B 1 228 ? 23.609 -7.117 -11.289 1 97.69 228 PRO B N 1
ATOM 5851 C CA . PRO B 1 228 ? 23.875 -5.855 -11.977 1 97.69 228 PRO B CA 1
ATOM 5852 C C . PRO B 1 228 ? 23.75 -5.969 -13.492 1 97.69 228 PRO B C 1
ATOM 5854 O O . PRO B 1 228 ? 23.594 -4.957 -14.18 1 97.69 228 PRO B O 1
ATOM 5857 N N . ARG B 1 229 ? 23.766 -7.16 -14.055 1 97.31 229 ARG B N 1
ATOM 5858 C CA . ARG B 1 229 ? 23.75 -7.363 -15.5 1 97.31 229 ARG B CA 1
ATOM 5859 C C . ARG B 1 229 ? 22.359 -7.773 -15.977 1 97.31 229 ARG B C 1
ATOM 5861 O O . ARG B 1 229 ? 22.094 -7.832 -17.188 1 97.31 229 ARG B O 1
ATOM 5868 N N . MET B 1 230 ? 21.469 -8 -15.078 1 98.31 230 MET B N 1
ATOM 5869 C CA . MET B 1 230 ? 20.188 -8.641 -15.367 1 98.31 230 MET B CA 1
ATOM 5870 C C . MET B 1 230 ? 19.406 -7.848 -16.406 1 98.31 230 MET B C 1
ATOM 5872 O O . MET B 1 230 ? 18.844 -8.43 -17.328 1 98.31 230 MET B O 1
ATOM 5876 N N . LEU B 1 231 ? 19.391 -6.551 -16.25 1 98.44 231 LEU B N 1
ATOM 5877 C CA . LEU B 1 231 ? 18.641 -5.715 -17.188 1 98.44 231 LEU B CA 1
ATOM 5878 C C . LEU B 1 231 ? 19.188 -5.844 -18.594 1 98.44 231 LEU B C 1
ATOM 5880 O O . LEU B 1 231 ? 18.438 -6.039 -19.547 1 98.44 231 LEU B O 1
ATOM 5884 N N . GLU B 1 232 ? 20.5 -5.738 -18.719 1 98.06 232 GLU B N 1
ATOM 5885 C CA . GLU B 1 232 ? 21.156 -5.859 -20.016 1 98.06 232 GLU B CA 1
ATOM 5886 C C . GLU B 1 232 ? 20.875 -7.219 -20.656 1 98.06 232 GLU B C 1
ATOM 5888 O O . GLU B 1 232 ? 20.625 -7.305 -21.859 1 98.06 232 GLU B O 1
ATOM 5893 N N . LEU B 1 233 ? 20.953 -8.234 -19.859 1 98.25 233 LEU B N 1
ATOM 5894 C CA . LEU B 1 233 ? 20.734 -9.594 -20.344 1 98.25 233 LEU B CA 1
ATOM 5895 C C . LEU B 1 233 ? 19.328 -9.758 -20.922 1 98.25 233 LEU B C 1
ATOM 5897 O O . LEU B 1 233 ? 19.156 -10.312 -22 1 98.25 233 LEU B O 1
ATOM 5901 N N . PHE B 1 234 ? 18.328 -9.273 -20.219 1 98.25 234 PHE B N 1
ATOM 5902 C CA . PHE B 1 234 ? 16.953 -9.438 -20.656 1 98.25 234 PHE B CA 1
ATOM 5903 C C . PHE B 1 234 ? 16.672 -8.547 -21.859 1 98.25 234 PHE B C 1
ATOM 5905 O O . PHE B 1 234 ? 15.953 -8.953 -22.781 1 98.25 234 PHE B O 1
ATOM 5912 N N . GLU B 1 235 ? 17.188 -7.344 -21.891 1 97.94 235 GLU B N 1
ATOM 5913 C CA . GLU B 1 235 ? 16.984 -6.438 -23.016 1 97.94 235 GLU B CA 1
ATOM 5914 C C . GLU B 1 235 ? 17.641 -6.973 -24.281 1 97.94 235 GLU B C 1
ATOM 5916 O O . GLU B 1 235 ? 17.188 -6.695 -25.391 1 97.94 235 GLU B O 1
ATOM 5921 N N . ALA B 1 236 ? 18.703 -7.758 -24.109 1 97.12 236 ALA B N 1
ATOM 5922 C CA . ALA B 1 236 ? 19.469 -8.266 -25.25 1 97.12 236 ALA B CA 1
ATOM 5923 C C . ALA B 1 236 ? 18.859 -9.562 -25.781 1 97.12 236 ALA B C 1
ATOM 5925 O O . ALA B 1 236 ? 19.156 -9.977 -26.906 1 97.12 236 ALA B O 1
ATOM 5926 N N . HIS B 1 237 ? 18.109 -10.195 -25 1 97 237 HIS B N 1
ATOM 5927 C CA . HIS B 1 237 ? 17.547 -11.469 -25.422 1 97 237 HIS B CA 1
ATOM 5928 C C . HIS B 1 237 ? 16.516 -11.273 -26.547 1 97 237 HIS B C 1
ATOM 5930 O O . HIS B 1 237 ? 15.578 -10.492 -26.391 1 97 237 HIS B O 1
ATOM 5936 N N . PRO B 1 238 ? 16.609 -11.984 -27.625 1 95.5 238 PRO B N 1
ATOM 5937 C CA . PRO B 1 238 ? 15.773 -11.711 -28.797 1 95.5 238 PRO B CA 1
ATOM 5938 C C . PRO B 1 238 ? 14.289 -11.969 -28.531 1 95.5 238 PRO B C 1
ATOM 5940 O O . PRO B 1 238 ? 13.438 -11.25 -29.062 1 95.5 238 PRO B O 1
ATOM 5943 N N . GLU B 1 239 ? 13.961 -12.875 -27.703 1 94.19 239 GLU B N 1
ATOM 5944 C CA . GLU B 1 239 ? 12.57 -13.227 -27.438 1 94.19 239 GLU B CA 1
ATOM 5945 C C . GLU B 1 239 ? 12.023 -12.445 -26.25 1 94.19 239 GLU B C 1
ATOM 5947 O O . GLU B 1 239 ? 10.977 -11.797 -26.359 1 94.19 239 GLU B O 1
ATOM 5952 N N . TYR B 1 240 ? 12.773 -12.43 -25.156 1 95.62 240 TYR B N 1
ATOM 5953 C CA . TYR B 1 240 ? 12.258 -11.875 -23.906 1 95.62 240 TYR B CA 1
ATOM 5954 C C . TYR B 1 240 ? 12.164 -10.359 -23.984 1 95.62 240 TYR B C 1
ATOM 5956 O O . TYR B 1 240 ? 11.289 -9.75 -23.359 1 95.62 240 TYR B O 1
ATOM 5964 N N . SER B 1 241 ? 12.984 -9.727 -24.781 1 96 241 SER B N 1
ATOM 5965 C CA . SER B 1 241 ? 12.914 -8.281 -24.969 1 96 241 SER B CA 1
ATOM 5966 C C . SER B 1 241 ? 11.562 -7.863 -25.531 1 96 241 SER B C 1
ATOM 5968 O O . SER B 1 241 ? 11.117 -6.73 -25.328 1 96 241 SER B O 1
ATOM 5970 N N . ARG B 1 242 ? 10.836 -8.781 -26.141 1 93.81 242 ARG B N 1
ATOM 5971 C CA . ARG B 1 242 ? 9.547 -8.5 -26.781 1 93.81 242 ARG B CA 1
ATOM 5972 C C . ARG B 1 242 ? 8.398 -9 -25.922 1 93.81 242 ARG B C 1
ATOM 5974 O O . ARG B 1 242 ? 7.355 -8.344 -25.812 1 93.81 242 ARG B O 1
ATOM 5981 N N . THR B 1 243 ? 8.602 -10.109 -25.266 1 94.38 243 THR B N 1
ATOM 5982 C CA . THR B 1 243 ? 7.484 -10.781 -24.625 1 94.38 243 THR B CA 1
ATOM 5983 C C . THR B 1 243 ? 7.402 -10.398 -23.141 1 94.38 243 THR B C 1
ATOM 5985 O O . THR B 1 243 ? 6.367 -10.609 -22.5 1 94.38 243 THR B O 1
ATOM 5988 N N . GLU B 1 244 ? 8.469 -9.883 -22.531 1 96.31 244 GLU B N 1
ATOM 5989 C CA . GLU B 1 244 ? 8.531 -9.617 -21.109 1 96.31 244 GLU B CA 1
ATOM 5990 C C . GLU B 1 244 ? 8.664 -8.125 -20.828 1 96.31 244 GLU B C 1
ATOM 5992 O O . GLU B 1 244 ? 9.43 -7.715 -19.938 1 96.31 244 GLU B O 1
ATOM 5997 N N . LYS B 1 245 ? 7.914 -7.301 -21.531 1 96.75 245 LYS B N 1
ATOM 5998 C CA . LYS B 1 245 ? 8.086 -5.848 -21.5 1 96.75 245 LYS B CA 1
ATOM 5999 C C . LYS B 1 245 ? 7.773 -5.293 -20.109 1 96.75 245 LYS B C 1
ATOM 6001 O O . LYS B 1 245 ? 8.484 -4.422 -19.609 1 96.75 245 LYS B O 1
ATOM 6006 N N . VAL B 1 246 ? 6.699 -5.738 -19.484 1 97.38 246 VAL B N 1
ATOM 6007 C CA . VAL B 1 246 ? 6.336 -5.27 -18.141 1 97.38 246 VAL B CA 1
ATOM 6008 C C . VAL B 1 246 ? 7.434 -5.648 -17.156 1 97.38 246 VAL B C 1
ATOM 6010 O O . VAL B 1 246 ? 7.895 -4.809 -16.375 1 97.38 246 VAL B O 1
ATOM 6013 N N . ARG B 1 247 ? 7.922 -6.875 -17.172 1 97.12 247 ARG B N 1
ATOM 6014 C CA . ARG B 1 247 ? 8.914 -7.355 -16.219 1 97.12 247 ARG B CA 1
ATOM 6015 C C . ARG B 1 247 ? 10.266 -6.676 -16.453 1 97.12 247 ARG B C 1
ATOM 6017 O O . ARG B 1 247 ? 11.008 -6.438 -15.5 1 97.12 247 ARG B O 1
ATOM 6024 N N . ILE B 1 248 ? 10.562 -6.402 -17.703 1 98.06 248 ILE B N 1
ATOM 6025 C CA . ILE B 1 248 ? 11.805 -5.688 -18 1 98.06 248 ILE B CA 1
ATOM 6026 C C . ILE B 1 248 ? 11.711 -4.254 -17.469 1 98.06 248 ILE B C 1
ATOM 6028 O O . ILE B 1 248 ? 12.68 -3.723 -16.938 1 98.06 248 ILE B O 1
ATOM 6032 N N . ASP B 1 249 ? 10.555 -3.635 -17.641 1 98.25 249 ASP B N 1
ATOM 6033 C CA . ASP B 1 249 ? 10.398 -2.289 -17.094 1 98.25 249 ASP B CA 1
ATOM 6034 C C . ASP B 1 249 ? 10.516 -2.289 -15.57 1 98.25 249 ASP B C 1
ATOM 6036 O O . ASP B 1 249 ? 11.133 -1.396 -14.992 1 98.25 249 ASP B O 1
ATOM 6040 N N . ILE B 1 250 ? 9.914 -3.24 -14.938 1 98.12 250 ILE B N 1
ATOM 6041 C CA . ILE B 1 250 ? 10.031 -3.381 -13.492 1 98.12 250 ILE B CA 1
ATOM 6042 C C . ILE B 1 250 ? 11.5 -3.602 -13.117 1 98.12 250 ILE B C 1
ATOM 6044 O O . ILE B 1 250 ? 12 -2.994 -12.164 1 98.12 250 ILE B O 1
ATOM 6048 N N . LEU B 1 251 ? 12.141 -4.473 -13.859 1 98.38 251 LEU B N 1
ATOM 6049 C CA . LEU B 1 251 ? 13.555 -4.719 -13.633 1 98.38 251 LEU B CA 1
ATOM 6050 C C . LEU B 1 251 ? 14.359 -3.428 -13.758 1 98.38 251 LEU B C 1
ATOM 6052 O O . LEU B 1 251 ? 15.25 -3.166 -12.945 1 98.38 251 LEU B O 1
ATOM 6056 N N . ARG B 1 252 ? 14.023 -2.646 -14.734 1 97.94 252 ARG B N 1
ATOM 6057 C CA . ARG B 1 252 ? 14.68 -1.359 -14.945 1 97.94 252 ARG B CA 1
ATOM 6058 C C . ARG B 1 252 ? 14.469 -0.434 -13.75 1 97.94 252 ARG B C 1
ATOM 6060 O O . ARG B 1 252 ? 15.391 0.263 -13.328 1 97.94 252 ARG B O 1
ATOM 6067 N N . ARG B 1 253 ? 13.359 -0.444 -13.203 1 97.94 253 ARG B N 1
ATOM 6068 C CA . ARG B 1 253 ? 12.953 0.508 -12.172 1 97.94 253 ARG B CA 1
ATOM 6069 C C . ARG B 1 253 ? 13.367 0.032 -10.789 1 97.94 253 ARG B C 1
ATOM 6071 O O . ARG B 1 253 ? 13.641 0.846 -9.898 1 97.94 253 ARG B O 1
ATOM 6078 N N . PHE B 1 254 ? 13.445 -1.247 -10.547 1 98 254 PHE B N 1
ATOM 6079 C CA . PHE B 1 254 ? 13.641 -1.775 -9.203 1 98 254 PHE B CA 1
ATOM 6080 C C . PHE B 1 254 ? 15.031 -2.371 -9.047 1 98 254 PHE B C 1
ATOM 6082 O O . PHE B 1 254 ? 15.531 -2.518 -7.93 1 98 254 PHE B O 1
ATOM 6089 N N . GLY B 1 255 ? 15.609 -2.846 -10.211 1 97.62 255 GLY B N 1
ATOM 6090 C CA . GLY B 1 255 ? 16.906 -3.506 -10.164 1 97.62 255 GLY B CA 1
ATOM 6091 C C . GLY B 1 255 ? 16.797 -5 -9.938 1 97.62 255 GLY B C 1
ATOM 6092 O O . GLY B 1 255 ? 17.812 -5.703 -9.938 1 97.62 255 GLY B O 1
ATOM 6093 N N . TYR B 1 256 ? 15.586 -5.52 -9.719 1 98.25 256 TYR B N 1
ATOM 6094 C CA . TYR B 1 256 ? 15.367 -6.934 -9.453 1 98.25 256 TYR B CA 1
ATOM 6095 C C . TYR B 1 256 ? 14.289 -7.496 -10.375 1 98.25 256 TYR B C 1
ATOM 6097 O O . TYR B 1 256 ? 13.289 -6.828 -10.656 1 98.25 256 TYR B O 1
ATOM 6105 N N . TYR B 1 257 ? 14.578 -8.68 -10.898 1 97.81 257 TYR B N 1
ATOM 6106 C CA . TYR B 1 257 ? 13.594 -9.398 -11.703 1 97.81 257 TYR B CA 1
ATOM 6107 C C . TYR B 1 257 ? 12.531 -10.047 -10.828 1 97.81 257 TYR B C 1
ATOM 6109 O O . TYR B 1 257 ? 12.805 -10.406 -9.68 1 97.81 257 TYR B O 1
ATOM 6117 N N . THR B 1 258 ? 11.312 -10.07 -11.258 1 96.88 258 THR B N 1
ATOM 6118 C CA . THR B 1 258 ? 10.211 -10.609 -10.461 1 96.88 258 THR B CA 1
ATOM 6119 C C . THR B 1 258 ? 9.695 -11.914 -11.07 1 96.88 258 THR B C 1
ATOM 6121 O O . THR B 1 258 ? 9.914 -12.188 -12.25 1 96.88 258 THR B O 1
ATOM 6124 N N . THR B 1 259 ? 8.992 -12.523 -10.102 1 93.38 259 THR B N 1
ATOM 6125 C CA . THR B 1 259 ? 8.398 -13.781 -10.555 1 93.38 259 THR B CA 1
ATOM 6126 C C . THR B 1 259 ? 7.133 -13.523 -11.359 1 93.38 259 THR B C 1
ATOM 6128 O O . THR B 1 259 ? 6.742 -12.367 -11.562 1 93.38 259 THR B O 1
ATOM 6131 N N . GLU B 1 260 ? 6.602 -14.367 -12.008 1 87.81 260 GLU B N 1
ATOM 6132 C CA . GLU B 1 260 ? 5.34 -14.469 -12.734 1 87.81 260 GLU B CA 1
ATOM 6133 C C . GLU B 1 260 ? 5.445 -13.859 -14.125 1 87.81 260 GLU B C 1
ATOM 6135 O O . GLU B 1 260 ? 6.25 -12.945 -14.344 1 87.81 260 GLU B O 1
ATOM 6140 N N . SER B 1 261 ? 4.613 -14.211 -14.906 1 91 261 SER B N 1
ATOM 6141 C CA . SER B 1 261 ? 4.656 -13.859 -16.312 1 91 261 SER B CA 1
ATOM 6142 C C . SER B 1 261 ? 4.277 -12.391 -16.531 1 91 261 SER B C 1
ATOM 6144 O O . SER B 1 261 ? 3.658 -11.773 -15.664 1 91 261 SER B O 1
ATOM 6146 N N . ASN B 1 262 ? 4.625 -11.883 -17.656 1 94.12 262 ASN B N 1
ATOM 6147 C CA . ASN B 1 262 ? 4.422 -10.492 -18.047 1 94.12 262 ASN B CA 1
ATOM 6148 C C . ASN B 1 262 ? 2.971 -10.062 -17.859 1 94.12 262 ASN B C 1
ATOM 6150 O O . ASN B 1 262 ? 2.695 -9.031 -17.25 1 94.12 262 ASN B O 1
ATOM 6154 N N . GLY B 1 263 ? 2.059 -10.914 -18.375 1 93.06 263 GLY B N 1
ATOM 6155 C CA . GLY B 1 263 ? 0.644 -10.594 -18.266 1 93.06 263 GLY B CA 1
ATOM 6156 C C . GLY B 1 263 ? 0.126 -10.633 -16.844 1 93.06 263 GLY B C 1
ATOM 6157 O O . GLY B 1 263 ? -0.674 -9.781 -16.438 1 93.06 263 GLY B O 1
ATOM 6158 N N . HIS B 1 264 ? 0.655 -11.539 -15.984 1 92.94 264 HIS B N 1
ATOM 6159 C CA . HIS B 1 264 ? 0.221 -11.703 -14.602 1 92.94 264 HIS B CA 1
ATOM 6160 C C . HIS B 1 264 ? 0.632 -10.508 -13.75 1 92.94 264 HIS B C 1
ATOM 6162 O O . HIS B 1 264 ? -0.2 -9.922 -13.055 1 92.94 264 HIS B O 1
ATOM 6168 N N . VAL B 1 265 ? 1.821 -10.133 -13.922 1 94.81 265 VAL B N 1
ATOM 6169 C CA . VAL B 1 265 ? 2.359 -9.102 -13.047 1 94.81 265 VAL B CA 1
ATOM 6170 C C . VAL B 1 265 ? 1.714 -7.754 -13.375 1 94.81 265 VAL B C 1
ATOM 6172 O O . VAL B 1 265 ? 1.481 -6.938 -12.484 1 94.81 265 VAL B O 1
ATOM 6175 N N . SER B 1 266 ? 1.309 -7.602 -14.625 1 96.44 266 SER B N 1
ATOM 6176 C CA . SER B 1 266 ? 0.753 -6.32 -15.055 1 96.44 266 SER B CA 1
ATOM 6177 C C . SER B 1 266 ? -0.551 -6.016 -14.32 1 96.44 266 SER B C 1
ATOM 6179 O O . SER B 1 266 ? -0.959 -4.855 -14.227 1 96.44 266 SER B O 1
ATOM 6181 N N . GLU B 1 267 ? -1.233 -7.031 -13.789 1 96.19 267 GLU B N 1
ATOM 6182 C CA . GLU B 1 267 ? -2.535 -6.805 -13.172 1 96.19 267 GLU B CA 1
ATOM 6183 C C . GLU B 1 267 ? -2.414 -6.703 -11.656 1 96.19 267 GLU B C 1
ATOM 6185 O O . GLU B 1 267 ? -3.416 -6.539 -10.953 1 96.19 267 GLU B O 1
ATOM 6190 N N . TYR B 1 268 ? -1.156 -6.742 -11.094 1 96.5 268 TYR B N 1
ATOM 6191 C CA . TYR B 1 268 ? -0.972 -6.703 -9.648 1 96.5 268 TYR B CA 1
ATOM 6192 C C . TYR B 1 268 ? -0.452 -5.34 -9.203 1 96.5 268 TYR B C 1
ATOM 6194 O O . TYR B 1 268 ? -0.257 -5.105 -8.008 1 96.5 268 TYR B O 1
ATOM 6202 N N . VAL B 1 269 ? -0.146 -4.445 -10.133 1 97.69 269 VAL B N 1
ATOM 6203 C CA . VAL B 1 269 ? 0.409 -3.123 -9.859 1 97.69 269 VAL B CA 1
ATOM 6204 C C . VAL B 1 269 ? -0.43 -2.057 -10.562 1 97.69 269 VAL B C 1
ATOM 6206 O O . VAL B 1 269 ? -1.176 -2.359 -11.492 1 97.69 269 VAL B O 1
ATOM 6209 N N . PRO B 1 270 ? -0.371 -0.872 -10.164 1 98.19 270 PRO B N 1
ATOM 6210 C CA . PRO B 1 270 ? -1.246 0.168 -10.711 1 98.19 270 PRO B CA 1
ATOM 6211 C C . PRO B 1 270 ? -0.668 0.831 -11.953 1 98.19 270 PRO B C 1
ATOM 6213 O O . PRO B 1 270 ? -1.173 1.865 -12.398 1 98.19 270 PRO B O 1
ATOM 6216 N N . TRP B 1 271 ? 0.32 0.331 -12.609 1 98 271 TRP B N 1
ATOM 6217 C CA . TRP B 1 271 ? 1.121 1.166 -13.5 1 98 271 TRP B CA 1
ATOM 6218 C C . TRP B 1 271 ? 0.816 0.855 -14.961 1 98 271 TRP B C 1
ATOM 6220 O O . TRP B 1 271 ? 0.843 1.749 -15.812 1 98 271 TRP B O 1
ATOM 6230 N N . TYR B 1 272 ? 0.397 -0.39 -15.25 1 97.94 272 TYR B N 1
ATOM 6231 C CA . TYR B 1 272 ? 0.539 -0.784 -16.641 1 97.94 272 TYR B CA 1
ATOM 6232 C C . TYR B 1 272 ? -0.824 -0.993 -17.297 1 97.94 272 TYR B C 1
ATOM 6234 O O . TYR B 1 272 ? -0.936 -1.021 -18.516 1 97.94 272 TYR B O 1
ATOM 6242 N N . ARG B 1 273 ? -1.912 -1.194 -16.438 1 97.69 273 ARG B N 1
ATOM 6243 C CA . ARG B 1 273 ? -3.184 -1.585 -17.031 1 97.69 273 ARG B CA 1
ATOM 6244 C C . ARG B 1 273 ? -4.262 -0.543 -16.75 1 97.69 273 ARG B C 1
ATOM 6246 O O . ARG B 1 273 ? -5.422 -0.732 -17.125 1 97.69 273 ARG B O 1
ATOM 6253 N N . LYS B 1 274 ? -3.912 0.569 -16.125 1 97.56 274 LYS B N 1
ATOM 6254 C CA . LYS B 1 274 ? -4.93 1.532 -15.719 1 97.56 274 LYS B CA 1
ATOM 6255 C C . LYS B 1 274 ? -5.434 2.342 -16.906 1 97.56 274 LYS B C 1
ATOM 6257 O O . LYS B 1 274 ? -6.559 2.842 -16.891 1 97.56 274 LYS B O 1
ATOM 6262 N N . ARG B 1 275 ? -4.582 2.531 -17.938 1 97.12 275 ARG B N 1
ATOM 6263 C CA . ARG B 1 275 ? -4.934 3.219 -19.172 1 97.12 275 ARG B CA 1
ATOM 6264 C C . ARG B 1 275 ? -5.012 2.242 -20.344 1 97.12 275 ARG B C 1
ATOM 6266 O O . ARG B 1 275 ? -3.982 1.822 -20.875 1 97.12 275 ARG B O 1
ATOM 6273 N N . PRO B 1 276 ? -6.266 1.947 -20.812 1 95.94 276 PRO B N 1
ATOM 6274 C CA . PRO B 1 276 ? -6.43 0.922 -21.844 1 95.94 276 PRO B CA 1
ATOM 6275 C C . PRO B 1 276 ? -5.59 1.195 -23.094 1 95.94 276 PRO B C 1
ATOM 6277 O O . PRO B 1 276 ? -5.07 0.261 -23.703 1 95.94 276 PRO B O 1
ATOM 6280 N N . GLU B 1 277 ? -5.402 2.398 -23.438 1 95.94 277 GLU B N 1
ATOM 6281 C CA . GLU B 1 277 ? -4.699 2.762 -24.672 1 95.94 277 GLU B CA 1
ATOM 6282 C C . GLU B 1 277 ? -3.205 2.457 -24.562 1 95.94 277 GLU B C 1
ATOM 6284 O O . GLU B 1 277 ? -2.51 2.371 -25.578 1 95.94 277 GLU B O 1
ATOM 6289 N N . GLU B 1 278 ? -2.717 2.24 -23.359 1 96.62 278 GLU B N 1
ATOM 6290 C CA . GLU B 1 278 ? -1.294 1.996 -23.156 1 96.62 278 GLU B CA 1
ATOM 6291 C C . GLU B 1 278 ? -1 0.502 -23.047 1 96.62 278 GLU B C 1
ATOM 6293 O O . GLU B 1 278 ? 0.149 0.078 -23.188 1 96.62 278 GLU B O 1
ATOM 6298 N N . ILE B 1 279 ? -1.981 -0.325 -22.797 1 96.44 279 ILE B N 1
ATOM 6299 C CA . ILE B 1 279 ? -1.803 -1.74 -22.5 1 96.44 279 ILE B CA 1
ATOM 6300 C C . ILE B 1 279 ? -1.075 -2.43 -23.641 1 96.44 279 ILE B C 1
ATOM 6302 O O . ILE B 1 279 ? -0.154 -3.219 -23.422 1 96.44 279 ILE B O 1
ATOM 6306 N N . PRO B 1 280 ? -1.367 -2.102 -24.922 1 95.06 280 PRO B N 1
ATOM 6307 C CA . PRO B 1 280 ? -0.698 -2.779 -26.047 1 95.06 280 PRO B CA 1
ATOM 6308 C C . PRO B 1 280 ? 0.81 -2.541 -26.062 1 95.06 280 PRO B C 1
ATOM 6310 O O . PRO B 1 280 ? 1.562 -3.359 -26.594 1 95.06 280 PRO B O 1
ATOM 6313 N N . GLN B 1 281 ? 1.26 -1.476 -25.406 1 94.69 281 GLN B N 1
ATOM 6314 C CA . GLN B 1 281 ? 2.688 -1.18 -25.344 1 94.69 281 GLN B CA 1
ATOM 6315 C C . GLN B 1 281 ? 3.416 -2.178 -24.453 1 94.69 281 GLN B C 1
ATOM 6317 O O . GLN B 1 281 ? 4.625 -2.369 -24.594 1 94.69 281 GLN B O 1
ATOM 6322 N N . TRP B 1 282 ? 2.686 -2.848 -23.625 1 95.25 282 TRP B N 1
ATOM 6323 C CA . TRP B 1 282 ? 3.307 -3.637 -22.578 1 95.25 282 TRP B CA 1
ATOM 6324 C C . TRP B 1 282 ? 3.107 -5.129 -22.812 1 95.25 282 TRP B C 1
ATOM 6326 O O . TRP B 1 282 ? 3.611 -5.961 -22.062 1 95.25 282 TRP B O 1
ATOM 6336 N N . ILE B 1 283 ? 2.418 -5.492 -23.859 1 93.38 283 ILE B N 1
ATOM 6337 C CA . ILE B 1 283 ? 2.025 -6.891 -24 1 93.38 283 ILE B CA 1
ATOM 6338 C C . ILE B 1 283 ? 2.545 -7.445 -25.328 1 93.38 283 ILE B C 1
ATOM 6340 O O . ILE B 1 283 ? 3.141 -6.715 -26.125 1 93.38 283 ILE B O 1
ATOM 6344 N N . ASP B 1 284 ? 2.439 -8.766 -25.484 1 91.88 284 ASP B N 1
ATOM 6345 C CA . ASP B 1 284 ? 2.742 -9.516 -26.688 1 91.88 284 ASP B CA 1
ATOM 6346 C C . ASP B 1 284 ? 1.687 -10.586 -26.953 1 91.88 284 ASP B C 1
ATOM 6348 O O . ASP B 1 284 ? 1.431 -11.438 -26.094 1 91.88 284 ASP B O 1
ATOM 6352 N N . LEU B 1 285 ? 1.045 -10.57 -28.062 1 89.06 285 LEU B N 1
ATOM 6353 C CA . LEU B 1 285 ? -0.069 -11.477 -28.312 1 89.06 285 LEU B CA 1
ATOM 6354 C C . LEU B 1 285 ? 0.365 -12.633 -29.219 1 89.06 285 LEU B C 1
ATOM 6356 O O . LEU B 1 285 ? -0.473 -13.383 -29.719 1 89.06 285 LEU B O 1
ATOM 6360 N N . SER B 1 286 ? 1.67 -12.703 -29.438 1 82.19 286 SER B N 1
ATOM 6361 C CA . SER B 1 286 ? 2.158 -13.695 -30.391 1 82.19 286 SER B CA 1
ATOM 6362 C C . SER B 1 286 ? 2.023 -15.109 -29.828 1 82.19 286 SER B C 1
ATOM 6364 O O . SER B 1 286 ? 1.799 -16.062 -30.578 1 82.19 286 SER B O 1
ATOM 6366 N N . ARG B 1 287 ? 2.227 -15.188 -28.531 1 76.88 287 ARG B N 1
ATOM 6367 C CA . ARG B 1 287 ? 2.178 -16.5 -27.891 1 76.88 287 ARG B CA 1
ATOM 6368 C C . ARG B 1 287 ? 1.613 -16.391 -26.484 1 76.88 287 ARG B C 1
ATOM 6370 O O . ARG B 1 287 ? 1.72 -15.352 -25.844 1 76.88 287 ARG B O 1
ATOM 6377 N N . TRP B 1 288 ? 0.925 -17.453 -26.188 1 80.31 288 TRP B N 1
ATOM 6378 C CA . TRP B 1 288 ? 0.446 -17.578 -24.812 1 80.31 288 TRP B CA 1
ATOM 6379 C C . TRP B 1 288 ? -0.47 -16.422 -24.438 1 80.31 288 TRP B C 1
ATOM 6381 O O . TRP B 1 288 ? -1.275 -15.969 -25.25 1 80.31 288 TRP B O 1
ATOM 6391 N N . ILE B 1 289 ? -0.496 -15.867 -23.203 1 82.62 289 ILE B N 1
ATOM 6392 C CA . ILE B 1 289 ? -1.449 -14.883 -22.703 1 82.62 289 ILE B CA 1
ATOM 6393 C C . ILE B 1 289 ? -0.757 -13.523 -22.562 1 82.62 289 ILE B C 1
ATOM 6395 O O . ILE B 1 289 ? -1.348 -12.484 -22.844 1 82.62 289 ILE B O 1
ATOM 6399 N N . HIS B 1 290 ? 0.491 -13.414 -22.422 1 86.62 290 HIS B N 1
ATOM 6400 C CA . HIS B 1 290 ? 1.457 -12.344 -22.188 1 86.62 290 HIS B CA 1
ATOM 6401 C C . HIS B 1 290 ? 0.767 -10.984 -22.094 1 86.62 290 HIS B C 1
ATOM 6403 O O . HIS B 1 290 ? 1.276 -9.992 -22.609 1 86.62 290 HIS B O 1
ATOM 6409 N N . GLY B 1 291 ? -0.467 -10.922 -21.594 1 91.94 291 GLY B N 1
ATOM 6410 C CA . GLY B 1 291 ? -1.135 -9.664 -21.312 1 91.94 291 GLY B CA 1
ATOM 6411 C C . GLY B 1 291 ? -2.504 -9.555 -21.969 1 91.94 291 GLY B C 1
ATOM 6412 O O . GLY B 1 291 ? -3.207 -8.562 -21.781 1 91.94 291 GLY B O 1
ATOM 6413 N N . GLU B 1 292 ? -2.934 -10.594 -22.641 1 95.25 292 GLU B N 1
ATOM 6414 C CA . GLU B 1 292 ? -4.266 -10.656 -23.234 1 95.25 292 GLU B CA 1
ATOM 6415 C C . GLU B 1 292 ? -5.352 -10.508 -22.172 1 95.25 292 GLU B C 1
ATOM 6417 O O . GLU B 1 292 ? -5.25 -11.086 -21.078 1 95.25 292 GLU B O 1
ATOM 6422 N N . THR B 1 293 ? -6.383 -9.664 -22.484 1 96.38 293 THR B N 1
ATOM 6423 C CA . THR B 1 293 ? -7.531 -9.57 -21.594 1 96.38 293 THR B CA 1
ATOM 6424 C C . THR B 1 293 ? -8.211 -10.922 -21.453 1 96.38 293 THR B C 1
ATOM 6426 O O . THR B 1 293 ? -8.766 -11.453 -22.422 1 96.38 293 THR B O 1
ATOM 6429 N N . GLY B 1 294 ? -8.133 -11.453 -20.266 1 96.44 294 GLY B N 1
ATOM 6430 C CA . GLY B 1 294 ? -8.742 -12.75 -20.031 1 96.44 294 GLY B CA 1
ATOM 6431 C C . GLY B 1 294 ? -8.031 -13.883 -20.75 1 96.44 294 GLY B C 1
ATOM 6432 O O . GLY B 1 294 ? -8.656 -14.883 -21.109 1 96.44 294 GLY B O 1
ATOM 6433 N N . GLY B 1 295 ? -6.801 -13.695 -21 1 94.69 295 GLY B N 1
ATOM 6434 C CA . GLY B 1 295 ? -6.066 -14.68 -21.781 1 94.69 295 GLY B CA 1
ATOM 6435 C C . GLY B 1 295 ? -6.043 -16.047 -21.125 1 94.69 295 GLY B C 1
ATOM 6436 O O . GLY B 1 295 ? -6.148 -17.062 -21.812 1 94.69 295 GLY B O 1
ATOM 6437 N N . TYR B 1 296 ? -5.883 -16.109 -19.875 1 93.5 296 TYR B N 1
ATOM 6438 C CA . TYR B 1 296 ? -5.828 -17.406 -19.188 1 93.5 296 TYR B CA 1
ATOM 6439 C C . TYR B 1 296 ? -7.176 -18.109 -19.234 1 93.5 296 TYR B C 1
ATOM 6441 O O . TYR B 1 296 ? -7.234 -19.328 -19.344 1 93.5 296 TYR B O 1
ATOM 6449 N N . LEU B 1 297 ? -8.25 -17.359 -19.125 1 94.56 297 LEU B N 1
ATOM 6450 C CA . LEU B 1 297 ? -9.578 -17.922 -19.297 1 94.56 297 LEU B CA 1
ATOM 6451 C C . LEU B 1 297 ? -9.719 -18.578 -20.672 1 94.56 297 LEU B C 1
ATOM 6453 O O . LEU B 1 297 ? -10.258 -19.688 -20.781 1 94.56 297 LEU B O 1
ATOM 6457 N N . ARG B 1 298 ? -9.25 -17.875 -21.641 1 93.25 298 ARG B N 1
ATOM 6458 C CA . ARG B 1 298 ? -9.297 -18.422 -23 1 93.25 298 ARG B CA 1
ATOM 6459 C C . ARG B 1 298 ? -8.539 -19.734 -23.078 1 93.25 298 ARG B C 1
ATOM 6461 O O . ARG B 1 298 ? -9.062 -20.734 -23.578 1 93.25 298 ARG B O 1
ATOM 6468 N N . VAL B 1 299 ? -7.355 -19.75 -22.578 1 90.69 299 VAL B N 1
ATOM 6469 C CA . VAL B 1 299 ? -6.492 -20.922 -22.641 1 90.69 299 VAL B CA 1
ATOM 6470 C C . VAL B 1 299 ? -7.129 -22.078 -21.891 1 90.69 299 VAL B C 1
ATOM 6472 O O . VAL B 1 299 ? -7.109 -23.219 -22.344 1 90.69 299 VAL B O 1
ATOM 6475 N N . CYS B 1 300 ? -7.656 -21.812 -20.719 1 90.06 300 CYS B N 1
ATOM 6476 C CA . CYS B 1 300 ? -8.312 -22.844 -19.922 1 90.06 300 CYS B CA 1
ATOM 6477 C C . CYS B 1 300 ? -9.539 -23.391 -20.641 1 90.06 300 CYS B C 1
ATOM 6479 O O . CYS B 1 300 ? -9.789 -24.594 -20.609 1 90.06 300 CYS B O 1
ATOM 6481 N N . THR B 1 301 ? -10.289 -22.5 -21.266 1 90.75 301 THR B N 1
ATOM 6482 C CA . THR B 1 301 ? -11.484 -22.891 -22 1 90.75 301 THR B CA 1
ATOM 6483 C C . THR B 1 301 ? -11.133 -23.766 -23.188 1 90.75 301 THR B C 1
ATOM 6485 O O . THR B 1 301 ? -11.742 -24.828 -23.406 1 90.75 301 THR B O 1
ATOM 6488 N N . GLU B 1 302 ? -10.188 -23.328 -23.938 1 88.88 302 GLU B N 1
ATOM 6489 C CA . GLU B 1 302 ? -9.711 -24.109 -25.078 1 88.88 302 GLU B CA 1
ATOM 6490 C C . GLU B 1 302 ? -9.172 -25.469 -24.625 1 88.88 302 GLU B C 1
ATOM 6492 O O . GLU B 1 302 ? -9.445 -26.484 -25.266 1 88.88 302 GLU B O 1
ATOM 6497 N N . GLY B 1 303 ? -8.398 -25.453 -23.562 1 85.19 303 GLY B N 1
ATOM 6498 C CA . GLY B 1 303 ? -7.848 -26.688 -23.031 1 85.19 303 GLY B CA 1
ATOM 6499 C C . GLY B 1 303 ? -8.914 -27.672 -22.609 1 85.19 303 GLY B C 1
ATOM 6500 O O . GLY B 1 303 ? -8.805 -28.875 -22.891 1 85.19 303 GLY B O 1
ATOM 6501 N N . ARG B 1 304 ? -9.875 -27.219 -21.953 1 83.81 304 ARG B N 1
ATOM 6502 C CA . ARG B 1 304 ? -10.977 -28.062 -21.516 1 83.81 304 ARG B CA 1
ATOM 6503 C C . ARG B 1 304 ? -11.719 -28.656 -22.703 1 83.81 304 ARG B C 1
ATOM 6505 O O . ARG B 1 304 ? -12 -29.859 -22.719 1 83.81 304 ARG B O 1
ATOM 6512 N N . ASN B 1 305 ? -11.969 -27.859 -23.656 1 82.88 305 ASN B N 1
ATOM 6513 C CA . ASN B 1 305 ? -12.672 -28.312 -24.844 1 82.88 305 ASN B CA 1
ATOM 6514 C C . ASN B 1 305 ? -11.859 -29.344 -25.609 1 82.88 305 ASN B C 1
ATOM 6516 O O . ASN B 1 305 ? -12.422 -30.328 -26.109 1 82.88 305 ASN B O 1
ATOM 6520 N N . TRP B 1 306 ? -10.695 -29.078 -25.656 1 81.56 306 TRP B N 1
ATOM 6521 C CA . TRP B 1 306 ? -9.82 -30 -26.375 1 81.56 306 TRP B CA 1
ATOM 6522 C C . TRP B 1 306 ? -9.734 -31.344 -25.672 1 81.56 306 TRP B C 1
ATOM 6524 O O . TRP B 1 306 ? -9.789 -32.406 -26.297 1 81.56 306 TRP B O 1
ATOM 6534 N N . PHE B 1 307 ? -9.625 -31.344 -24.422 1 78.5 307 PHE B N 1
ATOM 6535 C CA . PHE B 1 307 ? -9.5 -32.562 -23.656 1 78.5 307 PHE B CA 1
ATOM 6536 C C . PHE B 1 307 ? -10.766 -33.406 -23.781 1 78.5 307 PHE B C 1
ATOM 6538 O O . PHE B 1 307 ? -10.68 -34.625 -23.953 1 78.5 307 PHE B O 1
ATOM 6545 N N . GLU B 1 308 ? -11.836 -32.812 -23.656 1 78.75 308 GLU B N 1
ATOM 6546 C CA . GLU B 1 308 ? -13.094 -33.531 -23.75 1 78.75 308 GLU B CA 1
ATOM 6547 C C . GLU B 1 308 ? -13.258 -34.188 -25.125 1 78.75 308 GLU B C 1
ATOM 6549 O O . GLU B 1 308 ? -13.75 -35.312 -25.219 1 78.75 308 GLU B O 1
ATOM 6554 N N . THR B 1 309 ? -12.719 -33.5 -26.047 1 81.19 309 THR B N 1
ATOM 6555 C CA . THR B 1 309 ? -12.906 -33.969 -27.406 1 81.19 309 THR B CA 1
ATOM 6556 C C . THR B 1 309 ? -11.844 -35 -27.75 1 81.19 309 THR B C 1
ATOM 6558 O O . THR B 1 309 ? -12.125 -36 -28.453 1 81.19 309 THR B O 1
ATOM 6561 N N . ASP B 1 310 ? -10.742 -34.844 -27.266 1 81.12 310 ASP B N 1
ATOM 6562 C CA . ASP B 1 310 ? -9.617 -35.656 -27.688 1 81.12 310 ASP B CA 1
ATOM 6563 C C . ASP B 1 310 ? -9.375 -36.812 -26.719 1 81.12 310 ASP B C 1
ATOM 6565 O O . ASP B 1 310 ? -8.492 -37.656 -26.953 1 81.12 310 ASP B O 1
ATOM 6569 N N . PHE B 1 311 ? -10.133 -37.031 -25.75 1 84.88 311 PHE B N 1
ATOM 6570 C CA . PHE B 1 311 ? -9.961 -38.031 -24.703 1 84.88 311 PHE B CA 1
ATOM 6571 C C . PHE B 1 311 ? -9.852 -39.438 -25.297 1 84.88 311 PHE B C 1
ATOM 6573 O O . PHE B 1 311 ? -8.953 -40.188 -24.938 1 84.88 311 PHE B O 1
ATOM 6580 N N . PRO B 1 312 ? -10.648 -39.688 -26.219 1 84.19 312 PRO B N 1
ATOM 6581 C CA . PRO B 1 312 ? -10.523 -41 -26.797 1 84.19 312 PRO B CA 1
ATOM 6582 C C . PRO B 1 312 ? -9.172 -41.25 -27.469 1 84.19 312 PRO B C 1
ATOM 6584 O O . PRO B 1 312 ? -8.648 -42.375 -27.453 1 84.19 312 PRO B O 1
ATOM 6587 N N . ASN B 1 313 ? -8.703 -40.188 -27.984 1 83.75 313 ASN B N 1
ATOM 6588 C CA . ASN B 1 313 ? -7.391 -40.281 -28.625 1 83.75 313 ASN B CA 1
ATOM 6589 C C . ASN B 1 313 ? -6.281 -40.438 -27.578 1 83.75 313 ASN B C 1
ATOM 6591 O O . ASN B 1 313 ? -5.285 -41.125 -27.812 1 83.75 313 ASN B O 1
ATOM 6595 N N . TRP B 1 314 ? -6.484 -39.844 -26.516 1 83 314 TRP B N 1
ATOM 6596 C CA . TRP B 1 314 ? -5.516 -39.969 -25.422 1 83 314 TRP B CA 1
ATOM 6597 C C . TRP B 1 314 ? -5.461 -41.406 -24.906 1 83 314 TRP B C 1
ATOM 6599 O O . TRP B 1 314 ? -4.383 -41.906 -24.578 1 83 314 TRP B O 1
ATOM 6609 N N . LEU B 1 315 ? -6.543 -42.031 -24.875 1 86.81 315 LEU B N 1
ATOM 6610 C CA . LEU B 1 315 ? -6.629 -43.375 -24.375 1 86.81 315 LEU B CA 1
ATOM 6611 C C . LEU B 1 315 ? -5.926 -44.344 -25.312 1 86.81 315 LEU B C 1
ATOM 6613 O O . LEU B 1 315 ? -5.422 -45.406 -24.891 1 86.81 315 LEU B O 1
ATOM 6617 N N . LYS B 1 316 ? -5.852 -43.875 -26.516 1 87.88 316 LYS B N 1
ATOM 6618 C CA . LYS B 1 316 ? -5.27 -44.75 -27.531 1 87.88 316 LYS B CA 1
ATOM 6619 C C . LYS B 1 316 ? -3.771 -44.5 -27.672 1 87.88 316 LYS B C 1
ATOM 6621 O O . LYS B 1 316 ? -3.047 -45.312 -28.219 1 87.88 316 LYS B O 1
ATOM 6626 N N . GLU B 1 317 ? -3.396 -43.406 -27.188 1 87.25 317 GLU B N 1
ATOM 6627 C CA . GLU B 1 317 ? -1.978 -43.062 -27.266 1 87.25 317 GLU B CA 1
ATOM 6628 C C . GLU B 1 317 ? -1.142 -44.031 -26.422 1 87.25 317 GLU B C 1
ATOM 6630 O O . GLU B 1 317 ? -1.641 -44.594 -25.438 1 87.25 317 GLU B O 1
ATOM 6635 N N . GLU B 1 318 ? 0.102 -44.188 -26.844 1 91.19 318 GLU B N 1
ATOM 6636 C CA . GLU B 1 318 ? 1.024 -45 -26.062 1 91.19 318 GLU B CA 1
ATOM 6637 C C . GLU B 1 318 ? 1.237 -44.406 -24.672 1 91.19 318 GLU B C 1
ATOM 6639 O O . GLU B 1 318 ? 1.52 -43.219 -24.531 1 91.19 318 GLU B O 1
ATOM 6644 N N . PRO B 1 319 ? 1.003 -45.281 -23.688 1 92.12 319 PRO B N 1
ATOM 6645 C CA . PRO B 1 319 ? 1.245 -44.781 -22.344 1 92.12 319 PRO B CA 1
ATOM 6646 C C . PRO B 1 319 ? 2.656 -44.219 -22.156 1 92.12 319 PRO B C 1
ATOM 6648 O O . PRO B 1 319 ? 3.621 -44.781 -22.672 1 92.12 319 PRO B O 1
ATOM 6651 N N . PRO B 1 320 ? 2.711 -43.125 -21.5 1 90.75 320 PRO B N 1
ATOM 6652 C CA . PRO B 1 320 ? 4.043 -42.594 -21.25 1 90.75 320 PRO B CA 1
ATOM 6653 C C . PRO B 1 320 ? 4.867 -43.438 -20.281 1 90.75 320 PRO B C 1
ATOM 6655 O O . PRO B 1 320 ? 4.309 -44.125 -19.438 1 90.75 320 PRO B O 1
ATOM 6658 N N . THR B 1 321 ? 6.199 -43.375 -20.453 1 93.5 321 THR B N 1
ATOM 6659 C CA . THR B 1 321 ? 7.094 -44 -19.5 1 93.5 321 THR B CA 1
ATOM 6660 C C . THR B 1 321 ? 7.191 -43.156 -18.219 1 93.5 321 THR B C 1
ATOM 6662 O O . THR B 1 321 ? 7.398 -41.938 -18.281 1 93.5 321 THR B O 1
ATOM 6665 N N . ILE B 1 322 ? 6.988 -43.844 -17.125 1 94.75 322 ILE B N 1
ATOM 6666 C CA . ILE B 1 322 ? 7.109 -43.188 -15.82 1 94.75 322 ILE B CA 1
ATOM 6667 C C . ILE B 1 322 ? 8.484 -43.5 -15.227 1 94.75 322 ILE B C 1
ATOM 6669 O O . ILE B 1 322 ? 8.875 -44.656 -15.078 1 94.75 322 ILE B O 1
ATOM 6673 N N . GLY B 1 323 ? 9.258 -42.406 -15.039 1 91.88 323 GLY B N 1
ATOM 6674 C CA . GLY B 1 323 ? 10.602 -42.562 -14.492 1 91.88 323 GLY B CA 1
ATOM 6675 C C . GLY B 1 323 ? 11.289 -41.25 -14.219 1 91.88 323 GLY B C 1
ATOM 6676 O O . GLY B 1 323 ? 10.734 -40.188 -14.508 1 91.88 323 GLY B O 1
ATOM 6677 N N . PRO B 1 324 ? 12.414 -41.281 -13.602 1 90.38 324 PRO B N 1
ATOM 6678 C CA . PRO B 1 324 ? 13.125 -40.062 -13.172 1 90.38 324 PRO B CA 1
ATOM 6679 C C . PRO B 1 324 ? 13.445 -39.125 -14.336 1 90.38 324 PRO B C 1
ATOM 6681 O O . PRO B 1 324 ? 13.5 -37.906 -14.156 1 90.38 324 PRO B O 1
ATOM 6684 N N . GLU B 1 325 ? 13.602 -39.656 -15.492 1 88.25 325 GLU B N 1
ATOM 6685 C CA . GLU B 1 325 ? 13.992 -38.844 -16.656 1 88.25 325 GLU B CA 1
ATOM 6686 C C . GLU B 1 325 ? 12.859 -37.938 -17.094 1 88.25 325 GLU B C 1
ATOM 6688 O O . GLU B 1 325 ? 13.102 -36.906 -17.766 1 88.25 325 GLU B O 1
ATOM 6693 N N . ARG B 1 326 ? 11.68 -38.25 -16.672 1 88.5 326 ARG B N 1
ATOM 6694 C CA . ARG B 1 326 ? 10.516 -37.469 -17.109 1 88.5 326 ARG B CA 1
ATOM 6695 C C . ARG B 1 326 ? 9.891 -36.719 -15.945 1 88.5 326 ARG B C 1
ATOM 6697 O O . ARG B 1 326 ? 8.805 -36.156 -16.078 1 88.5 326 ARG B O 1
ATOM 6704 N N . ARG B 1 327 ? 10.508 -36.75 -14.859 1 93 327 ARG B N 1
ATOM 6705 C CA . ARG B 1 327 ? 9.984 -36.062 -13.68 1 93 327 ARG B CA 1
ATOM 6706 C C . ARG B 1 327 ? 10.008 -34.562 -13.859 1 93 327 ARG B C 1
ATOM 6708 O O . ARG B 1 327 ? 11.008 -34 -14.32 1 93 327 ARG B O 1
ATOM 6715 N N . SER B 1 328 ? 8.859 -33.938 -13.633 1 91.12 328 SER B N 1
ATOM 6716 C CA . SER B 1 328 ? 8.773 -32.469 -13.773 1 91.12 328 SER B CA 1
ATOM 6717 C C . SER B 1 328 ? 9.398 -31.781 -12.57 1 91.12 328 SER B C 1
ATOM 6719 O O . SER B 1 328 ? 10.016 -32.406 -11.719 1 91.12 328 SER B O 1
ATOM 6721 N N . GLU B 1 329 ? 9.203 -30.438 -12.555 1 89 329 GLU B N 1
ATOM 6722 C CA . GLU B 1 329 ? 9.82 -29.641 -11.5 1 89 329 GLU B CA 1
ATOM 6723 C C . GLU B 1 329 ? 8.797 -29.219 -10.445 1 89 329 GLU B C 1
ATOM 6725 O O . GLU B 1 329 ? 9.062 -28.328 -9.633 1 89 329 GLU B O 1
ATOM 6730 N N . GLU B 1 330 ? 7.711 -29.875 -10.523 1 92 330 GLU B N 1
ATOM 6731 C CA . GLU B 1 330 ? 6.711 -29.562 -9.5 1 92 330 GLU B CA 1
ATOM 6732 C C . GLU B 1 330 ? 7.207 -29.938 -8.109 1 92 330 GLU B C 1
ATOM 6734 O O . GLU B 1 330 ? 7.781 -31.016 -7.918 1 92 330 GLU B O 1
ATOM 6739 N N . HIS B 1 331 ? 6.992 -29.094 -7.141 1 94.12 331 HIS B N 1
ATOM 6740 C CA . HIS B 1 331 ? 7.605 -29.188 -5.82 1 94.12 331 HIS B CA 1
ATOM 6741 C C . HIS B 1 331 ? 7.078 -30.406 -5.055 1 94.12 331 HIS B C 1
ATOM 6743 O O . HIS B 1 331 ? 7.805 -31.016 -4.27 1 94.12 331 HIS B O 1
ATOM 6749 N N . GLY B 1 332 ? 5.855 -30.734 -5.23 1 96.19 332 GLY B N 1
ATOM 6750 C CA . GLY B 1 332 ? 5.16 -31.688 -4.375 1 96.19 332 GLY B CA 1
ATOM 6751 C C . GLY B 1 332 ? 5.879 -33.031 -4.262 1 96.19 332 GLY B C 1
ATOM 6752 O O . GLY B 1 332 ? 6.125 -33.5 -3.154 1 96.19 332 GLY B O 1
ATOM 6753 N N . SER B 1 333 ? 6.273 -33.594 -5.41 1 96.81 333 SER B N 1
ATOM 6754 C CA . SER B 1 333 ? 6.914 -34.906 -5.418 1 96.81 333 SER B CA 1
ATOM 6755 C C . SER B 1 333 ? 8.281 -34.875 -4.734 1 96.81 333 SER B C 1
ATOM 6757 O O . SER B 1 333 ? 8.672 -35.812 -4.055 1 96.81 333 SER B O 1
ATOM 6759 N N . TYR B 1 334 ? 8.961 -33.719 -4.879 1 97.38 334 TYR B N 1
ATOM 6760 C CA . TYR B 1 334 ? 10.281 -33.594 -4.27 1 97.38 334 TYR B CA 1
ATOM 6761 C C . TYR B 1 334 ? 10.172 -33.406 -2.762 1 97.38 334 TYR B C 1
ATOM 6763 O O . TYR B 1 334 ? 11.008 -33.906 -2.006 1 97.38 334 TYR B O 1
ATOM 6771 N N . ILE B 1 335 ? 9.219 -32.656 -2.338 1 98.38 335 ILE B N 1
ATOM 6772 C CA . ILE B 1 335 ? 8.992 -32.469 -0.91 1 98.38 335 ILE B CA 1
ATOM 6773 C C . ILE B 1 335 ? 8.703 -33.812 -0.244 1 98.38 335 ILE B C 1
ATOM 6775 O O . ILE B 1 335 ? 9.312 -34.156 0.77 1 98.38 335 ILE B O 1
ATOM 6779 N N . ILE B 1 336 ? 7.793 -34.625 -0.82 1 98.38 336 ILE B N 1
ATOM 6780 C CA . ILE B 1 336 ? 7.422 -35.906 -0.269 1 98.38 336 ILE B CA 1
ATOM 6781 C C . ILE B 1 336 ? 8.641 -36.844 -0.255 1 98.38 336 ILE B C 1
ATOM 6783 O O . ILE B 1 336 ? 8.898 -37.531 0.738 1 98.38 336 ILE B O 1
ATOM 6787 N N . GLU B 1 337 ? 9.391 -36.844 -1.364 1 98.31 337 GLU B N 1
ATOM 6788 C CA . GLU B 1 337 ? 10.602 -37.656 -1.432 1 98.31 337 GLU B CA 1
ATOM 6789 C C . GLU B 1 337 ? 11.562 -37.312 -0.3 1 98.31 337 GLU B C 1
ATOM 6791 O O . GLU B 1 337 ? 12.102 -38.188 0.364 1 98.31 337 GLU B O 1
ATOM 6796 N N . ALA B 1 338 ? 11.758 -36 -0.138 1 98.62 338 ALA B N 1
ATOM 6797 C CA . ALA B 1 338 ? 12.688 -35.562 0.89 1 98.62 338 ALA B CA 1
ATOM 6798 C C . ALA B 1 338 ? 12.227 -35.969 2.279 1 98.62 338 ALA B C 1
ATOM 6800 O O . ALA B 1 338 ? 13.023 -36.469 3.086 1 98.62 338 ALA B O 1
ATOM 6801 N N . LEU B 1 339 ? 11.008 -35.844 2.566 1 98.06 339 LEU B N 1
ATOM 6802 C CA . LEU B 1 339 ? 10.453 -36.188 3.875 1 98.06 339 LEU B CA 1
ATOM 6803 C C . LEU B 1 339 ? 10.531 -37.688 4.133 1 98.06 339 LEU B C 1
ATOM 6805 O O . LEU B 1 339 ? 10.805 -38.094 5.254 1 98.06 339 LEU B O 1
ATOM 6809 N N . GLU B 1 340 ? 10.289 -38.531 3.102 1 97.81 340 GLU B N 1
ATOM 6810 C CA . GLU B 1 340 ? 10.18 -40 3.262 1 97.81 340 GLU B CA 1
ATOM 6811 C C . GLU B 1 340 ? 11.555 -40.656 3.197 1 97.81 340 GLU B C 1
ATOM 6813 O O . GLU B 1 340 ? 11.781 -41.688 3.846 1 97.81 340 GLU B O 1
ATOM 6818 N N . THR B 1 341 ? 12.484 -40.062 2.381 1 97.62 341 THR B N 1
ATOM 6819 C CA . THR B 1 341 ? 13.734 -40.75 2.111 1 97.62 341 THR B CA 1
ATOM 6820 C C . THR B 1 341 ? 14.906 -40.031 2.775 1 97.62 341 THR B C 1
ATOM 6822 O O . THR B 1 341 ? 15.984 -40.625 2.934 1 97.62 341 THR B O 1
ATOM 6825 N N . GLY B 1 342 ? 14.719 -38.781 3.043 1 97.62 342 GLY B N 1
ATOM 6826 C CA . GLY B 1 342 ? 15.797 -38 3.619 1 97.62 342 GLY B CA 1
ATOM 6827 C C . GLY B 1 342 ? 16.656 -37.312 2.576 1 97.62 342 GLY B C 1
ATOM 6828 O O . GLY B 1 342 ? 17.5 -36.469 2.914 1 97.62 342 GLY B O 1
ATOM 6829 N N . ARG B 1 343 ? 16.438 -37.594 1.286 1 97.56 343 ARG B N 1
ATOM 6830 C CA . ARG B 1 343 ? 17.156 -36.875 0.234 1 97.56 343 ARG B CA 1
ATOM 6831 C C . ARG B 1 343 ? 16.812 -35.406 0.25 1 97.56 343 ARG B C 1
ATOM 6833 O O . ARG B 1 343 ? 15.633 -35.031 0.229 1 97.56 343 ARG B O 1
ATOM 6840 N N . LEU B 1 344 ? 17.812 -34.594 0.288 1 97.44 344 LEU B N 1
ATOM 6841 C CA . LEU B 1 344 ? 17.641 -33.156 0.482 1 97.44 344 LEU B CA 1
ATOM 6842 C C . LEU B 1 344 ? 17 -32.531 -0.742 1 97.44 344 LEU B C 1
ATOM 6844 O O . LEU B 1 344 ? 17.344 -32.875 -1.878 1 97.44 344 LEU B O 1
ATOM 6848 N N . TYR B 1 345 ? 16.016 -31.688 -0.507 1 97.5 345 TYR B N 1
ATOM 6849 C CA . TYR B 1 345 ? 15.391 -30.891 -1.556 1 97.5 345 TYR B CA 1
ATOM 6850 C C . TYR B 1 345 ? 15.344 -29.422 -1.169 1 97.5 345 TYR B C 1
ATOM 6852 O O . TYR B 1 345 ? 15.047 -29.094 -0.022 1 97.5 345 TYR B O 1
ATOM 6860 N N . ARG B 1 346 ? 15.75 -28.562 -2.15 1 97.5 346 ARG B N 1
ATOM 6861 C CA . ARG B 1 346 ? 15.594 -27.109 -2.004 1 97.5 346 ARG B CA 1
ATOM 6862 C C . ARG B 1 346 ? 14.602 -26.562 -3.02 1 97.5 346 ARG B C 1
ATOM 6864 O O . ARG B 1 346 ? 14.711 -26.844 -4.215 1 97.5 346 ARG B O 1
ATOM 6871 N N . GLY B 1 347 ? 13.594 -25.891 -2.59 1 96.88 347 GLY B N 1
ATOM 6872 C CA . GLY B 1 347 ? 12.633 -25.188 -3.426 1 96.88 347 GLY B CA 1
ATOM 6873 C C . GLY B 1 347 ? 12.195 -23.859 -2.84 1 96.88 347 GLY B C 1
ATOM 6874 O O . GLY B 1 347 ? 12.906 -23.281 -2.02 1 96.88 347 GLY B O 1
ATOM 6875 N N . HIS B 1 348 ? 11.258 -23.281 -3.35 1 97.75 348 HIS B N 1
ATOM 6876 C CA . HIS B 1 348 ? 10.594 -22.109 -2.805 1 97.75 348 HIS B CA 1
ATOM 6877 C C . HIS B 1 348 ? 9.148 -22.406 -2.43 1 97.75 348 HIS B C 1
ATOM 6879 O O . HIS B 1 348 ? 8.398 -22.953 -3.2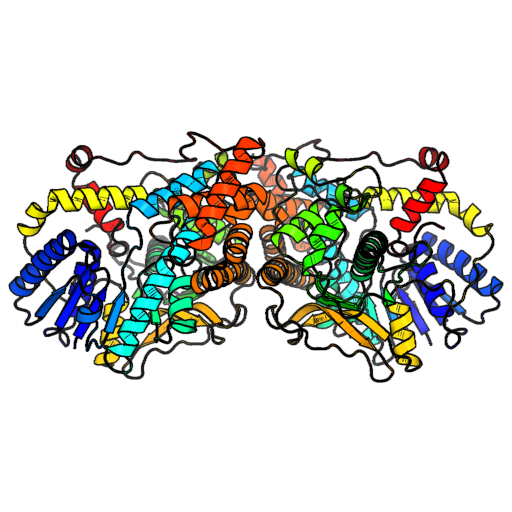36 1 97.75 348 HIS B O 1
ATOM 6885 N N . PHE B 1 349 ? 8.781 -22.062 -1.206 1 98.56 349 PHE B N 1
ATOM 6886 C CA . PHE B 1 349 ? 7.484 -22.484 -0.674 1 98.56 349 PHE B CA 1
ATOM 6887 C C . PHE B 1 349 ? 6.734 -21.281 -0.099 1 98.56 349 PHE B C 1
ATOM 6889 O O . PHE B 1 349 ? 7.344 -20.281 0.287 1 98.56 349 PHE B O 1
ATOM 6896 N N . ASN B 1 350 ? 5.445 -21.344 -0.14 1 98.75 350 ASN B N 1
ATOM 6897 C CA . ASN B 1 350 ? 4.586 -20.359 0.518 1 98.75 350 ASN B CA 1
ATOM 6898 C C . ASN B 1 350 ? 4.238 -20.797 1.941 1 98.75 350 ASN B C 1
ATOM 6900 O O . ASN B 1 350 ? 3.609 -21.828 2.146 1 98.75 350 ASN B O 1
ATOM 6904 N N . VAL B 1 351 ? 4.656 -20.031 2.91 1 98.75 351 VAL B N 1
ATOM 6905 C CA . VAL B 1 351 ? 4.484 -20.359 4.32 1 98.75 351 VAL B CA 1
ATOM 6906 C C . VAL B 1 351 ? 4.16 -19.094 5.113 1 98.75 351 VAL B C 1
ATOM 6908 O O . VAL B 1 351 ? 4.305 -17.984 4.602 1 98.75 351 VAL B O 1
ATOM 6911 N N . ILE B 1 352 ? 3.74 -19.25 6.32 1 98.75 352 ILE B N 1
ATOM 6912 C CA . ILE B 1 352 ? 3.469 -18.125 7.211 1 98.75 352 ILE B CA 1
ATOM 6913 C C . ILE B 1 352 ? 4.773 -17.406 7.559 1 98.75 352 ILE B C 1
ATOM 6915 O O . ILE B 1 352 ? 5.762 -18.047 7.926 1 98.75 352 ILE B O 1
ATOM 6919 N N . ASN B 1 353 ? 4.797 -16.109 7.414 1 98.69 353 ASN B N 1
ATOM 6920 C CA . ASN B 1 353 ? 5.957 -15.305 7.793 1 98.69 353 ASN B CA 1
ATOM 6921 C C . ASN B 1 353 ? 6.125 -15.242 9.312 1 98.69 353 ASN B C 1
ATOM 6923 O O . ASN B 1 353 ? 5.242 -14.758 10.016 1 98.69 353 ASN B O 1
ATOM 6927 N N . ARG B 1 354 ? 7.137 -15.734 9.82 1 97.06 354 ARG B N 1
ATOM 6928 C CA . ARG B 1 354 ? 7.52 -15.672 11.227 1 97.06 354 ARG B CA 1
ATOM 6929 C C . ARG B 1 354 ? 8.898 -15.039 11.391 1 97.06 354 ARG B C 1
ATOM 6931 O O . ARG B 1 354 ? 9.781 -15.609 12.023 1 97.06 354 ARG B O 1
ATOM 6938 N N . GLY B 1 355 ? 8.984 -13.914 10.695 1 96.94 355 GLY B N 1
ATOM 6939 C CA . GLY B 1 355 ? 10.25 -13.203 10.766 1 96.94 355 GLY B CA 1
ATOM 6940 C C . GLY B 1 355 ? 11.211 -13.602 9.656 1 96.94 355 GLY B C 1
ATOM 6941 O O . GLY B 1 355 ? 12.359 -13.156 9.641 1 96.94 355 GLY B O 1
ATOM 6942 N N . HIS B 1 356 ? 10.727 -14.445 8.734 1 98.44 356 HIS B N 1
ATOM 6943 C CA . HIS B 1 356 ? 11.586 -14.867 7.629 1 98.44 356 HIS B CA 1
ATOM 6944 C C . HIS B 1 356 ? 11.961 -13.68 6.746 1 98.44 356 HIS B C 1
ATOM 6946 O O . HIS B 1 356 ? 13.117 -13.539 6.348 1 98.44 356 HIS B O 1
ATOM 6952 N N . ILE B 1 357 ? 10.984 -12.945 6.273 1 98.69 357 ILE B N 1
ATOM 6953 C CA . ILE B 1 357 ? 11.195 -11.625 5.691 1 98.69 357 ILE B CA 1
ATOM 6954 C C . ILE B 1 357 ? 10.898 -10.547 6.73 1 98.69 357 ILE B C 1
ATOM 6956 O O . ILE B 1 357 ? 9.742 -10.352 7.113 1 98.69 357 ILE B O 1
ATOM 6960 N N . THR B 1 358 ? 11.867 -9.812 7.117 1 97.88 358 THR B N 1
ATOM 6961 C CA . THR B 1 358 ? 11.789 -9.016 8.344 1 97.88 358 THR B CA 1
ATOM 6962 C C . THR B 1 358 ? 11.039 -7.715 8.094 1 97.88 358 THR B C 1
ATOM 6964 O O . THR B 1 358 ? 10.547 -7.09 9.039 1 97.88 358 THR B O 1
ATOM 6967 N N . ASN B 1 359 ? 10.945 -7.25 6.855 1 97.88 359 ASN B N 1
ATOM 6968 C CA . ASN B 1 359 ? 10.25 -5.988 6.617 1 97.88 359 ASN B CA 1
ATOM 6969 C C . ASN B 1 359 ? 8.922 -6.207 5.902 1 97.88 359 ASN B C 1
ATOM 6971 O O . ASN B 1 359 ? 8.445 -5.332 5.18 1 97.88 359 ASN B O 1
ATOM 6975 N N . LEU B 1 360 ? 8.336 -7.375 6.027 1 98.19 360 LEU B N 1
ATOM 6976 C CA . LEU B 1 360 ? 6.93 -7.668 5.77 1 98.19 360 LEU B CA 1
ATOM 6977 C C . LEU B 1 360 ? 6.215 -8.07 7.055 1 98.19 360 LEU B C 1
ATOM 6979 O O . LEU B 1 360 ? 6.852 -8.508 8.016 1 98.19 360 LEU B O 1
ATOM 6983 N N . PRO B 1 361 ? 4.938 -7.871 7.109 1 96.5 361 PRO B N 1
ATOM 6984 C CA . PRO B 1 361 ? 4.223 -8.148 8.359 1 96.5 361 PRO B CA 1
ATOM 6985 C C . PRO B 1 361 ? 4.34 -9.609 8.789 1 96.5 361 PRO B C 1
ATOM 6987 O O . PRO B 1 361 ? 4.285 -10.516 7.953 1 96.5 361 PRO B O 1
ATOM 6990 N N . ASP B 1 362 ? 4.461 -9.828 10.055 1 95.94 362 ASP B N 1
ATOM 6991 C CA . ASP B 1 362 ? 4.363 -11.18 10.602 1 95.94 362 ASP B CA 1
ATOM 6992 C C . ASP B 1 362 ? 2.965 -11.75 10.398 1 95.94 362 ASP B C 1
ATOM 6994 O O . ASP B 1 362 ? 1.975 -11.023 10.445 1 95.94 362 ASP B O 1
ATOM 6998 N N . GLY B 1 363 ? 2.943 -13.023 10.125 1 97.38 363 GLY B N 1
ATOM 6999 C CA . GLY B 1 363 ? 1.657 -13.688 9.984 1 97.38 363 GLY B CA 1
ATOM 7000 C C . GLY B 1 363 ? 1.155 -13.727 8.555 1 97.38 363 GLY B C 1
ATOM 7001 O O . GLY B 1 363 ? 0.258 -14.508 8.234 1 97.38 363 GLY B O 1
ATOM 7002 N N . CYS B 1 364 ? 1.729 -12.805 7.711 1 98.5 364 CYS B N 1
ATOM 7003 C CA . CYS B 1 364 ? 1.338 -12.922 6.309 1 98.5 364 CYS B CA 1
ATOM 7004 C C . CYS B 1 364 ? 1.965 -14.156 5.668 1 98.5 364 CYS B C 1
ATOM 7006 O O . CYS B 1 364 ? 2.695 -14.898 6.328 1 98.5 364 CYS B O 1
ATOM 7008 N N . VAL B 1 365 ? 1.602 -14.445 4.441 1 98.88 365 VAL B N 1
ATOM 7009 C CA . VAL B 1 365 ? 2.191 -15.57 3.723 1 98.88 365 VAL B CA 1
ATOM 7010 C C . VAL B 1 365 ? 3.291 -15.07 2.789 1 98.88 365 VAL B C 1
ATOM 7012 O O . VAL B 1 365 ? 3.084 -14.125 2.027 1 98.88 365 VAL B O 1
ATOM 7015 N N . VAL B 1 366 ? 4.438 -15.656 2.902 1 98.88 366 VAL B N 1
ATOM 7016 C CA . VAL B 1 366 ? 5.57 -15.273 2.066 1 98.88 366 VAL B CA 1
ATOM 7017 C C . VAL B 1 366 ? 6.027 -16.469 1.23 1 98.88 366 VAL B C 1
ATOM 7019 O O . VAL B 1 366 ? 5.668 -17.609 1.523 1 98.88 366 VAL B O 1
ATOM 7022 N N . GLU B 1 367 ? 6.68 -16.25 0.179 1 98.75 367 GLU B N 1
ATOM 7023 C CA . GLU B 1 367 ? 7.348 -17.25 -0.652 1 98.75 367 GLU B CA 1
ATOM 7024 C C . GLU B 1 367 ? 8.867 -17.094 -0.585 1 98.75 367 GLU B C 1
ATOM 7026 O O . GLU B 1 367 ? 9.414 -16.078 -1.035 1 98.75 367 GLU B O 1
ATOM 7031 N N . ILE B 1 368 ? 9.516 -18.06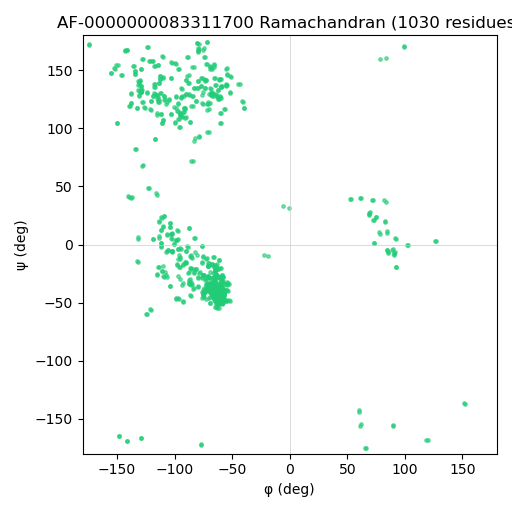2 0.013 1 98.62 368 ILE B N 1
ATOM 7032 C CA . ILE B 1 368 ? 10.953 -17.984 0.271 1 98.62 368 ILE B CA 1
ATOM 7033 C C . ILE B 1 368 ? 11.578 -19.359 0.078 1 98.62 368 ILE B C 1
ATOM 7035 O O . ILE B 1 368 ? 10.875 -20.359 -0.067 1 98.62 368 ILE B O 1
ATOM 7039 N N . PRO B 1 369 ? 12.922 -19.406 0.022 1 97.94 369 PRO B N 1
ATOM 7040 C CA . PRO B 1 369 ? 13.562 -20.719 -0.072 1 97.94 369 PRO B CA 1
ATOM 7041 C C . PRO B 1 369 ? 13.258 -21.609 1.127 1 97.94 369 PRO B C 1
ATOM 7043 O O . PRO B 1 369 ? 13.164 -21.125 2.258 1 97.94 369 PRO B O 1
ATOM 7046 N N . GLY B 1 370 ? 13.078 -22.844 0.829 1 98 370 GLY B N 1
ATOM 7047 C CA . GLY B 1 370 ? 12.906 -23.859 1.853 1 98 370 GLY B CA 1
ATOM 7048 C C . GLY B 1 370 ? 13.734 -25.109 1.599 1 98 370 GLY B C 1
ATOM 7049 O O . GLY B 1 370 ? 13.992 -25.469 0.447 1 98 370 GLY B O 1
ATOM 7050 N N . TYR B 1 371 ? 14.133 -25.75 2.65 1 98.31 371 TYR B N 1
ATOM 7051 C CA . TYR B 1 371 ? 14.898 -26.984 2.621 1 98.31 371 TYR B CA 1
ATOM 7052 C C . TYR B 1 371 ? 14.109 -28.125 3.275 1 98.31 371 TYR B C 1
ATOM 7054 O O . TYR B 1 371 ? 13.484 -27.922 4.32 1 98.31 371 TYR B O 1
ATOM 7062 N N . VAL B 1 372 ? 14.133 -29.266 2.605 1 98.62 372 VAL B N 1
ATOM 7063 C CA . VAL B 1 372 ? 13.328 -30.375 3.1 1 98.62 372 VAL B CA 1
ATOM 7064 C C . VAL B 1 372 ? 14.188 -31.641 3.215 1 98.62 372 VAL B C 1
ATOM 7066 O O . VAL B 1 372 ? 14.984 -31.938 2.318 1 98.62 372 VAL B O 1
ATOM 7069 N N . ASP B 1 373 ? 14.141 -32.281 4.277 1 98.19 373 ASP B N 1
ATOM 7070 C CA . ASP B 1 373 ? 14.68 -33.625 4.52 1 98.19 373 ASP B CA 1
ATOM 7071 C C . ASP B 1 373 ? 13.836 -34.375 5.547 1 98.19 373 ASP B C 1
ATOM 7073 O O . ASP B 1 373 ? 12.68 -34 5.797 1 98.19 373 ASP B O 1
ATOM 7077 N N . ARG B 1 374 ? 14.352 -35.469 6.094 1 96.94 374 ARG B N 1
ATOM 7078 C CA . ARG B 1 374 ? 13.57 -36.281 7.016 1 96.94 374 ARG B CA 1
ATOM 7079 C C . ARG B 1 374 ? 13.227 -35.5 8.281 1 96.94 374 ARG B C 1
ATOM 7081 O O . ARG B 1 374 ? 12.344 -35.906 9.039 1 96.94 374 ARG B O 1
ATOM 7088 N N . ASN B 1 375 ? 13.992 -34.438 8.484 1 96.44 375 ASN B N 1
ATOM 7089 C CA . ASN B 1 375 ? 13.742 -33.625 9.664 1 96.44 375 ASN B CA 1
ATOM 7090 C C . ASN B 1 375 ? 12.602 -32.625 9.438 1 96.44 375 ASN B C 1
ATOM 7092 O O . ASN B 1 375 ? 12.172 -31.938 10.359 1 96.44 375 ASN B O 1
ATOM 7096 N N . GLY B 1 376 ? 12.094 -32.531 8.227 1 97.19 376 GLY B N 1
ATOM 7097 C CA . GLY B 1 376 ? 10.945 -31.672 7.953 1 97.19 376 GLY B CA 1
ATOM 7098 C C . GLY B 1 376 ? 11.242 -30.562 6.965 1 97.19 376 GLY B C 1
ATOM 7099 O O . GLY B 1 376 ? 12.227 -30.641 6.219 1 97.19 376 GLY B O 1
ATOM 7100 N N . ILE B 1 377 ? 10.375 -29.641 6.844 1 97.94 377 ILE B N 1
ATOM 7101 C CA . ILE B 1 377 ? 10.508 -28.453 6.008 1 97.94 377 ILE B CA 1
ATOM 7102 C C . ILE B 1 377 ? 11.102 -27.312 6.828 1 97.94 377 ILE B C 1
ATOM 7104 O O . ILE B 1 377 ? 10.531 -26.906 7.844 1 97.94 377 ILE B O 1
ATOM 7108 N N . ASN B 1 378 ? 12.234 -26.875 6.441 1 97.88 378 ASN B N 1
ATOM 7109 C CA . ASN B 1 378 ? 12.977 -25.844 7.168 1 97.88 378 ASN B CA 1
ATOM 7110 C C . ASN B 1 378 ? 13.086 -24.562 6.355 1 97.88 378 ASN B C 1
ATOM 7112 O O . ASN B 1 378 ? 13.641 -24.562 5.254 1 97.88 378 ASN B O 1
ATOM 7116 N N . MET B 1 379 ? 12.609 -23.484 6.922 1 97.94 379 MET B N 1
ATOM 7117 C CA . MET B 1 379 ? 12.594 -22.188 6.246 1 97.94 379 MET B CA 1
ATOM 7118 C C . MET B 1 379 ? 13.641 -21.25 6.828 1 97.94 379 MET B C 1
ATOM 7120 O O . MET B 1 379 ? 13.617 -20.953 8.023 1 97.94 379 MET B O 1
ATOM 7124 N N . PRO B 1 380 ? 14.562 -20.734 6.086 1 97.94 380 PRO B N 1
ATOM 7125 C CA . PRO B 1 380 ? 15.562 -19.797 6.605 1 97.94 380 PRO B CA 1
ATOM 7126 C C . PRO B 1 380 ? 15.031 -18.375 6.738 1 97.94 380 PRO B C 1
ATOM 7128 O O . PRO B 1 380 ? 13.953 -18.062 6.219 1 97.94 380 PRO B O 1
ATOM 7131 N N . VAL B 1 381 ? 15.812 -17.578 7.477 1 98.06 381 VAL B N 1
ATOM 7132 C CA . VAL B 1 381 ? 15.586 -16.141 7.492 1 98.06 381 VAL B CA 1
ATOM 7133 C C . VAL B 1 381 ? 16.219 -15.5 6.262 1 98.06 381 VAL B C 1
ATOM 7135 O O . VAL B 1 381 ? 17.422 -15.695 6.008 1 98.06 381 VAL B O 1
ATOM 7138 N N . VAL B 1 382 ? 15.422 -14.789 5.492 1 98.12 382 VAL B N 1
ATOM 7139 C CA . VAL B 1 382 ? 15.914 -14.078 4.312 1 98.12 382 VAL B CA 1
ATOM 7140 C C . VAL B 1 382 ? 16.391 -12.688 4.711 1 98.12 382 VAL B C 1
ATOM 7142 O O . VAL B 1 382 ? 17.406 -12.203 4.191 1 98.12 382 VAL B O 1
ATOM 7145 N N . GLY B 1 383 ? 15.773 -12.078 5.691 1 98.06 383 GLY B N 1
ATOM 7146 C CA . GLY B 1 383 ? 16.062 -10.703 6.07 1 98.06 383 GLY B CA 1
ATOM 7147 C C . GLY B 1 383 ? 15.211 -9.688 5.332 1 98.06 383 GLY B C 1
ATOM 7148 O O . GLY B 1 383 ? 14.086 -9.992 4.934 1 98.06 383 GLY B O 1
ATOM 7149 N N . ASP B 1 384 ? 15.68 -8.492 5.219 1 98 384 ASP B N 1
ATOM 7150 C CA . ASP B 1 384 ? 14.914 -7.43 4.574 1 98 384 ASP B CA 1
ATOM 7151 C C . ASP B 1 384 ? 14.945 -7.574 3.055 1 98 384 ASP B C 1
ATOM 7153 O O . ASP B 1 384 ? 15.992 -7.836 2.471 1 98 384 ASP B O 1
ATOM 7157 N N . LEU B 1 385 ? 13.812 -7.402 2.441 1 98.62 385 LEU B N 1
ATOM 7158 C CA . LEU B 1 385 ? 13.758 -7.145 1.006 1 98.62 385 LEU B CA 1
ATOM 7159 C C . LEU B 1 385 ? 14.234 -5.73 0.689 1 98.62 385 LEU B C 1
ATOM 7161 O O . LEU B 1 385 ? 14.195 -4.852 1.552 1 98.62 385 LEU B O 1
ATOM 7165 N N . PRO B 1 386 ? 14.734 -5.57 -0.603 1 98.19 386 PRO B N 1
ATOM 7166 C CA . PRO B 1 386 ? 14.898 -4.172 -1.011 1 98.19 386 PRO B CA 1
ATOM 7167 C C . PRO B 1 386 ? 13.633 -3.342 -0.786 1 98.19 386 PRO B C 1
ATOM 7169 O O . PRO B 1 386 ? 12.523 -3.836 -0.989 1 98.19 386 PRO B O 1
ATOM 7172 N N . LEU B 1 387 ? 13.75 -2.092 -0.42 1 98.44 387 LEU B N 1
ATOM 7173 C CA . LEU B 1 387 ? 12.656 -1.288 0.113 1 98.44 387 LEU B CA 1
ATOM 7174 C C . LEU B 1 387 ? 11.508 -1.205 -0.885 1 98.44 387 LEU B C 1
ATOM 7176 O O . LEU B 1 387 ? 10.344 -1.385 -0.516 1 98.44 387 LEU B O 1
ATOM 7180 N N . ALA B 1 388 ? 11.82 -0.979 -2.133 1 98.62 388 ALA B N 1
ATOM 7181 C CA . ALA B 1 388 ? 10.766 -0.834 -3.133 1 98.62 388 ALA B CA 1
ATOM 7182 C C . ALA B 1 388 ? 10.047 -2.16 -3.371 1 98.62 388 ALA B C 1
ATOM 7184 O O . ALA B 1 388 ? 8.844 -2.188 -3.611 1 98.62 388 ALA B O 1
ATOM 7185 N N . CYS B 1 389 ? 10.82 -3.275 -3.361 1 98.69 389 CYS B N 1
ATOM 7186 C CA . CYS B 1 389 ? 10.234 -4.605 -3.482 1 98.69 389 CYS B CA 1
ATOM 7187 C C . CYS B 1 389 ? 9.297 -4.898 -2.314 1 98.69 389 CYS B C 1
ATOM 7189 O O . CYS B 1 389 ? 8.188 -5.402 -2.512 1 98.69 389 CYS B O 1
ATOM 7191 N N . ALA B 1 390 ? 9.75 -4.543 -1.136 1 98.69 390 ALA B N 1
ATOM 7192 C CA . ALA B 1 390 ? 8.938 -4.73 0.064 1 98.69 390 ALA B CA 1
ATOM 7193 C C . ALA B 1 390 ? 7.668 -3.891 0.004 1 98.69 390 ALA B C 1
ATOM 7195 O O . ALA B 1 390 ? 6.598 -4.336 0.428 1 98.69 390 ALA B O 1
ATOM 7196 N N . ALA B 1 391 ? 7.809 -2.662 -0.482 1 98.62 391 ALA B N 1
ATOM 7197 C CA . ALA B 1 391 ? 6.656 -1.769 -0.583 1 98.62 391 ALA B CA 1
ATOM 7198 C C . ALA B 1 391 ? 5.586 -2.355 -1.499 1 98.62 391 ALA B C 1
ATOM 7200 O O . ALA B 1 391 ? 4.395 -2.297 -1.188 1 98.62 391 ALA B O 1
ATOM 7201 N N . THR B 1 392 ? 6.008 -2.889 -2.625 1 98.44 392 THR B N 1
ATOM 7202 C CA . THR B 1 392 ? 5.086 -3.521 -3.562 1 98.44 392 THR B CA 1
ATOM 7203 C C . THR B 1 392 ? 4.379 -4.707 -2.91 1 98.44 392 THR B C 1
ATOM 7205 O O . THR B 1 392 ? 3.154 -4.82 -2.986 1 98.44 392 THR B O 1
ATOM 7208 N N . CYS B 1 393 ? 5.109 -5.551 -2.211 1 98.62 393 CYS B N 1
ATOM 7209 C CA . CYS B 1 393 ? 4.551 -6.723 -1.54 1 98.62 393 CYS B CA 1
ATOM 7210 C C . CYS B 1 393 ? 3.596 -6.309 -0.427 1 98.62 393 CYS B C 1
ATOM 7212 O O . CYS B 1 393 ? 2.529 -6.902 -0.268 1 98.62 393 CYS B O 1
ATOM 7214 N N . ALA B 1 394 ? 3.979 -5.301 0.308 1 98.25 394 ALA B N 1
ATOM 7215 C CA . ALA B 1 394 ? 3.215 -4.891 1.483 1 98.25 394 ALA B CA 1
ATOM 7216 C C . ALA B 1 394 ? 1.819 -4.414 1.091 1 98.25 394 ALA B C 1
ATOM 7218 O O . ALA B 1 394 ? 0.848 -4.652 1.812 1 98.25 394 ALA B O 1
ATOM 7219 N N . ALA B 1 395 ? 1.747 -3.723 0.02 1 97.69 395 ALA B N 1
ATOM 7220 C CA . ALA B 1 395 ? 0.447 -3.264 -0.463 1 97.69 395 ALA B CA 1
ATOM 7221 C C . ALA B 1 395 ? -0.478 -4.441 -0.75 1 97.69 395 ALA B C 1
ATOM 7223 O O . ALA B 1 395 ? -1.648 -4.43 -0.363 1 97.69 395 ALA B O 1
ATOM 7224 N N . SER B 1 396 ? 0.019 -5.445 -1.347 1 98.44 396 SER B N 1
ATOM 7225 C CA . SER B 1 396 ? -0.764 -6.629 -1.684 1 98.44 396 SER B CA 1
ATOM 7226 C C . SER B 1 396 ? -1.098 -7.445 -0.439 1 98.44 396 SER B C 1
ATOM 7228 O O . SER B 1 396 ? -2.176 -8.031 -0.347 1 98.44 396 SER B O 1
ATOM 7230 N N . VAL B 1 397 ? -0.182 -7.496 0.49 1 98.69 397 VAL B N 1
ATOM 7231 C CA . VAL B 1 397 ? -0.372 -8.25 1.723 1 98.69 397 VAL B CA 1
ATOM 7232 C C . VAL B 1 397 ? -1.583 -7.711 2.48 1 98.69 397 VAL B C 1
ATOM 7234 O O . VAL B 1 397 ? -2.373 -8.484 3.031 1 98.69 397 VAL B O 1
ATOM 7237 N N . ARG B 1 398 ? -1.743 -6.402 2.51 1 98.69 398 ARG B N 1
ATOM 7238 C CA . ARG B 1 398 ? -2.871 -5.797 3.211 1 98.69 398 ARG B CA 1
ATOM 7239 C C . ARG B 1 398 ? -4.191 -6.145 2.529 1 98.69 398 ARG B C 1
ATOM 7241 O O . ARG B 1 398 ? -5.207 -6.344 3.195 1 98.69 398 ARG B O 1
ATOM 7248 N N . VAL B 1 399 ? -4.195 -6.207 1.26 1 98.81 399 VAL B N 1
ATOM 7249 C CA . VAL B 1 399 ? -5.367 -6.629 0.499 1 98.81 399 VAL B CA 1
ATOM 7250 C C . VAL B 1 399 ? -5.699 -8.086 0.829 1 98.81 399 VAL B C 1
ATOM 7252 O O . VAL B 1 399 ? -6.855 -8.414 1.104 1 98.81 399 VAL B O 1
ATOM 7255 N N . GLN B 1 400 ? -4.684 -8.914 0.835 1 98.88 400 GLN B N 1
ATOM 7256 C CA . GLN B 1 400 ? -4.855 -10.328 1.152 1 98.88 400 GLN B CA 1
ATOM 7257 C C . GLN B 1 400 ? -5.414 -10.516 2.561 1 98.88 400 GLN B C 1
ATOM 7259 O O . GLN B 1 400 ? -6.32 -11.32 2.773 1 98.88 400 GLN B O 1
ATOM 7264 N N . GLU B 1 401 ? -4.871 -9.758 3.455 1 98.81 401 GLU B N 1
ATOM 7265 C CA . GLU B 1 401 ? -5.297 -9.844 4.848 1 98.81 401 GLU B CA 1
ATOM 7266 C C . GLU B 1 401 ? -6.785 -9.555 4.992 1 98.81 401 GLU B C 1
ATOM 7268 O O . GLU B 1 401 ? -7.523 -10.328 5.605 1 98.81 401 GLU B O 1
ATOM 7273 N N . MET B 1 402 ? -7.227 -8.445 4.418 1 98.88 402 MET B N 1
ATOM 7274 C CA . MET B 1 402 ? -8.633 -8.07 4.5 1 98.88 402 MET B CA 1
ATOM 7275 C C . MET B 1 402 ? -9.508 -9.086 3.775 1 98.88 402 MET B C 1
ATOM 7277 O O . MET B 1 402 ? -10.594 -9.422 4.254 1 98.88 402 MET B O 1
ATOM 7281 N N . ALA B 1 403 ? -9.062 -9.602 2.68 1 98.94 403 ALA B N 1
ATOM 7282 C CA . ALA B 1 403 ? -9.836 -10.562 1.901 1 98.94 403 ALA B CA 1
ATOM 7283 C C . ALA B 1 403 ? -10 -11.875 2.664 1 98.94 403 ALA B C 1
ATOM 7285 O O . ALA B 1 403 ? -11.078 -12.477 2.65 1 98.94 403 ALA B O 1
ATOM 7286 N N . VAL B 1 404 ? -8.922 -12.352 3.297 1 98.94 404 VAL B N 1
ATOM 7287 C CA . VAL B 1 404 ? -8.977 -13.586 4.078 1 98.94 404 VAL B CA 1
ATOM 7288 C C . VAL B 1 404 ? -9.969 -13.422 5.227 1 98.94 404 VAL B C 1
ATOM 7290 O O . VAL B 1 404 ? -10.844 -14.266 5.426 1 98.94 404 VAL B O 1
ATOM 7293 N N . GLU B 1 405 ? -9.883 -12.297 5.93 1 98.88 405 GLU B N 1
ATOM 7294 C CA . GLU B 1 405 ? -10.797 -12.039 7.035 1 98.88 405 GLU B CA 1
ATOM 7295 C C . GLU B 1 405 ? -12.242 -11.938 6.543 1 98.88 405 GLU B C 1
ATOM 7297 O O . GLU B 1 405 ? -13.164 -12.43 7.199 1 98.88 405 GLU B O 1
ATOM 7302 N N . ALA B 1 406 ? -12.391 -11.305 5.414 1 98.88 406 ALA B N 1
ATOM 7303 C CA . ALA B 1 406 ? -13.719 -11.18 4.824 1 98.88 406 ALA B CA 1
ATOM 7304 C C . ALA B 1 406 ? -14.312 -12.555 4.508 1 98.88 406 ALA B C 1
ATOM 7306 O O . ALA B 1 406 ? -15.469 -12.828 4.836 1 98.88 406 ALA B O 1
ATOM 7307 N N . ALA B 1 407 ? -13.562 -13.398 3.908 1 98.88 407 ALA B N 1
ATOM 7308 C CA . ALA B 1 407 ? -14.023 -14.711 3.479 1 98.88 407 ALA B CA 1
ATOM 7309 C C . ALA B 1 407 ? -14.367 -15.594 4.676 1 98.88 407 ALA B C 1
ATOM 7311 O O . ALA B 1 407 ? -15.375 -16.312 4.66 1 98.88 407 ALA B O 1
ATOM 7312 N N . VAL B 1 408 ? -13.539 -15.562 5.688 1 98.75 408 VAL B N 1
ATOM 7313 C CA . VAL B 1 408 ? -13.68 -16.438 6.848 1 98.75 408 VAL B CA 1
ATOM 7314 C C . VAL B 1 408 ? -14.906 -16.016 7.656 1 98.75 408 VAL B C 1
ATOM 7316 O O . VAL B 1 408 ? -15.648 -16.859 8.156 1 98.75 408 VAL B O 1
ATOM 7319 N N . HIS B 1 409 ? -15.219 -14.688 7.699 1 98.38 409 HIS B N 1
ATOM 7320 C CA . HIS B 1 409 ? -16.234 -14.203 8.617 1 98.38 409 HIS B CA 1
ATOM 7321 C C . HIS B 1 409 ? -17.469 -13.719 7.867 1 98.38 409 HIS B C 1
ATOM 7323 O O . HIS B 1 409 ? -18.469 -13.32 8.484 1 98.38 409 HIS B O 1
ATOM 7329 N N . GLY B 1 410 ? -17.453 -13.82 6.598 1 98.44 410 GLY B N 1
ATOM 7330 C CA . GLY B 1 410 ? -18.562 -13.305 5.812 1 98.44 410 GLY B CA 1
ATOM 7331 C C . GLY B 1 410 ? -18.75 -11.812 5.965 1 98.44 410 GLY B C 1
ATOM 7332 O O . GLY B 1 410 ? -19.875 -11.336 6.117 1 98.44 410 GLY B O 1
ATOM 7333 N N . ASP B 1 411 ? -17.703 -11.055 6.016 1 98.44 411 ASP B N 1
ATOM 7334 C CA . ASP B 1 411 ? -17.719 -9.617 6.23 1 98.44 411 ASP B CA 1
ATOM 7335 C C . ASP B 1 411 ? -17.672 -8.859 4.906 1 98.44 411 ASP B C 1
ATOM 7337 O O . ASP B 1 411 ? -16.578 -8.609 4.367 1 98.44 411 ASP B O 1
ATOM 7341 N N . VAL B 1 412 ? -18.766 -8.367 4.438 1 98.44 412 VAL B N 1
ATOM 7342 C CA . VAL B 1 412 ? -18.875 -7.742 3.121 1 98.44 412 VAL B CA 1
ATOM 7343 C C . VAL B 1 412 ? -18.141 -6.406 3.125 1 98.44 412 VAL B C 1
ATOM 7345 O O . VAL B 1 412 ? -17.547 -6.012 2.117 1 98.44 412 VAL B O 1
ATOM 7348 N N . MET B 1 413 ? -18.156 -5.68 4.238 1 98.19 413 MET B N 1
ATOM 7349 C CA . MET B 1 413 ? -17.438 -4.406 4.32 1 98.19 413 MET B CA 1
ATOM 7350 C C . MET B 1 413 ? -15.945 -4.609 4.125 1 98.19 413 MET B C 1
ATOM 7352 O O . MET B 1 413 ? -15.305 -3.865 3.379 1 98.19 413 MET B O 1
ATOM 7356 N N . LEU B 1 414 ? -15.398 -5.609 4.742 1 98.69 414 LEU B N 1
ATOM 7357 C CA . LEU B 1 414 ? -13.977 -5.902 4.574 1 98.69 414 LEU B CA 1
ATOM 7358 C C . LEU B 1 414 ? -13.672 -6.316 3.139 1 98.69 414 LEU B C 1
ATOM 7360 O O . LEU B 1 414 ? -12.602 -6.008 2.613 1 98.69 414 LEU B O 1
ATOM 7364 N N . LEU B 1 415 ? -14.602 -7.102 2.566 1 98.88 415 LEU B N 1
ATOM 7365 C CA . LEU B 1 415 ? -14.43 -7.477 1.168 1 98.88 415 LEU B CA 1
ATOM 7366 C C . LEU B 1 415 ? -14.344 -6.242 0.278 1 98.88 415 LEU B C 1
ATOM 7368 O O . LEU B 1 415 ? -13.453 -6.145 -0.566 1 98.88 415 LEU B O 1
ATOM 7372 N N . LYS B 1 416 ? -15.273 -5.309 0.465 1 98.88 416 LYS B N 1
ATOM 7373 C CA . LYS B 1 416 ? -15.289 -4.082 -0.322 1 98.88 416 LYS B CA 1
ATOM 7374 C C . LYS B 1 416 ? -14.039 -3.246 -0.068 1 98.88 416 LYS B C 1
ATOM 7376 O O . LYS B 1 416 ? -13.484 -2.648 -0.994 1 98.88 416 LYS B O 1
ATOM 7381 N N . GLN B 1 417 ? -13.586 -3.203 1.161 1 98.88 417 GLN B N 1
ATOM 7382 C CA . GLN B 1 417 ? -12.375 -2.469 1.517 1 98.88 417 GLN B CA 1
ATOM 7383 C C . GLN B 1 417 ? -11.141 -3.111 0.896 1 98.88 417 GLN B C 1
ATOM 7385 O O . GLN B 1 417 ? -10.227 -2.414 0.461 1 98.88 417 GLN B O 1
ATOM 7390 N N . ALA B 1 418 ? -11.094 -4.449 0.86 1 98.88 418 ALA B N 1
ATOM 7391 C CA . ALA B 1 418 ? -10.008 -5.141 0.17 1 98.88 418 ALA B CA 1
ATOM 7392 C C . ALA B 1 418 ? -9.953 -4.75 -1.305 1 98.88 418 ALA B C 1
ATOM 7394 O O . ALA B 1 418 ? -8.883 -4.449 -1.837 1 98.88 418 ALA B O 1
ATOM 7395 N N . MET B 1 419 ? -11.18 -4.738 -1.911 1 98.88 419 MET B N 1
ATOM 7396 C CA . MET B 1 419 ? -11.281 -4.355 -3.314 1 98.88 419 MET B CA 1
ATOM 7397 C C . MET B 1 419 ? -10.828 -2.914 -3.52 1 98.88 419 MET B C 1
ATOM 7399 O O . MET B 1 419 ? -10.133 -2.609 -4.492 1 98.88 419 MET B O 1
ATOM 7403 N N . LEU B 1 420 ? -11.172 -2.062 -2.625 1 98.81 420 LEU B N 1
ATOM 7404 C CA . LEU B 1 420 ? -10.867 -0.638 -2.695 1 98.81 420 LEU B CA 1
ATOM 7405 C C . LEU B 1 420 ? -9.359 -0.399 -2.621 1 98.81 420 LEU B C 1
ATOM 7407 O O . LEU B 1 420 ? -8.844 0.542 -3.232 1 98.81 420 LEU B O 1
ATOM 7411 N N . HIS B 1 421 ? -8.617 -1.265 -1.93 1 98.81 421 HIS B N 1
ATOM 7412 C CA . HIS B 1 421 ? -7.195 -1.055 -1.677 1 98.81 421 HIS B CA 1
ATOM 7413 C C . HIS B 1 421 ? -6.34 -1.785 -2.705 1 98.81 421 HIS B C 1
ATOM 7415 O O . HIS B 1 421 ? -5.117 -1.629 -2.725 1 98.81 421 HIS B O 1
ATOM 7421 N N . ASP B 1 422 ? -6.992 -2.646 -3.537 1 98.75 422 ASP B N 1
ATOM 7422 C CA . ASP B 1 422 ? -6.223 -3.336 -4.566 1 98.75 422 ASP B CA 1
ATOM 7423 C C . ASP B 1 422 ? -5.562 -2.338 -5.52 1 98.75 422 ASP B C 1
ATOM 7425 O O . ASP B 1 422 ? -6.219 -1.42 -6.016 1 98.75 422 ASP B O 1
ATOM 7429 N N . PRO B 1 423 ? -4.273 -2.584 -5.855 1 98.31 423 PRO B N 1
ATOM 7430 C CA . PRO B 1 423 ? -3.518 -1.562 -6.586 1 98.31 423 PRO B CA 1
ATOM 7431 C C . PRO B 1 423 ? -4.137 -1.225 -7.941 1 98.31 423 PRO B C 1
ATOM 7433 O O . PRO B 1 423 ? -4.305 -0.048 -8.273 1 98.31 423 PRO B O 1
ATOM 7436 N N . LEU B 1 424 ? -4.504 -2.197 -8.727 1 98.62 424 LEU B N 1
ATOM 7437 C CA . LEU B 1 424 ? -5.059 -1.906 -10.047 1 98.62 424 LEU B CA 1
ATOM 7438 C C . LEU B 1 424 ? -6.496 -1.402 -9.93 1 98.62 424 LEU B C 1
ATOM 7440 O O . LEU B 1 424 ? -6.875 -0.445 -10.609 1 98.62 424 LEU B O 1
ATOM 7444 N N . VAL B 1 425 ? -7.316 -2.018 -9.07 1 98.81 425 VAL B N 1
ATOM 7445 C CA . VAL B 1 425 ? -8.711 -1.612 -8.906 1 98.81 425 VAL B CA 1
ATOM 7446 C C . VAL B 1 425 ? -8.773 -0.156 -8.453 1 98.81 425 VAL B C 1
ATOM 7448 O O . VAL B 1 425 ? -9.555 0.635 -8.984 1 98.81 425 VAL B O 1
ATOM 7451 N N . SER B 1 426 ? -7.918 0.199 -7.492 1 98.56 426 SER B N 1
ATOM 7452 C CA . SER B 1 426 ? -7.93 1.556 -6.953 1 98.56 426 SER B CA 1
ATOM 7453 C C . SER B 1 426 ? -7.473 2.568 -7.996 1 98.56 426 SER B C 1
ATOM 7455 O O . SER B 1 426 ? -7.914 3.719 -7.992 1 98.56 426 SER B O 1
ATOM 7457 N N . ALA B 1 427 ? -6.555 2.141 -8.859 1 98.38 427 ALA B N 1
ATOM 7458 C CA . ALA B 1 427 ? -6.047 3.039 -9.898 1 98.38 427 ALA B CA 1
ATOM 7459 C C . ALA B 1 427 ? -7.109 3.303 -10.961 1 98.38 427 ALA B C 1
ATOM 7461 O O . ALA B 1 427 ? -7.141 4.379 -11.562 1 98.38 427 ALA B O 1
ATOM 7462 N N . VAL B 1 428 ? -8.055 2.354 -11.156 1 98.44 428 VAL B N 1
ATOM 7463 C CA . VAL B 1 428 ? -9.023 2.436 -12.242 1 98.44 428 VAL B CA 1
ATOM 7464 C C . VAL B 1 428 ? -10.344 2.984 -11.719 1 98.44 428 VAL B C 1
ATOM 7466 O O . VAL B 1 428 ? -10.922 3.902 -12.312 1 98.44 428 VAL B O 1
ATOM 7469 N N . CYS B 1 429 ? -10.836 2.484 -10.586 1 98.62 429 CYS B N 1
ATOM 7470 C CA . CYS B 1 429 ? -12.203 2.713 -10.141 1 98.62 429 CYS B CA 1
ATOM 7471 C C . CYS B 1 429 ? -12.25 3.752 -9.023 1 98.62 429 CYS B C 1
ATOM 7473 O O . CYS B 1 429 ? -11.336 3.828 -8.203 1 98.62 429 CYS B O 1
ATOM 7475 N N . ASN B 1 430 ? -13.273 4.578 -9.016 1 98 430 ASN B N 1
ATOM 7476 C CA . ASN B 1 430 ? -13.586 5.355 -7.82 1 98 430 ASN B CA 1
ATOM 7477 C C . ASN B 1 430 ? -14.352 4.523 -6.797 1 98 430 ASN B C 1
ATOM 7479 O O . ASN B 1 430 ? -14.734 3.387 -7.074 1 98 430 ASN B O 1
ATOM 7483 N N . PRO B 1 431 ? -14.625 5.004 -5.582 1 98.06 431 PRO B N 1
ATOM 7484 C CA . PRO B 1 431 ? -15.188 4.176 -4.516 1 98.06 431 PRO B CA 1
ATOM 7485 C C . PRO B 1 431 ? -16.578 3.639 -4.867 1 98.06 431 PRO B C 1
ATOM 7487 O O . PRO B 1 431 ? -16.891 2.479 -4.574 1 98.06 431 PRO B O 1
ATOM 7490 N N . GLU B 1 432 ? -17.422 4.445 -5.465 1 98.06 432 GLU B N 1
ATOM 7491 C CA . GLU B 1 432 ? -18.766 3.994 -5.812 1 98.06 432 GLU B CA 1
ATOM 7492 C C . GLU B 1 432 ? -18.719 2.863 -6.836 1 98.06 432 GLU B C 1
ATOM 7494 O O . GLU B 1 432 ? -19.484 1.907 -6.75 1 98.06 432 GLU B O 1
ATOM 7499 N N . GLU B 1 433 ? -17.859 2.973 -7.789 1 98.69 433 GLU B N 1
ATOM 7500 C CA . GLU B 1 433 ? -17.656 1.908 -8.766 1 98.69 433 GLU B CA 1
ATOM 7501 C C . GLU B 1 433 ? -17.219 0.612 -8.094 1 98.69 433 GLU B C 1
ATOM 7503 O O . GLU B 1 433 ? -17.703 -0.467 -8.438 1 98.69 433 GLU B O 1
ATOM 7508 N N . VAL B 1 434 ? -16.328 0.688 -7.16 1 98.88 434 VAL B N 1
ATOM 7509 C CA . VAL B 1 434 ? -15.867 -0.487 -6.43 1 98.88 434 VAL B CA 1
ATOM 7510 C C . VAL B 1 434 ? -17.031 -1.131 -5.688 1 98.88 434 VAL B C 1
ATOM 7512 O O . VAL B 1 434 ? -17.219 -2.352 -5.734 1 98.88 434 VAL B O 1
ATOM 7515 N N . TRP B 1 435 ? -17.828 -0.308 -4.969 1 98.75 435 TRP B N 1
ATOM 7516 C CA . TRP B 1 435 ? -18.938 -0.816 -4.164 1 98.75 435 TRP B CA 1
ATOM 7517 C C . TRP B 1 435 ? -19.953 -1.545 -5.035 1 98.75 435 TRP B C 1
ATOM 7519 O O . TRP B 1 435 ? -20.391 -2.648 -4.699 1 98.75 435 TRP B O 1
ATOM 7529 N N . GLN B 1 436 ? -20.312 -0.97 -6.164 1 98.81 436 GLN B N 1
ATOM 7530 C CA . GLN B 1 436 ? -21.297 -1.587 -7.039 1 98.81 436 GLN B CA 1
ATOM 7531 C C . GLN B 1 436 ? -20.719 -2.805 -7.754 1 98.81 436 GLN B C 1
ATOM 7533 O O . GLN B 1 436 ? -21.438 -3.779 -8.008 1 98.81 436 GLN B O 1
ATOM 7538 N N . MET B 1 437 ? -19.422 -2.746 -8.102 1 98.88 437 MET B N 1
ATOM 7539 C CA . MET B 1 437 ? -18.766 -3.895 -8.711 1 98.88 437 MET B CA 1
ATOM 7540 C C . MET B 1 437 ? -18.797 -5.102 -7.785 1 98.88 437 MET B C 1
ATOM 7542 O O . MET B 1 437 ? -19.141 -6.211 -8.211 1 98.88 437 MET B O 1
ATOM 7546 N N . VAL B 1 438 ? -18.516 -4.867 -6.52 1 98.88 438 VAL B N 1
ATOM 7547 C CA . VAL B 1 438 ? -18.5 -5.957 -5.551 1 98.88 438 VAL B CA 1
ATOM 7548 C C . VAL B 1 438 ? -19.922 -6.512 -5.383 1 98.88 438 VAL B C 1
ATOM 7550 O O . VAL B 1 438 ? -20.109 -7.73 -5.332 1 98.88 438 VAL B O 1
ATOM 7553 N N . ASP B 1 439 ? -20.891 -5.605 -5.309 1 98.88 439 ASP B N 1
ATOM 7554 C CA . ASP B 1 439 ? -22.281 -6.055 -5.207 1 98.88 439 ASP B CA 1
ATOM 7555 C C . ASP B 1 439 ? -22.672 -6.93 -6.398 1 98.88 439 ASP B C 1
ATOM 7557 O O . ASP B 1 439 ? -23.297 -7.973 -6.23 1 98.88 439 ASP B O 1
ATOM 7561 N N . GLU B 1 440 ? -22.312 -6.492 -7.551 1 98.75 440 GLU B N 1
ATOM 7562 C CA . GLU B 1 440 ? -22.641 -7.258 -8.75 1 98.75 440 GLU B CA 1
ATOM 7563 C C . GLU B 1 440 ? -21.969 -8.625 -8.742 1 98.75 440 GLU B C 1
ATOM 7565 O O . GLU B 1 440 ? -22.562 -9.625 -9.125 1 98.75 440 GLU B O 1
ATOM 7570 N N . MET B 1 441 ? -20.734 -8.656 -8.352 1 98.88 441 MET B N 1
ATOM 7571 C CA . MET B 1 441 ? -20 -9.914 -8.297 1 98.88 441 MET B CA 1
ATOM 7572 C C . MET B 1 441 ? -20.594 -10.852 -7.254 1 98.88 441 MET B C 1
ATOM 7574 O O . MET B 1 441 ? -20.672 -12.062 -7.469 1 98.88 441 MET B O 1
ATOM 7578 N N . LEU B 1 442 ? -21 -10.281 -6.105 1 98.88 442 LEU B N 1
ATOM 7579 C CA . LEU B 1 442 ? -21.656 -11.086 -5.074 1 98.88 442 LEU B CA 1
ATOM 7580 C C . LEU B 1 442 ? -22.938 -11.727 -5.609 1 98.88 442 LEU B C 1
ATOM 7582 O O . LEU B 1 442 ? -23.141 -12.922 -5.438 1 98.88 442 LEU B O 1
ATOM 7586 N N . VAL B 1 443 ? -23.75 -10.945 -6.273 1 98.81 443 VAL B N 1
ATOM 7587 C CA . VAL B 1 443 ? -25.016 -11.422 -6.797 1 98.81 443 VAL B CA 1
ATOM 7588 C C . VAL B 1 443 ? -24.781 -12.484 -7.867 1 98.81 443 VAL B C 1
ATOM 7590 O O . VAL B 1 443 ? -25.406 -13.555 -7.844 1 98.81 443 VAL B O 1
ATOM 7593 N N . ALA B 1 444 ? -23.844 -12.219 -8.758 1 98.75 444 ALA B N 1
ATOM 7594 C CA . ALA B 1 444 ? -23.594 -13.094 -9.891 1 98.75 444 ALA B CA 1
ATOM 7595 C C . ALA B 1 444 ? -23 -14.43 -9.438 1 98.75 444 ALA B C 1
ATOM 7597 O O . ALA B 1 444 ? -23.219 -15.461 -10.07 1 98.75 444 ALA B O 1
ATOM 7598 N N . GLN B 1 445 ? -22.281 -14.414 -8.328 1 98.56 445 GLN B N 1
ATOM 7599 C CA . GLN B 1 445 ? -21.562 -15.609 -7.906 1 98.56 445 GLN B CA 1
ATOM 7600 C C . GLN B 1 445 ? -22.188 -16.203 -6.641 1 98.56 445 GLN B C 1
ATOM 7602 O O . GLN B 1 445 ? -21.531 -16.953 -5.918 1 98.56 445 GLN B O 1
ATOM 7607 N N . ALA B 1 446 ? -23.391 -15.938 -6.383 1 98.31 446 ALA B N 1
ATOM 7608 C CA . ALA B 1 446 ? -24.109 -16.281 -5.156 1 98.31 446 ALA B CA 1
ATOM 7609 C C . ALA B 1 446 ? -24 -17.781 -4.859 1 98.31 446 ALA B C 1
ATOM 7611 O O . ALA B 1 446 ? -23.828 -18.172 -3.705 1 98.31 446 ALA B O 1
ATOM 7612 N N . ARG B 1 447 ? -23.953 -18.562 -5.852 1 96.56 447 ARG B N 1
ATOM 7613 C CA . ARG B 1 447 ? -23.953 -20.016 -5.734 1 96.56 447 ARG B CA 1
ATOM 7614 C C . ARG B 1 447 ? -22.719 -20.516 -4.992 1 96.56 447 ARG B C 1
ATOM 7616 O O . ARG B 1 447 ? -22.766 -21.547 -4.328 1 96.56 447 ARG B O 1
ATOM 7623 N N . TRP B 1 448 ? -21.656 -19.766 -5.051 1 97.81 448 TRP B N 1
ATOM 7624 C CA . TRP B 1 448 ? -20.391 -20.25 -4.531 1 97.81 448 TRP B CA 1
ATOM 7625 C C . TRP B 1 448 ? -19.969 -19.469 -3.291 1 97.81 448 TRP B C 1
ATOM 7627 O O . TRP B 1 448 ? -18.828 -19.594 -2.836 1 97.81 448 TRP B O 1
ATOM 7637 N N . LEU B 1 449 ? -20.938 -18.672 -2.758 1 98.5 449 LEU B N 1
ATOM 7638 C CA . LEU B 1 449 ? -20.562 -17.781 -1.664 1 98.5 449 LEU B CA 1
ATOM 7639 C C . LEU B 1 449 ? -21.5 -17.953 -0.475 1 98.5 449 LEU B C 1
ATOM 7641 O O . LEU B 1 449 ? -22.203 -17.016 -0.082 1 98.5 449 LEU B O 1
ATOM 7645 N N . PRO B 1 450 ? -21.438 -19.125 0.184 1 97.19 450 PRO B N 1
ATOM 7646 C CA . PRO B 1 450 ? -22.375 -19.406 1.274 1 97.19 450 PRO B CA 1
ATOM 7647 C C . PRO B 1 450 ? -22.203 -18.453 2.455 1 97.19 450 PRO B C 1
ATOM 7649 O O . PRO B 1 450 ? -23.172 -18.156 3.17 1 97.19 450 PRO B O 1
ATOM 7652 N N . GLN B 1 451 ? -21.031 -17.906 2.668 1 98.12 451 GLN B N 1
ATOM 7653 C CA . GLN B 1 451 ? -20.75 -17.047 3.816 1 98.12 451 GLN B CA 1
ATOM 7654 C C . GLN B 1 451 ? -21.422 -15.695 3.66 1 98.12 451 GLN B C 1
ATOM 7656 O O . GLN B 1 451 ? -21.531 -14.93 4.625 1 98.12 451 GLN B O 1
ATOM 7661 N N . TYR B 1 452 ? -21.922 -15.398 2.451 1 98.5 452 TYR B N 1
ATOM 7662 C CA . TYR B 1 452 ? -22.547 -14.109 2.189 1 98.5 452 TYR B CA 1
ATOM 7663 C C . TYR B 1 452 ? -24.031 -14.266 1.912 1 98.5 452 TYR B C 1
ATOM 7665 O O . TYR B 1 452 ? -24.656 -13.383 1.316 1 98.5 452 TYR B O 1
ATOM 7673 N N . ARG B 1 453 ? -24.625 -15.344 2.314 1 97.31 453 ARG B N 1
ATOM 7674 C CA . ARG B 1 453 ? -26 -15.703 1.999 1 97.31 453 ARG B CA 1
ATOM 7675 C C . ARG B 1 453 ? -26.953 -14.586 2.387 1 97.31 453 ARG B C 1
ATOM 7677 O O . ARG B 1 453 ? -27.922 -14.312 1.669 1 97.31 453 ARG B O 1
ATOM 7684 N N . ASP B 1 454 ? -26.734 -13.938 3.486 1 96.5 454 ASP B N 1
ATOM 7685 C CA . ASP B 1 454 ? -27.641 -12.922 3.994 1 96.5 454 ASP B CA 1
ATOM 7686 C C . ASP B 1 454 ? -27.375 -11.57 3.336 1 96.5 454 ASP B C 1
ATOM 7688 O O . ASP B 1 454 ? -28.281 -10.727 3.252 1 96.5 454 ASP B O 1
ATOM 7692 N N . GLU B 1 455 ? -26.188 -11.398 2.857 1 97.56 455 GLU B N 1
ATOM 7693 C CA . GLU B 1 455 ? -25.781 -10.117 2.289 1 97.56 455 GLU B CA 1
ATOM 7694 C C . GLU B 1 455 ? -26.125 -10.039 0.805 1 97.56 455 GLU B C 1
ATOM 7696 O O . GLU B 1 455 ? -26.312 -8.945 0.262 1 97.56 455 GLU B O 1
ATOM 7701 N N . ILE B 1 456 ? -26.25 -11.102 0.138 1 98.38 456 ILE B N 1
ATOM 7702 C CA . ILE B 1 456 ? -26.391 -11.141 -1.314 1 98.38 456 ILE B CA 1
ATOM 7703 C C . ILE B 1 456 ? -27.734 -10.547 -1.722 1 98.38 456 ILE B C 1
ATOM 7705 O O . ILE B 1 456 ? -27.797 -9.719 -2.631 1 98.38 456 ILE B O 1
ATOM 7709 N N . PRO B 1 457 ? -28.875 -10.844 -0.992 1 98.19 457 PRO B N 1
ATOM 7710 C CA . PRO B 1 457 ? -30.109 -10.148 -1.329 1 98.19 457 PRO B CA 1
ATOM 7711 C C . PRO B 1 457 ? -30.031 -8.641 -1.112 1 98.19 457 PRO B C 1
ATOM 7713 O O . PRO B 1 457 ? -30.609 -7.871 -1.883 1 98.19 457 PRO B O 1
ATOM 7716 N N . ARG B 1 458 ? -29.328 -8.258 -0.127 1 98.25 458 ARG B N 1
ATOM 7717 C CA . ARG B 1 458 ? -29.156 -6.832 0.132 1 98.25 458 ARG B CA 1
ATOM 7718 C C . ARG B 1 458 ? -28.344 -6.168 -0.982 1 98.25 458 ARG B C 1
ATOM 7720 O O . ARG B 1 458 ? -28.641 -5.035 -1.373 1 98.25 458 ARG B O 1
ATOM 7727 N N . ALA B 1 459 ? -27.344 -6.852 -1.438 1 98.56 459 ALA B N 1
ATOM 7728 C CA . ALA B 1 459 ? -26.547 -6.359 -2.561 1 98.56 459 ALA B CA 1
ATOM 7729 C C . ALA B 1 459 ? -27.406 -6.184 -3.807 1 98.56 459 ALA B C 1
ATOM 7731 O O . ALA B 1 459 ? -27.297 -5.172 -4.508 1 98.56 459 ALA B O 1
ATOM 7732 N N . ALA B 1 460 ? -28.203 -7.152 -4.043 1 98.56 460 ALA B N 1
ATOM 7733 C CA . ALA B 1 460 ? -29.109 -7.078 -5.184 1 98.56 460 ALA B CA 1
ATOM 7734 C C . ALA B 1 460 ? -30.047 -5.875 -5.062 1 98.56 460 ALA B C 1
ATOM 7736 O O . ALA B 1 460 ? -30.312 -5.18 -6.047 1 98.56 460 ALA B O 1
ATOM 7737 N N . GLU B 1 461 ? -30.516 -5.676 -3.891 1 98.44 461 GLU B N 1
ATOM 7738 C CA . GLU B 1 461 ? -31.422 -4.555 -3.641 1 98.44 461 GLU B CA 1
ATOM 7739 C C . GLU B 1 461 ? -30.703 -3.219 -3.824 1 98.44 461 GLU B C 1
ATOM 7741 O O . GLU B 1 461 ? -31.281 -2.266 -4.355 1 98.44 461 GLU B O 1
ATOM 7746 N N . ARG B 1 462 ? -29.484 -3.129 -3.387 1 98.12 462 ARG B N 1
ATOM 7747 C CA . ARG B 1 462 ? -28.719 -1.905 -3.559 1 98.12 462 ARG B CA 1
ATOM 7748 C C . ARG B 1 462 ? -28.516 -1.587 -5.035 1 98.12 462 ARG B C 1
ATOM 7750 O O . ARG B 1 462 ? -28.625 -0.429 -5.445 1 98.12 462 ARG B O 1
ATOM 7757 N N . LEU B 1 463 ? -28.234 -2.557 -5.809 1 98.25 463 LEU B N 1
ATOM 7758 C CA . LEU B 1 463 ? -28.062 -2.363 -7.246 1 98.25 463 LEU B CA 1
ATOM 7759 C C . LEU B 1 463 ? -29.375 -1.938 -7.902 1 98.25 463 LEU B C 1
ATOM 7761 O O . LEU B 1 463 ? -29.375 -1.047 -8.75 1 98.25 463 LEU B O 1
ATOM 7765 N N . ALA B 1 464 ? -30.469 -2.582 -7.461 1 98.12 464 ALA B N 1
ATOM 7766 C CA . ALA B 1 464 ? -31.781 -2.229 -7.988 1 98.12 464 ALA B CA 1
ATOM 7767 C C . ALA B 1 464 ? -32.156 -0.792 -7.629 1 98.12 464 ALA B C 1
ATOM 7769 O O . ALA B 1 464 ? -32.719 -0.064 -8.453 1 98.12 464 ALA B O 1
ATOM 7770 N N . GLN B 1 465 ? -31.875 -0.442 -6.441 1 97.94 465 GLN B N 1
ATOM 7771 C CA . GLN B 1 465 ? -32.156 0.918 -5.988 1 97.94 465 GLN B CA 1
ATOM 7772 C C . GLN B 1 465 ? -31.328 1.934 -6.773 1 97.94 465 GLN B C 1
ATOM 7774 O O . GLN B 1 465 ? -31.828 3.008 -7.121 1 97.94 465 GLN B O 1
ATOM 7779 N N . ALA B 1 466 ? -30.031 1.575 -6.969 1 97.38 466 ALA B N 1
ATOM 7780 C CA . ALA B 1 466 ? -29.188 2.459 -7.758 1 97.38 466 ALA B CA 1
ATOM 7781 C C . ALA B 1 466 ? -29.734 2.652 -9.164 1 97.38 466 ALA B C 1
ATOM 7783 O O . ALA B 1 466 ? -29.672 3.75 -9.719 1 97.38 466 ALA B O 1
ATOM 7784 N N . GLU B 1 467 ? -30.281 1.632 -9.711 1 96.81 467 GLU B N 1
ATOM 7785 C CA . GLU B 1 467 ? -30.906 1.721 -11.023 1 96.81 467 GLU B CA 1
ATOM 7786 C C . GLU B 1 467 ? -32.156 2.609 -10.977 1 96.81 467 GLU B C 1
ATOM 7788 O O . GLU B 1 467 ? -32.312 3.484 -11.828 1 96.81 467 GLU B O 1
ATOM 7793 N N . ARG B 1 468 ? -32.969 2.416 -9.969 1 97.44 468 ARG B N 1
ATOM 7794 C CA . ARG B 1 468 ? -34.219 3.168 -9.828 1 97.44 468 ARG B CA 1
ATOM 7795 C C . ARG B 1 468 ? -33.938 4.648 -9.594 1 97.44 468 ARG B C 1
ATOM 7797 O O . ARG B 1 468 ? -34.625 5.512 -10.125 1 97.44 468 ARG B O 1
ATOM 7804 N N . ASN B 1 469 ? -32.906 4.879 -8.867 1 96.5 469 ASN B N 1
ATOM 7805 C CA . ASN B 1 469 ? -32.594 6.25 -8.469 1 96.5 469 ASN B CA 1
ATOM 7806 C C . ASN B 1 469 ? -31.688 6.938 -9.492 1 96.5 469 ASN B C 1
ATOM 7808 O O . ASN B 1 469 ? -31.375 8.117 -9.344 1 96.5 469 ASN B O 1
ATOM 7812 N N . GLY B 1 470 ? -31.266 6.219 -10.445 1 95.38 470 GLY B N 1
ATOM 7813 C CA . GLY B 1 470 ? -30.391 6.797 -11.461 1 95.38 470 GLY B CA 1
ATOM 7814 C C . GLY B 1 470 ? -28.969 7.012 -10.969 1 95.38 470 GLY B C 1
ATOM 7815 O O . GLY B 1 470 ? -28.25 7.867 -11.492 1 95.38 470 GLY B O 1
ATOM 7816 N N . THR B 1 471 ? -28.547 6.25 -9.922 1 95.12 471 THR B N 1
ATOM 7817 C CA . THR B 1 471 ? -27.219 6.422 -9.336 1 95.12 471 THR B CA 1
ATOM 7818 C C . THR B 1 471 ? -26.297 5.262 -9.719 1 95.12 471 THR B C 1
ATOM 7820 O O . THR B 1 471 ? -25.219 5.113 -9.156 1 95.12 471 THR B O 1
ATOM 7823 N N . ARG B 1 472 ? -26.781 4.418 -10.648 1 97 472 ARG B N 1
ATOM 7824 C CA . ARG B 1 472 ? -25.891 3.385 -11.172 1 97 472 ARG B CA 1
ATOM 7825 C C . ARG B 1 472 ? -24.688 4.004 -11.883 1 97 472 ARG B C 1
ATOM 7827 O O . ARG B 1 472 ? -24.844 4.953 -12.656 1 97 472 ARG B O 1
ATOM 7834 N N . VAL B 1 473 ? -23.531 3.504 -11.57 1 97.38 473 VAL B N 1
ATOM 7835 C CA . VAL B 1 473 ? -22.328 4.039 -12.195 1 97.38 473 VAL B CA 1
ATOM 7836 C C . VAL B 1 473 ? -22.344 3.736 -13.688 1 97.38 473 VAL B C 1
ATOM 7838 O O . VAL B 1 473 ? -23.031 2.816 -14.141 1 97.38 473 VAL B O 1
ATOM 7841 N N . LYS B 1 474 ? -21.641 4.559 -14.461 1 93.75 474 LYS B N 1
ATOM 7842 C CA . LYS B 1 474 ? -21.531 4.328 -15.898 1 93.75 474 LYS B CA 1
ATOM 7843 C C . LYS B 1 474 ? -20.656 3.115 -16.188 1 93.75 474 LYS B C 1
ATOM 7845 O O . LYS B 1 474 ? -19.484 3.082 -15.805 1 93.75 474 LYS B O 1
ATOM 7850 N N . LEU B 1 475 ? -21.172 2.148 -16.844 1 96.12 475 LEU B N 1
ATOM 7851 C CA . LEU B 1 475 ? -20.453 0.933 -17.203 1 96.12 475 LEU B CA 1
ATOM 7852 C C . LEU B 1 475 ? -19.906 1.023 -18.625 1 96.12 475 LEU B C 1
ATOM 7854 O O . LEU B 1 475 ? -20.453 1.736 -19.469 1 96.12 475 LEU B O 1
ATOM 7858 N N . ARG B 1 476 ? -18.828 0.349 -18.859 1 93.62 476 ARG B N 1
ATOM 7859 C CA . ARG B 1 476 ? -18.297 0.185 -20.203 1 93.62 476 ARG B CA 1
ATOM 7860 C C . ARG B 1 476 ? -18.969 -0.977 -20.922 1 93.62 476 ARG B C 1
ATOM 7862 O O . ARG B 1 476 ? -18.344 -1.995 -21.203 1 93.62 476 ARG B O 1
ATOM 7869 N N . GLU B 1 477 ? -20.172 -0.778 -21.281 1 87.69 477 GLU B N 1
ATOM 7870 C CA . GLU B 1 477 ? -20.953 -1.85 -21.891 1 87.69 477 GLU B CA 1
ATOM 7871 C C . GLU B 1 477 ? -20.359 -2.271 -23.234 1 87.69 477 GLU B C 1
ATOM 7873 O O . GLU B 1 477 ? -20.078 -1.429 -24.078 1 87.69 477 GLU B O 1
ATOM 7878 N N . GLY B 1 478 ? -20.172 -3.439 -23.375 1 88.25 478 GLY B N 1
ATOM 7879 C CA . GLY B 1 478 ? -19.719 -3.996 -24.641 1 88.25 478 GLY B CA 1
ATOM 7880 C C . GLY B 1 478 ? -18.203 -3.934 -24.797 1 88.25 478 GLY B C 1
ATOM 7881 O O . GLY B 1 478 ? -17.656 -4.461 -25.781 1 88.25 478 GLY B O 1
ATOM 7882 N N . TRP B 1 479 ? -17.578 -3.314 -23.844 1 93.25 479 TRP B N 1
ATOM 7883 C CA . TRP B 1 479 ? -16.125 -3.244 -23.938 1 93.25 479 TRP B CA 1
ATOM 7884 C C . TRP B 1 479 ? -15.492 -4.621 -23.75 1 93.25 479 TRP B C 1
ATOM 7886 O O . TRP B 1 479 ? -15.828 -5.336 -22.797 1 93.25 479 TRP B O 1
ATOM 7896 N N . GLN B 1 480 ? -14.648 -5.031 -24.609 1 93.5 480 GLN B N 1
ATOM 7897 C CA . GLN B 1 480 ? -14.078 -6.375 -24.578 1 93.5 480 GLN B CA 1
ATOM 7898 C C . GLN B 1 480 ? -12.656 -6.355 -24.016 1 93.5 480 GLN B C 1
ATOM 7900 O O . GLN B 1 480 ? -11.984 -7.387 -24 1 93.5 480 GLN B O 1
ATOM 7905 N N . GLY B 1 481 ? -12.18 -5.234 -23.562 1 95.25 481 GLY B N 1
ATOM 7906 C CA . GLY B 1 481 ? -10.82 -5.109 -23.062 1 95.25 481 GLY B CA 1
ATOM 7907 C C . GLY B 1 481 ? -9.867 -4.508 -24.078 1 95.25 481 GLY B C 1
ATOM 7908 O O . GLY B 1 481 ? -10.258 -4.23 -25.219 1 95.25 481 GLY B O 1
ATOM 7909 N N . ALA B 1 482 ? -8.703 -4.188 -23.656 1 94.38 482 ALA B N 1
ATOM 7910 C CA . ALA B 1 482 ? -7.711 -3.508 -24.484 1 94.38 482 ALA B CA 1
ATOM 7911 C C . ALA B 1 482 ? -7.121 -4.453 -25.531 1 94.38 482 ALA B C 1
ATOM 7913 O O . ALA B 1 482 ? -6.691 -4.02 -26.594 1 94.38 482 ALA B O 1
ATOM 7914 N N . ALA B 1 483 ? -7.066 -5.746 -25.188 1 92.81 483 ALA B N 1
ATOM 7915 C CA . ALA B 1 483 ? -6.492 -6.758 -26.062 1 92.81 483 ALA B CA 1
ATOM 7916 C C . ALA B 1 483 ? -7.16 -8.117 -25.844 1 92.81 483 ALA B C 1
ATOM 7918 O O . ALA B 1 483 ? -6.895 -8.797 -24.859 1 92.81 483 ALA B O 1
ATOM 7919 N N . ARG B 1 484 ? -7.984 -8.547 -26.688 1 91.75 484 ARG B N 1
ATOM 7920 C CA . ARG B 1 484 ? -8.727 -9.797 -26.562 1 91.75 484 ARG B CA 1
ATOM 7921 C C . ARG B 1 484 ? -8.594 -10.641 -27.828 1 91.75 484 ARG B C 1
ATOM 7923 O O . ARG B 1 484 ? -8.695 -10.125 -28.938 1 91.75 484 ARG B O 1
ATOM 7930 N N . LEU B 1 485 ? -8.289 -11.867 -27.594 1 89.94 485 LEU B N 1
ATOM 7931 C CA . LEU B 1 485 ? -8.234 -12.812 -28.703 1 89.94 485 LEU B CA 1
ATOM 7932 C C . LEU B 1 485 ? -9.477 -13.695 -28.719 1 89.94 485 LEU B C 1
ATOM 7934 O O . LEU B 1 485 ? -10.102 -13.922 -27.672 1 89.94 485 LEU B O 1
ATOM 7938 N N . HIS B 1 486 ? -9.719 -14.172 -29.812 1 87.94 486 HIS B N 1
ATOM 7939 C CA . HIS B 1 486 ? -10.844 -15.078 -30.016 1 87.94 486 HIS B CA 1
ATOM 7940 C C . HIS B 1 486 ? -10.547 -16.453 -29.422 1 87.94 486 HIS B C 1
ATOM 7942 O O . HIS B 1 486 ? -9.438 -16.969 -29.562 1 87.94 486 HIS B O 1
ATOM 7948 N N . THR B 1 487 ? -11.57 -17 -28.688 1 87.94 487 THR B N 1
ATOM 7949 C CA . THR B 1 487 ? -11.461 -18.375 -28.188 1 87.94 487 THR B CA 1
ATOM 7950 C C . THR B 1 487 ? -11.695 -19.375 -29.297 1 87.94 487 THR B C 1
ATOM 7952 O O . THR B 1 487 ? -12.789 -19.469 -29.859 1 87.94 487 THR B O 1
ATOM 7955 N N . LYS B 1 488 ? -10.75 -20.172 -29.5 1 86.5 488 LYS B N 1
ATOM 7956 C CA . LYS B 1 488 ? -10.836 -21.109 -30.609 1 86.5 488 LYS B CA 1
ATOM 7957 C C . LYS B 1 488 ? -11.836 -22.219 -30.312 1 86.5 488 LYS B C 1
ATOM 7959 O O . LYS B 1 488 ? -11.922 -22.703 -29.188 1 86.5 488 LYS B O 1
ATOM 7964 N N . THR B 1 489 ? -12.547 -22.594 -31.328 1 84.88 489 THR B N 1
ATOM 7965 C CA . THR B 1 489 ? -13.414 -23.766 -31.25 1 84.88 489 THR B CA 1
ATOM 7966 C C . THR B 1 489 ? -12.609 -25.047 -31.406 1 84.88 489 THR B C 1
ATOM 7968 O O . THR B 1 489 ? -11.422 -25.016 -31.734 1 84.88 489 THR B O 1
ATOM 7971 N N . VAL B 1 490 ? -13.273 -26.094 -31.109 1 83.5 490 VAL B N 1
ATOM 7972 C CA . VAL B 1 490 ? -12.633 -27.391 -31.266 1 83.5 490 VAL B CA 1
ATOM 7973 C C . VAL B 1 490 ? -12.203 -27.594 -32.719 1 83.5 490 VAL B C 1
ATOM 7975 O O . VAL B 1 490 ? -11.133 -28.141 -32.969 1 83.5 490 VAL B O 1
ATOM 7978 N N . GLU B 1 491 ? -13 -27.141 -33.625 1 83.38 491 GLU B N 1
ATOM 7979 C CA . GLU B 1 491 ? -12.711 -27.266 -35.031 1 83.38 491 GLU B CA 1
ATOM 7980 C C . GLU B 1 491 ? -11.484 -26.438 -35.406 1 83.38 491 GLU B C 1
ATOM 7982 O O . GLU B 1 491 ? -10.648 -26.906 -36.219 1 83.38 491 GLU B O 1
ATOM 7987 N N . GLU B 1 492 ? -11.391 -25.328 -34.875 1 86.31 492 GLU B N 1
ATOM 7988 C CA . GLU B 1 492 ? -10.25 -24.469 -35.125 1 86.31 492 GLU B CA 1
ATOM 7989 C C . GLU B 1 492 ? -8.961 -25.062 -34.562 1 86.31 492 GLU B C 1
ATOM 7991 O O . GLU B 1 492 ? -7.902 -24.969 -35.188 1 86.31 492 GLU B O 1
ATOM 7996 N N . MET B 1 493 ? -9.086 -25.641 -33.438 1 83.12 493 MET B N 1
ATOM 7997 C CA . MET B 1 493 ? -7.93 -26.219 -32.75 1 83.12 493 MET B CA 1
ATOM 7998 C C . MET B 1 493 ? -7.453 -27.484 -33.469 1 83.12 493 MET B C 1
ATOM 8000 O O . MET B 1 493 ? -6.254 -27.766 -33.5 1 83.12 493 MET B O 1
ATOM 8004 N N . ALA B 1 494 ? -8.406 -28.156 -34 1 76.69 494 ALA B N 1
ATOM 8005 C CA . ALA B 1 494 ? -8.102 -29.375 -34.719 1 76.69 494 ALA B CA 1
ATOM 8006 C C . ALA B 1 494 ? -7.273 -29.078 -35.969 1 76.69 494 ALA B C 1
ATOM 8008 O O . ALA B 1 494 ? -6.551 -29.953 -36.469 1 76.69 494 ALA B O 1
ATOM 8009 N N . ARG B 1 495 ? -7.383 -27.812 -36.375 1 80.06 495 ARG B N 1
ATOM 8010 C CA . ARG B 1 495 ? -6.621 -27.422 -37.562 1 80.06 495 ARG B CA 1
ATOM 8011 C C . ARG B 1 495 ? -5.141 -27.266 -37.219 1 80.06 495 ARG B C 1
ATOM 8013 O O . ARG B 1 495 ? -4.285 -27.391 -38.094 1 80.06 495 ARG B O 1
ATOM 8020 N N . ASP B 1 496 ? -4.848 -26.984 -36.062 1 76.31 496 ASP B N 1
ATOM 8021 C CA . ASP B 1 496 ? -3.479 -26.906 -35.562 1 76.31 496 ASP B CA 1
ATOM 8022 C C . ASP B 1 496 ? -3.338 -27.641 -34.219 1 76.31 496 ASP B C 1
ATOM 8024 O O . ASP B 1 496 ? -3.254 -27 -33.156 1 76.31 496 ASP B O 1
ATOM 8028 N N . LYS B 1 497 ? -3.182 -28.875 -34.344 1 73.06 497 LYS B N 1
ATOM 8029 C CA . LYS B 1 497 ? -3.189 -29.766 -33.188 1 73.06 497 LYS B CA 1
ATOM 8030 C C . LYS B 1 497 ? -1.98 -29.516 -32.281 1 73.06 497 LYS B C 1
ATOM 8032 O O . LYS B 1 497 ? -2.08 -29.594 -31.062 1 73.06 497 LYS B O 1
ATOM 8037 N N . ALA B 1 498 ? -0.917 -29.234 -33 1 68.44 498 ALA B N 1
ATOM 8038 C CA . ALA B 1 498 ? 0.303 -28.984 -32.25 1 68.44 498 ALA B CA 1
ATOM 8039 C C . ALA B 1 498 ? 0.143 -27.766 -31.344 1 68.44 498 ALA B C 1
ATOM 8041 O O . ALA B 1 498 ? 0.494 -27.812 -30.156 1 68.44 498 ALA B O 1
ATOM 8042 N N . ALA B 1 499 ? -0.399 -26.766 -31.906 1 69.12 499 ALA B N 1
ATOM 8043 C CA . ALA B 1 499 ? -0.621 -25.547 -31.141 1 69.12 499 ALA B CA 1
ATOM 8044 C C . ALA B 1 499 ? -1.653 -25.766 -30.031 1 69.12 499 ALA B C 1
ATOM 8046 O O . ALA B 1 499 ? -1.513 -25.234 -28.922 1 69.12 499 ALA B O 1
ATOM 8047 N N . ALA B 1 500 ? -2.539 -26.547 -30.281 1 66.81 500 ALA B N 1
ATOM 8048 C CA . ALA B 1 500 ? -3.6 -26.844 -29.328 1 66.81 500 ALA B CA 1
ATOM 8049 C C . ALA B 1 500 ? -3.061 -27.656 -28.141 1 66.81 500 ALA B C 1
ATOM 8051 O O . ALA B 1 500 ? -3.412 -27.391 -26.984 1 66.81 500 ALA B O 1
ATOM 8052 N N . ARG B 1 501 ? -2.193 -28.531 -28.484 1 65.06 501 ARG B N 1
ATOM 8053 C CA . ARG B 1 501 ? -1.58 -29.344 -27.453 1 65.06 501 ARG B CA 1
ATOM 8054 C C . ARG B 1 501 ? -0.668 -28.516 -26.562 1 65.06 501 ARG B C 1
ATOM 8056 O O . ARG B 1 501 ? -0.646 -28.688 -25.344 1 65.06 501 ARG B O 1
ATOM 8063 N N . ALA B 1 502 ? -0.018 -27.672 -27.234 1 64.94 502 ALA B N 1
ATOM 8064 C CA . ALA B 1 502 ? 0.886 -26.797 -26.5 1 64.94 502 ALA B CA 1
ATOM 8065 C C . ALA B 1 502 ? 0.112 -25.875 -25.562 1 64.94 502 ALA B C 1
ATOM 8067 O O . ALA B 1 502 ? 0.516 -25.672 -24.406 1 64.94 502 ALA B O 1
ATOM 8068 N N . ASN B 1 503 ? -0.914 -25.391 -26.062 1 64.25 503 ASN B N 1
ATOM 8069 C CA . ASN B 1 503 ? -1.765 -24.516 -25.266 1 64.25 503 ASN B CA 1
ATOM 8070 C C . ASN B 1 503 ? -2.396 -25.266 -24.094 1 64.25 503 ASN B C 1
ATOM 8072 O O . ASN B 1 503 ? -2.471 -24.734 -22.984 1 64.25 503 ASN B O 1
ATOM 8076 N N . ALA B 1 504 ? -2.777 -26.422 -24.359 1 60.81 504 ALA B N 1
ATOM 8077 C CA . ALA B 1 504 ? -3.387 -27.25 -23.312 1 60.81 504 ALA B CA 1
ATOM 8078 C C . ALA B 1 504 ? -2.383 -27.578 -22.219 1 60.81 504 ALA B C 1
ATOM 8080 O O . ALA B 1 504 ? -2.721 -27.562 -21.031 1 60.81 504 ALA B O 1
ATOM 8081 N N . ALA B 1 505 ? -1.172 -27.797 -22.703 1 59.03 505 ALA B N 1
ATOM 8082 C CA . ALA B 1 505 ? -0.103 -28.094 -21.75 1 59.03 505 ALA B CA 1
ATOM 8083 C C . ALA B 1 505 ? 0.226 -26.859 -20.906 1 59.03 505 ALA B C 1
ATOM 8085 O O . ALA B 1 505 ? 0.479 -26.984 -19.703 1 59.03 505 ALA B O 1
ATOM 8086 N N . ALA B 1 506 ? 0.132 -25.75 -21.547 1 57.91 506 ALA B N 1
ATOM 8087 C CA . ALA B 1 506 ? 0.438 -24.5 -20.875 1 57.91 506 ALA B CA 1
ATOM 8088 C C . ALA B 1 506 ? -0.66 -24.125 -19.891 1 57.91 506 ALA B C 1
ATOM 8090 O O . ALA B 1 506 ? -0.384 -23.531 -18.844 1 57.91 506 ALA B O 1
ATOM 8091 N N . ALA B 1 507 ? -1.835 -24.344 -20.281 1 53.62 507 ALA B N 1
ATOM 8092 C CA . ALA B 1 507 ? -2.98 -24.078 -19.422 1 53.62 507 ALA B CA 1
ATOM 8093 C C . ALA B 1 507 ? -2.91 -24.922 -18.141 1 53.62 507 ALA B C 1
ATOM 8095 O O . ALA B 1 507 ? -3.41 -24.516 -17.094 1 53.62 507 ALA B O 1
ATOM 8096 N N . ASP B 1 508 ? -2.219 -26.047 -18.453 1 49.78 508 ASP B N 1
ATOM 8097 C CA . ASP B 1 508 ? -2.033 -26.953 -17.328 1 49.78 508 ASP B CA 1
ATOM 8098 C C . ASP B 1 508 ? -0.848 -26.516 -16.469 1 49.78 508 ASP B C 1
ATOM 8100 O O . ASP B 1 508 ? 0.203 -26.141 -17 1 49.78 508 ASP B O 1
ATOM 8104 N N . LYS B 1 509 ? -1.007 -25.719 -15.461 1 48.44 509 LYS B N 1
ATOM 8105 C CA . LYS B 1 509 ? -0.008 -25.109 -14.586 1 48.44 509 LYS B CA 1
ATOM 8106 C C . LYS B 1 509 ? 1.294 -25.906 -14.602 1 48.44 509 LYS B C 1
ATOM 8108 O O . LYS B 1 509 ? 2.316 -25.438 -14.086 1 48.44 509 LYS B O 1
ATOM 8113 N N . GLY B 1 510 ? 1.441 -27.078 -15.172 1 38.25 510 GLY B N 1
ATOM 8114 C CA . GLY B 1 510 ? 2.57 -27.969 -14.969 1 38.25 510 GLY B CA 1
ATOM 8115 C C . GLY B 1 510 ? 3.625 -27.859 -16.047 1 38.25 510 GLY B C 1
ATOM 8116 O O . GLY B 1 510 ? 4.727 -28.391 -15.914 1 38.25 510 GLY B O 1
ATOM 8117 N N . GLN B 1 511 ? 3.402 -27.5 -17.234 1 39.12 511 GLN B N 1
ATOM 8118 C CA . GLN B 1 511 ? 4.383 -27.766 -18.281 1 39.12 511 GLN B CA 1
ATOM 8119 C C . GLN B 1 511 ? 5.16 -26.5 -18.641 1 39.12 511 GLN B C 1
ATOM 8121 O O . GLN B 1 511 ? 5.859 -26.438 -19.656 1 39.12 511 GLN B O 1
ATOM 8126 N N . MET B 1 512 ? 5.035 -25.5 -17.953 1 40.44 512 MET B N 1
ATOM 8127 C CA . MET B 1 512 ? 5.727 -24.281 -18.344 1 40.44 512 MET B CA 1
ATOM 8128 C C . MET B 1 512 ? 7.238 -24.484 -18.359 1 40.44 512 MET B C 1
ATOM 8130 O O . MET B 1 512 ? 7.984 -23.625 -18.828 1 40.44 512 MET B O 1
ATOM 8134 N N . THR B 1 513 ? 7.703 -25.578 -17.781 1 38.94 513 THR B N 1
ATOM 8135 C CA . THR B 1 513 ? 9.141 -25.734 -17.594 1 38.94 513 THR B CA 1
ATOM 8136 C C . THR B 1 513 ? 9.75 -26.547 -18.734 1 38.94 513 THR B C 1
ATOM 8138 O O . THR B 1 513 ? 10.938 -26.875 -18.703 1 38.94 513 THR B O 1
ATOM 8141 N N . GLN B 1 514 ? 8.961 -27.203 -19.562 1 34.16 514 GLN B N 1
ATOM 8142 C CA . GLN B 1 514 ? 9.656 -28.047 -20.531 1 34.16 514 GLN B CA 1
ATOM 8143 C C . GLN B 1 514 ? 9.844 -27.344 -21.859 1 34.16 514 GLN B C 1
ATOM 8145 O O . GLN B 1 514 ? 8.914 -26.703 -22.375 1 34.16 514 GLN B O 1
ATOM 8150 N N . GLU B 1 515 ? 10.984 -26.938 -22.219 1 36.75 515 GLU B N 1
ATOM 8151 C CA . GLU B 1 515 ? 11.289 -26.547 -23.594 1 36.75 515 GLU B CA 1
ATOM 8152 C C . GLU B 1 515 ? 10.617 -27.484 -24.594 1 36.75 515 GLU B C 1
ATOM 8154 O O . GLU B 1 515 ? 10.586 -28.688 -24.391 1 36.75 515 GLU B O 1
ATOM 8159 N N . PRO B 1 516 ? 9.633 -26.969 -25.5 1 35.03 516 PRO B N 1
ATOM 8160 C CA . PRO B 1 516 ? 9.227 -27.953 -26.5 1 35.03 516 PRO B CA 1
ATOM 8161 C C . PRO B 1 516 ? 10.398 -28.766 -27.047 1 35.03 516 PRO B C 1
ATOM 8163 O O . PRO B 1 516 ? 11.469 -28.219 -27.297 1 35.03 516 PRO B O 1
ATOM 8166 N N . ALA B 1 517 ? 10.352 -30.219 -26.953 1 33.28 517 ALA B N 1
ATOM 8167 C CA . ALA B 1 517 ? 11.289 -31.031 -27.734 1 33.28 517 ALA B CA 1
ATOM 8168 C C . ALA B 1 517 ? 11.211 -30.703 -29.219 1 33.28 517 ALA B C 1
ATOM 8170 O O . ALA B 1 517 ? 10.125 -30.453 -29.75 1 33.28 517 ALA B O 1
#

InterPro domains:
  IPR001088 Glycoside hydrolase, family 4 [PF02056] (2-180)
  IPR001088 Glycoside hydrolase, family 4 [PR00732] (2-17)
  IPR001088 Glycoside hydrolase, family 4 [PR00732] (71-87)
  IPR001088 Glycoside hydrolase, family 4 [PR00732] (92-105)
  IPR001088 Glycoside hydrolase, family 4 [PR00732] (108-128)
  IPR001088 Glycoside hydrolase, family 4 [PR00732] (163-174)
  IPR001088 Glycoside hydrolase, family 4 [PTHR32092] (1-453)
  IPR015955 Lactate dehydrogenase/glycoside hydrolase, family 4, C-terminal [SSF56327] (192-454)
  IPR022616 Glycosyl hydrolase, family 4, C-terminal [PF11975] (207-425)
  IPR036291 NAD(P)-binding domain superfamily [SSF51735] (1-166)
  IPR053715 Glycosyl Hydrolase 4 Enzyme Superfamily [G3DSA:3.90.1820.10] (1-455)